Protein AF-0000000068875812 (afdb_homodimer)

Organism: Cordyceps militaris (strain CM01) (NCBI:txid983644)

Secondary structure (DSSP, 8-state):
--------HHHHHHSPEEPPPEE-TTSSEEEEEEEEEETTTEEEEEEEEEETTTTEEEEEE--TTEEEEEEPTTSS-EEEEEE-TTS-EEEEEEGGGSS-EEEEEEESS--EEEEEEE-TTS-EEEEEEEEE-TTS-B--TTTT---SEEEEE-SSSS------EETTEE--SSEEEEEEEEEEE-TTS-EE--S--EES---TTEE-STTSSS-SSS-GGGGEEEETTEEEEEEEESS---GGGTT-EEEEEEE-S-TTS--SSPPEEPB--TT--EEEEEEEE-TTSSEEEEEEEETTT-TT-EEEEEEETTT-B-EEHHHHHHSS---TT---EEEEEE-SSSSEEEEEEEETTEEEEEEEETTT-SS-EEEE-SSEEEEEEEEETTEEEEEEEEEE-SS-S-EEEEEETTTTEEEEEEEESSTTTGGGT--GGGEEEEEEE-GGG-EEEEEEE--TT--TTS-EEEEE---S-SS----S---STT-HHHHHTTT-EEEEEE-TT-TTS-HHHHHTTTT-TTSHHHHHHHHHHHHHTT-TTEEEEEEEEEEETHHHHHHHHHTTSGGGGGEEEEEEES--S-HHHHHHHSS----SSTTTT-SSTTSSHHHHHTT-TTSHHHHGGGGGPPPEEEEEETT-SSS-HHHHHHHHHHHHHTT--EEEEEETT--SSS-SSHHHHHHHHHHHHHHHHHHHTTSS-TT---S----/--------HHHHHHSPEEPPPEE-TTSSEEEEEEEEEETTTEEEEEEEEEETTTTEEEEEE--TTEEEEEEPTTSS-EEEEEE-TTS-EEEEEEGGGSS-EEEEEEESS--EEEEEEE-TTS-EEEEEEEEE-TTS-B--TTTT---SEEEEE-SSSTT-----EETTEE--SSEEEEEEEEEEE-TTS-EE--S--EES---TTEE-STTSSS-SSS-GGGGEEEETTEEEEEEEESS---GGGTT-EEEEEEE-S-TTS--SSPPEEPB--TT--EEEEEEEE-TTSSEEEEEEEETTT-TT-EEEEEEETTT-B-EEHHHHHHSS---TT---EEEEEE-SSSSEEEEEEEETTEEEEEEEETTT-SS-EEEE-SSEEEEEEEEETTEEEEEEEEEE-SS-S-EEEEEETTTTEEEEEEEESSTTTGGGT--GGGEEEEEEE-GGG-EEEEEEE--TT--TTS-EEEEE---S-SS----SS--STT-HHHHHTTT-EEEEEE-TT-TTS-HHHHHTTTT-TTSHHHHHHHHHHHHHTT-TTEEEEEEEEEEETHHHHHHHHHTTSGGGGGEEEEEEES--S-HHHHHHHSS----SSTTTT-SSTTSSHHHHHTT-TTSHHHHGGGGGPPPEEEEEETT-SSS-HHHHHHHHHHHHHTT--EEEEEETT--TTS-SSHHHHHHHHHHHHHHHHHHHTTSS-TT---S----

Nearest PDB structures (foldseek):
  7c72-assembly1_A  TM=6.739E-01  e=1.030E-28  Mycobacterium tuberculosis
  7c72-assembly2_B  TM=6.910E-01  e=8.182E-27  Mycobacterium tuberculosis
  5olj-assembly1_A  TM=5.988E-01  e=3.204E-27  Porphyromonas gingivalis
  7y4g-assembly1_A  TM=5.654E-01  e=5.922E-26  Bacteroides thetaiotaomicron
  2z3w-assembly1_A-2  TM=5.856E-01  e=1.941E-24  Porphyromonas gingivalis W83

Solvent-accessible surface area (backbone atoms only — not comparable to full-atom values): 70753 Å² total; per-residue (Å²): 131,80,78,72,40,65,43,38,59,65,53,59,57,39,47,67,46,65,53,60,64,42,54,35,44,77,43,53,37,30,42,32,38,39,38,37,37,43,91,98,74,49,73,47,35,33,38,33,39,29,34,59,89,80,59,52,66,46,78,58,46,65,58,72,50,52,45,65,71,41,69,40,78,84,40,62,28,33,36,32,37,30,57,46,95,70,27,26,24,36,33,34,40,20,56,63,57,43,91,55,69,42,78,42,38,59,43,72,19,53,64,44,54,60,48,74,42,72,42,94,86,70,32,28,41,40,34,31,30,32,32,25,42,96,83,56,40,80,32,33,72,63,66,63,65,66,68,74,56,49,67,24,29,54,52,82,74,92,67,24,47,72,47,51,54,38,44,67,43,63,49,62,81,52,41,39,21,39,32,30,25,46,35,37,72,46,96,83,73,38,74,40,38,71,78,60,69,32,55,56,56,75,54,88,44,47,30,23,44,35,31,81,47,91,42,76,93,47,59,29,55,42,10,34,34,73,39,85,57,25,39,38,32,20,24,30,44,62,73,54,71,39,70,56,45,56,75,28,24,43,45,30,37,26,58,32,90,48,66,85,47,64,56,86,44,69,70,37,74,42,48,59,77,79,89,49,53,25,37,42,43,44,31,41,50,20,82,86,43,54,34,33,36,33,33,40,11,50,44,69,24,40,76,72,54,29,40,54,30,35,22,42,62,89,74,35,54,48,46,57,48,52,48,70,55,48,71,47,70,81,53,62,67,38,45,43,53,76,41,70,43,61,45,66,32,86,53,25,34,37,36,31,26,42,45,78,38,19,26,27,33,25,40,34,36,66,93,75,41,67,55,68,41,73,31,43,72,69,28,22,54,76,44,72,41,44,28,30,62,76,39,56,57,34,31,34,33,21,24,18,21,63,52,21,75,37,34,35,31,32,28,29,52,86,76,41,33,77,76,43,78,66,46,51,76,26,61,66,5,50,67,38,48,36,46,72,85,24,55,47,76,48,77,48,62,28,46,95,67,37,81,31,47,26,41,36,31,40,27,68,82,66,52,85,92,44,70,27,39,29,35,44,34,47,46,40,57,62,73,28,56,58,50,35,34,58,48,85,65,85,34,56,54,47,49,5,58,73,55,21,36,31,36,38,44,38,43,55,6,15,53,24,64,12,43,50,46,24,54,57,23,46,62,19,74,61,42,46,31,48,42,20,51,55,38,47,53,59,55,52,72,72,40,78,38,51,36,76,74,24,26,31,40,37,17,36,34,38,12,13,26,50,51,44,50,36,26,53,38,80,71,32,62,52,27,32,20,34,36,39,28,30,26,55,37,42,52,60,60,47,33,37,41,30,61,60,44,43,45,37,33,53,39,49,93,33,60,50,51,54,47,62,43,62,57,45,56,75,55,25,39,59,38,38,79,38,46,59,36,30,50,52,28,34,25,29,42,35,33,32,16,58,38,10,34,68,29,37,44,49,34,46,38,25,50,50,45,49,28,50,60,42,34,13,33,40,28,37,37,36,28,63,85,16,30,76,71,41,70,78,43,65,68,58,37,40,50,49,43,53,50,51,53,50,49,50,49,33,19,60,71,56,76,42,44,69,72,55,42,91,41,82,56,84,127,130,79,79,70,38,66,45,38,58,64,52,59,59,38,48,66,45,66,52,62,62,42,55,35,44,78,43,53,36,29,42,33,39,40,37,38,36,43,90,97,75,52,73,48,35,32,36,34,40,29,33,57,89,80,61,52,67,45,78,59,44,64,57,72,50,50,44,64,70,41,68,40,78,84,39,63,29,32,36,31,38,32,56,47,95,68,27,26,25,36,32,35,41,22,57,64,58,43,92,56,69,41,79,41,36,60,43,71,20,52,64,44,55,61,47,77,44,71,42,94,87,71,34,27,40,40,32,30,30,32,34,25,41,98,84,57,39,80,31,32,70,65,65,59,69,66,70,73,56,48,62,21,13,63,45,91,61,93,56,20,46,72,48,53,54,39,45,68,43,64,50,63,87,51,39,38,21,38,33,31,25,46,35,37,71,44,96,83,73,38,75,39,38,70,78,61,70,32,54,56,55,77,54,90,45,48,31,22,44,36,29,81,48,92,42,76,94,48,57,30,54,42,10,34,31,74,40,87,56,24,41,37,33,21,24,31,43,64,71,56,67,39,70,55,44,56,76,27,23,42,46,31,37,27,58,32,91,48,67,86,47,65,55,86,45,68,70,37,74,42,47,59,77,79,90,49,55,24,36,42,43,45,32,40,51,21,83,85,43,54,33,33,36,32,32,39,9,48,44,70,23,40,76,72,54,31,39,52,30,35,22,41,62,89,74,34,54,48,45,56,49,54,47,71,55,49,71,52,68,78,54,62,68,40,48,43,54,77,41,70,44,62,45,66,33,84,53,25,34,37,35,33,27,41,46,78,37,20,27,27,33,27,39,33,37,67,93,75,41,67,55,68,41,73,30,42,72,69,30,23,53,76,43,72,42,44,28,30,61,76,39,58,57,34,30,35,34,20,27,19,21,63,52,22,73,36,32,36,31,34,28,30,53,87,77,40,32,76,78,43,77,64,45,51,76,25,62,67,4,49,68,38,48,36,49,72,83,25,54,48,75,49,76,48,62,30,45,94,66,37,80,31,47,26,42,35,31,40,26,68,82,65,55,85,90,42,69,26,39,30,35,44,35,48,46,43,57,62,73,28,56,60,50,35,35,58,50,85,64,85,34,58,54,46,49,4,56,75,56,21,36,30,36,37,44,37,43,55,6,15,54,23,63,11,44,50,44,25,54,58,24,47,64,19,73,61,41,47,32,47,43,21,51,55,38,46,53,59,56,52,72,72,40,79,37,51,36,75,75,24,26,31,40,38,17,37,34,38,12,13,25,49,50,43,51,35,27,53,38,78,69,30,61,52,25,32,20,33,37,39,28,29,24,54,36,41,52,60,61,47,33,36,41,29,60,61,44,44,45,38,33,53,39,49,91,32,58,52,49,56,47,64,44,62,57,47,56,75,53,26,38,60,39,38,79,37,46,60,36,30,49,53,28,35,25,28,42,33,32,32,16,58,39,10,36,68,29,37,41,49,34,45,39,25,50,49,45,51,28,50,61,41,36,14,26,39,29,39,37,37,28,65,86,16,31,77,71,42,69,76,43,65,69,57,36,40,50,48,44,53,51,50,52,49,49,51,49,32,18,61,71,57,76,43,42,68,72,52,42,92,42,85,55,85,128

pLDDT: mean 89.67, std 13.04, range [23.44, 98.75]

InterPro domains:
  IPR001375 Peptidase S9, prolyl oligopeptidase, catalytic domain [PF00326] (489-701)
  IPR029058 Alpha/Beta hydrolase fold [G3DSA:3.40.50.1820] (435-704)
  IPR029058 Alpha/Beta hydrolase fold [SSF53474] (441-699)

Sequence (1430 aa):
MVVHHRLTAESLIETPKRSPVVPNYNGEYGLYTVSTHRIGCGTTKEVRVMHFEDNQSVQLTDDANVHDARWIPHTNDVVYLKSTENGRTEVFFARSFGKDHFKIAEFDAALSSLKLKALADGTVVFMVAGLSDHHGLLYNEKADQKPDSVFLKHARSEFVVDRTLQWNELYREQRYSLWYNVLRHTSSRRWELPEILHNLVSENTIEAPYGMYMSGPTPAVDNFDLADGGVAFIGRDLARTSPEQSENTYPYFVAIDSYTLPPAQKPQPIAVPPSLQGQASCMRLSPDGTTLGFLFAREGGDVEDRHLYLCPTSTLQSFNFFQLVSRTVPADDYNPPTRFDFAGDAYSCVFMSERCGRVVLSYLKLGEHRSPVTIFERGTAAAYYPLVHGDWSRLLVSSSSFIDCSLWQVVDVDAQRVVRTISSATRDGEKLGLHAEMVSELWFEGSESALMHAFVVRPAAFDVTKTYPWILSPHGGPEAAWTDGWKQQFHAAAWAEQGYVVILPNITGSTGFGTKFRDNVRGSWGGRPVEDLLQLMKHLETVPYLDQDKAVIIGASFGAYMISCLCSHEVVTKFCGAIWHDGIFSLPTWLLQTDQIVHDGSFGASTFPWIQPANLAQFDPARPDRLAQFRHAPPTLVTSGDRDYRSPTTEALAFFKTLRGQGAPAALLTFADEGHWITDREENALRWYRTAFAWAKSCVEGRIRRGDVDYSISEMVVHHRLTAESLIETPKRSPVVPNYNGEYGLYTVSTHRIGCGTTKEVRVMHFEDNQSVQLTDDANVHDARWIPHTNDVVYLKSTENGRTEVFFARSFGKDHFKIAEFDAALSSLKLKALADGTVVFMVAGLSDHHGLLYNEKADQKPDSVFLKHARSEFVVDRTLQWNELYREQRYSLWYNVLRHTSSRRWELPEILHNLVSENTIEAPYGMYMSGPTPAVDNFDLADGGVAFIGRDLARTSPEQSENTYPYFVAIDSYTLPPAQKPQPIAVPPSLQGQASCMRLSPDGTTLGFLFAREGGDVEDRHLYLCPTSTLQSFNFFQLVSRTVPADDYNPPTRFDFAGDAYSCVFMSERCGRVVLSYLKLGEHRSPVTIFERGTAAAYYPLVHGDWSRLLVSSSSFIDCSLWQVVDVDAQRVVRTISSATRDGEKLGLHAEMVSELWFEGSESALMHAFVVRPAAFDVTKTYPWILSPHGGPEAAWTDGWKQQFHAAAWAEQGYVVILPNITGSTGFGTKFRDNVRGSWGGRPVEDLLQLMKHLETVPYLDQDKAVIIGASFGAYMISCLCSHEVVTKFCGAIWHDGIFSLPTWLLQTDQIVHDGSFGASTFPWIQPANLAQFDPARPDRLAQFRHAPPTLVTSGDRDYRSPTTEALAFFKTLRGQGAPAALLTFADEGHWITDREENALRWYRTAFAWAKSCVEGRIRRGDVDYSISE

Foldseek 3Di:
DLPQAADALQCLLQQKFKDDWDAAQAQQKTWIKIWGADPPPGIWIFIWMAGLVVRDIDTLDGDPQKDDWDDAHPALKIKIWGADPQAKIWIWIDHNSDNDIDTFEIAQHHWALWDWDADPVGKIKTKIKAWADLQRDGDRPSNVPDDPDQFADPDDPPHRQPQADDFQGTDDPTAMFMWIAIWDADPVRDTHDDHDIATAANDPQWHDAPAPDVDDLDHRNQQKDDDNFWIKGKTFGNVDDDLQLRRFIFIWIFTAPHRHDHGPDHTDTQDDPPVFSWHKTGWAAWHNRQKIKIWIDGAFACNQPIFIWMDGPVPSHIDTPLCVQQVDDFDQQDWHFSYKYAQLGPFKMWTWTAAQQETWIWIDGGPPDSDTHTLGTPFYWDDKDASHNSHNQKIFTWHFFLQFATWTFITGRVVSDTDGTSDTSCVCNSVNLAHPVQKDKDWDQFPPRDIWIKIKGAASPDDLPAAFFAEEEEEADLEEARHRHDDLFPRQHNLNSLTYIYIGIQFQLYGNRGDNSNCVLALPLLHRRLRRVVRVLVVVVPRVNYDQQQYEYEYAASRLLSLLSCLLPPCQLSHLEYERALYAQFQQVLCVQASNFHSNRNQHRGSHCVPPVCSRVVRHSNPPSNLLSNLSHHEYEQEYECSGRNRHCVRSVVNQVSCVLSQHHYHYYYHDPDTRRQPPGSVSSSVVSVVVSVRSVCSSVVVHGRPPGPDDRDD/DLPQAADALQCLLQQKFKDDWDAAQALQKTWIKIWGADPPPGIWIFIWMAGLVVRDIDTLDGDPQKDDWDDAHPALKIKIWGADPQAKIWIWIDHNSDNDIDTFEIAQHHWALWDWDADPVGKIKTKIKAWADLQRDGDRPSNVPDDPDDQAQPDPDDRHNNQADDFQDTDDPTAMFMWIAIWDADPVRDTHDDHDIATAANDPQWHDAPAPDVDDLDHRNQQKDDDNFWIKGKTFGNPDRDLQLRQFIFIWIFTAPHRHDHGPDHTDTQDDPPVFSWHKTGWAAWHNRQKIKIWIDGAFAANQPIFIWMDGPVPSHIDTPLCVQQVDPFDQQDWHFSYKYAQLGPFKMWTWTAAQQETWIWIDGGPPDSDTHTLGTPFYWDDWDASHNSHNQKIFTWHFFLQFATWTFITGRVVSGTDDTSDTSCVCNSVNLAHPVQKDKDWDQFPPRDIWIKIKGAASPDDLPAAFFAEEEEEADLEEARHRHADLFPRQHNLNSLTYIYIGIQFQLYGNRGDNSNCVLALPLLHRRLRRVVRVLVVVVVRVNYDQQQYEYEYAASRLLSLLSCLLPPCQLSHLEYERALYAQFQQVLCVQASNFHSNRNQHRGSHCVPPVCSRVVRHSNPPSNLLSNLSHHEYEQEYECSGRNRHCVRSVVNQVSCVLSQHHYHYYYHDPDTRRQPPGSVSSSVVSVVVSVRSVCSSVVVHGRPPGPDDRDD

Radius of gyration: 34.95 Å; Cα contacts (8 Å, |Δi|>4): 3805; chains: 2; bounding box: 77×103×87 Å

Structure (mmCIF, N/CA/C/O backbone):
data_AF-0000000068875812-model_v1
#
loop_
_entity.id
_entity.type
_entity.pdbx_description
1 polymer 'Dipeptidyl-peptidase V'
#
loop_
_atom_site.group_PDB
_atom_site.id
_atom_site.type_symbol
_atom_site.label_atom_id
_atom_site.label_alt_id
_atom_site.label_comp_id
_atom_site.label_asym_id
_atom_site.label_entity_id
_atom_site.label_seq_id
_atom_site.pdbx_PDB_ins_code
_atom_site.Cartn_x
_atom_site.Cartn_y
_atom_site.Cartn_z
_atom_site.occupancy
_atom_site.B_iso_or_equiv
_atom_site.auth_seq_id
_atom_site.auth_comp_id
_atom_site.auth_asym_id
_atom_site.auth_atom_id
_atom_site.pdbx_PDB_model_num
ATOM 1 N N . MET A 1 1 ? -36.125 -36 1.532 1 23.44 1 MET A N 1
ATOM 2 C CA . MET A 1 1 ? -36.125 -34.688 0.869 1 23.44 1 MET A CA 1
ATOM 3 C C . MET A 1 1 ? -34.719 -34.125 0.825 1 23.44 1 MET A C 1
ATOM 5 O O . MET A 1 1 ? -34.125 -33.844 1.869 1 23.44 1 MET A O 1
ATOM 9 N N . VAL A 1 2 ? -33.906 -34.562 -0.076 1 32.59 2 VAL A N 1
ATOM 10 C CA . VAL A 1 2 ? -32.5 -34.219 -0.216 1 32.59 2 VAL A CA 1
ATOM 11 C C . VAL A 1 2 ? -32.375 -32.688 -0.307 1 32.59 2 VAL A C 1
ATOM 13 O O . VAL A 1 2 ? -32.906 -32.062 -1.221 1 32.59 2 VAL A O 1
ATOM 16 N N . VAL A 1 3 ? -32.312 -31.953 0.635 1 39.88 3 VAL A N 1
ATOM 17 C CA . VAL A 1 3 ? -32.156 -30.5 0.712 1 39.88 3 VAL A CA 1
ATOM 18 C C . VAL A 1 3 ? -31.141 -30.047 -0.334 1 39.88 3 VAL A C 1
ATOM 20 O O . VAL A 1 3 ? -29.969 -30.422 -0.28 1 39.88 3 VAL A O 1
ATOM 23 N N . HIS A 1 4 ? -31.594 -30 -1.594 1 45.47 4 HIS A N 1
ATOM 24 C CA . HIS A 1 4 ? -30.797 -29.531 -2.729 1 45.47 4 HIS A CA 1
ATOM 25 C C . HIS A 1 4 ? -30.078 -28.234 -2.406 1 45.47 4 HIS A C 1
ATOM 27 O O . HIS A 1 4 ? -30.719 -27.188 -2.223 1 45.47 4 HIS A O 1
ATOM 33 N N . HIS A 1 5 ? -28.844 -28.312 -1.856 1 71.31 5 HIS A N 1
ATOM 34 C CA . HIS A 1 5 ? -28.047 -27.156 -1.443 1 71.31 5 HIS A CA 1
ATOM 35 C C . HIS A 1 5 ? -27.453 -26.438 -2.648 1 71.31 5 HIS A C 1
ATOM 37 O O . HIS A 1 5 ? -26.859 -27.078 -3.525 1 71.31 5 HIS A O 1
ATOM 43 N N . ARG A 1 6 ? -28.062 -25.375 -3.113 1 84.44 6 ARG A N 1
ATOM 44 C CA . ARG A 1 6 ? -27.594 -24.453 -4.148 1 84.44 6 ARG A CA 1
ATOM 45 C C . ARG A 1 6 ? -26.25 -23.859 -3.773 1 84.44 6 ARG A C 1
ATOM 47 O O . ARG A 1 6 ? -25.953 -23.656 -2.594 1 84.44 6 ARG A O 1
ATOM 54 N N . LEU A 1 7 ? -25.438 -23.812 -4.918 1 92.44 7 LEU A N 1
ATOM 55 C CA . LEU A 1 7 ? -24.141 -23.172 -4.691 1 92.44 7 LEU A CA 1
ATOM 56 C C . LEU A 1 7 ? -24.297 -21.688 -4.422 1 92.44 7 LEU A C 1
ATOM 58 O O . LEU A 1 7 ? -24.781 -20.938 -5.281 1 92.44 7 LEU A O 1
ATOM 62 N N . THR A 1 8 ? -24.078 -21.297 -3.236 1 93.94 8 THR A N 1
ATOM 63 C CA . THR A 1 8 ? -24.094 -19.922 -2.791 1 93.94 8 THR A CA 1
ATOM 64 C C . THR A 1 8 ? -22.672 -19.438 -2.471 1 93.94 8 THR A C 1
ATOM 66 O O . THR A 1 8 ? -21.719 -20.203 -2.572 1 93.94 8 THR A O 1
ATOM 69 N N . ALA A 1 9 ? -22.562 -18.125 -2.199 1 94.38 9 ALA A N 1
ATOM 70 C CA . ALA A 1 9 ? -21.266 -17.625 -1.739 1 94.38 9 ALA A CA 1
ATOM 71 C C . ALA A 1 9 ? -20.797 -18.391 -0.501 1 94.38 9 ALA A C 1
ATOM 73 O O . ALA A 1 9 ? -19.625 -18.734 -0.392 1 94.38 9 ALA A O 1
ATOM 74 N N . GLU A 1 10 ? -21.703 -18.656 0.404 1 94.44 10 GLU A N 1
ATOM 75 C CA . GLU A 1 10 ? -21.375 -19.344 1.66 1 94.44 10 GLU A CA 1
ATOM 76 C C . GLU A 1 10 ? -20.906 -20.766 1.415 1 94.44 10 GLU A C 1
ATOM 78 O O . GLU A 1 10 ? -19.875 -21.188 1.935 1 94.44 10 GLU A O 1
ATOM 83 N N . SER A 1 11 ? -21.719 -21.5 0.597 1 94.44 11 SER A N 1
ATOM 84 C CA . SER A 1 11 ? -21.359 -22.906 0.358 1 94.44 11 SER A CA 1
ATOM 85 C C . SER A 1 11 ? -20.062 -23 -0.451 1 94.44 11 SER A C 1
ATOM 87 O O . SER A 1 11 ? -19.281 -23.938 -0.265 1 94.44 11 SER A O 1
ATOM 89 N N . LEU A 1 12 ? -19.812 -22.078 -1.335 1 95.19 12 LEU A N 1
ATOM 90 C CA . LEU A 1 12 ? -18.562 -22.047 -2.086 1 95.19 12 LEU A CA 1
ATOM 91 C C . LEU A 1 12 ? -17.375 -21.891 -1.147 1 95.19 12 LEU A C 1
ATOM 93 O O . LEU A 1 12 ? -16.391 -22.641 -1.259 1 95.19 12 LEU A O 1
ATOM 97 N N . ILE A 1 13 ? -17.453 -21 -0.18 1 94.44 13 ILE A N 1
ATOM 98 C CA . ILE A 1 13 ? -16.359 -20.688 0.734 1 94.44 13 ILE A CA 1
ATOM 99 C C . ILE A 1 13 ? -16.172 -21.844 1.721 1 94.44 13 ILE A C 1
ATOM 101 O O . ILE A 1 13 ? -15.047 -22.141 2.121 1 94.44 13 ILE A O 1
ATOM 105 N N . GLU A 1 14 ? -17.25 -22.484 2.033 1 94.81 14 GLU A N 1
ATOM 106 C CA . GLU A 1 14 ? -17.203 -23.531 3.053 1 94.81 14 GLU A CA 1
ATOM 107 C C . GLU A 1 14 ? -16.859 -24.891 2.441 1 94.81 14 GLU A C 1
ATOM 109 O O . GLU A 1 14 ? -16.562 -25.844 3.162 1 94.81 14 GLU A O 1
ATOM 114 N N . THR A 1 15 ? -16.875 -25 1.11 1 94.19 15 THR A N 1
ATOM 115 C CA . THR A 1 15 ? -16.5 -26.25 0.47 1 94.19 15 THR A CA 1
ATOM 116 C C . THR A 1 15 ? -15.055 -26.625 0.819 1 94.19 15 THR A C 1
ATOM 118 O O . THR A 1 15 ? -14.133 -25.828 0.599 1 94.19 15 THR A O 1
ATOM 121 N N . PRO A 1 16 ? -14.844 -27.812 1.355 1 95.62 16 PRO A N 1
ATOM 122 C CA . PRO A 1 16 ? -13.477 -28.219 1.71 1 95.62 16 PRO A CA 1
ATOM 123 C C . PRO A 1 16 ? -12.539 -28.234 0.507 1 95.62 16 PRO A C 1
ATOM 125 O O . PRO A 1 16 ? -12.914 -28.703 -0.568 1 95.62 16 PRO A O 1
ATOM 128 N N . LYS A 1 17 ? -11.406 -27.703 0.702 1 94.94 17 LYS A N 1
ATOM 129 C CA . LYS A 1 17 ? -10.383 -27.688 -0.337 1 94.94 17 LYS A CA 1
ATOM 130 C C . LYS A 1 17 ? -9.367 -28.797 -0.129 1 94.94 17 LYS A C 1
ATOM 132 O O . LYS A 1 17 ? -8.648 -28.812 0.875 1 94.94 17 LYS A O 1
ATOM 137 N N . ARG A 1 18 ? -9.266 -29.672 -1.131 1 97.06 18 ARG A N 1
ATOM 138 C CA . ARG A 1 18 ? -8.352 -30.812 -1.063 1 97.06 18 ARG A CA 1
ATOM 139 C C . ARG A 1 18 ? -7.121 -30.578 -1.938 1 97.06 18 ARG A C 1
ATOM 141 O O . ARG A 1 18 ? -7.23 -30.031 -3.035 1 97.06 18 ARG A O 1
ATOM 148 N N . SER A 1 19 ? -6.008 -30.953 -1.387 1 96.81 19 SER A N 1
ATOM 149 C CA . SER A 1 19 ? -4.832 -31.016 -2.246 1 96.81 19 SER A CA 1
ATOM 150 C C . SER A 1 19 ? -4.898 -32.219 -3.197 1 96.81 19 SER A C 1
ATOM 152 O O . SER A 1 19 ? -5.742 -33.094 -3.035 1 96.81 19 SER A O 1
ATOM 154 N N . PRO A 1 20 ? -4.059 -32.219 -4.262 1 97.25 20 PRO A N 1
ATOM 155 C CA . PRO A 1 20 ? -3.902 -33.469 -4.992 1 97.25 20 PRO A CA 1
ATOM 156 C C . PRO A 1 20 ? -3.518 -34.625 -4.082 1 97.25 20 PRO A C 1
ATOM 158 O O . PRO A 1 20 ? -2.889 -34.438 -3.041 1 97.25 20 PRO A O 1
ATOM 161 N N . VAL A 1 21 ? -3.947 -35.812 -4.465 1 98.38 21 VAL A N 1
ATOM 162 C CA . VAL A 1 21 ? -3.676 -37 -3.672 1 98.38 21 VAL A CA 1
ATOM 163 C C . VAL A 1 21 ? -2.418 -37.688 -4.191 1 98.38 21 VAL A C 1
ATOM 165 O O . VAL A 1 21 ? -2.213 -37.781 -5.402 1 98.38 21 VAL A O 1
ATOM 168 N N . VAL A 1 22 ? -1.566 -38.094 -3.303 1 98.31 22 VAL A N 1
ATOM 169 C CA . VAL A 1 22 ? -0.322 -38.781 -3.646 1 98.31 22 VAL A CA 1
ATOM 170 C C . VAL A 1 22 ? -0.385 -40.25 -3.191 1 98.31 22 VAL A C 1
ATOM 172 O O . VAL A 1 22 ? -0.52 -40.5 -1.998 1 98.31 22 VAL A O 1
ATOM 175 N N . PRO A 1 23 ? -0.244 -41.156 -4.102 1 98.44 23 PRO A N 1
ATOM 176 C CA . PRO A 1 23 ? -0.31 -42.562 -3.709 1 98.44 23 PRO A CA 1
ATOM 177 C C . PRO A 1 23 ? 0.952 -43.031 -2.992 1 98.44 23 PRO A C 1
ATOM 179 O O . PRO A 1 23 ? 2.035 -42.469 -3.217 1 98.44 23 PRO A O 1
ATOM 182 N N . ASN A 1 24 ? 0.746 -44.062 -2.094 1 97.62 24 ASN A N 1
ATOM 183 C CA . ASN A 1 24 ? 1.908 -44.75 -1.527 1 97.62 24 ASN A CA 1
ATOM 184 C C . ASN A 1 24 ? 2.557 -45.688 -2.537 1 97.62 24 ASN A C 1
ATOM 186 O O . ASN A 1 24 ? 2.145 -45.719 -3.697 1 97.62 24 ASN A O 1
ATOM 190 N N . TYR A 1 25 ? 3.59 -46.406 -2.145 1 96.88 25 TYR A N 1
ATOM 191 C CA . TYR A 1 25 ? 4.477 -47.125 -3.057 1 96.88 25 TYR A CA 1
ATOM 192 C C . TYR A 1 25 ? 3.729 -48.25 -3.781 1 96.88 25 TYR A C 1
ATOM 194 O O . TYR A 1 25 ? 4.078 -48.594 -4.91 1 96.88 25 TYR A O 1
ATOM 202 N N . ASN A 1 26 ? 2.643 -48.781 -3.162 1 97.25 26 ASN A N 1
ATOM 203 C CA . ASN A 1 26 ? 1.967 -49.906 -3.775 1 97.25 26 ASN A CA 1
ATOM 204 C C . ASN A 1 26 ? 0.561 -49.562 -4.242 1 97.25 26 ASN A C 1
ATOM 206 O O . ASN A 1 26 ? -0.216 -50.406 -4.633 1 97.25 26 ASN A O 1
ATOM 210 N N . GLY A 1 27 ? 0.132 -48.312 -4.086 1 97.38 27 GLY A N 1
ATOM 211 C CA . GLY A 1 27 ? -1.105 -47.812 -4.668 1 97.38 27 GLY A CA 1
ATOM 212 C C . GLY A 1 27 ? -2.324 -48.094 -3.812 1 97.38 27 GLY A C 1
ATOM 213 O O . GLY A 1 27 ? -3.457 -48.031 -4.297 1 97.38 27 GLY A O 1
ATOM 214 N N . GLU A 1 28 ? -2.158 -48.344 -2.578 1 97.5 28 GLU A N 1
ATOM 215 C CA . GLU A 1 28 ? -3.27 -48.719 -1.7 1 97.5 28 GLU A CA 1
ATOM 216 C C . GLU A 1 28 ? -3.826 -47.5 -0.986 1 97.5 28 GLU A C 1
ATOM 218 O O . GLU A 1 28 ? -5.02 -47.438 -0.677 1 97.5 28 GLU A O 1
ATOM 223 N N . TYR A 1 29 ? -2.934 -46.625 -0.68 1 97.62 29 TYR A N 1
ATOM 224 C CA . TYR A 1 29 ? -3.316 -45.469 0.123 1 97.62 29 TYR A CA 1
ATOM 225 C C . TYR A 1 29 ? -2.965 -44.156 -0.589 1 97.62 29 TYR A C 1
ATOM 227 O O . TYR A 1 29 ? -2.094 -44.156 -1.462 1 97.62 29 TYR A O 1
ATOM 235 N N . GLY A 1 30 ? -3.73 -43.094 -0.255 1 98.19 30 GLY A N 1
ATOM 236 C CA . GLY A 1 30 ? -3.465 -41.781 -0.764 1 98.19 30 GLY A CA 1
ATOM 237 C C . GLY A 1 30 ? -3.27 -40.75 0.333 1 98.19 30 GLY A C 1
ATOM 238 O O . GLY A 1 30 ? -4.039 -40.688 1.295 1 98.19 30 GLY A O 1
ATOM 239 N N . LEU A 1 31 ? -2.191 -40 0.292 1 98.12 31 LEU A N 1
ATOM 240 C CA . LEU A 1 31 ? -1.875 -38.906 1.206 1 98.12 31 LEU A CA 1
ATOM 241 C C . LEU A 1 31 ? -2.338 -37.562 0.637 1 98.12 31 LEU A C 1
ATOM 243 O O . LEU A 1 31 ? -2.072 -37.25 -0.527 1 98.12 31 LEU A O 1
ATOM 247 N N . TYR A 1 32 ? -3.107 -36.75 1.379 1 97.81 32 TYR A N 1
ATOM 248 C CA . TYR A 1 32 ? -3.592 -35.438 0.922 1 97.81 32 TYR A CA 1
ATOM 249 C C . TYR A 1 32 ? -3.889 -34.531 2.102 1 97.81 32 TYR A C 1
ATOM 251 O O . TYR A 1 32 ? -3.834 -34.969 3.258 1 97.81 32 TYR A O 1
ATOM 259 N N . THR A 1 33 ? -4.039 -33.281 1.841 1 97.25 33 THR A N 1
ATOM 260 C CA . THR A 1 33 ? -4.457 -32.281 2.838 1 97.25 33 THR A CA 1
ATOM 261 C C . THR A 1 33 ? -5.867 -31.781 2.543 1 97.25 33 THR A C 1
ATOM 263 O O . THR A 1 33 ? -6.324 -31.844 1.4 1 97.25 33 THR A O 1
ATOM 266 N N . VAL A 1 34 ? -6.562 -31.359 3.547 1 96.81 34 VAL A N 1
ATOM 267 C CA . VAL A 1 34 ? -7.891 -30.781 3.416 1 96.81 34 VAL A CA 1
ATOM 268 C C . VAL A 1 34 ? -7.977 -29.5 4.266 1 96.81 34 VAL A C 1
ATOM 270 O O . VAL A 1 34 ? -7.566 -29.5 5.43 1 96.81 34 VAL A O 1
ATOM 273 N N . SER A 1 35 ? -8.367 -28.422 3.686 1 95.81 35 SER A N 1
ATOM 274 C CA . SER A 1 35 ? -8.648 -27.156 4.363 1 95.81 35 SER A CA 1
ATOM 275 C C . SER A 1 35 ? -10.148 -26.875 4.387 1 95.81 35 SER A C 1
ATOM 277 O O . SER A 1 35 ? -10.797 -26.844 3.336 1 95.81 35 SER A O 1
ATOM 279 N N . THR A 1 36 ? -10.727 -26.672 5.566 1 95.75 36 THR A N 1
ATOM 280 C CA . THR A 1 36 ? -12.156 -26.422 5.723 1 95.75 36 THR A CA 1
ATOM 281 C C . THR A 1 36 ? -12.406 -25.141 6.492 1 95.75 36 THR A C 1
ATOM 283 O O . THR A 1 36 ? -11.93 -24.969 7.621 1 95.75 36 THR A O 1
ATOM 286 N N . HIS A 1 37 ? -13.062 -24.234 5.84 1 95.44 37 HIS A N 1
ATOM 287 C CA . HIS A 1 37 ? -13.445 -22.984 6.484 1 95.44 37 HIS A CA 1
ATOM 288 C C . HIS A 1 37 ? -14.891 -23.031 6.977 1 95.44 37 HIS A C 1
ATOM 290 O O . HIS A 1 37 ? -15.773 -23.516 6.266 1 95.44 37 HIS A O 1
ATOM 296 N N . ARG A 1 38 ? -15.156 -22.656 8.203 1 93.19 38 ARG A N 1
ATOM 297 C CA . ARG A 1 38 ? -16.484 -22.422 8.766 1 93.19 38 ARG A CA 1
ATOM 298 C C . ARG A 1 38 ? -16.703 -20.953 9.062 1 93.19 38 ARG A C 1
ATOM 300 O O . ARG A 1 38 ? -15.961 -20.359 9.859 1 93.19 38 ARG A O 1
ATOM 307 N N . ILE A 1 39 ? -17.594 -20.375 8.391 1 93.38 39 ILE A N 1
ATOM 308 C CA . ILE A 1 39 ? -17.875 -18.953 8.5 1 93.38 39 ILE A CA 1
ATOM 309 C C . ILE A 1 39 ? -18.047 -18.578 9.969 1 93.38 39 ILE A C 1
ATOM 311 O O . ILE A 1 39 ? -18.797 -19.219 10.703 1 93.38 39 ILE A O 1
ATOM 315 N N . GLY A 1 40 ? -17.359 -17.578 10.445 1 88.44 40 GLY A N 1
ATOM 316 C CA . GLY A 1 40 ? -17.422 -17.078 11.812 1 88.44 40 GLY A CA 1
ATOM 317 C C . GLY A 1 40 ? -16.547 -17.859 12.766 1 88.44 40 GLY A C 1
ATOM 318 O O . GLY A 1 40 ? -16.281 -17.406 13.891 1 88.44 40 GLY A O 1
ATOM 319 N N . CYS A 1 41 ? -16 -19.094 12.359 1 90.56 41 CYS A N 1
ATOM 320 C CA . CYS A 1 41 ? -15.25 -19.953 13.273 1 90.56 41 CYS A CA 1
ATOM 321 C C . CYS A 1 41 ? -13.797 -20.062 12.852 1 90.56 41 CYS A C 1
ATOM 323 O O . CYS A 1 41 ? -12.945 -20.484 13.633 1 90.56 41 CYS A O 1
ATOM 325 N N . GLY A 1 42 ? -13.555 -19.781 11.641 1 91.06 42 GLY A N 1
ATOM 326 C CA . GLY A 1 42 ? -12.18 -19.859 11.172 1 91.06 42 GLY A CA 1
ATOM 327 C C . GLY A 1 42 ? -11.93 -21.047 10.273 1 91.06 42 GLY A C 1
ATOM 328 O O . GLY A 1 42 ? -12.867 -21.719 9.828 1 91.06 42 GLY A O 1
ATOM 329 N N . THR A 1 43 ? -10.625 -21.312 9.836 1 93.31 43 THR A N 1
ATOM 330 C CA . THR A 1 43 ? -10.219 -22.344 8.898 1 93.31 43 THR A CA 1
ATOM 331 C C . THR A 1 43 ? -9.398 -23.422 9.609 1 93.31 43 THR A C 1
ATOM 333 O O . THR A 1 43 ? -8.516 -23.109 10.406 1 93.31 43 THR A O 1
ATOM 336 N N . THR A 1 44 ? -9.758 -24.656 9.375 1 94.81 44 THR A N 1
ATOM 337 C CA . THR A 1 44 ? -8.977 -25.781 9.875 1 94.81 44 THR A CA 1
ATOM 338 C C . THR A 1 44 ? -8.25 -26.484 8.727 1 94.81 44 THR A C 1
ATOM 340 O O . THR A 1 44 ? -8.773 -26.562 7.613 1 94.81 44 THR A O 1
ATOM 343 N N . LYS A 1 45 ? -7.086 -26.984 8.938 1 95.69 45 LYS A N 1
ATOM 344 C CA . LYS A 1 45 ? -6.281 -27.734 7.98 1 95.69 45 LYS A CA 1
ATOM 345 C C . LYS A 1 45 ? -5.879 -29.094 8.547 1 95.69 45 LYS A C 1
ATOM 347 O O . LYS A 1 45 ? -5.516 -29.203 9.719 1 95.69 45 LYS A O 1
ATOM 352 N N . GLU A 1 46 ? -6.027 -30.109 7.734 1 96.5 46 GLU A N 1
ATOM 353 C CA . GLU A 1 46 ? -5.684 -31.469 8.133 1 96.5 46 GLU A CA 1
ATOM 354 C C . GLU A 1 46 ? -4.828 -32.156 7.07 1 96.5 46 GLU A C 1
ATOM 356 O O . GLU A 1 46 ? -4.98 -31.891 5.879 1 96.5 46 GLU A O 1
ATOM 361 N N . VAL A 1 47 ? -3.953 -33 7.559 1 97.38 47 VAL A N 1
ATOM 362 C CA . VAL A 1 47 ? -3.322 -34 6.711 1 97.38 47 VAL A CA 1
ATOM 363 C C . VAL A 1 47 ? -4.043 -35.344 6.879 1 97.38 47 VAL A C 1
ATOM 365 O O . VAL A 1 47 ? -4.293 -35.781 8 1 97.38 47 VAL A O 1
ATOM 368 N N . ARG A 1 48 ? -4.375 -35.969 5.746 1 97.31 48 ARG A N 1
ATOM 369 C CA . ARG A 1 48 ? -5.176 -37.188 5.809 1 97.31 48 ARG A CA 1
ATOM 370 C C . ARG A 1 48 ? -4.59 -38.281 4.91 1 97.31 48 ARG A C 1
ATOM 372 O O . ARG A 1 48 ? -3.818 -37.969 3.996 1 97.31 48 ARG A O 1
ATOM 379 N N . VAL A 1 49 ? -4.941 -39.531 5.211 1 97.5 49 VAL A N 1
ATOM 380 C CA . VAL A 1 49 ? -4.621 -40.688 4.398 1 97.5 49 VAL A CA 1
ATOM 381 C C . VAL A 1 49 ? -5.898 -41.469 4.066 1 97.5 49 VAL A C 1
ATOM 383 O O . VAL A 1 49 ? -6.668 -41.812 4.961 1 97.5 49 VAL A O 1
ATOM 386 N N . MET A 1 50 ? -6.086 -41.688 2.826 1 97.31 50 MET A N 1
ATOM 387 C CA . MET A 1 50 ? -7.273 -42.406 2.381 1 97.31 50 MET A CA 1
ATOM 388 C C . MET A 1 50 ? -6.906 -43.781 1.848 1 97.31 50 MET A C 1
ATOM 390 O O . MET A 1 50 ? -5.918 -43.938 1.128 1 97.31 50 MET A O 1
ATOM 394 N N . HIS A 1 51 ? -7.684 -44.812 2.236 1 97.25 51 HIS A N 1
ATOM 395 C CA . HIS A 1 51 ? -7.602 -46.125 1.621 1 97.25 51 HIS A CA 1
ATOM 396 C C . HIS A 1 51 ? -8.414 -46.188 0.332 1 97.25 51 HIS A C 1
ATOM 398 O O . HIS A 1 51 ? -9.633 -45.969 0.35 1 97.25 51 HIS A O 1
ATOM 404 N N . PHE A 1 52 ? -7.805 -46.531 -0.802 1 97.31 52 PHE A N 1
ATOM 405 C CA . PHE A 1 52 ? -8.43 -46.375 -2.109 1 97.31 52 PHE A CA 1
ATOM 406 C C . PHE A 1 52 ? -9.516 -47.406 -2.318 1 97.31 52 PHE A C 1
ATOM 408 O O . PHE A 1 52 ? -10.461 -47.188 -3.082 1 97.31 52 PHE A O 1
ATOM 415 N N . GLU A 1 53 ? -9.406 -48.5 -1.648 1 95.31 53 GLU A N 1
ATOM 416 C CA . GLU A 1 53 ? -10.344 -49.594 -1.879 1 95.31 53 GLU A CA 1
ATOM 417 C C . GLU A 1 53 ? -11.727 -49.281 -1.32 1 95.31 53 GLU A C 1
ATOM 419 O O . GLU A 1 53 ? -12.742 -49.562 -1.948 1 95.31 53 GLU A O 1
ATOM 424 N N . ASP A 1 54 ? -11.805 -48.656 -0.162 1 94.31 54 ASP A N 1
ATOM 425 C CA . ASP A 1 54 ? -13.102 -48.438 0.464 1 94.31 54 ASP A CA 1
ATOM 426 C C . ASP A 1 54 ? -13.312 -46.938 0.741 1 94.31 54 ASP A C 1
ATOM 428 O O . ASP A 1 54 ? -14.312 -46.562 1.343 1 94.31 54 ASP A O 1
ATOM 432 N N . ASN A 1 55 ? -12.359 -46.125 0.404 1 92.62 55 ASN A N 1
ATOM 433 C CA . ASN A 1 55 ? -12.414 -44.688 0.509 1 92.62 55 ASN A CA 1
ATOM 434 C C . ASN A 1 55 ? -12.469 -44.219 1.965 1 92.62 55 ASN A C 1
ATOM 436 O O . ASN A 1 55 ? -12.961 -43.125 2.262 1 92.62 55 ASN A O 1
ATOM 440 N N . GLN A 1 56 ? -12.016 -45.094 2.857 1 94.19 56 GLN A N 1
ATOM 441 C CA . GLN A 1 56 ? -11.914 -44.656 4.25 1 94.19 56 GLN A CA 1
ATOM 442 C C . GLN A 1 56 ? -10.688 -43.781 4.469 1 94.19 56 GLN A C 1
ATOM 444 O O . GLN A 1 56 ? -9.594 -44.094 4.004 1 94.19 56 GLN A O 1
ATOM 449 N N . SER A 1 57 ? -10.906 -42.625 5.043 1 94.25 57 SER A N 1
ATOM 450 C CA . SER A 1 57 ? -9.859 -41.656 5.262 1 94.25 57 SER A CA 1
ATOM 451 C C . SER A 1 57 ? -9.586 -41.469 6.75 1 94.25 57 SER A C 1
ATOM 453 O O . SER A 1 57 ? -10.508 -41.438 7.562 1 94.25 57 SER A O 1
ATOM 455 N N . VAL A 1 58 ? -8.352 -41.406 7.145 1 94.38 58 VAL A N 1
ATOM 456 C CA . VAL A 1 58 ? -7.949 -41.156 8.531 1 94.38 58 VAL A CA 1
ATOM 457 C C . VAL A 1 58 ? -7.16 -39.875 8.633 1 94.38 58 VAL A C 1
ATOM 459 O O . VAL A 1 58 ? -6.406 -39.531 7.723 1 94.38 58 VAL A O 1
ATOM 462 N N . GLN A 1 59 ? -7.359 -39.156 9.734 1 94.94 59 GLN A N 1
ATOM 463 C CA . GLN A 1 59 ? -6.637 -37.906 10.008 1 94.94 59 GLN A CA 1
ATOM 464 C C . GLN A 1 59 ? -5.254 -38.219 10.586 1 94.94 59 GLN A C 1
ATOM 466 O O . GLN A 1 59 ? -5.129 -38.906 11.602 1 94.94 59 GLN A O 1
ATOM 471 N N . LEU A 1 60 ? -4.293 -37.75 9.93 1 95.38 60 LEU A N 1
ATOM 472 C CA . LEU A 1 60 ? -2.934 -37.875 10.438 1 95.38 60 LEU A CA 1
ATOM 473 C C . LEU A 1 60 ? -2.627 -36.781 11.445 1 95.38 60 LEU A C 1
ATOM 475 O O . LEU A 1 60 ? -2.074 -37.031 12.516 1 95.38 60 LEU A O 1
ATOM 479 N N . THR A 1 61 ? -2.904 -35.562 11.141 1 94.56 61 THR A N 1
ATOM 480 C CA . THR A 1 61 ? -2.74 -34.406 12.031 1 94.56 61 THR A CA 1
ATOM 481 C C . THR A 1 61 ? -3.674 -33.281 11.625 1 94.56 61 THR A C 1
ATOM 483 O O . THR A 1 61 ? -4.145 -33.219 10.484 1 94.56 61 THR A O 1
ATOM 486 N N . ASP A 1 62 ? -4.039 -32.406 12.602 1 93.81 62 ASP A N 1
ATOM 487 C CA . ASP A 1 62 ? -4.852 -31.203 12.359 1 93.81 62 ASP A CA 1
ATOM 488 C C . ASP A 1 62 ? -4.109 -29.938 12.789 1 93.81 62 ASP A C 1
ATOM 490 O O . ASP A 1 62 ? -4.734 -28.906 13.047 1 93.81 62 ASP A O 1
ATOM 494 N N . ASP A 1 63 ? -2.811 -30.094 12.914 1 93.5 63 ASP A N 1
ATOM 495 C CA . ASP A 1 63 ? -1.983 -28.922 13.227 1 93.5 63 ASP A CA 1
ATOM 496 C C . ASP A 1 63 ? -1.804 -28.031 12 1 93.5 63 ASP A C 1
ATOM 498 O O . ASP A 1 63 ? -1.227 -28.453 10.992 1 93.5 63 ASP A O 1
ATOM 502 N N . ALA A 1 64 ? -2.23 -26.781 12.102 1 92 64 ALA A N 1
ATOM 503 C CA . ALA A 1 64 ? -2.238 -25.844 10.977 1 92 64 ALA A CA 1
ATOM 504 C C . ALA A 1 64 ? -0.816 -25.469 10.57 1 92 64 ALA A C 1
ATOM 506 O O . ALA A 1 64 ? -0.597 -24.953 9.469 1 92 64 ALA A O 1
ATOM 507 N N . ASN A 1 65 ? 0.158 -25.703 11.398 1 95.38 65 ASN A N 1
ATOM 508 C CA . ASN A 1 65 ? 1.545 -25.359 11.109 1 95.38 65 ASN A CA 1
ATOM 509 C C . ASN A 1 65 ? 2.264 -26.453 10.352 1 95.38 65 ASN A C 1
ATOM 511 O O . ASN A 1 65 ? 3.42 -26.297 9.953 1 95.38 65 ASN A O 1
ATOM 515 N N . VAL A 1 66 ? 1.559 -27.547 10.125 1 97.06 66 VAL A N 1
ATOM 516 C CA . VAL A 1 66 ? 2.145 -28.688 9.414 1 97.06 66 VAL A CA 1
ATOM 517 C C . VAL A 1 66 ? 2.051 -28.453 7.91 1 97.06 66 VAL A C 1
ATOM 519 O O . VAL A 1 66 ? 1.033 -27.969 7.41 1 97.06 66 VAL A O 1
ATOM 522 N N . HIS A 1 67 ? 3.16 -28.797 7.273 1 96.56 67 HIS A N 1
ATOM 523 C CA . HIS A 1 67 ? 3.205 -28.719 5.82 1 96.56 67 HIS A CA 1
ATOM 524 C C . HIS A 1 67 ? 4.215 -29.703 5.242 1 96.56 67 HIS A C 1
ATOM 526 O O . HIS A 1 67 ? 4.922 -30.391 5.988 1 96.56 67 HIS A O 1
ATOM 532 N N . ASP A 1 68 ? 4.238 -29.938 3.934 1 97.56 68 ASP A N 1
ATOM 533 C CA . ASP A 1 68 ? 5.176 -30.766 3.178 1 97.56 68 ASP A CA 1
ATOM 534 C C . ASP A 1 68 ? 5.141 -32.219 3.654 1 97.56 68 ASP A C 1
ATOM 536 O O . ASP A 1 68 ? 6.188 -32.844 3.852 1 97.56 68 ASP A O 1
ATOM 540 N N . ALA A 1 69 ? 4.016 -32.75 3.9 1 97.69 69 ALA A N 1
ATOM 541 C CA . ALA A 1 69 ? 3.898 -34.156 4.238 1 97.69 69 ALA A CA 1
ATOM 542 C C . ALA A 1 69 ? 4.195 -35.062 3.027 1 97.69 69 ALA A C 1
ATOM 544 O O . ALA A 1 69 ? 3.664 -34.812 1.939 1 97.69 69 ALA A O 1
ATOM 545 N N . ARG A 1 70 ? 5.051 -36.094 3.232 1 97.62 70 ARG A N 1
ATOM 546 C CA . ARG A 1 70 ? 5.469 -37 2.156 1 97.62 70 ARG A CA 1
ATOM 547 C C . ARG A 1 70 ? 5.559 -38.438 2.646 1 97.62 70 ARG A C 1
ATOM 549 O O . ARG A 1 70 ? 5.93 -38.688 3.797 1 97.62 70 ARG A O 1
ATOM 556 N N . TRP A 1 71 ? 5.25 -39.375 1.714 1 97.5 71 TRP A N 1
ATOM 557 C CA . TRP A 1 71 ? 5.578 -40.75 1.974 1 97.5 71 TRP A CA 1
ATOM 558 C C . TRP A 1 71 ? 7.09 -40.969 2.014 1 97.5 71 TRP A C 1
ATOM 560 O O . TRP A 1 71 ? 7.812 -40.5 1.134 1 97.5 71 TRP A O 1
ATOM 570 N N . ILE A 1 72 ? 7.539 -41.656 3.055 1 96.94 72 ILE A N 1
ATOM 571 C CA . ILE A 1 72 ? 8.914 -42.125 2.953 1 96.94 72 ILE A CA 1
ATOM 572 C C . ILE A 1 72 ? 8.984 -43.25 1.904 1 96.94 72 ILE A C 1
ATOM 574 O O . ILE A 1 72 ? 8.227 -44.219 1.967 1 96.94 72 ILE A O 1
ATOM 578 N N . PRO A 1 73 ? 9.867 -43.094 0.936 1 96.06 73 PRO A N 1
ATOM 579 C CA . PRO A 1 73 ? 9.875 -44.031 -0.208 1 96.06 73 PRO A CA 1
ATOM 580 C C . PRO A 1 73 ? 9.859 -45.5 0.213 1 96.06 73 PRO A C 1
ATOM 582 O O . PRO A 1 73 ? 10.586 -45.875 1.136 1 96.06 73 PRO A O 1
ATOM 585 N N . HIS A 1 74 ? 8.953 -46.281 -0.427 1 94.38 74 HIS A N 1
ATOM 586 C CA . HIS A 1 74 ? 8.836 -47.75 -0.323 1 94.38 74 HIS A CA 1
ATOM 587 C C . HIS A 1 74 ? 8.281 -48.156 1.036 1 94.38 74 HIS A C 1
ATOM 589 O O . HIS A 1 74 ? 8.445 -49.281 1.457 1 94.38 74 HIS A O 1
ATOM 595 N N . THR A 1 75 ? 7.707 -47.188 1.74 1 93.88 75 THR A N 1
ATOM 596 C CA . THR A 1 75 ? 7.074 -47.5 3.021 1 93.88 75 THR A CA 1
ATOM 597 C C . THR A 1 75 ? 5.703 -46.844 3.107 1 93.88 75 THR A C 1
ATOM 599 O O . THR A 1 75 ? 5.289 -46.125 2.189 1 93.88 75 THR A O 1
ATOM 602 N N . ASN A 1 76 ? 5.035 -47.094 4.207 1 94.44 76 ASN A N 1
ATOM 603 C CA . ASN A 1 76 ? 3.791 -46.406 4.535 1 94.44 76 ASN A CA 1
ATOM 604 C C . ASN A 1 76 ? 4 -45.375 5.637 1 94.44 76 ASN A C 1
ATOM 606 O O . ASN A 1 76 ? 3.045 -44.938 6.289 1 94.44 76 ASN A O 1
ATOM 610 N N . ASP A 1 77 ? 5.324 -45.094 5.883 1 94.81 77 ASP A N 1
ATOM 611 C CA . ASP A 1 77 ? 5.652 -44.031 6.832 1 94.81 77 ASP A CA 1
ATOM 612 C C . ASP A 1 77 ? 5.531 -42.656 6.18 1 94.81 77 ASP A C 1
ATOM 614 O O . ASP A 1 77 ? 5.73 -42.531 4.973 1 94.81 77 ASP A O 1
ATOM 618 N N . VAL A 1 78 ? 5.16 -41.688 7.016 1 97.12 78 VAL A N 1
ATOM 619 C CA . VAL A 1 78 ? 5.016 -40.312 6.523 1 97.12 78 VAL A CA 1
ATOM 620 C C . VAL A 1 78 ? 5.957 -39.375 7.289 1 97.12 78 VAL A C 1
ATOM 622 O O . VAL A 1 78 ? 6.074 -39.469 8.516 1 97.12 78 VAL A O 1
ATOM 625 N N . VAL A 1 79 ? 6.707 -38.594 6.633 1 97.69 79 VAL A N 1
ATOM 626 C CA . VAL A 1 79 ? 7.484 -37.5 7.223 1 97.69 79 VAL A CA 1
ATOM 627 C C . VAL A 1 79 ? 6.832 -36.156 6.902 1 97.69 79 VAL A C 1
ATOM 629 O O . VAL A 1 79 ? 6.258 -36 5.824 1 97.69 79 VAL A O 1
ATOM 632 N N . TYR A 1 80 ? 6.82 -35.219 7.852 1 97.94 80 TYR A N 1
ATOM 633 C CA . TYR A 1 80 ? 6.266 -33.906 7.59 1 97.94 80 TYR A CA 1
ATOM 634 C C . TYR A 1 80 ? 7.023 -32.812 8.359 1 97.94 80 TYR A C 1
ATOM 636 O O . TYR A 1 80 ? 7.762 -33.125 9.297 1 97.94 80 TYR A O 1
ATOM 644 N N . LEU A 1 81 ? 6.926 -31.641 7.887 1 98.56 81 LEU A N 1
ATOM 645 C CA . LEU A 1 81 ? 7.52 -30.453 8.508 1 98.56 81 LEU A CA 1
ATOM 646 C C . LEU A 1 81 ? 6.48 -29.688 9.32 1 98.56 81 LEU A C 1
ATOM 648 O O . LEU A 1 81 ? 5.301 -29.672 8.969 1 98.56 81 LEU A O 1
ATOM 652 N N . LYS A 1 82 ? 6.895 -29.078 10.383 1 98.19 82 LYS A N 1
ATOM 653 C CA . LYS A 1 82 ? 6.055 -28.219 11.211 1 98.19 82 LYS A CA 1
ATOM 654 C C . LYS A 1 82 ? 6.754 -26.891 11.516 1 98.19 82 LYS A C 1
ATOM 656 O O . LYS A 1 82 ? 7.828 -26.875 12.117 1 98.19 82 LYS A O 1
ATOM 661 N N . SER A 1 83 ? 6.141 -25.797 11.094 1 97.56 83 SER A N 1
ATOM 662 C CA . SER A 1 83 ? 6.691 -24.484 11.383 1 97.56 83 SER A CA 1
ATOM 663 C C . SER A 1 83 ? 6.395 -24.062 12.812 1 97.56 83 SER A C 1
ATOM 665 O O . SER A 1 83 ? 5.312 -24.328 13.336 1 97.56 83 SER A O 1
ATOM 667 N N . THR A 1 84 ? 7.324 -23.297 13.375 1 96 84 THR A N 1
ATOM 668 C CA . THR A 1 84 ? 7.125 -22.766 14.719 1 96 84 THR A CA 1
ATOM 669 C C . THR A 1 84 ? 7.016 -21.234 14.695 1 96 84 THR A C 1
ATOM 671 O O . THR A 1 84 ? 7.336 -20.609 13.688 1 96 84 THR A O 1
ATOM 674 N N . GLU A 1 85 ? 6.555 -20.672 15.758 1 90.75 85 GLU A N 1
ATOM 675 C CA . GLU A 1 85 ? 6.316 -19.234 15.859 1 90.75 85 GLU A CA 1
ATOM 676 C C . GLU A 1 85 ? 7.625 -18.453 15.773 1 90.75 85 GLU A C 1
ATOM 678 O O . GLU A 1 85 ? 7.641 -17.312 15.312 1 90.75 85 GLU A O 1
ATOM 683 N N . ASN A 1 86 ? 8.688 -19.047 16.156 1 91.94 86 ASN A N 1
ATOM 684 C CA . ASN A 1 86 ? 9.969 -18.359 16.188 1 91.94 86 ASN A CA 1
ATOM 685 C C . ASN A 1 86 ? 10.734 -18.531 14.867 1 91.94 86 ASN A C 1
ATOM 687 O O . ASN A 1 86 ? 11.906 -18.188 14.781 1 91.94 86 ASN A O 1
ATOM 691 N N . GLY A 1 87 ? 10.117 -19.156 13.875 1 94.44 87 GLY A N 1
ATOM 692 C CA . GLY A 1 87 ? 10.711 -19.25 12.555 1 94.44 87 GLY A CA 1
ATOM 693 C C . GLY A 1 87 ? 11.523 -20.516 12.352 1 94.44 87 GLY A C 1
ATOM 694 O O . GLY A 1 87 ? 12.25 -20.656 11.367 1 94.44 87 GLY A O 1
ATOM 695 N N . ARG A 1 88 ? 11.406 -21.422 13.258 1 96.81 88 ARG A N 1
ATOM 696 C CA . ARG A 1 88 ? 12.102 -22.703 13.156 1 96.81 88 ARG A CA 1
ATOM 697 C C . ARG A 1 88 ? 11.219 -23.75 12.461 1 96.81 88 ARG A C 1
ATOM 699 O O . ARG A 1 88 ? 10.039 -23.5 12.219 1 96.81 88 ARG A O 1
ATOM 706 N N . THR A 1 89 ? 11.836 -24.844 12.086 1 98.44 89 THR A N 1
ATOM 707 C CA . THR A 1 89 ? 11.117 -25.953 11.492 1 98.44 89 THR A CA 1
ATOM 708 C C . THR A 1 89 ? 11.414 -27.25 12.242 1 98.44 89 THR A C 1
ATOM 710 O O . THR A 1 89 ? 12.578 -27.625 12.406 1 98.44 89 THR A O 1
ATOM 713 N N . GLU A 1 90 ? 10.375 -27.875 12.688 1 98.44 90 GLU A N 1
ATOM 714 C CA . GLU A 1 90 ? 10.477 -29.203 13.266 1 98.44 90 GLU A CA 1
ATOM 715 C C . GLU A 1 90 ? 10.141 -30.281 12.234 1 98.44 90 GLU A C 1
ATOM 717 O O . GLU A 1 90 ? 9.273 -30.078 11.383 1 98.44 90 GLU A O 1
ATOM 722 N N . VAL A 1 91 ? 10.852 -31.422 12.289 1 98.5 91 VAL A N 1
ATOM 723 C CA . VAL A 1 91 ? 10.602 -32.562 11.398 1 98.5 91 VAL A CA 1
ATOM 724 C C . VAL A 1 91 ? 10.039 -33.719 12.195 1 98.5 91 VAL A C 1
ATOM 726 O O . VAL A 1 91 ? 10.617 -34.125 13.203 1 98.5 91 VAL A O 1
ATOM 729 N N . PHE A 1 92 ? 8.953 -34.25 11.727 1 97.44 92 PHE A N 1
ATOM 730 C CA . PHE A 1 92 ? 8.305 -35.375 12.391 1 97.44 92 PHE A CA 1
ATOM 731 C C . PHE A 1 92 ? 8.211 -36.594 11.445 1 97.44 92 PHE A C 1
ATOM 733 O O . PHE A 1 92 ? 8.18 -36.406 10.227 1 97.44 92 PHE A O 1
ATOM 740 N N . PHE A 1 93 ? 8.211 -37.781 11.984 1 94.44 93 PHE A N 1
ATOM 741 C CA . PHE A 1 93 ? 7.867 -39 11.266 1 94.44 93 PHE A CA 1
ATOM 742 C C . PHE A 1 93 ? 6.746 -39.75 11.969 1 94.44 93 PHE A C 1
ATOM 744 O O . PHE A 1 93 ? 6.707 -39.781 13.203 1 94.44 93 PHE A O 1
ATOM 751 N N . ALA A 1 94 ? 5.73 -40.094 11.164 1 94.31 94 ALA A N 1
ATOM 752 C CA . ALA A 1 94 ? 4.637 -40.969 11.625 1 94.31 94 ALA A CA 1
ATOM 753 C C . ALA A 1 94 ? 4.75 -42.375 11.039 1 94.31 94 ALA A C 1
ATOM 755 O O . ALA A 1 94 ? 4.805 -42.531 9.82 1 94.31 94 ALA A O 1
ATOM 756 N N . ARG A 1 95 ? 4.691 -43.344 11.945 1 91.06 95 ARG A N 1
ATOM 757 C CA . ARG A 1 95 ? 4.797 -44.719 11.516 1 91.06 95 ARG A CA 1
ATOM 758 C C . ARG A 1 95 ? 3.465 -45.219 10.977 1 91.06 95 ARG A C 1
ATOM 760 O O . ARG A 1 95 ? 2.457 -45.219 11.688 1 91.06 95 ARG A O 1
ATOM 767 N N . SER A 1 96 ? 3.455 -45.75 9.797 1 85.94 96 SER A N 1
ATOM 768 C CA . SER A 1 96 ? 2.297 -46.281 9.102 1 85.94 96 SER A CA 1
ATOM 769 C C . SER A 1 96 ? 1.087 -45.375 9.227 1 85.94 96 SER A C 1
ATOM 771 O O . SER A 1 96 ? -0.039 -45.844 9.406 1 85.94 96 SER A O 1
ATOM 773 N N . PHE A 1 97 ? 1.346 -44.094 9.266 1 76.56 97 PHE A N 1
ATOM 774 C CA . PHE A 1 97 ? 0.374 -43.031 9.375 1 76.56 97 PHE A CA 1
ATOM 775 C C . PHE A 1 97 ? -0.56 -43.25 10.562 1 76.56 97 PHE A C 1
ATOM 777 O O . PHE A 1 97 ? -1.756 -42.969 10.477 1 76.56 97 PHE A O 1
ATOM 784 N N . GLY A 1 98 ? -0.003 -43.875 11.562 1 78.38 98 GLY A N 1
ATOM 785 C CA . GLY A 1 98 ? -0.738 -44.125 12.797 1 78.38 98 GLY A CA 1
ATOM 786 C C . GLY A 1 98 ? -0.708 -42.938 13.75 1 78.38 98 GLY A C 1
ATOM 787 O O . GLY A 1 98 ? -0.521 -41.781 13.328 1 78.38 98 GLY A O 1
ATOM 788 N N . LYS A 1 99 ? -1.047 -43.219 15 1 81.12 99 LYS A N 1
ATOM 789 C CA . LYS A 1 99 ? -1.195 -42.156 16.016 1 81.12 99 LYS A CA 1
ATOM 790 C C . LYS A 1 99 ? 0.156 -41.781 16.625 1 81.12 99 LYS A C 1
ATOM 792 O O . LYS A 1 99 ? 0.29 -40.75 17.25 1 81.12 99 LYS A O 1
ATOM 797 N N . ASP A 1 100 ? 1.198 -42.531 16.297 1 85.12 100 ASP A N 1
ATOM 798 C CA . ASP A 1 100 ? 2.508 -42.25 16.875 1 85.12 100 ASP A CA 1
ATOM 799 C C . ASP A 1 100 ? 3.318 -41.312 15.977 1 85.12 100 ASP A C 1
ATOM 801 O O . ASP A 1 100 ? 3.703 -41.688 14.867 1 85.12 100 ASP A O 1
ATOM 805 N N . HIS A 1 101 ? 3.533 -40.125 16.422 1 93.5 101 HIS A N 1
ATOM 806 C CA . HIS A 1 101 ? 4.348 -39.125 15.734 1 93.5 101 HIS A CA 1
ATOM 807 C C . HIS A 1 101 ? 5.621 -38.844 16.516 1 93.5 101 HIS A C 1
ATOM 809 O O . HIS A 1 101 ? 5.582 -38.625 17.734 1 93.5 101 HIS A O 1
ATOM 815 N N . PHE A 1 102 ? 6.777 -38.844 15.93 1 94.25 102 PHE A N 1
ATOM 816 C CA . PHE A 1 102 ? 8.07 -38.625 16.578 1 94.25 102 PHE A CA 1
ATOM 817 C C . PHE A 1 102 ? 8.789 -37.438 15.961 1 94.25 102 PHE A C 1
ATOM 819 O O . PHE A 1 102 ? 8.984 -37.375 14.742 1 94.25 102 PHE A O 1
ATOM 826 N N . LYS A 1 103 ? 9.148 -36.5 16.812 1 96.25 103 LYS A N 1
ATOM 827 C CA . LYS A 1 103 ? 10.047 -35.438 16.344 1 96.25 103 LYS A CA 1
ATOM 828 C C . LYS A 1 103 ? 11.453 -35.969 16.125 1 96.25 103 LYS A C 1
ATOM 830 O O . LYS A 1 103 ? 12.07 -36.531 17.031 1 96.25 103 LYS A O 1
ATOM 835 N N . ILE A 1 104 ? 11.961 -35.781 14.984 1 96.88 104 ILE A N 1
ATOM 836 C CA . ILE A 1 104 ? 13.234 -36.438 14.688 1 96.88 104 ILE A CA 1
ATOM 837 C C . ILE A 1 104 ? 14.312 -35.406 14.43 1 96.88 104 ILE A C 1
ATOM 839 O O . ILE A 1 104 ? 15.5 -35.719 14.398 1 96.88 104 ILE A O 1
ATOM 843 N N . ALA A 1 105 ? 13.938 -34.188 14.234 1 97.81 105 ALA A N 1
ATOM 844 C CA . ALA A 1 105 ? 14.914 -33.125 14.047 1 97.81 105 ALA A CA 1
ATOM 845 C C . ALA A 1 105 ? 14.258 -31.75 14.211 1 97.81 105 ALA A C 1
ATOM 847 O O . ALA A 1 105 ? 13.031 -31.625 14.188 1 97.81 105 ALA A O 1
ATOM 848 N N . GLU A 1 106 ? 15.055 -30.766 14.391 1 97.94 106 GLU A N 1
ATOM 849 C CA . GLU A 1 106 ? 14.648 -29.375 14.43 1 97.94 106 GLU A CA 1
ATOM 850 C C . GLU A 1 106 ? 15.727 -28.469 13.852 1 97.94 106 GLU A C 1
ATOM 852 O O . GLU A 1 106 ? 16.922 -28.656 14.117 1 97.94 106 GLU A O 1
ATOM 857 N N . PHE A 1 107 ? 15.352 -27.531 13.07 1 98.25 107 PHE A N 1
ATOM 858 C CA . PHE A 1 107 ? 16.297 -26.641 12.422 1 98.25 107 PHE A CA 1
ATOM 859 C C . PHE A 1 107 ? 15.938 -25.188 12.68 1 98.25 107 PHE A C 1
ATOM 861 O O . PHE A 1 107 ? 14.758 -24.828 12.695 1 98.25 107 PHE A O 1
ATOM 868 N N . ASP A 1 108 ? 16.906 -24.328 12.766 1 96.56 108 ASP A N 1
ATOM 869 C CA . ASP A 1 108 ? 16.719 -22.906 13.062 1 96.56 108 ASP A CA 1
ATOM 870 C C . ASP A 1 108 ? 16.547 -22.094 11.781 1 96.56 108 ASP A C 1
ATOM 872 O O . ASP A 1 108 ? 17.266 -21.141 11.539 1 96.56 108 ASP A O 1
ATOM 876 N N . ALA A 1 109 ? 15.609 -22.422 11.062 1 97.25 109 ALA A N 1
ATOM 877 C CA . ALA A 1 109 ? 15.227 -21.734 9.836 1 97.25 109 ALA A CA 1
ATOM 878 C C . ALA A 1 109 ? 13.875 -22.234 9.328 1 97.25 109 ALA A C 1
ATOM 880 O O . ALA A 1 109 ? 13.461 -23.344 9.648 1 97.25 109 ALA A O 1
ATOM 881 N N . ALA A 1 110 ? 13.195 -21.406 8.641 1 96.81 110 ALA A N 1
ATOM 882 C CA . ALA A 1 110 ? 11.992 -21.844 7.93 1 96.81 110 ALA A CA 1
ATOM 883 C C . ALA A 1 110 ? 12.344 -22.688 6.711 1 96.81 110 ALA A C 1
ATOM 885 O O . ALA A 1 110 ? 13.047 -22.219 5.809 1 96.81 110 ALA A O 1
ATOM 886 N N . LEU A 1 111 ? 11.906 -23.922 6.699 1 98.25 111 LEU A N 1
ATOM 887 C CA . LEU A 1 111 ? 12.203 -24.844 5.621 1 98.25 111 LEU A CA 1
ATOM 888 C C . LEU A 1 111 ? 10.914 -25.297 4.922 1 98.25 111 LEU A C 1
ATOM 890 O O . LEU A 1 111 ? 9.867 -25.391 5.555 1 98.25 111 LEU A O 1
ATOM 894 N N . SER A 1 112 ? 11.023 -25.516 3.584 1 97.25 112 SER A N 1
ATOM 895 C CA . SER A 1 112 ? 9.891 -26 2.807 1 97.25 112 SER A CA 1
ATOM 896 C C . SER A 1 112 ? 10.352 -26.734 1.547 1 97.25 112 SER A C 1
ATOM 898 O O . SER A 1 112 ? 11.547 -26.984 1.373 1 97.25 112 SER A O 1
ATOM 900 N N . SER A 1 113 ? 9.359 -27.188 0.759 1 97.56 113 SER A N 1
ATOM 901 C CA . SER A 1 113 ? 9.617 -27.844 -0.515 1 97.56 113 SER A CA 1
ATOM 902 C C . SER A 1 113 ? 10.391 -29.141 -0.315 1 97.56 113 SER A C 1
ATOM 904 O O . SER A 1 113 ? 11.414 -29.375 -0.959 1 97.56 113 SER A O 1
ATOM 906 N N . LEU A 1 114 ? 9.898 -29.938 0.554 1 98.56 114 LEU A N 1
ATOM 907 C CA . LEU A 1 114 ? 10.539 -31.203 0.908 1 98.56 114 LEU A CA 1
ATOM 908 C C . LEU A 1 114 ? 10.461 -32.188 -0.248 1 98.56 114 LEU A C 1
ATOM 910 O O . LEU A 1 114 ? 9.391 -32.406 -0.831 1 98.56 114 LEU A O 1
ATOM 914 N N . LYS A 1 115 ? 11.57 -32.75 -0.599 1 98.12 115 LYS A N 1
ATOM 915 C CA . LYS A 1 115 ? 11.672 -33.875 -1.537 1 98.12 115 LYS A CA 1
ATOM 916 C C . LYS A 1 115 ? 12.5 -35.031 -0.953 1 98.12 115 LYS A C 1
ATOM 918 O O . LYS A 1 115 ? 13.523 -34.781 -0.312 1 98.12 115 LYS A O 1
ATOM 923 N N . LEU A 1 116 ? 12.078 -36.281 -1.196 1 98.19 116 LEU A N 1
ATOM 924 C CA . LEU A 1 116 ? 12.75 -37.469 -0.702 1 98.19 116 LEU A CA 1
ATOM 925 C C . LEU A 1 116 ? 13.156 -38.375 -1.855 1 98.19 116 LEU A C 1
ATOM 927 O O . LEU A 1 116 ? 12.492 -38.438 -2.891 1 98.19 116 LEU A O 1
ATOM 931 N N . LYS A 1 117 ? 14.258 -39.125 -1.608 1 97.25 117 LYS A N 1
ATOM 932 C CA . LYS A 1 117 ? 14.711 -40.125 -2.568 1 97.25 117 LYS A CA 1
ATOM 933 C C . LYS A 1 117 ? 15.391 -41.281 -1.863 1 97.25 117 LYS A C 1
ATOM 935 O O . LYS A 1 117 ? 16.312 -41.094 -1.074 1 97.25 117 LYS A O 1
ATOM 940 N N . ALA A 1 118 ? 14.93 -42.438 -2.176 1 96.5 118 ALA A N 1
ATOM 941 C CA . ALA A 1 118 ? 15.578 -43.625 -1.637 1 96.5 118 ALA A CA 1
ATOM 942 C C . ALA A 1 118 ? 16.922 -43.875 -2.328 1 96.5 118 ALA A C 1
ATOM 944 O O . ALA A 1 118 ? 17.031 -43.75 -3.549 1 96.5 118 ALA A O 1
ATOM 945 N N . LEU A 1 119 ? 17.859 -44.25 -1.528 1 95.38 119 LEU A N 1
ATOM 946 C CA . LEU A 1 119 ? 19.172 -44.625 -2.049 1 95.38 119 LEU A CA 1
ATOM 947 C C . LEU A 1 119 ? 19.375 -46.125 -1.968 1 95.38 119 LEU A C 1
ATOM 949 O O . LEU A 1 119 ? 18.656 -46.812 -1.235 1 95.38 119 LEU A O 1
ATOM 953 N N . ALA A 1 120 ? 20.391 -46.562 -2.66 1 90.75 120 ALA A N 1
ATOM 954 C CA . ALA A 1 120 ? 20.656 -48 -2.738 1 90.75 120 ALA A CA 1
ATOM 955 C C . ALA A 1 120 ? 21.109 -48.531 -1.389 1 90.75 120 ALA A C 1
ATOM 957 O O . ALA A 1 120 ? 20.906 -49.719 -1.095 1 90.75 120 ALA A O 1
ATOM 958 N N . ASP A 1 121 ? 21.641 -47.75 -0.523 1 91.44 121 ASP A N 1
ATOM 959 C CA . ASP A 1 121 ? 22.188 -48.219 0.75 1 91.44 121 ASP A CA 1
ATOM 960 C C . ASP A 1 121 ? 21.094 -48.25 1.824 1 91.44 121 ASP A C 1
ATOM 962 O O . ASP A 1 121 ? 21.391 -48.5 2.994 1 91.44 121 ASP A O 1
ATOM 966 N N . GLY A 1 122 ? 19.922 -47.906 1.421 1 90.75 122 GLY A N 1
ATOM 967 C CA . GLY A 1 122 ? 18.812 -48 2.355 1 90.75 122 GLY A CA 1
ATOM 968 C C . GLY A 1 122 ? 18.469 -46.688 3.027 1 90.75 122 GLY A C 1
ATOM 969 O O . GLY A 1 122 ? 17.438 -46.594 3.705 1 90.75 122 GLY A O 1
ATOM 970 N N . THR A 1 123 ? 19.297 -45.75 2.82 1 95.38 123 THR A N 1
ATOM 971 C CA . THR A 1 123 ? 18.984 -44.438 3.355 1 95.38 123 THR A CA 1
ATOM 972 C C . THR A 1 123 ? 18.094 -43.656 2.393 1 95.38 123 THR A C 1
ATOM 974 O O . THR A 1 123 ? 17.844 -44.094 1.276 1 95.38 123 THR A O 1
ATOM 977 N N . VAL A 1 124 ? 17.531 -42.531 2.918 1 97.75 124 VAL A N 1
ATOM 978 C CA . VAL A 1 124 ? 16.641 -41.719 2.121 1 97.75 124 VAL A CA 1
ATOM 979 C C . VAL A 1 124 ? 17.125 -40.25 2.15 1 97.75 124 VAL A C 1
ATOM 981 O O . VAL A 1 124 ? 17.25 -39.656 3.221 1 97.75 124 VAL A O 1
ATOM 984 N N . VAL A 1 125 ? 17.406 -39.75 1.002 1 98.44 125 VAL A N 1
ATOM 985 C CA . VAL A 1 125 ? 17.812 -38.344 0.932 1 98.44 125 VAL A CA 1
ATOM 986 C C . VAL A 1 125 ? 16.656 -37.438 1.407 1 98.44 125 VAL A C 1
ATOM 988 O O . VAL A 1 125 ? 15.508 -37.656 1.019 1 98.44 125 VAL A O 1
ATOM 991 N N . PHE A 1 126 ? 16.938 -36.562 2.312 1 98.62 126 PHE A N 1
ATOM 992 C CA . PHE A 1 126 ? 16.078 -35.5 2.773 1 98.62 126 PHE A CA 1
ATOM 993 C C . PHE A 1 126 ? 16.562 -34.156 2.232 1 98.62 126 PHE A C 1
ATOM 995 O O . PHE A 1 126 ? 17.625 -33.656 2.611 1 98.62 126 PHE A O 1
ATOM 1002 N N . MET A 1 127 ? 15.797 -33.562 1.312 1 98.69 127 MET A N 1
ATOM 1003 C CA . MET A 1 127 ? 16.203 -32.25 0.763 1 98.69 127 MET A CA 1
ATOM 1004 C C . MET A 1 127 ? 15.094 -31.234 0.909 1 98.69 127 MET A C 1
ATOM 1006 O O . MET A 1 127 ? 13.922 -31.531 0.66 1 98.69 127 MET A O 1
ATOM 1010 N N . VAL A 1 128 ? 15.438 -30 1.339 1 98.62 128 VAL A N 1
ATOM 1011 C CA . VAL A 1 128 ? 14.5 -28.906 1.565 1 98.62 128 VAL A CA 1
ATOM 1012 C C . VAL A 1 128 ? 15.094 -27.594 1.054 1 98.62 128 VAL A C 1
ATOM 1014 O O . VAL A 1 128 ? 16.281 -27.531 0.745 1 98.62 128 VAL A O 1
ATOM 1017 N N . ALA A 1 129 ? 14.281 -26.594 0.901 1 98.25 129 ALA A N 1
ATOM 1018 C CA . ALA A 1 129 ? 14.703 -25.234 0.581 1 98.25 129 ALA A CA 1
ATOM 1019 C C . ALA A 1 129 ? 14.664 -24.344 1.815 1 98.25 129 ALA A C 1
ATOM 1021 O O . ALA A 1 129 ? 13.742 -24.438 2.627 1 98.25 129 ALA A O 1
ATOM 1022 N N . GLY A 1 130 ? 15.648 -23.531 2.027 1 97.62 130 GLY A N 1
ATOM 1023 C CA . GLY A 1 130 ? 15.75 -22.562 3.107 1 97.62 130 GLY A CA 1
ATOM 1024 C C . GLY A 1 130 ? 16.688 -21.406 2.789 1 97.62 130 GLY A C 1
ATOM 1025 O O . GLY A 1 130 ? 17.469 -21.484 1.847 1 97.62 130 GLY A O 1
ATOM 1026 N N . LEU A 1 131 ? 16.594 -20.375 3.551 1 95.44 131 LEU A N 1
ATOM 1027 C CA . LEU A 1 131 ? 17.406 -19.188 3.32 1 95.44 131 LEU A CA 1
ATOM 1028 C C . LEU A 1 131 ? 18.844 -19.406 3.799 1 95.44 131 LEU A C 1
ATOM 1030 O O . LEU A 1 131 ? 19.062 -20.047 4.824 1 95.44 131 LEU A O 1
ATOM 1034 N N . SER A 1 132 ? 19.734 -18.844 3.047 1 95.12 132 SER A N 1
ATOM 1035 C CA . SER A 1 132 ? 21.156 -18.875 3.379 1 95.12 132 SER A CA 1
ATOM 1036 C C . SER A 1 132 ? 21.672 -17.469 3.688 1 95.12 132 SER A C 1
ATOM 1038 O O . SER A 1 132 ? 21.375 -16.516 2.965 1 95.12 132 SER A O 1
ATOM 1040 N N . ASP A 1 133 ? 22.406 -17.406 4.734 1 89 133 ASP A N 1
ATOM 1041 C CA . ASP A 1 133 ? 23.031 -16.125 5.004 1 89 133 ASP A CA 1
ATOM 1042 C C . ASP A 1 133 ? 24.297 -15.93 4.152 1 89 133 ASP A C 1
ATOM 1044 O O . ASP A 1 133 ? 24.562 -16.734 3.26 1 89 133 ASP A O 1
ATOM 1048 N N . HIS A 1 134 ? 25.094 -14.898 4.363 1 84.69 134 HIS A N 1
ATOM 1049 C CA . HIS A 1 134 ? 26.234 -14.547 3.533 1 84.69 134 HIS A CA 1
ATOM 1050 C C . HIS A 1 134 ? 27.391 -15.523 3.742 1 84.69 134 HIS A C 1
ATOM 1052 O O . HIS A 1 134 ? 28.312 -15.578 2.928 1 84.69 134 HIS A O 1
ATOM 1058 N N . HIS A 1 135 ? 27.312 -16.328 4.773 1 88.56 135 HIS A N 1
ATOM 1059 C CA . HIS A 1 135 ? 28.359 -17.312 5.051 1 88.56 135 HIS A CA 1
ATOM 1060 C C . HIS A 1 135 ? 27.953 -18.703 4.57 1 88.56 135 HIS A C 1
ATOM 1062 O O . HIS A 1 135 ? 28.672 -19.672 4.781 1 88.56 135 HIS A O 1
ATOM 1068 N N . GLY A 1 136 ? 26.797 -18.781 3.977 1 91.12 136 GLY A N 1
ATOM 1069 C CA . GLY A 1 136 ? 26.344 -20.062 3.455 1 91.12 136 GLY A CA 1
ATOM 1070 C C . GLY A 1 136 ? 25.672 -20.922 4.504 1 91.12 136 GLY A C 1
ATOM 1071 O O . GLY A 1 136 ? 25.516 -22.125 4.309 1 91.12 136 GLY A O 1
ATOM 1072 N N . LEU A 1 137 ? 25.328 -20.281 5.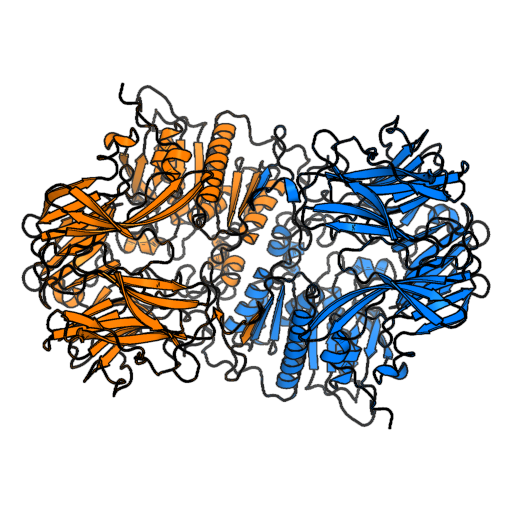602 1 93.62 137 LEU A N 1
ATOM 1073 C CA . LEU A 1 137 ? 24.672 -21.016 6.672 1 93.62 137 LEU A CA 1
ATOM 1074 C C . LEU A 1 137 ? 23.172 -20.75 6.656 1 93.62 137 LEU A C 1
ATOM 1076 O O . LEU A 1 137 ? 22.719 -19.75 6.105 1 93.62 137 LEU A O 1
ATOM 1080 N N . LEU A 1 138 ? 22.484 -21.766 7.25 1 95.25 138 LEU A N 1
ATOM 1081 C CA . LEU A 1 138 ? 21.047 -21.641 7.355 1 95.25 138 LEU A CA 1
ATOM 1082 C C . LEU A 1 138 ? 20.672 -20.344 8.086 1 95.25 138 LEU A C 1
ATOM 1084 O O . LEU A 1 138 ? 21.297 -20 9.094 1 95.25 138 LEU A O 1
ATOM 1088 N N . TYR A 1 139 ? 19.625 -19.656 7.566 1 94.44 139 TYR A N 1
ATOM 1089 C CA . TYR A 1 139 ? 19.266 -18.344 8.07 1 94.44 139 TYR A CA 1
ATOM 1090 C C . TYR A 1 139 ? 17.812 -18.312 8.523 1 94.44 139 TYR A C 1
ATOM 1092 O O . TYR A 1 139 ? 16.922 -18.703 7.773 1 94.44 139 TYR A O 1
ATOM 1100 N N . ASN A 1 140 ? 17.547 -17.875 9.758 1 95.06 140 ASN A N 1
ATOM 1101 C CA . ASN A 1 140 ? 16.219 -17.656 10.312 1 95.06 140 ASN A CA 1
ATOM 1102 C C . ASN A 1 140 ? 15.82 -16.188 10.258 1 95.06 140 ASN A C 1
ATOM 1104 O O . ASN A 1 140 ? 16.188 -15.406 11.141 1 95.06 140 ASN A O 1
ATOM 1108 N N . GLU A 1 141 ? 15.039 -15.852 9.328 1 87.62 141 GLU A N 1
ATOM 1109 C CA . GLU A 1 141 ? 14.656 -14.461 9.094 1 87.62 141 GLU A CA 1
ATOM 1110 C C . GLU A 1 141 ? 13.859 -13.898 10.273 1 87.62 141 GLU A C 1
ATOM 1112 O O . GLU A 1 141 ? 14 -12.727 10.617 1 87.62 141 GLU A O 1
ATOM 1117 N N . LYS A 1 142 ? 12.992 -14.656 10.906 1 85.06 142 LYS A N 1
ATOM 1118 C CA . LYS A 1 142 ? 12.148 -14.203 12 1 85.06 142 LYS A CA 1
ATOM 1119 C C . LYS A 1 142 ? 12.977 -13.875 13.242 1 85.06 142 LYS A C 1
ATOM 1121 O O . LYS A 1 142 ? 12.648 -12.938 13.984 1 85.06 142 LYS A O 1
ATOM 1126 N N . ALA A 1 143 ? 13.938 -14.586 13.406 1 82.06 143 ALA A N 1
ATOM 1127 C CA . ALA A 1 143 ? 14.781 -14.383 14.578 1 82.06 143 ALA A CA 1
ATOM 1128 C C . ALA A 1 143 ? 15.617 -13.109 14.438 1 82.06 143 ALA A C 1
ATOM 1130 O O . ALA A 1 143 ? 15.938 -12.461 15.43 1 82.06 143 ALA A O 1
ATOM 1131 N N . ASP A 1 144 ? 16.031 -12.688 13.289 1 74.69 144 ASP A N 1
ATOM 1132 C CA . ASP A 1 144 ? 16.891 -11.523 13.039 1 74.69 144 ASP A CA 1
ATOM 1133 C C . ASP A 1 144 ? 16.078 -10.234 13.094 1 74.69 144 ASP A C 1
ATOM 1135 O O . ASP A 1 144 ? 16.641 -9.148 13.234 1 74.69 144 ASP A O 1
ATOM 1139 N N . GLN A 1 145 ? 14.969 -10.117 13.664 1 60.97 145 GLN A N 1
ATOM 1140 C CA . GLN A 1 145 ? 14.094 -8.969 13.875 1 60.97 145 GLN A CA 1
ATOM 1141 C C . GLN A 1 145 ? 14.5 -7.797 12.984 1 60.97 145 GLN A C 1
ATOM 1143 O O . GLN A 1 145 ? 14.875 -6.734 13.484 1 60.97 145 GLN A O 1
ATOM 1148 N N . LYS A 1 146 ? 14.562 -7.82 11.797 1 59 146 LYS A N 1
ATOM 1149 C CA . LYS A 1 146 ? 14.914 -6.695 10.938 1 59 146 LYS A CA 1
ATOM 1150 C C . LYS A 1 146 ? 13.82 -5.637 10.938 1 59 146 LYS A C 1
ATOM 1152 O O . LYS A 1 146 ? 12.641 -5.953 11.102 1 59 146 LYS A O 1
ATOM 1157 N N . PRO A 1 147 ? 14.367 -4.488 10.883 1 54.38 147 PRO A N 1
ATOM 1158 C CA . PRO A 1 147 ? 13.375 -3.414 10.805 1 54.38 147 PRO A CA 1
ATOM 1159 C C . PRO A 1 147 ? 12.484 -3.512 9.57 1 54.38 147 PRO A C 1
ATOM 1161 O O . PRO A 1 147 ? 12.875 -4.113 8.57 1 54.38 147 PRO A O 1
ATOM 1164 N N . ASP A 1 148 ? 11.273 -3.119 9.656 1 49 148 ASP A N 1
ATOM 1165 C CA . ASP A 1 148 ? 10.25 -3.139 8.625 1 49 148 ASP A CA 1
ATOM 1166 C C . ASP A 1 148 ? 10.602 -2.189 7.48 1 49 148 ASP A C 1
ATOM 1168 O O . ASP A 1 148 ? 9.734 -1.82 6.684 1 49 148 ASP A O 1
ATOM 1172 N N . SER A 1 149 ? 11.945 -1.771 7.438 1 39.25 149 SER A N 1
ATOM 1173 C CA . SER A 1 149 ? 12.352 -0.948 6.301 1 39.25 149 SER A CA 1
ATOM 1174 C C . SER A 1 149 ? 13.055 -1.783 5.234 1 39.25 149 SER A C 1
ATOM 1176 O O . SER A 1 149 ? 13.688 -2.793 5.547 1 39.25 149 SER A O 1
ATOM 1178 N N . VAL A 1 150 ? 12.617 -1.413 3.895 1 41.44 150 VAL A N 1
ATOM 1179 C CA . VAL A 1 150 ? 13.234 -2.086 2.756 1 41.44 150 VAL A CA 1
ATOM 1180 C C . VAL A 1 150 ? 14.25 -1.158 2.098 1 41.44 150 VAL A C 1
ATOM 1182 O O . VAL A 1 150 ? 13.961 0.01 1.834 1 41.44 150 VAL A O 1
ATOM 1185 N N . PHE A 1 151 ? 15.562 -1.431 2.229 1 37.69 151 PHE A N 1
ATOM 1186 C CA . PHE A 1 151 ? 16.625 -0.685 1.55 1 37.69 151 PHE A CA 1
ATOM 1187 C C . PHE A 1 151 ? 17.141 -1.459 0.345 1 37.69 151 PHE A C 1
ATOM 1189 O O . PHE A 1 151 ? 17.547 -2.613 0.473 1 37.69 151 PHE A O 1
ATOM 1196 N N . LEU A 1 152 ? 16.844 -0.931 -1.002 1 42.5 152 LEU A N 1
ATOM 1197 C CA . LEU A 1 152 ? 17.312 -1.517 -2.25 1 42.5 152 LEU A CA 1
ATOM 1198 C C . LEU A 1 152 ? 18.453 -0.686 -2.844 1 42.5 152 LEU A C 1
ATOM 1200 O O . LEU A 1 152 ? 18.375 0.544 -2.875 1 42.5 152 LEU A O 1
ATOM 1204 N N . LYS A 1 153 ? 19.859 -1.158 -2.953 1 41.81 153 LYS A N 1
ATOM 1205 C CA . LYS A 1 153 ? 20.953 -0.386 -3.539 1 41.81 153 LYS A CA 1
ATOM 1206 C C . LYS A 1 153 ? 21.453 -1.034 -4.824 1 41.81 153 LYS A C 1
ATOM 1208 O O . LYS A 1 153 ? 21.578 -2.258 -4.898 1 41.81 153 LYS A O 1
ATOM 1213 N N . HIS A 1 154 ? 21.609 -0.455 -6.16 1 39.78 154 HIS A N 1
ATOM 1214 C CA . HIS A 1 154 ? 22.25 -0.99 -7.352 1 39.78 154 HIS A CA 1
ATOM 1215 C C . HIS A 1 154 ? 23.688 -0.494 -7.469 1 39.78 154 HIS A C 1
ATOM 1217 O O . HIS A 1 154 ? 23.969 0.464 -8.195 1 39.78 154 HIS A O 1
ATOM 1223 N N . ALA A 1 155 ? 24.656 -0.151 -6.539 1 37.16 155 ALA A N 1
ATOM 1224 C CA . ALA A 1 155 ? 26.016 0.127 -6.988 1 37.16 155 ALA A CA 1
ATOM 1225 C C . ALA A 1 155 ? 26.906 -1.104 -6.84 1 37.16 155 ALA A C 1
ATOM 1227 O O . ALA A 1 155 ? 26.562 -2.031 -6.098 1 37.16 155 ALA A O 1
ATOM 1228 N N . ARG A 1 156 ? 28.125 -1.275 -7.48 1 38.25 156 ARG A N 1
ATOM 1229 C CA . ARG A 1 156 ? 29.094 -2.361 -7.477 1 38.25 156 ARG A CA 1
ATOM 1230 C C . ARG A 1 156 ? 29.266 -2.949 -6.078 1 38.25 156 ARG A C 1
ATOM 1232 O O . ARG A 1 156 ? 29.422 -4.164 -5.922 1 38.25 156 ARG A O 1
ATOM 1239 N N . SER A 1 157 ? 29.906 -2.273 -5.086 1 34.19 157 SER A N 1
ATOM 1240 C CA . SER A 1 157 ? 30.422 -2.842 -3.844 1 34.19 157 SER A CA 1
ATOM 1241 C C . SER A 1 157 ? 29.297 -3.25 -2.912 1 34.19 157 SER A C 1
ATOM 1243 O O . SER A 1 157 ? 29.25 -4.387 -2.434 1 34.19 157 SER A O 1
ATOM 1245 N N . GLU A 1 158 ? 29.141 -2.551 -1.705 1 33.66 158 GLU A N 1
ATOM 1246 C CA . GLU A 1 158 ? 28.234 -3.01 -0.654 1 33.66 158 GLU A CA 1
ATOM 1247 C C . GLU A 1 158 ? 26.781 -3.002 -1.13 1 33.66 158 GLU A C 1
ATOM 1249 O O . GLU A 1 158 ? 26.219 -1.94 -1.385 1 33.66 158 GLU A O 1
ATOM 1254 N N . PHE A 1 159 ? 26.484 -4.172 -1.729 1 31.7 159 PHE A N 1
ATOM 1255 C CA . PHE A 1 159 ? 25.422 -4.652 -2.621 1 31.7 159 PHE A CA 1
ATOM 1256 C C . PHE A 1 159 ? 24.062 -4.504 -1.975 1 31.7 159 PHE A C 1
ATOM 1258 O O . PHE A 1 159 ? 23.891 -4.809 -0.791 1 31.7 159 PHE A O 1
ATOM 1265 N N . VAL A 1 160 ? 23.203 -3.689 -2.447 1 40.25 160 VAL A N 1
ATOM 1266 C CA . VAL A 1 160 ? 21.781 -3.4 -2.371 1 40.25 160 VAL A CA 1
ATOM 1267 C C . VAL A 1 160 ? 20.984 -4.555 -2.979 1 40.25 160 VAL A C 1
ATOM 1269 O O . VAL A 1 160 ? 21.234 -4.953 -4.117 1 40.25 160 VAL A O 1
ATOM 1272 N N . VAL A 1 161 ? 20.578 -5.461 -2.307 1 40 161 VAL A N 1
ATOM 1273 C CA . VAL A 1 161 ? 19.719 -6.504 -2.844 1 40 161 VAL A CA 1
ATOM 1274 C C . VAL A 1 161 ? 18.438 -5.883 -3.396 1 40 161 VAL A C 1
ATOM 1276 O O . VAL A 1 161 ? 17.797 -5.074 -2.725 1 40 161 VAL A O 1
ATOM 1279 N N . ASP A 1 162 ? 18.297 -5.781 -4.781 1 46.03 162 ASP A N 1
ATOM 1280 C CA . ASP A 1 162 ? 17.094 -5.461 -5.562 1 46.03 162 ASP A CA 1
ATOM 1281 C C . ASP A 1 162 ? 15.875 -6.195 -5.02 1 46.03 162 ASP A C 1
ATOM 1283 O O . ASP A 1 162 ? 15.68 -7.379 -5.297 1 46.03 162 ASP A O 1
ATOM 1287 N N . ARG A 1 163 ? 15.445 -5.727 -3.896 1 51.97 163 ARG A N 1
ATOM 1288 C CA . ARG A 1 163 ? 14.195 -6.344 -3.477 1 51.97 163 ARG A CA 1
ATOM 1289 C C . ARG A 1 163 ? 13.039 -5.902 -4.371 1 51.97 163 ARG A C 1
ATOM 1291 O O . ARG A 1 163 ? 12.383 -4.895 -4.098 1 51.97 163 ARG A O 1
ATOM 1298 N N . THR A 1 164 ? 13.102 -6.387 -5.645 1 59.62 164 THR A N 1
ATOM 1299 C CA . THR A 1 164 ? 11.984 -6.148 -6.551 1 59.62 164 THR A CA 1
ATOM 1300 C C . THR A 1 164 ? 10.711 -6.805 -6.023 1 59.62 164 THR A C 1
ATOM 1302 O O . THR A 1 164 ? 10.773 -7.809 -5.312 1 59.62 164 THR A O 1
ATOM 1305 N N . LEU A 1 165 ? 9.68 -6.031 -6.105 1 67.38 165 LEU A N 1
ATOM 1306 C CA . LEU A 1 165 ? 8.344 -6.508 -5.766 1 67.38 165 LEU A CA 1
ATOM 1307 C C . LEU A 1 165 ? 7.93 -7.652 -6.684 1 67.38 165 LEU A C 1
ATOM 1309 O O . LEU A 1 165 ? 8.227 -7.637 -7.879 1 67.38 165 LEU A O 1
ATOM 1313 N N . GLN A 1 166 ? 7.531 -8.703 -6.066 1 69.88 166 GLN A N 1
ATOM 1314 C CA . GLN A 1 166 ? 6.93 -9.797 -6.824 1 69.88 166 GLN A CA 1
ATOM 1315 C C . GLN A 1 166 ? 5.539 -10.133 -6.293 1 69.88 166 GLN A C 1
ATOM 1317 O O . GLN A 1 166 ? 5.406 -10.68 -5.199 1 69.88 166 GLN A O 1
ATOM 1322 N N . TRP A 1 167 ? 4.547 -9.812 -7.168 1 78.19 167 TRP A N 1
ATOM 1323 C CA . TRP A 1 167 ? 3.146 -10.047 -6.824 1 78.19 167 TRP A CA 1
ATOM 1324 C C . TRP A 1 167 ? 2.814 -9.453 -5.457 1 78.19 167 TRP A C 1
ATOM 1326 O O . TRP A 1 167 ? 2.592 -8.25 -5.34 1 78.19 167 TRP A O 1
ATOM 1336 N N . ASN A 1 168 ? 2.943 -10.156 -4.375 1 76.38 168 ASN A N 1
ATOM 1337 C CA . ASN A 1 168 ? 2.592 -9.602 -3.076 1 76.38 168 ASN A CA 1
ATOM 1338 C C . ASN A 1 168 ? 3.742 -9.727 -2.082 1 76.38 168 ASN A C 1
ATOM 1340 O O . ASN A 1 168 ? 3.537 -9.617 -0.872 1 76.38 168 ASN A O 1
ATOM 1344 N N . GLU A 1 169 ? 4.934 -10 -2.688 1 78 169 GLU A N 1
ATOM 1345 C CA . GLU A 1 169 ? 6.066 -10.164 -1.787 1 78 169 GLU A CA 1
ATOM 1346 C C . GLU A 1 169 ? 7.293 -9.414 -2.301 1 78 169 GLU A C 1
ATOM 1348 O O . GLU A 1 169 ? 7.34 -9.016 -3.465 1 78 169 GLU A O 1
ATOM 1353 N N . LEU A 1 170 ? 8.234 -9.25 -1.408 1 73.94 170 LEU A N 1
ATOM 1354 C CA . LEU A 1 170 ? 9.523 -8.648 -1.726 1 73.94 170 LEU A CA 1
ATOM 1355 C C . LEU A 1 170 ? 10.625 -9.695 -1.729 1 73.94 170 LEU A C 1
ATOM 1357 O O . LEU A 1 170 ? 10.633 -10.602 -0.885 1 73.94 170 LEU A O 1
ATOM 1361 N N . TYR A 1 171 ? 11.523 -9.594 -2.67 1 78.25 171 TYR A N 1
ATOM 1362 C CA . TYR A 1 171 ? 12.688 -10.461 -2.615 1 78.25 171 TYR A CA 1
ATOM 1363 C C . TYR A 1 171 ? 13.492 -10.219 -1.34 1 78.25 171 TYR A C 1
ATOM 1365 O O . TYR A 1 171 ? 13.656 -9.078 -0.913 1 78.25 171 TYR A O 1
ATOM 1373 N N . ARG A 1 172 ? 13.938 -11.281 -0.759 1 78.5 172 ARG A N 1
ATOM 1374 C CA . ARG A 1 172 ? 14.719 -11.227 0.474 1 78.5 172 ARG A CA 1
ATOM 1375 C C . ARG A 1 172 ? 16.172 -10.898 0.185 1 78.5 172 ARG A C 1
ATOM 1377 O O . ARG A 1 172 ? 16.672 -11.141 -0.919 1 78.5 172 ARG A O 1
ATOM 1384 N N . GLU A 1 173 ? 16.797 -10.281 1.164 1 77.81 173 GLU A N 1
ATOM 1385 C CA . GLU A 1 173 ? 18.234 -10.047 1.08 1 77.81 173 GLU A CA 1
ATOM 1386 C C . GLU A 1 173 ? 19 -11.367 1.034 1 77.81 173 GLU A C 1
ATOM 1388 O O . GLU A 1 173 ? 19.969 -11.5 0.278 1 77.81 173 GLU A O 1
ATOM 1393 N N . GLN A 1 174 ? 18.5 -12.281 1.866 1 86.5 174 GLN A N 1
ATOM 1394 C CA . GLN A 1 174 ? 19.094 -13.617 1.856 1 86.5 174 GLN A CA 1
ATOM 1395 C C . GLN A 1 174 ? 18.531 -14.453 0.711 1 86.5 174 GLN A C 1
ATOM 1397 O O . GLN A 1 174 ? 17.359 -14.297 0.336 1 86.5 174 GLN A O 1
ATOM 1402 N N . ARG A 1 175 ? 19.344 -15.281 0.214 1 90.69 175 ARG A N 1
ATOM 1403 C CA . ARG A 1 175 ? 18.906 -16.078 -0.926 1 90.69 175 ARG A CA 1
ATOM 1404 C C . ARG A 1 175 ? 18.469 -17.484 -0.482 1 90.69 175 ARG A C 1
ATOM 1406 O O . ARG A 1 175 ? 19.047 -18.047 0.444 1 90.69 175 ARG A O 1
ATOM 1413 N N . TYR A 1 176 ? 17.562 -18.016 -1.146 1 94.5 176 TYR A N 1
ATOM 1414 C CA . TYR A 1 176 ? 17.188 -19.406 -0.931 1 94.5 176 TYR A CA 1
ATOM 1415 C C . TYR A 1 176 ? 18.25 -20.344 -1.482 1 94.5 176 TYR A C 1
ATOM 1417 O O . TYR A 1 176 ? 18.906 -20.031 -2.471 1 94.5 176 TYR A O 1
ATOM 1425 N N . SER A 1 177 ? 18.375 -21.406 -0.807 1 97.56 177 SER A N 1
ATOM 1426 C CA . SER A 1 177 ? 19.234 -22.5 -1.24 1 97.56 177 SER A CA 1
ATOM 1427 C C . SER A 1 177 ? 18.594 -23.859 -0.948 1 97.56 177 SER A C 1
ATOM 1429 O O . SER A 1 177 ? 17.516 -23.922 -0.346 1 97.56 177 SER A O 1
ATOM 1431 N N . LEU A 1 178 ? 19.234 -24.859 -1.481 1 98.38 178 LEU A N 1
ATOM 1432 C CA . LEU A 1 178 ? 18.812 -26.234 -1.214 1 98.38 178 LEU A CA 1
ATOM 1433 C C . LEU A 1 178 ? 19.688 -26.875 -0.143 1 98.38 178 LEU A C 1
ATOM 1435 O O . LEU A 1 178 ? 20.922 -26.734 -0.173 1 98.38 178 LEU A O 1
ATOM 1439 N N . TRP A 1 179 ? 19.031 -27.531 0.789 1 98.5 179 TRP A N 1
ATOM 1440 C CA . TRP A 1 179 ? 19.688 -28.141 1.943 1 98.5 179 TRP A CA 1
ATOM 1441 C C . TRP A 1 179 ? 19.359 -29.625 2.037 1 98.5 179 TRP A C 1
ATOM 1443 O O . TRP A 1 179 ? 18.219 -30.031 1.789 1 98.5 179 TRP A O 1
ATOM 1453 N N . TYR A 1 180 ? 20.391 -30.438 2.408 1 98.44 180 TYR A N 1
ATOM 1454 C CA . TYR A 1 180 ? 20.078 -31.875 2.375 1 98.44 180 TYR A CA 1
ATOM 1455 C C . TYR A 1 180 ? 20.859 -32.625 3.447 1 98.44 180 TYR A C 1
ATOM 1457 O O . TYR A 1 180 ? 21.828 -32.094 3.99 1 98.44 180 TYR A O 1
ATOM 1465 N N . ASN A 1 181 ? 20.359 -33.688 3.779 1 98.5 181 ASN A N 1
ATOM 1466 C CA . ASN A 1 181 ? 20.953 -34.812 4.496 1 98.5 181 ASN A CA 1
ATOM 1467 C C . ASN A 1 181 ? 20.188 -36.094 4.234 1 98.5 181 ASN A C 1
ATOM 1469 O O . ASN A 1 181 ? 19.453 -36.219 3.246 1 98.5 181 ASN A O 1
ATOM 1473 N N . VAL A 1 182 ? 20.375 -37.125 5.129 1 97.75 182 VAL A N 1
ATOM 1474 C CA . VAL A 1 182 ? 19.688 -38.375 4.859 1 97.75 182 VAL A CA 1
ATOM 1475 C C . VAL A 1 182 ? 18.906 -38.812 6.098 1 97.75 182 VAL A C 1
ATOM 1477 O O . VAL A 1 182 ? 19.328 -38.562 7.227 1 97.75 182 VAL A O 1
ATOM 1480 N N . LEU A 1 183 ? 17.797 -39.406 5.848 1 97.25 183 LEU A N 1
ATOM 1481 C CA . LEU A 1 183 ? 17.094 -40.219 6.84 1 97.25 183 LEU A CA 1
ATOM 1482 C C . LEU A 1 183 ? 17.719 -41.594 6.938 1 97.25 183 LEU A C 1
ATOM 1484 O O . LEU A 1 183 ? 18 -42.219 5.914 1 97.25 183 LEU A O 1
ATOM 1488 N N . ARG A 1 184 ? 17.922 -42.031 8.133 1 95.19 184 ARG A N 1
ATOM 1489 C CA . ARG A 1 184 ? 18.453 -43.375 8.352 1 95.19 184 ARG A CA 1
ATOM 1490 C C . ARG A 1 184 ? 17.734 -44.062 9.508 1 95.19 184 ARG A C 1
ATOM 1492 O O . ARG A 1 184 ? 17.094 -43.406 10.328 1 95.19 184 ARG A O 1
ATOM 1499 N N . HIS A 1 185 ? 17.75 -45.312 9.484 1 89.81 185 HIS A N 1
ATOM 1500 C CA . HIS A 1 185 ? 17.109 -46.094 10.547 1 89.81 185 HIS A CA 1
ATOM 1501 C C . HIS A 1 185 ? 18.016 -46.188 11.773 1 89.81 185 HIS A C 1
ATOM 1503 O O . HIS A 1 185 ? 19.234 -46.344 11.648 1 89.81 185 HIS A O 1
ATOM 1509 N N . THR A 1 186 ? 17.297 -46.031 12.812 1 80.38 186 THR A N 1
ATOM 1510 C CA . THR A 1 186 ? 17.969 -46.344 14.078 1 80.38 186 THR A CA 1
ATOM 1511 C C . THR A 1 186 ? 17.953 -47.844 14.344 1 80.38 186 THR A C 1
ATOM 1513 O O . THR A 1 186 ? 17.406 -48.594 13.555 1 80.38 186 THR A O 1
ATOM 1516 N N . SER A 1 187 ? 18.531 -48.125 15.516 1 76.56 187 SER A N 1
ATOM 1517 C CA . SER A 1 187 ? 18.531 -49.531 15.977 1 76.56 187 SER A CA 1
ATOM 1518 C C . SER A 1 187 ? 17.109 -50 16.266 1 76.56 187 SER A C 1
ATOM 1520 O O . SER A 1 187 ? 16.812 -51.188 16.125 1 76.56 187 SER A O 1
ATOM 1522 N N . SER A 1 188 ? 16.219 -49.188 16.672 1 72.06 188 SER A N 1
ATOM 1523 C CA . SER A 1 188 ? 14.844 -49.531 16.984 1 72.06 188 SER A CA 1
ATOM 1524 C C . SER A 1 188 ? 13.945 -49.375 15.758 1 72.06 188 SER A C 1
ATOM 1526 O O . SER A 1 188 ? 12.727 -49.219 15.891 1 72.06 188 SER A O 1
ATOM 1528 N N . ARG A 1 189 ? 14.414 -49.219 14.695 1 76.94 189 ARG A N 1
ATOM 1529 C CA . ARG A 1 189 ? 13.75 -49.188 13.398 1 76.94 189 ARG A CA 1
ATOM 1530 C C . ARG A 1 189 ? 12.922 -47.938 13.234 1 76.94 189 ARG A C 1
ATOM 1532 O O . ARG A 1 189 ? 11.82 -47.969 12.68 1 76.94 189 ARG A O 1
ATOM 1539 N N . ARG A 1 190 ? 13.461 -46.906 13.938 1 88.94 190 ARG A N 1
ATOM 1540 C CA . ARG A 1 190 ? 12.875 -45.594 13.75 1 88.94 190 ARG A CA 1
ATOM 1541 C C . ARG A 1 190 ? 13.742 -44.719 12.836 1 88.94 190 ARG A C 1
ATOM 1543 O O . ARG A 1 190 ? 14.953 -44.938 12.758 1 88.94 190 ARG A O 1
ATOM 1550 N N . TRP A 1 191 ? 13.062 -43.906 12.086 1 94.06 191 TRP A N 1
ATOM 1551 C CA . TRP A 1 191 ? 13.82 -43 11.25 1 94.06 191 TRP A CA 1
ATOM 1552 C C . TRP A 1 191 ? 14.469 -41.906 12.094 1 94.06 191 TRP A C 1
ATOM 1554 O O . TRP A 1 191 ? 13.883 -41.438 13.078 1 94.06 191 TRP A O 1
ATOM 1564 N N . GLU A 1 192 ? 15.648 -41.469 11.734 1 95.12 192 GLU A N 1
ATOM 1565 C CA . GLU A 1 192 ? 16.359 -40.344 12.336 1 95.12 192 GLU A CA 1
ATOM 1566 C C . GLU A 1 192 ? 16.922 -39.438 11.266 1 95.12 192 GLU A C 1
ATOM 1568 O O . GLU A 1 192 ? 17.203 -39.844 10.148 1 95.12 192 GLU A O 1
ATOM 1573 N N . LEU A 1 193 ? 17.031 -38.219 11.539 1 97.44 193 LEU A N 1
ATOM 1574 C CA . LEU A 1 193 ? 17.594 -37.156 10.68 1 97.44 193 LEU A CA 1
ATOM 1575 C C . LEU A 1 193 ? 18.625 -36.344 11.43 1 97.44 193 LEU A C 1
ATOM 1577 O O . LEU A 1 193 ? 18.312 -35.75 12.461 1 97.44 193 LEU A O 1
ATOM 1581 N N . PRO A 1 194 ? 19.859 -36.281 11 1 95.5 194 PRO A N 1
ATOM 1582 C CA . PRO A 1 194 ? 20.859 -35.438 11.641 1 95.5 194 PRO A CA 1
ATOM 1583 C C . PRO A 1 194 ? 20.438 -33.969 11.672 1 95.5 194 PRO A C 1
ATOM 1585 O O . PRO A 1 194 ? 19.859 -33.469 10.711 1 95.5 194 PRO A O 1
ATOM 1588 N N . GLU A 1 195 ? 20.719 -33.344 12.766 1 93.94 195 GLU A N 1
ATOM 1589 C CA . GLU A 1 195 ? 20.344 -31.938 12.922 1 93.94 195 GLU A CA 1
ATOM 1590 C C . GLU A 1 195 ? 21.391 -31.016 12.312 1 93.94 195 GLU A C 1
ATOM 1592 O O . GLU A 1 195 ? 21.766 -30 12.922 1 93.94 195 GLU A O 1
ATOM 1597 N N . ILE A 1 196 ? 21.938 -31.422 11.227 1 95.25 196 ILE A N 1
ATOM 1598 C CA . ILE A 1 196 ? 22.828 -30.641 10.367 1 95.25 196 ILE A CA 1
ATOM 1599 C C . ILE A 1 196 ? 22.438 -30.859 8.906 1 95.25 196 ILE A C 1
ATOM 1601 O O . ILE A 1 196 ? 22.312 -32 8.453 1 95.25 196 ILE A O 1
ATOM 1605 N N . LEU A 1 197 ? 22.234 -29.797 8.258 1 97.81 197 LEU A N 1
ATOM 1606 C CA . LEU A 1 197 ? 21.969 -29.859 6.82 1 97.81 197 LEU A CA 1
ATOM 1607 C C . LEU A 1 197 ? 23.109 -29.219 6.035 1 97.81 197 LEU A C 1
ATOM 1609 O O . LEU A 1 197 ? 23.703 -28.234 6.477 1 97.81 197 LEU A O 1
ATOM 1613 N N . HIS A 1 198 ? 23.391 -29.781 4.914 1 97.31 198 HIS A N 1
ATOM 1614 C CA . HIS A 1 198 ? 24.438 -29.266 4.027 1 97.31 198 HIS A CA 1
ATOM 1615 C C . HIS A 1 198 ? 23.844 -28.391 2.932 1 97.31 198 HIS A C 1
ATOM 1617 O O . HIS A 1 198 ? 22.797 -28.719 2.375 1 97.31 198 HIS A O 1
ATOM 1623 N N . ASN A 1 199 ? 24.531 -27.297 2.656 1 97.25 199 ASN A N 1
ATOM 1624 C CA . ASN A 1 199 ? 24.125 -26.359 1.62 1 97.25 199 ASN A CA 1
ATOM 1625 C C . ASN A 1 199 ? 24.562 -26.828 0.234 1 97.25 199 ASN A C 1
ATOM 1627 O O . ASN A 1 199 ? 25.766 -26.969 -0.025 1 97.25 199 ASN A O 1
ATOM 1631 N N . LEU A 1 200 ? 23.672 -27.031 -0.635 1 97.56 200 LEU A N 1
ATOM 1632 C CA . LEU A 1 200 ? 24 -27.516 -1.974 1 97.56 200 LEU A CA 1
ATOM 1633 C C . LEU A 1 200 ? 24.578 -26.391 -2.832 1 97.56 200 LEU A C 1
ATOM 1635 O O . LEU A 1 200 ? 25.422 -26.641 -3.689 1 97.56 200 LEU A O 1
ATOM 1639 N N . VAL A 1 201 ? 24.031 -25.203 -2.711 1 95.5 201 VAL A N 1
ATOM 1640 C CA . VAL A 1 201 ? 24.375 -24.078 -3.57 1 95.5 201 VAL A CA 1
ATOM 1641 C C . VAL A 1 201 ? 25.203 -23.062 -2.781 1 95.5 201 VAL A C 1
ATOM 1643 O O . VAL A 1 201 ? 24.641 -22.109 -2.221 1 95.5 201 VAL A O 1
ATOM 1646 N N . SER A 1 202 ? 26.438 -23.109 -2.891 1 84.62 202 SER A N 1
ATOM 1647 C CA . SER A 1 202 ? 27.297 -22.219 -2.109 1 84.62 202 SER A CA 1
ATOM 1648 C C . SER A 1 202 ? 27.578 -20.922 -2.854 1 84.62 202 SER A C 1
ATOM 1650 O O . SER A 1 202 ? 28.031 -19.953 -2.254 1 84.62 202 SER 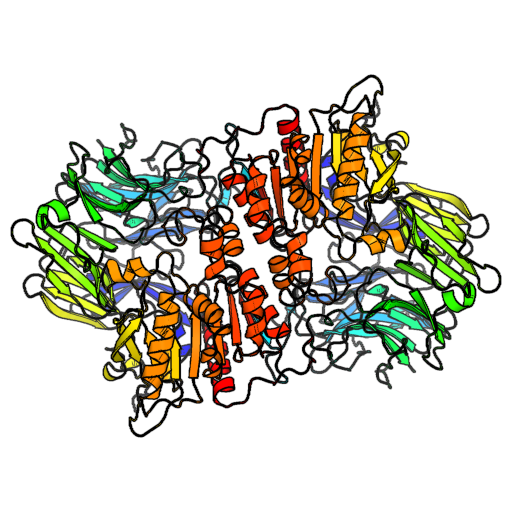A O 1
ATOM 1652 N N . GLU A 1 203 ? 27.219 -20.891 -4.109 1 85.75 203 GLU A N 1
ATOM 1653 C CA . GLU A 1 203 ? 27.438 -19.688 -4.898 1 85.75 203 GLU A CA 1
ATOM 1654 C C . GLU A 1 203 ? 26.438 -18.594 -4.516 1 85.75 203 GLU A C 1
ATOM 1656 O O . GLU A 1 203 ? 25.234 -18.859 -4.43 1 85.75 203 GLU A O 1
ATOM 1661 N N . ASN A 1 204 ? 26.891 -17.438 -4.422 1 83.69 204 ASN A N 1
ATOM 1662 C CA . ASN A 1 204 ? 26.031 -16.344 -3.994 1 83.69 204 ASN A CA 1
ATOM 1663 C C . ASN A 1 204 ? 25.312 -15.695 -5.18 1 83.69 204 ASN A C 1
ATOM 1665 O O . ASN A 1 204 ? 24.516 -14.781 -5 1 83.69 204 ASN A O 1
ATOM 1669 N N . THR A 1 205 ? 25.5 -16.188 -6.363 1 86.56 205 THR A N 1
ATOM 1670 C CA . THR A 1 205 ? 24.891 -15.594 -7.547 1 86.56 205 THR A CA 1
ATOM 1671 C C . THR A 1 205 ? 23.719 -16.438 -8.031 1 86.56 205 THR A C 1
ATOM 1673 O O . THR A 1 205 ? 23.141 -16.156 -9.086 1 86.56 205 THR A O 1
ATOM 1676 N N . ILE A 1 206 ? 23.438 -17.484 -7.281 1 91.62 206 ILE A N 1
ATOM 1677 C CA . ILE A 1 206 ? 22.344 -18.375 -7.66 1 91.62 206 ILE A CA 1
ATOM 1678 C C . ILE A 1 206 ? 21.375 -18.516 -6.492 1 91.62 206 ILE A C 1
ATOM 1680 O O . ILE A 1 206 ? 21.766 -18.828 -5.371 1 91.62 206 ILE A O 1
ATOM 1684 N N . GLU A 1 207 ? 20.172 -18.219 -6.754 1 92.94 207 GLU A N 1
ATOM 1685 C CA . GLU A 1 207 ? 19.109 -18.531 -5.812 1 92.94 207 GLU A CA 1
ATOM 1686 C C . GLU A 1 207 ? 18.328 -19.766 -6.25 1 92.94 207 GLU A C 1
ATOM 1688 O O . GLU A 1 207 ? 17.844 -19.828 -7.383 1 92.94 207 GLU A O 1
ATOM 1693 N N . ALA A 1 208 ? 18.188 -20.703 -5.422 1 95.44 208 ALA A N 1
ATOM 1694 C CA . ALA A 1 208 ? 17.547 -21.969 -5.762 1 95.44 208 ALA A CA 1
ATOM 1695 C C . ALA A 1 208 ? 16.703 -22.484 -4.602 1 95.44 208 ALA A C 1
ATOM 1697 O O . ALA A 1 208 ? 17.047 -22.266 -3.434 1 95.44 208 ALA A O 1
ATOM 1698 N N . PRO A 1 209 ? 15.672 -23.25 -4.797 1 96.19 209 PRO A N 1
ATOM 1699 C CA . PRO A 1 209 ? 15.117 -23.484 -6.133 1 96.19 209 PRO A CA 1
ATOM 1700 C C . PRO A 1 209 ? 14.273 -22.312 -6.629 1 96.19 209 PRO A C 1
ATOM 1702 O O . PRO A 1 209 ? 13.859 -21.453 -5.832 1 96.19 209 PRO A O 1
ATOM 1705 N N . TYR A 1 210 ? 14.102 -22.266 -7.922 1 92.69 210 TYR A N 1
ATOM 1706 C CA . TYR A 1 210 ? 13.125 -21.328 -8.461 1 92.69 210 TYR A CA 1
ATOM 1707 C C . TYR A 1 210 ? 11.727 -21.656 -7.957 1 92.69 210 TYR A C 1
ATOM 1709 O O . TYR A 1 210 ? 11.383 -22.812 -7.758 1 92.69 210 TYR A O 1
ATOM 1717 N N . GLY A 1 211 ? 10.938 -20.625 -7.684 1 90.88 211 GLY A N 1
ATOM 1718 C CA . GLY A 1 211 ? 9.555 -20.844 -7.297 1 90.88 211 GLY A CA 1
ATOM 1719 C C . GLY A 1 211 ? 9.312 -20.625 -5.816 1 90.88 211 GLY A C 1
ATOM 1720 O O . GLY A 1 211 ? 8.211 -20.875 -5.32 1 90.88 211 GLY A O 1
ATOM 1721 N N . MET A 1 212 ? 10.297 -20.125 -5.094 1 91.56 212 MET A N 1
ATOM 1722 C CA . MET A 1 212 ? 10.109 -19.859 -3.672 1 91.56 212 MET A CA 1
ATOM 1723 C C . MET A 1 212 ? 9.227 -18.625 -3.459 1 91.56 212 MET A C 1
ATOM 1725 O O . MET A 1 212 ? 8.656 -18.453 -2.383 1 91.56 212 MET A O 1
ATOM 1729 N N . TYR A 1 213 ? 9.156 -17.844 -4.438 1 85.69 213 TYR A N 1
ATOM 1730 C CA . TYR A 1 213 ? 8.25 -16.703 -4.453 1 85.69 213 TYR A CA 1
ATOM 1731 C C . TYR A 1 213 ? 7.066 -16.953 -5.375 1 85.69 213 TYR A C 1
ATOM 1733 O O . TYR A 1 213 ? 7.07 -17.922 -6.145 1 85.69 213 TYR A O 1
ATOM 1741 N N . MET A 1 214 ? 5.965 -16.109 -5.078 1 68.69 214 MET A N 1
ATOM 1742 C CA . MET A 1 214 ? 4.797 -16.281 -5.938 1 68.69 214 MET A CA 1
ATOM 1743 C C . MET A 1 214 ? 5.16 -16.031 -7.398 1 68.69 214 MET A C 1
ATOM 1745 O O . MET A 1 214 ? 4.961 -14.938 -7.918 1 68.69 214 MET A O 1
ATOM 1749 N N . SER A 1 215 ? 6.426 -16.594 -7.598 1 54 215 SER A N 1
ATOM 1750 C CA . SER A 1 215 ? 6.879 -16.391 -8.969 1 54 215 SER A CA 1
ATOM 1751 C C . SER A 1 215 ? 6.914 -17.688 -9.75 1 54 215 SER A C 1
ATOM 1753 O O . SER A 1 215 ? 7.074 -18.766 -9.164 1 54 215 SER A O 1
ATOM 1755 N N . GLY A 1 216 ? 6.16 -17.844 -10.898 1 54.31 216 GLY A N 1
ATOM 1756 C CA . GLY A 1 216 ? 6.391 -18.906 -11.859 1 54.31 216 GLY A CA 1
ATOM 1757 C C . GLY A 1 216 ? 5.227 -19.875 -11.961 1 54.31 216 GLY A C 1
ATOM 1758 O O . GLY A 1 216 ? 4.344 -19.891 -11.102 1 54.31 216 GLY A O 1
ATOM 1759 N N . PRO A 1 217 ? 5.324 -20.578 -12.828 1 58.84 217 PRO A N 1
ATOM 1760 C CA . PRO A 1 217 ? 4.238 -21.5 -13.195 1 58.84 217 PRO A CA 1
ATOM 1761 C C . PRO A 1 217 ? 4.242 -22.781 -12.367 1 58.84 217 PRO A C 1
ATOM 1763 O O . PRO A 1 217 ? 3.27 -23.531 -12.398 1 58.84 217 PRO A O 1
ATOM 1766 N N . THR A 1 218 ? 5.379 -22.953 -11.625 1 73.75 218 THR A N 1
ATOM 1767 C CA . THR A 1 218 ? 5.531 -24.219 -10.914 1 73.75 218 THR A CA 1
ATOM 1768 C C . THR A 1 218 ? 5.926 -23.984 -9.461 1 73.75 218 THR A C 1
ATOM 1770 O O . THR A 1 218 ? 6.656 -23.031 -9.164 1 73.75 218 THR A O 1
ATOM 1773 N N . PRO A 1 219 ? 5.461 -24.906 -8.656 1 88.56 219 PRO A N 1
ATOM 1774 C CA . PRO A 1 219 ? 5.945 -24.828 -7.277 1 88.56 219 PRO A CA 1
ATOM 1775 C C . PRO A 1 219 ? 7.438 -25.125 -7.156 1 88.56 219 PRO A C 1
ATOM 1777 O O . PRO A 1 219 ? 8.016 -25.781 -8.031 1 88.56 219 PRO A O 1
ATOM 1780 N N . ALA A 1 220 ? 8.008 -24.688 -6.16 1 94.25 220 ALA A N 1
ATOM 1781 C CA . ALA A 1 220 ? 9.445 -24.812 -5.945 1 94.25 220 ALA A CA 1
ATOM 1782 C C . ALA A 1 220 ? 9.883 -26.281 -5.984 1 94.25 220 ALA A C 1
ATOM 1784 O O . ALA A 1 220 ? 10.945 -26.594 -6.516 1 94.25 220 ALA A O 1
ATOM 1785 N N . VAL A 1 221 ? 9.117 -27.156 -5.488 1 95.44 221 VAL A N 1
ATOM 1786 C CA . VAL A 1 221 ? 9.469 -28.562 -5.348 1 95.44 221 VAL A CA 1
ATOM 1787 C C . VAL A 1 221 ? 9.602 -29.203 -6.727 1 95.44 221 VAL A C 1
ATOM 1789 O O . VAL A 1 221 ? 10.266 -30.234 -6.875 1 95.44 221 VAL A O 1
ATOM 1792 N N . ASP A 1 222 ? 9.062 -28.578 -7.746 1 95.69 222 ASP A N 1
ATOM 1793 C CA . ASP A 1 222 ? 9.141 -29.109 -9.102 1 95.69 222 ASP A CA 1
ATOM 1794 C C . ASP A 1 222 ? 10.344 -28.547 -9.852 1 95.69 222 ASP A C 1
ATOM 1796 O O . ASP A 1 222 ? 10.57 -28.875 -11.016 1 95.69 222 ASP A O 1
ATOM 1800 N N . ASN A 1 223 ? 11.125 -27.766 -9.188 1 97 223 ASN A N 1
ATOM 1801 C CA . ASN A 1 223 ? 12.242 -27.109 -9.867 1 97 223 ASN A CA 1
ATOM 1802 C C . ASN A 1 223 ? 13.586 -27.672 -9.391 1 97 223 ASN A C 1
ATOM 1804 O O . ASN A 1 223 ? 14.625 -27.016 -9.562 1 97 223 ASN A O 1
ATOM 1808 N N . PHE A 1 224 ? 13.547 -28.812 -8.75 1 98.06 224 PHE A N 1
ATOM 1809 C CA . PHE A 1 224 ? 14.742 -29.625 -8.508 1 98.06 224 PHE A CA 1
ATOM 1810 C C . PHE A 1 224 ? 14.391 -31.094 -8.422 1 98.06 224 PHE A C 1
ATOM 1812 O O . PHE A 1 224 ? 13.227 -31.453 -8.227 1 98.06 224 PHE A O 1
ATOM 1819 N N . ASP A 1 225 ? 15.359 -31.922 -8.648 1 98.19 225 ASP A N 1
ATOM 1820 C CA . ASP A 1 225 ? 15.172 -33.375 -8.586 1 98.19 225 ASP A CA 1
ATOM 1821 C C . ASP A 1 225 ? 16.469 -34.062 -8.164 1 98.19 225 ASP A C 1
ATOM 1823 O O . ASP A 1 225 ? 17.547 -33.469 -8.203 1 98.19 225 ASP A O 1
ATOM 1827 N N . LEU A 1 226 ? 16.281 -35.312 -7.664 1 97.75 226 LEU A N 1
ATOM 1828 C CA . LEU A 1 226 ? 17.375 -36 -6.996 1 97.75 226 LEU A CA 1
ATOM 1829 C C . LEU A 1 226 ? 17.688 -37.312 -7.719 1 97.75 226 LEU A C 1
ATOM 1831 O O . LEU A 1 226 ? 16.781 -38 -8.188 1 97.75 226 LEU A O 1
ATOM 1835 N N . ALA A 1 227 ? 18.906 -37.594 -7.832 1 95.5 227 ALA A N 1
ATOM 1836 C CA . ALA A 1 227 ? 19.438 -38.906 -8.266 1 95.5 227 ALA A CA 1
ATOM 1837 C C . ALA A 1 227 ? 20.516 -39.406 -7.312 1 95.5 227 ALA A C 1
ATOM 1839 O O . ALA A 1 227 ? 20.969 -38.656 -6.43 1 95.5 227 ALA A O 1
ATOM 1840 N N . ASP A 1 228 ? 20.891 -40.656 -7.5 1 94.31 228 ASP A N 1
ATOM 1841 C CA . ASP A 1 228 ? 21.906 -41.25 -6.625 1 94.31 228 ASP A CA 1
ATOM 1842 C C . ASP A 1 228 ? 23.219 -40.469 -6.723 1 94.31 228 ASP A C 1
ATOM 1844 O O . ASP A 1 228 ? 23.906 -40.25 -5.723 1 94.31 228 ASP A O 1
ATOM 1848 N N . GLY A 1 229 ? 23.453 -39.938 -7.902 1 91.69 229 GLY A N 1
ATOM 1849 C CA . GLY A 1 229 ? 24.766 -39.344 -8.133 1 91.69 229 GLY A CA 1
ATOM 1850 C C . GLY A 1 229 ? 24.734 -37.844 -8.164 1 91.69 229 GLY A C 1
ATOM 1851 O O . GLY A 1 229 ? 25.75 -37.188 -8.445 1 91.69 229 GLY A O 1
ATOM 1852 N N . GLY A 1 230 ? 23.594 -37.344 -7.895 1 95.38 230 GLY A N 1
ATOM 1853 C CA . GLY A 1 230 ? 23.609 -35.875 -7.961 1 95.38 230 GLY A CA 1
ATOM 1854 C C . GLY A 1 230 ? 22.234 -35.25 -7.867 1 95.38 230 GLY A C 1
ATOM 1855 O O . GLY A 1 230 ? 21.234 -35.969 -7.695 1 95.38 230 GLY A O 1
ATOM 1856 N N . VAL A 1 231 ? 22.219 -33.906 -7.875 1 97.62 231 VAL A N 1
ATOM 1857 C CA . VAL A 1 231 ? 21.016 -33.094 -7.789 1 97.62 231 VAL A CA 1
ATOM 1858 C C . VAL A 1 231 ? 20.953 -32.125 -8.969 1 97.62 231 VAL A C 1
ATOM 1860 O O . VAL A 1 231 ? 21.938 -31.5 -9.312 1 97.62 231 VAL A O 1
ATOM 1863 N N . ALA A 1 232 ? 19.844 -32.094 -9.68 1 98.06 232 ALA A N 1
ATOM 1864 C CA . ALA A 1 232 ? 19.562 -31.078 -10.695 1 98.06 232 ALA A CA 1
ATOM 1865 C C . ALA A 1 232 ? 18.531 -30.062 -10.195 1 98.06 232 ALA A C 1
ATOM 1867 O O . ALA A 1 232 ? 17.578 -30.438 -9.5 1 98.06 232 ALA A O 1
ATOM 1868 N N . PHE A 1 233 ? 18.75 -28.781 -10.492 1 97.69 233 PHE A N 1
ATOM 1869 C CA . PHE A 1 233 ? 17.812 -27.781 -10.008 1 97.69 233 PHE A CA 1
ATOM 1870 C C . PHE A 1 233 ? 17.75 -26.594 -10.969 1 97.69 233 PHE A C 1
ATOM 1872 O O . PHE A 1 233 ? 18.594 -26.469 -11.859 1 97.69 233 PHE A O 1
ATOM 1879 N N . ILE A 1 234 ? 16.703 -25.844 -10.891 1 96.06 234 ILE A N 1
ATOM 1880 C CA . ILE A 1 234 ? 16.547 -24.562 -11.578 1 96.06 234 ILE A CA 1
ATOM 1881 C C . ILE A 1 234 ? 16.828 -23.422 -10.609 1 96.06 234 ILE A C 1
ATOM 1883 O O . ILE A 1 234 ? 16.266 -23.375 -9.516 1 96.06 234 ILE A O 1
ATOM 1887 N N . GLY A 1 235 ? 17.703 -22.547 -11.008 1 93.75 235 GLY A N 1
ATOM 1888 C CA . GLY A 1 235 ? 18.062 -21.406 -10.172 1 93.75 235 GLY A CA 1
ATOM 1889 C C . GLY A 1 235 ? 17.891 -20.078 -10.891 1 93.75 235 GLY A C 1
ATOM 1890 O O . GLY A 1 235 ? 18.047 -20 -12.109 1 93.75 235 GLY A O 1
ATOM 1891 N N . ARG A 1 236 ? 17.5 -19.094 -10.133 1 89 236 ARG A N 1
ATOM 1892 C CA . ARG A 1 236 ? 17.469 -17.734 -10.641 1 89 236 ARG A CA 1
ATOM 1893 C C . ARG A 1 236 ? 18.875 -17.125 -10.664 1 89 236 ARG A C 1
ATOM 1895 O O . ARG A 1 236 ? 19.641 -17.281 -9.711 1 89 236 ARG A O 1
ATOM 1902 N N . ASP A 1 237 ? 19.172 -16.484 -11.727 1 83.88 237 ASP A N 1
ATOM 1903 C CA . ASP A 1 237 ? 20.469 -15.828 -11.867 1 83.88 237 ASP A CA 1
ATOM 1904 C C . ASP A 1 237 ? 20.469 -14.453 -11.211 1 83.88 237 ASP A C 1
ATOM 1906 O O . ASP A 1 237 ? 19.797 -13.531 -11.672 1 83.88 237 ASP A O 1
ATOM 1910 N N . LEU A 1 238 ? 21.25 -14.25 -10.18 1 79.88 238 LEU A N 1
ATOM 1911 C CA . LEU A 1 238 ? 21.297 -13 -9.43 1 79.88 238 LEU A CA 1
ATOM 1912 C C . LEU A 1 238 ? 22.406 -12.086 -9.953 1 79.88 238 LEU A C 1
ATOM 1914 O O . LEU A 1 238 ? 22.5 -10.93 -9.539 1 79.88 238 LEU A O 1
ATOM 1918 N N . ALA A 1 239 ? 23.203 -12.602 -10.859 1 71.75 239 ALA A N 1
ATOM 1919 C CA . ALA A 1 239 ? 24.328 -11.82 -11.383 1 71.75 239 ALA A CA 1
ATOM 1920 C C . ALA A 1 239 ? 23.844 -10.773 -12.375 1 71.75 239 ALA A C 1
ATOM 1922 O O . ALA A 1 239 ? 24.5 -9.75 -12.578 1 71.75 239 ALA A O 1
ATOM 1923 N N . ARG A 1 240 ? 22.734 -11.023 -13.102 1 62.16 240 ARG A N 1
ATOM 1924 C CA . ARG A 1 240 ? 22.234 -10.102 -14.117 1 62.16 240 ARG A CA 1
ATOM 1925 C C . ARG A 1 240 ? 21.406 -8.992 -13.484 1 62.16 240 ARG A C 1
ATOM 1927 O O . ARG A 1 240 ? 20.547 -9.258 -12.633 1 62.16 240 ARG A O 1
ATOM 1934 N N . THR A 1 241 ? 21.875 -7.738 -13.922 1 63.62 241 THR A N 1
ATOM 1935 C CA . THR A 1 241 ? 21.438 -6.598 -13.125 1 63.62 241 THR A CA 1
ATOM 1936 C C . THR A 1 241 ? 20.375 -5.789 -13.859 1 63.62 241 THR A C 1
ATOM 1938 O O . THR A 1 241 ? 19.812 -4.844 -13.305 1 63.62 241 THR A O 1
ATOM 1941 N N . SER A 1 242 ? 20.047 -6.246 -15.195 1 70.62 242 SER A N 1
ATOM 1942 C CA . SER A 1 242 ? 19 -5.43 -15.797 1 70.62 242 SER A CA 1
ATOM 1943 C C . SER A 1 242 ? 17.625 -5.801 -15.25 1 70.62 242 SER A C 1
ATOM 1945 O O . SER A 1 242 ? 17.344 -6.977 -15.008 1 70.62 242 SER A O 1
ATOM 1947 N N . PRO A 1 243 ? 16.797 -4.801 -15.094 1 73.38 243 PRO A N 1
ATOM 1948 C CA . PRO A 1 243 ? 15.453 -5.09 -14.609 1 73.38 243 PRO A CA 1
ATOM 1949 C C . PRO A 1 243 ? 14.68 -6.035 -15.523 1 73.38 243 PRO A C 1
ATOM 1951 O O . PRO A 1 243 ? 13.883 -6.848 -15.055 1 73.38 243 PRO A O 1
ATOM 1954 N N . GLU A 1 244 ? 14.969 -6.047 -16.781 1 76.5 244 GLU A N 1
ATOM 1955 C CA . GLU A 1 244 ? 14.25 -6.875 -17.75 1 76.5 244 GLU A CA 1
ATOM 1956 C C . GLU A 1 244 ? 14.664 -8.336 -17.641 1 76.5 244 GLU A C 1
ATOM 1958 O O . GLU A 1 244 ? 13.945 -9.234 -18.078 1 76.5 244 GLU A O 1
ATOM 1963 N N . GLN A 1 245 ? 15.82 -8.586 -16.984 1 75.94 245 GLN A N 1
ATOM 1964 C CA . GLN A 1 245 ? 16.359 -9.938 -16.906 1 75.94 245 GLN A CA 1
ATOM 1965 C C . GLN A 1 245 ? 16.312 -10.461 -15.469 1 75.94 245 GLN A C 1
ATOM 1967 O O . GLN A 1 245 ? 16.953 -11.461 -15.148 1 75.94 245 GLN A O 1
ATOM 1972 N N . SER A 1 246 ? 15.562 -9.789 -14.695 1 75 246 SER A N 1
ATOM 1973 C CA . SER A 1 246 ? 15.586 -10.094 -13.266 1 75 246 SER A CA 1
ATOM 1974 C C . SER A 1 246 ? 14.938 -11.445 -12.969 1 75 246 SER A C 1
ATOM 1976 O O . SER A 1 246 ? 15.195 -12.047 -11.93 1 75 246 SER A O 1
ATOM 1978 N N . GLU A 1 247 ? 14.188 -12.078 -13.891 1 77.94 247 GLU A N 1
ATOM 1979 C CA . GLU A 1 247 ? 13.469 -13.32 -13.625 1 77.94 247 GLU A CA 1
ATOM 1980 C C . GLU A 1 247 ? 14.047 -14.484 -14.43 1 77.94 247 GLU A C 1
ATOM 1982 O O . GLU A 1 247 ? 13.438 -15.547 -14.523 1 77.94 247 GLU A O 1
ATOM 1987 N N . ASN A 1 248 ? 15.188 -14.234 -14.953 1 82.38 248 ASN A N 1
ATOM 1988 C CA . ASN A 1 248 ? 15.82 -15.312 -15.703 1 82.38 248 ASN A CA 1
ATOM 1989 C C . ASN A 1 248 ? 16.234 -16.469 -14.789 1 82.38 248 ASN A C 1
ATOM 1991 O O . ASN A 1 248 ? 16.75 -16.234 -13.695 1 82.38 248 ASN A O 1
ATOM 1995 N N . THR A 1 249 ? 15.922 -17.625 -15.25 1 88.75 249 THR A N 1
ATOM 1996 C CA . THR A 1 249 ? 16.281 -18.844 -14.508 1 88.75 249 THR A CA 1
ATOM 1997 C C . THR A 1 249 ? 16.969 -19.844 -15.414 1 88.75 249 THR A C 1
ATOM 1999 O O . THR A 1 249 ? 16.656 -19.938 -16.609 1 88.75 249 THR A O 1
ATOM 2002 N N . TYR A 1 250 ? 17.891 -20.609 -14.828 1 91.31 250 TYR A N 1
ATOM 2003 C CA . TYR A 1 250 ? 18.672 -21.562 -15.594 1 91.31 250 TYR A CA 1
ATOM 2004 C C . TYR A 1 250 ? 18.797 -22.891 -14.844 1 91.31 250 TYR A C 1
ATOM 2006 O O . TYR A 1 250 ? 18.641 -22.938 -13.625 1 91.31 250 TYR A O 1
ATOM 2014 N N . PRO A 1 251 ? 18.969 -23.938 -15.633 1 95.44 251 PRO A N 1
ATOM 2015 C CA . PRO A 1 251 ? 19.156 -25.266 -15.023 1 95.44 251 PRO A CA 1
ATOM 2016 C C . PRO A 1 251 ? 20.609 -25.516 -14.602 1 95.44 251 PRO A C 1
ATOM 2018 O O . PRO A 1 251 ? 21.531 -25.109 -15.305 1 95.44 251 PRO A O 1
ATOM 2021 N N . TYR A 1 252 ? 20.797 -26.203 -13.492 1 96.5 252 TYR A N 1
ATOM 2022 C CA . TYR A 1 252 ? 22.094 -26.547 -12.93 1 96.5 252 TYR A CA 1
ATOM 2023 C C . TYR A 1 252 ? 22.125 -28 -12.469 1 96.5 252 TYR A C 1
ATOM 2025 O O . TYR A 1 252 ? 21.078 -28.594 -12.234 1 96.5 252 TYR A O 1
ATOM 2033 N N . PHE A 1 253 ? 23.328 -28.516 -12.438 1 96.94 253 PHE A N 1
ATOM 2034 C CA . PHE A 1 253 ? 23.547 -29.859 -11.906 1 96.94 253 PHE A CA 1
ATOM 2035 C C . PHE A 1 253 ? 24.719 -29.859 -10.922 1 96.94 253 PHE A C 1
ATOM 2037 O O . PHE A 1 253 ? 25.719 -29.188 -11.148 1 96.94 253 PHE A O 1
ATOM 2044 N N . VAL A 1 254 ? 24.547 -30.516 -9.812 1 96.75 254 VAL A N 1
ATOM 2045 C CA . VAL A 1 254 ? 25.625 -30.734 -8.844 1 96.75 254 VAL A CA 1
ATOM 2046 C C . VAL A 1 254 ? 25.844 -32.219 -8.656 1 96.75 254 VAL A C 1
ATOM 2048 O O . VAL A 1 254 ? 24.938 -32.938 -8.227 1 96.75 254 VAL A O 1
ATOM 2051 N N . ALA A 1 255 ? 27 -32.625 -8.914 1 94.31 255 ALA A N 1
ATOM 2052 C CA . ALA A 1 255 ? 27.344 -34.031 -8.617 1 94.31 255 ALA A CA 1
ATOM 2053 C C . ALA A 1 255 ? 27.578 -34.219 -7.121 1 94.31 255 ALA A C 1
ATOM 2055 O O . ALA A 1 255 ? 28.219 -33.406 -6.469 1 94.31 255 ALA A O 1
ATOM 2056 N N . ILE A 1 256 ? 27.016 -35.281 -6.637 1 94.75 256 ILE A N 1
ATOM 2057 C CA . ILE A 1 256 ? 27.109 -35.594 -5.211 1 94.75 256 ILE A CA 1
ATOM 2058 C C . ILE A 1 256 ? 27.688 -36.969 -5.008 1 94.75 256 ILE A C 1
ATOM 2060 O O . ILE A 1 256 ? 27.141 -37.969 -5.516 1 94.75 256 ILE A O 1
ATOM 2064 N N . ASP A 1 257 ? 28.766 -37.031 -4.219 1 91.56 257 ASP A N 1
ATOM 2065 C CA . ASP A 1 257 ? 29.359 -38.312 -3.873 1 91.56 257 ASP A CA 1
ATOM 2066 C C . ASP A 1 257 ? 28.625 -38.938 -2.693 1 91.56 257 ASP A C 1
ATOM 2068 O O . ASP A 1 257 ? 28.438 -40.156 -2.654 1 91.56 257 ASP A O 1
ATOM 2072 N N . SER A 1 258 ? 28.344 -38.125 -1.767 1 94.75 258 SER A N 1
ATOM 2073 C CA . SER A 1 258 ? 27.594 -38.562 -0.587 1 94.75 258 SER A CA 1
ATOM 2074 C C . SER A 1 258 ? 26.641 -37.469 -0.101 1 94.75 258 SER A C 1
ATOM 2076 O O . SER A 1 258 ? 27.047 -36.312 0.07 1 94.75 258 SER A O 1
ATOM 2078 N N . TYR A 1 259 ? 25.453 -37.938 0.16 1 97.06 259 TYR A N 1
ATOM 2079 C CA . TYR A 1 259 ? 24.453 -36.969 0.629 1 97.06 259 TYR A CA 1
ATOM 2080 C C . TYR A 1 259 ? 24.656 -36.656 2.109 1 97.06 259 TYR A C 1
ATOM 2082 O O . TYR A 1 259 ? 23.891 -35.875 2.689 1 97.06 259 TYR A O 1
ATOM 2090 N N . THR A 1 260 ? 25.641 -37.188 2.736 1 96.19 260 THR A N 1
ATOM 2091 C CA . THR A 1 260 ? 25.922 -36.938 4.145 1 96.19 260 THR A CA 1
ATOM 2092 C C . THR A 1 260 ? 27.047 -35.938 4.305 1 96.19 260 THR A C 1
ATOM 2094 O O . THR A 1 260 ? 27.422 -35.562 5.426 1 96.19 260 THR A O 1
ATOM 2097 N N . LEU A 1 261 ? 27.594 -35.438 3.162 1 95.75 261 LEU A N 1
ATOM 2098 C CA . LEU A 1 261 ? 28.703 -34.5 3.166 1 95.75 261 LEU A CA 1
ATOM 2099 C C . LEU A 1 261 ? 28.375 -33.281 2.322 1 95.75 261 LEU A C 1
ATOM 2101 O O . LEU A 1 261 ? 27.5 -33.312 1.455 1 95.75 261 LEU A O 1
ATOM 2105 N N . PRO A 1 262 ? 29.094 -32.156 2.623 1 94.25 262 PRO A N 1
ATOM 2106 C CA . PRO A 1 262 ? 28.938 -31.016 1.707 1 94.25 262 PRO A CA 1
ATOM 2107 C C . PRO A 1 262 ? 29.328 -31.375 0.27 1 94.25 262 PRO A C 1
ATOM 2109 O O . PRO A 1 262 ? 30.141 -32.25 0.044 1 94.25 262 PRO A O 1
ATOM 2112 N N . PRO A 1 263 ? 28.703 -30.688 -0.593 1 94.25 263 PRO A N 1
ATOM 2113 C CA . PRO A 1 263 ? 29.062 -31 -1.979 1 94.25 263 PRO A CA 1
ATOM 2114 C C . PRO A 1 263 ? 30.531 -30.703 -2.291 1 94.25 263 PRO A C 1
ATOM 2116 O O . PRO A 1 263 ? 31.062 -29.672 -1.854 1 94.25 263 PRO A O 1
ATOM 2119 N N . ALA A 1 264 ? 31.078 -31.594 -3.072 1 90.62 264 ALA A N 1
ATOM 2120 C CA . ALA A 1 264 ? 32.469 -31.438 -3.441 1 90.62 264 ALA A CA 1
ATOM 2121 C C . ALA A 1 264 ? 32.625 -30.484 -4.629 1 90.62 264 ALA A C 1
ATOM 2123 O O . ALA A 1 264 ? 33.719 -29.938 -4.859 1 90.62 264 ALA A O 1
ATOM 2124 N N . GLN A 1 265 ? 31.594 -30.344 -5.309 1 90.56 265 GLN A N 1
ATOM 2125 C CA . GLN A 1 265 ? 31.625 -29.516 -6.508 1 90.56 265 GLN A CA 1
ATOM 2126 C C . GLN A 1 265 ? 30.594 -28.406 -6.438 1 90.56 265 GLN A C 1
ATOM 2128 O O . GLN A 1 265 ? 29.562 -28.547 -5.77 1 90.56 265 GLN A O 1
ATOM 2133 N N . LYS A 1 266 ? 30.906 -27.344 -7.203 1 92.31 266 LYS A N 1
ATOM 2134 C CA . LYS A 1 266 ? 29.953 -26.25 -7.371 1 92.31 266 LYS A CA 1
ATOM 2135 C C . LYS A 1 266 ? 28.891 -26.594 -8.414 1 92.31 266 LYS A C 1
ATOM 2137 O O . LYS A 1 266 ? 29.094 -27.484 -9.242 1 92.31 266 LYS A O 1
ATOM 2142 N N . PRO A 1 267 ? 27.766 -25.906 -8.305 1 95.31 267 PRO A N 1
ATOM 2143 C CA . PRO A 1 267 ? 26.766 -26.125 -9.352 1 95.31 267 PRO A CA 1
ATOM 2144 C C . PRO A 1 267 ? 27.312 -25.875 -10.758 1 95.31 267 PRO A C 1
ATOM 2146 O O . PRO A 1 267 ? 27.969 -24.859 -10.992 1 95.31 267 PRO A O 1
ATOM 2149 N N . GLN A 1 268 ? 27.094 -26.797 -11.617 1 94 268 GLN A N 1
ATOM 2150 C CA . GLN A 1 268 ? 27.469 -26.656 -13.016 1 94 268 GLN A CA 1
ATOM 2151 C C . GLN A 1 268 ? 26.266 -26.266 -13.875 1 94 268 GLN A C 1
ATOM 2153 O O . GLN A 1 268 ? 25.234 -26.922 -13.852 1 94 268 GLN A O 1
ATOM 2158 N N . PRO A 1 269 ? 26.422 -25.234 -14.641 1 92.69 269 PRO A N 1
ATOM 2159 C CA . PRO A 1 269 ? 25.312 -24.859 -15.531 1 92.69 269 PRO A CA 1
ATOM 2160 C C . PRO A 1 269 ? 25.094 -25.875 -16.641 1 92.69 269 PRO A C 1
ATOM 2162 O O . PRO A 1 269 ? 26.047 -26.438 -17.188 1 92.69 269 PRO A O 1
ATOM 2165 N N . ILE A 1 270 ? 23.906 -26.156 -16.891 1 93.25 270 ILE A N 1
ATOM 2166 C CA . ILE A 1 270 ? 23.531 -26.969 -18.047 1 93.25 270 ILE A CA 1
ATOM 2167 C C . ILE A 1 270 ? 23.391 -26.078 -19.281 1 93.25 270 ILE A C 1
ATOM 2169 O O . ILE A 1 270 ? 22.734 -25.031 -19.234 1 93.25 270 ILE A O 1
ATOM 2173 N N . ALA A 1 271 ? 23.938 -26.531 -20.344 1 88.12 271 ALA A N 1
ATOM 2174 C CA . ALA A 1 271 ? 23.969 -25.734 -21.562 1 88.12 271 ALA A CA 1
ATOM 2175 C C . ALA A 1 271 ? 22.562 -25.625 -22.172 1 88.12 271 ALA A C 1
ATOM 2177 O O . ALA A 1 271 ? 21.891 -26.625 -22.359 1 88.12 271 ALA A O 1
ATOM 2178 N N . VAL A 1 272 ? 22.156 -24.453 -22.266 1 82.38 272 VAL A N 1
ATOM 2179 C CA . VAL A 1 272 ? 20.953 -24.156 -23.031 1 82.38 272 VAL A CA 1
ATOM 2180 C C . VAL A 1 272 ? 21.297 -23.359 -24.281 1 82.38 272 VAL A C 1
ATOM 2182 O O . VAL A 1 272 ? 22.375 -22.734 -24.344 1 82.38 272 VAL A O 1
ATOM 2185 N N . PRO A 1 273 ? 20.656 -23.547 -25.391 1 65.25 273 PRO A N 1
ATOM 2186 C CA . PRO A 1 273 ? 21.062 -22.812 -26.578 1 65.25 273 PRO A CA 1
ATOM 2187 C C . PRO A 1 273 ? 21.312 -21.328 -26.312 1 65.25 273 PRO A C 1
ATOM 2189 O O . PRO A 1 273 ? 20.625 -20.719 -25.5 1 65.25 273 PRO A O 1
ATOM 2192 N N . PRO A 1 274 ? 22.719 -20.938 -26.516 1 55.19 274 PRO A N 1
ATOM 2193 C CA . PRO A 1 274 ? 23.438 -19.734 -26.141 1 55.19 274 PRO A CA 1
ATOM 2194 C C . PRO A 1 274 ? 22.547 -18.484 -26.109 1 55.19 274 PRO A C 1
ATOM 2196 O O . PRO A 1 274 ? 22.75 -17.594 -25.281 1 55.19 274 PRO A O 1
ATOM 2199 N N . SER A 1 275 ? 22.062 -18.219 -27.219 1 50.66 275 SER A N 1
ATOM 2200 C CA . SER A 1 275 ? 21.5 -16.875 -27.344 1 50.66 275 SER A CA 1
ATOM 2201 C C . SER A 1 275 ? 20.422 -16.641 -26.297 1 50.66 275 SER A C 1
ATOM 2203 O O . SER A 1 275 ? 19.859 -15.539 -26.219 1 50.66 275 SER A O 1
ATOM 2205 N N . LEU A 1 276 ? 20.281 -17.609 -25.266 1 54.72 276 LEU A N 1
ATOM 2206 C CA . LEU A 1 276 ? 18.906 -17.562 -24.812 1 54.72 276 LEU A CA 1
ATOM 2207 C C . LEU A 1 276 ? 18.828 -17.047 -23.375 1 54.72 276 LEU A C 1
ATOM 2209 O O . LEU A 1 276 ? 19.406 -17.641 -22.469 1 54.72 276 LEU A O 1
ATOM 2213 N N . GLN A 1 277 ? 18.656 -15.766 -23.188 1 70.44 277 GLN A N 1
ATOM 2214 C CA . GLN A 1 277 ? 18.031 -15.188 -22 1 70.44 277 GLN A CA 1
ATOM 2215 C C . GLN A 1 277 ? 16.609 -15.711 -21.828 1 70.44 277 GLN A C 1
ATOM 2217 O O . GLN A 1 277 ? 15.812 -15.695 -22.766 1 70.44 277 GLN A O 1
ATOM 2222 N N . GLY A 1 278 ? 16.484 -16.703 -20.812 1 80.12 278 GLY A N 1
ATOM 2223 C CA . GLY A 1 278 ? 15.141 -17.25 -20.672 1 80.12 278 GLY A CA 1
ATOM 2224 C C . GLY A 1 278 ? 14.844 -17.75 -19.266 1 80.12 278 GLY A C 1
ATOM 2225 O O . GLY A 1 278 ? 15.398 -17.25 -18.297 1 80.12 278 GLY A O 1
ATOM 2226 N N . GLN A 1 279 ? 13.805 -18.578 -19.297 1 85.56 279 GLN A N 1
ATOM 2227 C CA . GLN A 1 279 ? 13.328 -19.109 -18.031 1 85.56 279 GLN A CA 1
ATOM 2228 C C . GLN A 1 279 ? 13.172 -20.625 -18.094 1 85.56 279 GLN A C 1
ATOM 2230 O O . GLN A 1 279 ? 12.453 -21.141 -18.938 1 85.56 279 GLN A O 1
ATOM 2235 N N . ALA A 1 280 ? 13.883 -21.234 -17.219 1 90.75 280 ALA A N 1
ATOM 2236 C CA . ALA A 1 280 ? 13.734 -22.672 -17.031 1 90.75 280 ALA A CA 1
ATOM 2237 C C . ALA A 1 280 ? 12.742 -23 -15.922 1 90.75 280 ALA A C 1
ATOM 2239 O O . ALA A 1 280 ? 12.617 -22.234 -14.953 1 90.75 280 ALA A O 1
ATOM 2240 N N . SER A 1 281 ? 12.047 -24.078 -16.125 1 91.69 281 SER A N 1
ATOM 2241 C CA . SER A 1 281 ? 11.148 -24.578 -15.102 1 91.69 281 SER A CA 1
ATOM 2242 C C . SER A 1 281 ? 11.023 -26.109 -15.18 1 91.69 281 SER A C 1
ATOM 2244 O O . SER A 1 281 ? 11.477 -26.719 -16.141 1 91.69 281 SER A O 1
ATOM 2246 N N . CYS A 1 282 ? 10.5 -26.641 -14.141 1 95 282 CYS A N 1
ATOM 2247 C CA . CYS A 1 282 ? 10.219 -28.078 -14.078 1 95 282 CYS A CA 1
ATOM 2248 C C . CYS A 1 282 ? 11.484 -28.891 -14.32 1 95 282 CYS A C 1
ATOM 2250 O O . CYS A 1 282 ? 11.891 -29.094 -15.469 1 95 282 CYS A O 1
ATOM 2252 N N . MET A 1 283 ? 12.109 -29.422 -13.375 1 97 283 MET A N 1
ATOM 2253 C CA . MET A 1 283 ? 13.328 -30.219 -13.445 1 97 283 MET A CA 1
ATOM 2254 C C . MET A 1 283 ? 13.055 -31.672 -13.062 1 97 283 MET A C 1
ATOM 2256 O O . MET A 1 283 ? 12.438 -31.938 -12.023 1 97 283 MET A O 1
ATOM 2260 N N . ARG A 1 284 ? 13.5 -32.594 -13.961 1 97.69 284 ARG A N 1
ATOM 2261 C CA . ARG A 1 284 ? 13.344 -34 -13.672 1 97.69 284 ARG A CA 1
ATOM 2262 C C . ARG A 1 284 ? 14.609 -34.781 -14.023 1 97.69 284 ARG A C 1
ATOM 2264 O O . ARG A 1 284 ? 15.289 -34.469 -14.992 1 97.69 284 ARG A O 1
ATOM 2271 N N . LEU A 1 285 ? 14.852 -35.781 -13.227 1 97.25 285 LEU A N 1
ATOM 2272 C CA . LEU A 1 285 ? 15.875 -36.781 -13.523 1 97.25 285 LEU A CA 1
ATOM 2273 C C . LEU A 1 285 ? 15.25 -38.125 -13.836 1 97.25 285 LEU A C 1
ATOM 2275 O O . LEU A 1 285 ? 14.273 -38.5 -13.188 1 97.25 285 LEU A O 1
ATOM 2279 N N . SER A 1 286 ? 15.844 -38.75 -14.844 1 96 286 SER A N 1
ATOM 2280 C CA . SER A 1 286 ? 15.344 -40.062 -15.164 1 96 286 SER A CA 1
ATOM 2281 C C . SER A 1 286 ? 15.57 -41.031 -14.008 1 96 286 SER A C 1
ATOM 2283 O O . SER A 1 286 ? 16.422 -40.781 -13.141 1 96 286 SER A O 1
ATOM 2285 N N . PRO A 1 287 ? 14.789 -42.125 -14.023 1 93.44 287 PRO A N 1
ATOM 2286 C CA . PRO A 1 287 ? 14.906 -43.031 -12.898 1 93.44 287 PRO A CA 1
ATOM 2287 C C . PRO A 1 287 ? 16.328 -43.562 -12.711 1 93.44 287 PRO A C 1
ATOM 2289 O O . PRO A 1 287 ? 16.766 -43.781 -11.578 1 93.44 287 PRO A O 1
ATOM 2292 N N . ASP A 1 288 ? 17.094 -43.719 -13.781 1 92.75 288 ASP A N 1
ATOM 2293 C CA . ASP A 1 288 ? 18.453 -44.25 -13.68 1 92.75 288 ASP A CA 1
ATOM 2294 C C . ASP A 1 288 ? 19.453 -43.125 -13.445 1 92.75 288 ASP A C 1
ATOM 2296 O O . ASP A 1 288 ? 20.656 -43.375 -13.312 1 92.75 288 ASP A O 1
ATOM 2300 N N . GLY A 1 289 ? 19 -41.906 -13.453 1 93.25 289 GLY A N 1
ATOM 2301 C CA . GLY A 1 289 ? 19.844 -40.75 -13.133 1 93.25 289 GLY A CA 1
ATOM 2302 C C . GLY A 1 289 ? 20.734 -40.344 -14.281 1 93.25 289 GLY A C 1
ATOM 2303 O O . GLY A 1 289 ? 21.562 -39.438 -14.133 1 93.25 289 GLY A O 1
ATOM 2304 N N . THR A 1 290 ? 20.547 -40.844 -15.453 1 93.94 290 THR A N 1
ATOM 2305 C CA . THR A 1 290 ? 21.484 -40.625 -16.547 1 93.94 290 THR A CA 1
ATOM 2306 C C . THR A 1 290 ? 21.016 -39.469 -17.438 1 93.94 290 THR A C 1
ATOM 2308 O O . THR A 1 290 ? 21.781 -38.938 -18.219 1 93.94 290 THR A O 1
ATOM 2311 N N . THR A 1 291 ? 19.766 -39.188 -17.328 1 95.25 291 THR A N 1
ATOM 2312 C CA . THR A 1 291 ? 19.188 -38.125 -18.172 1 95.25 291 THR A CA 1
ATOM 2313 C C . THR A 1 291 ? 18.438 -37.125 -17.312 1 95.25 291 THR A C 1
ATOM 2315 O O . THR A 1 291 ? 17.734 -37.5 -16.375 1 95.25 291 THR A O 1
ATOM 2318 N N . LEU A 1 292 ? 18.656 -35.906 -17.625 1 96 292 LEU A N 1
ATOM 2319 C CA . LEU A 1 292 ? 17.875 -34.844 -17 1 96 292 LEU A CA 1
ATOM 2320 C C . LEU A 1 292 ? 16.984 -34.156 -18.031 1 96 292 LEU A C 1
ATOM 2322 O O . LEU A 1 292 ? 17.297 -34.156 -19.219 1 96 292 LEU A O 1
ATOM 2326 N N . GLY A 1 293 ? 15.867 -33.656 -17.594 1 95.81 293 GLY A N 1
ATOM 2327 C CA . GLY A 1 293 ? 14.961 -32.875 -18.422 1 95.81 293 GLY A CA 1
ATOM 2328 C C . GLY A 1 293 ? 14.438 -31.625 -17.734 1 95.81 293 GLY A C 1
ATOM 2329 O O . GLY A 1 293 ? 14.305 -31.609 -16.5 1 95.81 293 GLY A O 1
ATOM 2330 N N . PHE A 1 294 ? 14.188 -30.625 -18.5 1 94.56 294 PHE A N 1
ATOM 2331 C CA . PHE A 1 294 ? 13.594 -29.391 -18 1 94.56 294 PHE A CA 1
ATOM 2332 C C . PHE A 1 294 ? 12.828 -28.672 -19.109 1 94.56 294 PHE A C 1
ATOM 2334 O O . PHE A 1 294 ? 13.016 -28.969 -20.281 1 94.56 294 PHE A O 1
ATOM 2341 N N . LEU A 1 295 ? 11.93 -27.812 -18.719 1 91.75 295 LEU A N 1
ATOM 2342 C CA . LEU A 1 295 ? 11.227 -26.938 -19.641 1 91.75 295 LEU A CA 1
ATOM 2343 C C . LEU A 1 295 ? 11.93 -25.578 -19.766 1 91.75 295 LEU A C 1
ATOM 2345 O O . LEU A 1 295 ? 12.406 -25.047 -18.766 1 91.75 295 LEU A O 1
ATOM 2349 N N . PHE A 1 296 ? 12.062 -25.125 -20.984 1 89.19 296 PHE A N 1
ATOM 2350 C CA . PHE A 1 296 ? 12.766 -23.859 -21.172 1 89.19 296 PHE A CA 1
ATOM 2351 C C . PHE A 1 296 ? 12.031 -22.984 -22.188 1 89.19 296 PHE A C 1
ATOM 2353 O O . PHE A 1 296 ? 11.617 -23.469 -23.25 1 89.19 296 PHE A O 1
ATOM 2360 N N . ALA A 1 297 ? 11.781 -21.781 -21.672 1 83.19 297 ALA A N 1
ATOM 2361 C CA . ALA A 1 297 ? 11.203 -20.75 -22.531 1 83.19 297 ALA A CA 1
ATOM 2362 C C . ALA A 1 297 ? 12.242 -19.688 -22.891 1 83.19 297 ALA A C 1
ATOM 2364 O O . ALA A 1 297 ? 12.961 -19.203 -22.016 1 83.19 297 ALA A O 1
ATOM 2365 N N . ARG A 1 298 ? 12.5 -19.438 -24.094 1 71 298 ARG A N 1
ATOM 2366 C CA . ARG A 1 298 ? 13.492 -18.484 -24.547 1 71 298 ARG A CA 1
ATOM 2367 C C . ARG A 1 298 ? 13.047 -17.047 -24.266 1 71 298 ARG A C 1
ATOM 2369 O O . ARG A 1 298 ? 11.852 -16.766 -24.234 1 71 298 ARG A O 1
ATOM 2376 N N . GLU A 1 299 ? 14.18 -16.438 -23.859 1 59.5 299 GLU A N 1
ATOM 2377 C CA . GLU A 1 299 ? 14.047 -15.008 -23.578 1 59.5 299 GLU A CA 1
ATOM 2378 C C . GLU A 1 299 ? 13.539 -14.25 -24.797 1 59.5 299 GLU A C 1
ATOM 2380 O O . GLU A 1 299 ? 13.68 -14.719 -25.922 1 59.5 299 GLU A O 1
ATOM 2385 N N . GLY A 1 300 ? 13.023 -13.344 -24.703 1 48.47 300 GLY A N 1
ATOM 2386 C CA . GLY A 1 300 ? 12.664 -12.391 -25.734 1 48.47 300 GLY A CA 1
ATOM 2387 C C . GLY A 1 300 ? 11.172 -12.359 -26.016 1 48.47 300 GLY A C 1
ATOM 2388 O O . GLY A 1 300 ? 10.75 -12.016 -27.125 1 48.47 300 GLY A O 1
ATOM 2389 N N . GLY A 1 301 ? 10.359 -12.68 -24.969 1 49.34 301 GLY A N 1
ATOM 2390 C CA . GLY A 1 301 ? 8.961 -12.289 -24.859 1 49.34 301 GLY A CA 1
ATOM 2391 C C . GLY A 1 301 ? 8.023 -13.469 -24.703 1 49.34 301 GLY A C 1
ATOM 2392 O O . GLY A 1 301 ? 6.824 -13.297 -24.5 1 49.34 301 GLY A O 1
ATOM 2393 N N . ASP A 1 302 ? 8.586 -14.727 -24.906 1 61.62 302 ASP A N 1
ATOM 2394 C CA . ASP A 1 302 ? 7.473 -15.672 -24.953 1 61.62 302 ASP A CA 1
ATOM 2395 C C . ASP A 1 302 ? 7.586 -16.688 -23.812 1 61.62 302 ASP A C 1
ATOM 2397 O O . ASP A 1 302 ? 7.891 -17.859 -24.047 1 61.62 302 ASP A O 1
ATOM 2401 N N . VAL A 1 303 ? 7.453 -16.266 -22.516 1 63.09 303 VAL A N 1
ATOM 2402 C CA . VAL A 1 303 ? 7.566 -17.125 -21.344 1 63.09 303 VAL A CA 1
ATOM 2403 C C . VAL A 1 303 ? 6.594 -18.297 -21.453 1 63.09 303 VAL A C 1
ATOM 2405 O O . VAL A 1 303 ? 6.758 -19.312 -20.781 1 63.09 303 VAL A O 1
ATOM 2408 N N . GLU A 1 304 ? 5.75 -18.141 -22.344 1 68.88 304 GLU A N 1
ATOM 2409 C CA . GLU A 1 304 ? 4.762 -19.203 -22.5 1 68.88 304 GLU A CA 1
ATOM 2410 C C . GLU A 1 304 ? 5.16 -20.188 -23.594 1 68.88 304 GLU A C 1
ATOM 2412 O O . GLU A 1 304 ? 4.527 -21.219 -23.766 1 68.88 304 GLU A O 1
ATOM 2417 N N . ASP A 1 305 ? 6.285 -19.922 -24.203 1 79.81 305 ASP A N 1
ATOM 2418 C CA . ASP A 1 305 ? 6.762 -20.844 -25.234 1 79.81 305 ASP A CA 1
ATOM 2419 C C . ASP A 1 305 ? 7.785 -21.828 -24.656 1 79.81 305 ASP A C 1
ATOM 2421 O O . ASP A 1 305 ? 8.93 -21.875 -25.125 1 79.81 305 ASP A O 1
ATOM 2425 N N . ARG A 1 306 ? 7.324 -22.672 -23.891 1 85.88 306 ARG A N 1
ATOM 2426 C CA . ARG A 1 306 ? 8.18 -23.656 -23.219 1 85.88 306 ARG A CA 1
ATOM 2427 C C . ARG A 1 306 ? 8.367 -24.906 -24.078 1 85.88 306 ARG A C 1
ATOM 2429 O O . ARG A 1 306 ? 7.418 -25.375 -24.703 1 85.88 306 ARG A O 1
ATOM 2436 N N . HIS A 1 307 ? 9.602 -25.344 -24.031 1 86.56 307 HIS A N 1
ATOM 2437 C CA . HIS A 1 307 ? 9.938 -26.594 -24.688 1 86.56 307 HIS A CA 1
ATOM 2438 C C . HIS A 1 307 ? 10.688 -27.531 -23.719 1 86.56 307 HIS A C 1
ATOM 2440 O O . HIS A 1 307 ? 11.406 -27.062 -22.844 1 86.56 307 HIS A O 1
ATOM 2446 N N . LEU A 1 308 ? 10.445 -28.812 -23.969 1 90.56 308 LEU A N 1
ATOM 2447 C CA . LEU A 1 308 ? 11.188 -29.781 -23.172 1 90.56 308 LEU A CA 1
ATOM 2448 C C . LEU A 1 308 ? 12.602 -29.969 -23.719 1 90.56 308 LEU A C 1
ATOM 2450 O O . LEU A 1 308 ? 12.781 -30.25 -24.906 1 90.56 308 LEU A O 1
ATOM 2454 N N . TYR A 1 309 ? 13.539 -29.766 -22.891 1 91 309 TYR A N 1
ATOM 2455 C CA . TYR A 1 309 ? 14.938 -30.047 -23.172 1 91 309 TYR A CA 1
ATOM 2456 C C . TYR A 1 309 ? 15.422 -31.234 -22.344 1 91 309 TYR A C 1
ATOM 2458 O O . TYR A 1 309 ? 15.086 -31.375 -21.172 1 91 309 TYR A O 1
ATOM 2466 N N . LEU A 1 310 ? 16.141 -32.125 -22.984 1 92.31 310 LEU A N 1
ATOM 2467 C CA . LEU A 1 310 ? 16.781 -33.25 -22.328 1 92.31 310 LEU A CA 1
ATOM 2468 C C . LEU A 1 310 ? 18.297 -33.125 -22.359 1 92.31 310 LEU A C 1
ATOM 2470 O O . LEU A 1 310 ? 18.844 -32.469 -23.25 1 92.31 310 LEU A O 1
ATOM 2474 N N . CYS A 1 311 ? 18.859 -33.75 -21.359 1 92.94 311 CYS A N 1
ATOM 2475 C CA . CYS A 1 311 ? 20.297 -33.625 -21.203 1 92.94 311 CYS A CA 1
ATOM 2476 C C . CYS A 1 311 ? 20.891 -34.844 -20.516 1 92.94 311 CYS A C 1
ATOM 2478 O O . CYS A 1 311 ? 20.469 -35.188 -19.406 1 92.94 311 CYS A O 1
ATOM 2480 N N . PRO A 1 312 ? 21.938 -35.438 -21.188 1 92.88 312 PRO A N 1
ATOM 2481 C CA . PRO A 1 312 ? 22.672 -36.438 -20.391 1 92.88 312 PRO A CA 1
ATOM 2482 C C . PRO A 1 312 ? 23.422 -35.812 -19.203 1 92.88 312 PRO A C 1
ATOM 2484 O O . PRO A 1 312 ? 24.047 -34.781 -19.359 1 92.88 312 PRO A O 1
ATOM 2487 N N . THR A 1 313 ? 23.375 -36.531 -18.094 1 93.12 313 THR A N 1
ATOM 2488 C CA . THR A 1 313 ? 24.016 -35.969 -16.891 1 93.12 313 THR A CA 1
ATOM 2489 C C . THR A 1 313 ? 25.531 -35.969 -17.031 1 93.12 313 THR A C 1
ATOM 2491 O O . THR A 1 313 ? 26.219 -35.219 -16.344 1 93.12 313 THR A O 1
ATOM 2494 N N . SER A 1 314 ? 26.062 -36.719 -17.953 1 91.44 314 SER A N 1
ATOM 2495 C CA . SER A 1 314 ? 27.516 -36.812 -18.125 1 91.44 314 SER A CA 1
ATOM 2496 C C . SER A 1 314 ? 28.062 -35.625 -18.906 1 91.44 314 SER A C 1
ATOM 2498 O O . SER A 1 314 ? 29.188 -35.188 -18.656 1 91.44 314 SER A O 1
ATOM 2500 N N . THR A 1 315 ? 27.281 -35.031 -19.828 1 92 315 THR A N 1
ATOM 2501 C CA . THR A 1 315 ? 27.812 -33.969 -20.688 1 92 315 THR A CA 1
ATOM 2502 C C . THR A 1 315 ? 27.219 -32.625 -20.344 1 92 315 THR A C 1
ATOM 2504 O O . THR A 1 315 ? 27.797 -31.578 -20.641 1 92 315 THR A O 1
ATOM 2507 N N . LEU A 1 316 ? 26.047 -32.656 -19.844 1 93.75 316 LEU A N 1
ATOM 2508 C CA . LEU A 1 316 ? 25.281 -31.469 -19.469 1 93.75 316 LEU A CA 1
ATOM 2509 C C . LEU A 1 316 ? 25.031 -30.594 -20.703 1 93.75 316 LEU A C 1
ATOM 2511 O O . LEU A 1 316 ? 25.016 -29.359 -20.594 1 93.75 316 LEU A O 1
ATOM 2515 N N . GLN A 1 317 ? 24.969 -31.234 -21.875 1 91 317 GLN A N 1
ATOM 2516 C CA . GLN A 1 317 ? 24.562 -30.594 -23.125 1 91 317 GLN A CA 1
ATOM 2517 C C . GLN A 1 317 ? 23.125 -30.938 -23.484 1 91 317 GLN A C 1
ATOM 2519 O O . GLN A 1 317 ? 22.828 -32.094 -23.828 1 91 317 GLN A O 1
ATOM 2524 N N . SER A 1 318 ? 22.312 -29.922 -23.406 1 89.62 318 SER A N 1
ATOM 2525 C CA . SER A 1 318 ? 20.906 -30.188 -23.594 1 89.62 318 SER A CA 1
ATOM 2526 C C . SER A 1 318 ? 20.516 -30.109 -25.062 1 89.62 318 SER A C 1
ATOM 2528 O O . SER A 1 318 ? 21.219 -29.5 -25.859 1 89.62 318 SER A O 1
ATOM 2530 N N . PHE A 1 319 ? 19.469 -30.734 -25.453 1 85.75 319 PHE A N 1
ATOM 2531 C CA . PHE A 1 319 ? 18.859 -30.656 -26.781 1 85.75 319 PHE A CA 1
ATOM 2532 C C . PHE A 1 319 ? 17.344 -30.609 -26.688 1 85.75 319 PHE A C 1
ATOM 2534 O O . PHE A 1 319 ? 16.766 -31.094 -25.719 1 85.75 319 PHE A O 1
ATOM 2541 N N . ASN A 1 320 ? 16.719 -30.031 -27.609 1 84 320 ASN A N 1
ATOM 2542 C CA . ASN A 1 320 ? 15.273 -29.938 -27.672 1 84 320 ASN A CA 1
ATOM 2543 C C . ASN A 1 320 ? 14.633 -31.281 -27.969 1 84 320 ASN A C 1
ATOM 2545 O O . ASN A 1 320 ? 14.852 -31.859 -29.047 1 84 320 ASN A O 1
ATOM 2549 N N . PHE A 1 321 ? 13.906 -31.797 -27.125 1 80.25 321 PHE A N 1
ATOM 2550 C CA . PHE A 1 321 ? 13.297 -33.125 -27.188 1 80.25 321 PHE A CA 1
ATOM 2551 C C . PHE A 1 321 ? 12.391 -33.219 -28.406 1 80.25 321 PHE A C 1
ATOM 2553 O O . PHE A 1 321 ? 12.445 -34.219 -29.125 1 80.25 321 PHE A O 1
ATOM 2560 N N . PHE A 1 322 ? 11.602 -32.219 -28.672 1 73.12 322 PHE A N 1
ATOM 2561 C CA . PHE A 1 322 ? 10.602 -32.281 -29.734 1 73.12 322 PHE A CA 1
ATOM 2562 C C . PHE A 1 322 ? 11.258 -32.188 -31.109 1 73.12 322 PHE A C 1
ATOM 2564 O O . PHE A 1 322 ? 10.719 -32.688 -32.094 1 73.12 322 PHE A O 1
ATOM 2571 N N . GLN A 1 323 ? 12.312 -31.5 -31.156 1 67.19 323 GLN A N 1
ATOM 2572 C CA . GLN A 1 323 ? 13.031 -31.438 -32.438 1 67.19 323 GLN A CA 1
ATOM 2573 C C . GLN A 1 323 ? 13.531 -32.812 -32.844 1 67.19 323 GLN A C 1
ATOM 2575 O O . GLN A 1 323 ? 13.648 -33.094 -34.031 1 67.19 323 GLN A O 1
ATOM 2580 N N . LEU A 1 324 ? 13.797 -33.562 -31.891 1 60.88 324 LEU A N 1
ATOM 2581 C CA . LEU A 1 324 ? 14.273 -34.906 -32.188 1 60.88 324 LEU A CA 1
ATOM 2582 C C . LEU A 1 324 ? 13.117 -35.812 -32.625 1 60.88 324 LEU A C 1
ATOM 2584 O O . LEU A 1 324 ? 13.305 -36.688 -33.469 1 60.88 324 LEU A O 1
ATOM 2588 N N . VAL A 1 325 ? 12.016 -35.531 -32 1 56.53 325 VAL A N 1
ATOM 2589 C CA . VAL A 1 325 ? 10.898 -36.438 -32.25 1 56.53 325 VAL A CA 1
ATOM 2590 C C . VAL A 1 325 ? 10.203 -36.062 -33.531 1 56.53 325 VAL A C 1
ATOM 2592 O O . VAL A 1 325 ? 9.93 -36.906 -34.375 1 56.53 325 VAL A O 1
ATOM 2595 N N . SER A 1 326 ? 9.664 -34.844 -33.562 1 56.59 326 SER A N 1
ATOM 2596 C CA . SER A 1 326 ? 8.812 -34.5 -34.688 1 56.59 326 SER A CA 1
ATOM 2597 C C . SER A 1 326 ? 9.602 -33.75 -35.75 1 56.59 326 SER A C 1
ATOM 2599 O O . SER A 1 326 ? 9.086 -33.5 -36.844 1 56.59 326 SER A O 1
ATOM 2601 N N . ARG A 1 327 ? 11.023 -33.75 -35.875 1 52.91 327 ARG A N 1
ATOM 2602 C CA . ARG A 1 327 ? 11.828 -32.938 -36.781 1 52.91 327 ARG A CA 1
ATOM 2603 C C . ARG A 1 327 ? 11.133 -31.625 -37.094 1 52.91 327 ARG A C 1
ATOM 2605 O O . ARG A 1 327 ? 11.578 -30.875 -37.969 1 52.91 327 ARG A O 1
ATOM 2612 N N . THR A 1 328 ? 9.891 -31.391 -36.812 1 47.53 328 THR A N 1
ATOM 2613 C CA . THR A 1 328 ? 9.164 -30.156 -37.094 1 47.53 328 THR A CA 1
ATOM 2614 C C . THR A 1 328 ? 9.078 -29.266 -35.875 1 47.53 328 THR A C 1
ATOM 2616 O O . THR A 1 328 ? 8.875 -29.75 -34.75 1 47.53 328 THR A O 1
ATOM 2619 N N . VAL A 1 329 ? 9.812 -28.203 -35.906 1 49.81 329 VAL A N 1
ATOM 2620 C CA . VAL A 1 329 ? 9.648 -27.125 -34.938 1 49.81 329 VAL A CA 1
ATOM 2621 C C . VAL A 1 329 ? 8.172 -26.906 -34.656 1 49.81 329 VAL A C 1
ATOM 2623 O O . VAL A 1 329 ? 7.34 -26.922 -35.562 1 49.81 329 VAL A O 1
ATOM 2626 N N . PRO A 1 330 ? 7.914 -26.844 -33.406 1 54.62 330 PRO A N 1
ATOM 2627 C CA . PRO A 1 330 ? 6.508 -26.797 -32.969 1 54.62 330 PRO A CA 1
ATOM 2628 C C . PRO A 1 330 ? 5.648 -25.938 -33.906 1 54.62 330 PRO A C 1
ATOM 2630 O O . PRO A 1 330 ? 6.062 -24.844 -34.281 1 54.62 330 PRO A O 1
ATOM 2633 N N . ALA A 1 331 ? 4.566 -26.531 -34.5 1 59.56 331 ALA A N 1
ATOM 2634 C CA . ALA A 1 331 ? 3.49 -26.094 -35.375 1 59.56 331 ALA A CA 1
ATOM 2635 C C . ALA A 1 331 ? 2.629 -25.031 -34.688 1 59.56 331 ALA A C 1
ATOM 2637 O O . ALA A 1 331 ? 2.674 -24.875 -33.469 1 59.56 331 ALA A O 1
ATOM 2638 N N . ASP A 1 332 ? 2.076 -24.172 -35.438 1 67.25 332 ASP A N 1
ATOM 2639 C CA . ASP A 1 332 ? 1.093 -23.156 -35.062 1 67.25 332 ASP A CA 1
ATOM 2640 C C . ASP A 1 332 ? 0.094 -23.719 -34.031 1 67.25 332 ASP A C 1
ATOM 2642 O O . ASP A 1 332 ? -0.481 -22.969 -33.25 1 67.25 332 ASP A O 1
ATOM 2646 N N . ASP A 1 333 ? 0.149 -25.047 -33.875 1 76.94 333 ASP A N 1
ATOM 2647 C CA . ASP A 1 333 ? -0.865 -25.672 -33.031 1 76.94 333 ASP A CA 1
ATOM 2648 C C . ASP A 1 333 ? -0.239 -26.281 -31.766 1 76.94 333 ASP A C 1
ATOM 2650 O O . ASP A 1 333 ? -0.896 -27.016 -31.031 1 76.94 333 ASP A O 1
ATOM 2654 N N . TYR A 1 334 ? 0.916 -25.891 -31.484 1 83.31 334 TYR A N 1
ATOM 2655 C CA . TYR A 1 334 ? 1.646 -26.406 -30.344 1 83.31 334 TYR A CA 1
ATOM 2656 C C . TYR A 1 334 ? 1.141 -25.781 -29.047 1 83.31 334 TYR A C 1
ATOM 2658 O O . TYR A 1 334 ? 0.992 -24.562 -28.953 1 83.31 334 TYR A O 1
ATOM 2666 N N . ASN A 1 335 ? 0.757 -26.641 -28.078 1 90.38 335 ASN A N 1
ATOM 2667 C CA . ASN A 1 335 ? 0.439 -26.219 -26.719 1 90.38 335 ASN A CA 1
ATOM 2668 C C . ASN A 1 335 ? 1.546 -26.609 -25.734 1 90.38 335 ASN A C 1
ATOM 2670 O O . ASN A 1 335 ? 1.691 -27.781 -25.391 1 90.38 335 ASN A O 1
ATOM 2674 N N . PRO A 1 336 ? 2.33 -25.625 -25.328 1 89.06 336 PRO A N 1
ATOM 2675 C CA . PRO A 1 336 ? 3.49 -25.922 -24.484 1 89.06 336 PRO A CA 1
ATOM 2676 C C . PRO A 1 336 ? 3.113 -26.625 -23.188 1 89.06 336 PRO A C 1
ATOM 2678 O O . PRO A 1 336 ? 2.096 -26.297 -22.578 1 89.06 336 PRO A O 1
ATOM 2681 N N . PRO A 1 337 ? 3.963 -27.625 -22.766 1 91.38 337 PRO A N 1
ATOM 2682 C CA . PRO A 1 337 ? 3.707 -28.281 -21.469 1 91.38 337 PRO A CA 1
ATOM 2683 C C . PRO A 1 337 ? 3.975 -27.359 -20.281 1 91.38 337 PRO A C 1
ATOM 2685 O O . PRO A 1 337 ? 4.863 -26.5 -20.359 1 91.38 337 PRO A O 1
ATOM 2688 N N . THR A 1 338 ? 3.215 -27.578 -19.281 1 90.88 338 THR A N 1
ATOM 2689 C CA . THR A 1 338 ? 3.461 -26.891 -18.016 1 90.88 338 THR A CA 1
ATOM 2690 C C . THR A 1 338 ? 4.191 -27.797 -17.031 1 90.88 338 THR A C 1
ATOM 2692 O O . THR A 1 338 ? 4.785 -27.328 -16.062 1 90.88 338 THR A O 1
ATOM 2695 N N . ARG A 1 339 ? 4.121 -29.047 -17.234 1 94.12 339 ARG A N 1
ATOM 2696 C CA . ARG A 1 339 ? 4.789 -30.078 -16.453 1 94.12 339 ARG A CA 1
ATOM 2697 C C . ARG A 1 339 ? 5.133 -31.297 -17.297 1 94.12 339 ARG A C 1
ATOM 2699 O O . ARG A 1 339 ? 4.422 -31.594 -18.266 1 94.12 339 ARG A O 1
ATOM 2706 N N . PHE A 1 340 ? 6.199 -31.953 -16.953 1 94.94 340 PHE A N 1
ATOM 2707 C CA . PHE A 1 340 ? 6.516 -33.25 -17.562 1 94.94 340 PHE A CA 1
ATOM 2708 C C . PHE A 1 340 ? 7.184 -34.156 -16.547 1 94.94 340 PHE A C 1
ATOM 2710 O O . PHE A 1 340 ? 7.746 -33.688 -15.547 1 94.94 340 PHE A O 1
ATOM 2717 N N . ASP A 1 341 ? 7.066 -35.375 -16.766 1 96.94 341 ASP A N 1
ATOM 2718 C CA . ASP A 1 341 ? 7.77 -36.406 -15.992 1 96.94 341 ASP A CA 1
ATOM 2719 C C . ASP A 1 341 ? 8.258 -37.531 -16.906 1 96.94 341 ASP A C 1
ATOM 2721 O O . ASP A 1 341 ? 7.613 -37.875 -17.906 1 96.94 341 ASP A O 1
ATOM 2725 N N . PHE A 1 342 ? 9.422 -38.094 -16.516 1 96.62 342 PHE A N 1
ATOM 2726 C CA . PHE A 1 342 ? 9.812 -39.375 -17.125 1 96.62 342 PHE A CA 1
ATOM 2727 C C . PHE A 1 342 ? 8.883 -40.5 -16.703 1 96.62 342 PHE A C 1
ATOM 2729 O O . PHE A 1 342 ? 8.555 -40.625 -15.516 1 96.62 342 PHE A O 1
ATOM 2736 N N . ALA A 1 343 ? 8.469 -41.25 -17.641 1 96.31 343 ALA A N 1
ATOM 2737 C CA . ALA A 1 343 ? 7.504 -42.312 -17.344 1 96.31 343 ALA A CA 1
ATOM 2738 C C . ALA A 1 343 ? 8.188 -43.656 -17.266 1 96.31 343 ALA A C 1
ATOM 2740 O O . ALA A 1 343 ? 8.008 -44.5 -18.141 1 96.31 343 ALA A O 1
ATOM 2741 N N . GLY A 1 344 ? 8.938 -43.875 -16.297 1 93.38 344 GLY A N 1
ATOM 2742 C CA . GLY A 1 344 ? 9.508 -45.188 -16 1 93.38 344 GLY A CA 1
ATOM 2743 C C . GLY A 1 344 ? 10.875 -45.406 -16.625 1 93.38 344 GLY A C 1
ATOM 2744 O O . GLY A 1 344 ? 11.633 -46.281 -16.203 1 93.38 344 GLY A O 1
ATOM 2745 N N . ASP A 1 345 ? 11.156 -44.688 -17.594 1 92.88 345 ASP A N 1
ATOM 2746 C CA . ASP A 1 345 ? 12.469 -44.719 -18.234 1 92.88 345 ASP A CA 1
ATOM 2747 C C . ASP A 1 345 ? 12.859 -43.375 -18.797 1 92.88 345 ASP A C 1
ATOM 2749 O O . ASP A 1 345 ? 12.195 -42.375 -18.547 1 92.88 345 ASP A O 1
ATOM 2753 N N . ALA A 1 346 ? 14.008 -43.312 -19.516 1 90.62 346 ALA A N 1
ATOM 2754 C CA . ALA A 1 346 ? 14.531 -42.062 -20.031 1 90.62 346 ALA A CA 1
ATOM 2755 C C . ALA A 1 346 ? 13.945 -41.719 -21.391 1 90.62 346 ALA A C 1
ATOM 2757 O O . ALA A 1 346 ? 14.227 -40.656 -21.953 1 90.62 346 ALA A O 1
ATOM 2758 N N . TYR A 1 347 ? 13.023 -42.562 -21.875 1 88.12 347 TYR A N 1
ATOM 2759 C CA . TYR A 1 347 ? 12.57 -42.406 -23.25 1 88.12 347 TYR A CA 1
ATOM 2760 C C . TYR A 1 347 ? 11.07 -42.156 -23.297 1 88.12 347 TYR A C 1
ATOM 2762 O O . TYR A 1 347 ? 10.516 -41.875 -24.359 1 88.12 347 TYR A O 1
ATOM 2770 N N . SER A 1 348 ? 10.43 -42.375 -22.25 1 92.56 348 SER A N 1
ATOM 2771 C CA . SER A 1 348 ? 8.992 -42.156 -22.141 1 92.56 348 SER A CA 1
ATOM 2772 C C . SER A 1 348 ? 8.68 -41 -21.203 1 92.56 348 SER A C 1
ATOM 2774 O O . SER A 1 348 ? 9.328 -40.812 -20.172 1 92.56 348 SER A O 1
ATOM 2776 N N . CYS A 1 349 ? 7.664 -40.188 -21.703 1 94.75 349 CYS A N 1
ATOM 2777 C CA . CYS A 1 349 ? 7.324 -39 -20.906 1 94.75 349 CYS A CA 1
ATOM 2778 C C . CYS A 1 349 ? 5.816 -38.812 -20.828 1 94.75 349 CYS A C 1
ATOM 2780 O O . CYS A 1 349 ? 5.086 -39.188 -21.734 1 94.75 349 CYS A O 1
ATOM 2782 N N . VAL A 1 350 ? 5.348 -38.312 -19.719 1 96.56 350 VAL A N 1
ATOM 2783 C CA . VAL A 1 350 ? 4.004 -37.781 -19.547 1 96.56 350 VAL A CA 1
ATOM 2784 C C . VAL A 1 350 ? 4.062 -36.25 -19.453 1 96.56 350 VAL A C 1
ATOM 2786 O O . VAL A 1 350 ? 4.957 -35.719 -18.812 1 96.56 350 VAL A O 1
ATOM 2789 N N . PHE A 1 351 ? 3.119 -35.594 -20.188 1 94.44 351 PHE A N 1
ATOM 2790 C CA . PHE A 1 351 ? 3.045 -34.156 -20.25 1 94.44 351 PHE A CA 1
ATOM 2791 C C . PHE A 1 351 ? 1.693 -33.656 -19.734 1 94.44 351 PHE A C 1
ATOM 2793 O O . PHE A 1 351 ? 0.674 -34.344 -19.938 1 94.44 351 PHE A O 1
ATOM 2800 N N . MET A 1 352 ? 1.717 -32.562 -19.078 1 95.56 352 MET A N 1
ATOM 2801 C CA . MET A 1 352 ? 0.516 -31.797 -18.781 1 95.56 352 MET A CA 1
ATOM 2802 C C . MET A 1 352 ? 0.487 -30.5 -19.578 1 95.56 352 MET A C 1
ATOM 2804 O O . MET A 1 352 ? 1.479 -29.766 -19.625 1 95.56 352 MET A O 1
ATOM 2808 N N . SER A 1 353 ? -0.562 -30.172 -20.25 1 94.62 353 SER A N 1
ATOM 2809 C CA . SER A 1 353 ? -0.706 -28.969 -21.062 1 94.62 353 SER A CA 1
ATOM 2810 C C . SER A 1 353 ? -2.166 -28.547 -21.172 1 94.62 353 SER A C 1
ATOM 2812 O O . SER A 1 353 ? -3.068 -29.312 -20.812 1 94.62 353 SER A O 1
ATOM 2814 N N . GLU A 1 354 ? -2.338 -27.328 -21.578 1 95.44 354 GLU A N 1
ATOM 2815 C CA . GLU A 1 354 ? -3.689 -26.844 -21.844 1 95.44 354 GLU A CA 1
ATOM 2816 C C . GLU A 1 354 ? -4.117 -27.125 -23.281 1 95.44 354 GLU A C 1
ATOM 2818 O O . GLU A 1 354 ? -3.299 -27.047 -24.203 1 95.44 354 GLU A O 1
ATOM 2823 N N . ARG A 1 355 ? -5.391 -27.484 -23.406 1 95.62 355 ARG A N 1
ATOM 2824 C CA . ARG A 1 355 ? -5.961 -27.719 -24.719 1 95.62 355 ARG A CA 1
ATOM 2825 C C . ARG A 1 355 ? -7.457 -27.438 -24.734 1 95.62 355 ARG A C 1
ATOM 2827 O O . ARG A 1 355 ? -8.227 -28.109 -24.031 1 95.62 355 ARG A O 1
ATOM 2834 N N . CYS A 1 356 ? -7.871 -26.453 -25.5 1 95.44 356 CYS A N 1
ATOM 2835 C CA . CYS A 1 356 ? -9.266 -26.109 -25.766 1 95.44 356 CYS A CA 1
ATOM 2836 C C . CYS A 1 356 ? -10.062 -26.016 -24.469 1 95.44 356 CYS A C 1
ATOM 2838 O O . CYS A 1 356 ? -11.102 -26.656 -24.328 1 95.44 356 CYS A O 1
ATOM 2840 N N . GLY A 1 357 ? -9.516 -25.312 -23.562 1 96.88 357 GLY A N 1
ATOM 2841 C CA . GLY A 1 357 ? -10.219 -25.016 -22.328 1 96.88 357 GLY A CA 1
ATOM 2842 C C . GLY A 1 357 ? -10.102 -26.125 -21.297 1 96.88 357 GLY A C 1
ATOM 2843 O O . GLY A 1 357 ? -10.859 -26.156 -20.328 1 96.88 357 GLY A O 1
ATOM 2844 N N . ARG A 1 358 ? -9.195 -27.094 -21.562 1 97.75 358 ARG A N 1
ATOM 2845 C CA . ARG A 1 358 ? -8.906 -28.172 -20.609 1 97.75 358 ARG A CA 1
ATOM 2846 C C . ARG A 1 358 ? -7.418 -28.219 -20.281 1 97.75 358 ARG A C 1
ATOM 2848 O O . ARG A 1 358 ? -6.602 -27.625 -20.984 1 97.75 358 ARG A O 1
ATOM 2855 N N . VAL A 1 359 ? -7.117 -28.812 -19.125 1 97.5 359 VAL A N 1
ATOM 2856 C CA . VAL A 1 359 ? -5.75 -29.234 -18.859 1 97.5 359 VAL A CA 1
ATOM 2857 C C . VAL A 1 359 ? -5.637 -30.75 -19.031 1 97.5 359 VAL A C 1
ATOM 2859 O O . VAL A 1 359 ? -6.207 -31.516 -18.25 1 97.5 359 VAL A O 1
ATOM 2862 N N . VAL A 1 360 ? -4.82 -31.141 -19.953 1 97.56 360 VAL A N 1
ATOM 2863 C CA . VAL A 1 360 ? -4.82 -32.531 -20.406 1 97.56 360 VAL A CA 1
ATOM 2864 C C . VAL A 1 360 ? -3.488 -33.188 -20.047 1 97.56 360 VAL A C 1
ATOM 2866 O O . VAL A 1 360 ? -2.516 -32.5 -19.719 1 97.56 360 VAL A O 1
ATOM 2869 N N . LEU A 1 361 ? -3.539 -34.5 -20.016 1 98.06 361 LEU A N 1
ATOM 2870 C CA . LEU A 1 361 ? -2.328 -35.312 -19.906 1 98.06 361 LEU A CA 1
ATOM 2871 C C . LEU A 1 361 ? -2.07 -36.094 -21.203 1 98.06 361 LEU A C 1
ATOM 2873 O O . LEU A 1 361 ? -3.006 -36.594 -21.828 1 98.06 361 LEU A O 1
ATOM 2877 N N . SER A 1 362 ? -0.835 -36.062 -21.625 1 96.06 362 SER A N 1
ATOM 2878 C CA . SER A 1 362 ? -0.425 -36.781 -22.828 1 96.06 362 SER A CA 1
ATOM 2879 C C . SER A 1 362 ? 0.798 -37.656 -22.547 1 96.06 362 SER A C 1
ATOM 2881 O O . SER A 1 362 ? 1.533 -37.406 -21.594 1 96.06 362 SER A O 1
ATOM 2883 N N . TYR A 1 363 ? 0.909 -38.656 -23.312 1 95.38 363 TYR A N 1
ATOM 2884 C CA . TYR A 1 363 ? 1.995 -39.625 -23.203 1 95.38 363 TYR A CA 1
ATOM 2885 C C . TYR A 1 363 ? 2.762 -39.719 -24.516 1 95.38 363 TYR A C 1
ATOM 2887 O O . TYR A 1 363 ? 2.168 -39.656 -25.594 1 95.38 363 TYR A O 1
ATOM 2895 N N . LEU A 1 364 ? 4.078 -39.75 -24.391 1 92.38 364 LEU A N 1
ATOM 2896 C CA . LEU A 1 364 ? 4.934 -39.906 -25.562 1 92.38 364 LEU A CA 1
ATOM 2897 C C . LEU A 1 364 ? 6.082 -40.844 -25.266 1 92.38 364 LEU A C 1
ATOM 2899 O O . LEU A 1 364 ? 6.828 -40.656 -24.297 1 92.38 364 LEU A O 1
ATOM 2903 N N . LYS A 1 365 ? 6.211 -41.812 -25.984 1 88.56 365 LYS A N 1
ATOM 2904 C CA . LYS A 1 365 ? 7.359 -42.719 -25.969 1 88.56 365 LYS A CA 1
ATOM 2905 C C . LYS A 1 365 ? 8.211 -42.531 -27.234 1 88.56 365 LYS A C 1
ATOM 2907 O O . LYS A 1 365 ? 7.727 -42.719 -28.344 1 88.56 365 LYS A O 1
ATOM 2912 N N . LEU A 1 366 ? 9.422 -42.219 -26.938 1 83 366 LEU A N 1
ATOM 2913 C CA . LEU A 1 366 ? 10.336 -42.031 -28.062 1 83 366 LEU A CA 1
ATOM 2914 C C . LEU A 1 366 ? 10.461 -43.312 -28.875 1 83 366 LEU A C 1
ATOM 2916 O O . LEU A 1 366 ? 10.57 -44.406 -28.328 1 83 366 LEU A O 1
ATOM 2920 N N . GLY A 1 367 ? 10.531 -43.125 -30.188 1 80 367 GLY A N 1
ATOM 2921 C CA . GLY A 1 367 ? 10.656 -44.25 -31.094 1 80 367 GLY A CA 1
ATOM 2922 C C . GLY A 1 367 ? 9.328 -44.875 -31.453 1 80 367 GLY A C 1
ATOM 2923 O O . GLY A 1 367 ? 9.203 -45.531 -32.5 1 80 367 GLY A O 1
ATOM 2924 N N . GLU A 1 368 ? 8.414 -44.656 -30.609 1 81.62 368 GLU A N 1
ATOM 2925 C CA . GLU A 1 368 ? 7.109 -45.25 -30.875 1 81.62 368 GLU A CA 1
ATOM 2926 C C . GLU A 1 368 ? 6.105 -44.188 -31.312 1 81.62 368 GLU A C 1
ATOM 2928 O O . GLU A 1 368 ? 5.293 -44.438 -32.219 1 81.62 368 GLU A O 1
ATOM 2933 N N . HIS A 1 369 ? 6.125 -43.125 -30.688 1 81.06 369 HIS A N 1
ATOM 2934 C CA . HIS A 1 369 ? 5.172 -42.062 -30.969 1 81.06 369 HIS A CA 1
ATOM 2935 C C . HIS A 1 369 ? 5.844 -40.875 -31.703 1 81.06 369 HIS A C 1
ATOM 2937 O O . HIS A 1 369 ? 6.977 -40.531 -31.375 1 81.06 369 HIS A O 1
ATOM 2943 N N . ARG A 1 370 ? 5.141 -40.344 -32.656 1 77.94 370 ARG A N 1
ATOM 2944 C CA . ARG A 1 370 ? 5.629 -39.156 -33.375 1 77.94 370 ARG A CA 1
ATOM 2945 C C . ARG A 1 370 ? 5.195 -37.875 -32.688 1 77.94 370 ARG A C 1
ATOM 2947 O O . ARG A 1 370 ? 5.801 -36.812 -32.875 1 77.94 370 ARG A O 1
ATOM 2954 N N . SER A 1 371 ? 4.09 -38.094 -31.938 1 83.56 371 SER A N 1
ATOM 2955 C CA . SER A 1 371 ? 3.561 -36.969 -31.156 1 83.56 371 SER A CA 1
ATOM 2956 C C . SER A 1 371 ? 2.895 -37.469 -29.875 1 83.56 371 SER A C 1
ATOM 2958 O O . SER A 1 371 ? 2.502 -38.625 -29.797 1 83.56 371 SER A O 1
ATOM 2960 N N . PRO A 1 372 ? 2.859 -36.594 -28.953 1 88.5 372 PRO A N 1
ATOM 2961 C CA . PRO A 1 372 ? 2.205 -37.031 -27.719 1 88.5 372 PRO A CA 1
ATOM 2962 C C . PRO A 1 372 ? 0.766 -37.469 -27.938 1 88.5 372 PRO A C 1
ATOM 2964 O O . PRO A 1 372 ? 0.04 -36.875 -28.734 1 88.5 372 PRO A O 1
ATOM 2967 N N . VAL A 1 373 ? 0.39 -38.469 -27.266 1 92.38 373 VAL A N 1
ATOM 2968 C CA . VAL A 1 373 ? -0.968 -39 -27.297 1 92.38 373 VAL A CA 1
ATOM 2969 C C . VAL A 1 373 ? -1.718 -38.625 -26.031 1 92.38 373 VAL A C 1
ATOM 2971 O O . VAL A 1 373 ? -1.256 -38.875 -24.922 1 92.38 373 VAL A O 1
ATOM 2974 N N . THR A 1 374 ? -2.916 -38 -26.25 1 95.25 374 THR A N 1
ATOM 2975 C CA . THR A 1 374 ? -3.695 -37.562 -25.094 1 95.25 374 THR A CA 1
ATOM 2976 C C . THR A 1 374 ? -4.254 -38.75 -24.328 1 95.25 374 THR A C 1
ATOM 2978 O O . THR A 1 374 ? -4.863 -39.656 -24.922 1 95.25 374 THR A O 1
ATOM 2981 N N . ILE A 1 375 ? -4.074 -38.812 -23.031 1 97.62 375 ILE A N 1
ATOM 2982 C CA . ILE A 1 375 ? -4.52 -39.969 -22.234 1 97.62 375 ILE A CA 1
ATOM 2983 C C . ILE A 1 375 ? -5.574 -39.5 -21.234 1 97.62 375 ILE A C 1
ATOM 2985 O O . ILE A 1 375 ? -6.27 -40.344 -20.641 1 97.62 375 ILE A O 1
ATOM 2989 N N . PHE A 1 376 ? -5.699 -38.281 -20.969 1 97.69 376 PHE A N 1
ATOM 2990 C CA . PHE A 1 376 ? -6.68 -37.688 -20.062 1 97.69 376 PHE A CA 1
ATOM 2991 C C . PHE A 1 376 ? -7.105 -36.312 -20.562 1 97.69 376 PHE A C 1
ATOM 2993 O O . PHE A 1 376 ? -6.262 -35.438 -20.812 1 97.69 376 PHE A O 1
ATOM 3000 N N . GLU A 1 377 ? -8.344 -35.969 -20.719 1 95.38 377 GLU A N 1
ATOM 3001 C CA . GLU A 1 377 ? -8.797 -34.688 -21.297 1 95.38 377 GLU A CA 1
ATOM 3002 C C . GLU A 1 377 ? -10.094 -34.219 -20.625 1 95.38 377 GLU A C 1
ATOM 3004 O O . GLU A 1 377 ? -10.875 -33.5 -21.234 1 95.38 377 GLU A O 1
ATOM 3009 N N . ARG A 1 378 ? -10.32 -34.594 -19.438 1 90.94 378 ARG A N 1
ATOM 3010 C CA . ARG A 1 378 ? -11.523 -34.219 -18.719 1 90.94 378 ARG A CA 1
ATOM 3011 C C . ARG A 1 378 ? -11.211 -33.125 -17.672 1 90.94 378 ARG A C 1
ATOM 3013 O O . ARG A 1 378 ? -10.453 -33.375 -16.734 1 90.94 378 ARG A O 1
ATOM 3020 N N . GLY A 1 379 ? -11.844 -31.984 -17.875 1 96.25 379 GLY A N 1
ATOM 3021 C CA . GLY A 1 379 ? -11.672 -30.922 -16.875 1 96.25 379 GLY A CA 1
ATOM 3022 C C . GLY A 1 379 ? -10.258 -30.375 -16.844 1 96.25 379 GLY A C 1
ATOM 3023 O O . GLY A 1 379 ? -9.664 -30.109 -17.891 1 96.25 379 GLY A O 1
ATOM 3024 N N . THR A 1 380 ? -9.805 -30.031 -15.656 1 97.56 380 THR A N 1
ATOM 3025 C CA . THR A 1 380 ? -8.484 -29.438 -15.445 1 97.56 380 THR A CA 1
ATOM 3026 C C . THR A 1 380 ? -7.648 -30.312 -14.516 1 97.56 380 THR A C 1
ATOM 3028 O O . THR A 1 380 ? -7.93 -30.406 -13.32 1 97.56 380 THR A O 1
ATOM 3031 N N . ALA A 1 381 ? -6.664 -31 -15.102 1 98.06 381 ALA A N 1
ATOM 3032 C CA . ALA A 1 381 ? -5.738 -31.781 -14.289 1 98.06 381 ALA A CA 1
ATOM 3033 C C . ALA A 1 381 ? -4.852 -30.891 -13.438 1 98.06 381 ALA A C 1
ATOM 3035 O O . ALA A 1 381 ? -4.305 -29.891 -13.922 1 98.06 381 ALA A O 1
ATOM 3036 N N . ALA A 1 382 ? -4.785 -31.219 -12.172 1 96.06 382 ALA A N 1
ATOM 3037 C CA . ALA A 1 382 ? -3.939 -30.469 -11.242 1 96.06 382 ALA A CA 1
ATOM 3038 C C . ALA A 1 382 ? -2.629 -31.203 -10.984 1 96.06 382 ALA A C 1
ATOM 3040 O O . ALA A 1 382 ? -1.591 -30.578 -10.766 1 96.06 382 ALA A O 1
ATOM 3041 N N . ALA A 1 383 ? -2.705 -32.5 -10.906 1 96.94 383 ALA A N 1
ATOM 3042 C CA . ALA A 1 383 ? -1.537 -33.344 -10.633 1 96.94 383 ALA A CA 1
ATOM 3043 C C . ALA A 1 383 ? -1.764 -34.781 -11.102 1 96.94 383 ALA A C 1
ATOM 3045 O O . ALA A 1 383 ? -2.904 -35.188 -11.312 1 96.94 383 ALA A O 1
ATOM 3046 N N . TYR A 1 384 ? -0.698 -35.469 -11.312 1 98.12 384 TYR A N 1
ATOM 3047 C CA . TYR A 1 384 ? -0.732 -36.906 -11.625 1 98.12 384 TYR A CA 1
ATOM 3048 C C . TYR A 1 384 ? 0.473 -37.625 -11.023 1 98.12 384 TYR A C 1
ATOM 3050 O O . TYR A 1 384 ? 1.551 -37.031 -10.898 1 98.12 384 TYR A O 1
ATOM 3058 N N . TYR A 1 385 ? 0.243 -38.875 -10.664 1 97.94 385 TYR A N 1
ATOM 3059 C CA . TYR A 1 385 ? 1.271 -39.781 -10.133 1 97.94 385 TYR A CA 1
ATOM 3060 C C . TYR A 1 385 ? 1.061 -41.188 -10.617 1 97.94 385 TYR A C 1
ATOM 3062 O O . TYR A 1 385 ? -0.074 -41.625 -10.852 1 97.94 385 TYR A O 1
ATOM 3070 N N . PRO A 1 386 ? 2.221 -41.938 -10.812 1 97.94 386 PRO A N 1
ATOM 3071 C CA . PRO A 1 386 ? 1.973 -43.375 -10.984 1 97.94 386 PRO A CA 1
ATOM 3072 C C . PRO A 1 386 ? 1.246 -44 -9.797 1 97.94 386 PRO A C 1
ATOM 3074 O O . PRO A 1 386 ? 1.608 -43.719 -8.648 1 97.94 386 PRO A O 1
ATOM 3077 N N . LEU A 1 387 ? 0.219 -44.75 -10.102 1 98.12 387 LEU A N 1
ATOM 3078 C CA . LEU A 1 387 ? -0.537 -45.375 -9.016 1 98.12 387 LEU A CA 1
ATOM 3079 C C . LEU A 1 387 ? 0.366 -46.25 -8.148 1 98.12 387 LEU A C 1
ATOM 3081 O O . LEU A 1 387 ? 0.287 -46.188 -6.922 1 98.12 387 LEU A O 1
ATOM 3085 N N . VAL A 1 388 ? 1.139 -47.094 -8.812 1 97.5 388 VAL A N 1
ATOM 3086 C CA . VAL A 1 388 ? 2.17 -47.906 -8.164 1 97.5 388 VAL A CA 1
ATOM 3087 C C . VAL A 1 388 ? 3.551 -47.344 -8.508 1 97.5 388 VAL A C 1
ATOM 3089 O O . VAL A 1 388 ? 3.848 -47.094 -9.68 1 97.5 388 VAL A O 1
ATOM 3092 N N . HIS A 1 389 ? 4.332 -47.219 -7.453 1 94.81 389 HIS A N 1
ATOM 3093 C CA . HIS A 1 389 ? 5.652 -46.625 -7.637 1 94.81 389 HIS A CA 1
ATOM 3094 C C . HIS A 1 389 ? 6.41 -47.312 -8.766 1 94.81 389 HIS A C 1
ATOM 3096 O O . HIS A 1 389 ? 6.543 -48.531 -8.781 1 94.81 389 HIS A O 1
ATOM 3102 N N . GLY A 1 390 ? 6.836 -46.5 -9.734 1 92.94 390 GLY A N 1
ATOM 3103 C CA . GLY A 1 390 ? 7.668 -46.969 -10.82 1 92.94 390 GLY A CA 1
ATOM 3104 C C . GLY A 1 390 ? 6.867 -47.5 -11.992 1 92.94 390 GLY A C 1
ATOM 3105 O O . GLY A 1 390 ? 7.41 -47.719 -13.078 1 92.94 390 GLY A O 1
ATOM 3106 N N . ASP A 1 391 ? 5.617 -47.75 -11.836 1 96.69 391 ASP A N 1
ATOM 3107 C CA . ASP A 1 391 ? 4.754 -48.281 -12.891 1 96.69 391 ASP A CA 1
ATOM 3108 C C . ASP A 1 391 ? 3.871 -47.188 -13.469 1 96.69 391 ASP A C 1
ATOM 3110 O O . ASP A 1 391 ? 2.861 -46.812 -12.875 1 96.69 391 ASP A O 1
ATOM 3114 N N . TRP A 1 392 ? 4.172 -46.812 -14.656 1 97.06 392 TRP A N 1
ATOM 3115 C CA . TRP A 1 392 ? 3.512 -45.656 -15.266 1 97.06 392 TRP A CA 1
ATOM 3116 C C . TRP A 1 392 ? 2.387 -46.094 -16.188 1 97.06 392 TRP A C 1
ATOM 3118 O O . TRP A 1 392 ? 1.887 -45.281 -17 1 97.06 392 TRP A O 1
ATOM 3128 N N . SER A 1 393 ? 1.991 -47.375 -16.062 1 96.94 393 SER A N 1
ATOM 3129 C CA . SER A 1 393 ? 0.889 -47.875 -16.891 1 96.94 393 SER A CA 1
ATOM 3130 C C . SER A 1 393 ? -0.453 -47.344 -16.375 1 96.94 393 SER A C 1
ATOM 3132 O O . SER A 1 393 ? -1.428 -47.281 -17.125 1 96.94 393 SER A O 1
ATOM 3134 N N . ARG A 1 394 ? -0.493 -47.062 -15.125 1 98.12 394 ARG A N 1
ATOM 3135 C CA . ARG A 1 394 ? -1.67 -46.469 -14.508 1 98.12 394 ARG A CA 1
ATOM 3136 C C . ARG A 1 394 ? -1.296 -45.219 -13.711 1 98.12 394 ARG A C 1
ATOM 3138 O O . ARG A 1 394 ? -0.373 -45.25 -12.891 1 98.12 394 ARG A O 1
ATOM 3145 N N . LEU A 1 395 ? -2.012 -44.188 -14 1 98.62 395 LEU A N 1
ATOM 3146 C CA . LEU A 1 395 ? -1.757 -42.906 -13.328 1 98.62 395 LEU A CA 1
ATOM 3147 C C . LEU A 1 395 ? -2.934 -42.531 -12.445 1 98.62 395 LEU A C 1
ATOM 3149 O O . LEU A 1 395 ? -4.09 -42.719 -12.82 1 98.62 395 LEU A O 1
ATOM 3153 N N . LEU A 1 396 ? -2.684 -42.125 -11.203 1 98.69 396 LEU A N 1
ATOM 3154 C CA . LEU A 1 396 ? -3.66 -41.438 -10.367 1 98.69 396 LEU A CA 1
ATOM 3155 C C . LEU A 1 396 ? -3.688 -39.938 -10.688 1 98.69 396 LEU A C 1
ATOM 3157 O O . LEU A 1 396 ? -2.686 -39.25 -10.516 1 98.69 396 LEU A O 1
ATOM 3161 N N . VAL A 1 397 ? -4.824 -39.438 -11.172 1 98.62 397 VAL A N 1
ATOM 3162 C CA . VAL A 1 397 ? -4.969 -38.062 -11.625 1 98.62 397 VAL A CA 1
ATOM 3163 C C . VAL A 1 397 ? -5.902 -37.312 -10.68 1 98.62 397 VAL A C 1
ATOM 3165 O O . VAL A 1 397 ? -7 -37.781 -10.375 1 98.62 397 VAL A O 1
ATOM 3168 N N . SER A 1 398 ? -5.445 -36.219 -10.133 1 98.31 398 SER A N 1
ATOM 3169 C CA . SER A 1 398 ? -6.293 -35.25 -9.43 1 98.31 398 SER A CA 1
ATOM 3170 C C . SER A 1 398 ? -6.727 -34.125 -10.359 1 98.31 398 SER A C 1
ATOM 3172 O O . SER A 1 398 ? -5.891 -33.5 -11.008 1 98.31 398 SER A O 1
ATOM 3174 N N . SER A 1 399 ? -7.965 -33.875 -10.469 1 98.25 399 SER A N 1
ATOM 3175 C CA . SER A 1 399 ? -8.508 -32.875 -11.367 1 98.25 399 SER A CA 1
ATOM 3176 C C . SER A 1 399 ? -9.758 -32.219 -10.781 1 98.25 399 SER A C 1
ATOM 3178 O O . SER A 1 399 ? -10.188 -32.562 -9.68 1 98.25 399 SER A O 1
ATOM 3180 N N . SER A 1 400 ? -10.242 -31.203 -11.438 1 97.94 400 SER A N 1
ATOM 3181 C CA . SER A 1 400 ? -11.484 -30.516 -11.102 1 97.94 400 SER A CA 1
ATOM 3182 C C . SER A 1 400 ? -12.242 -30.078 -12.352 1 97.94 400 SER A C 1
ATOM 3184 O O . SER A 1 400 ? -11.742 -30.234 -13.469 1 97.94 400 SER A O 1
ATOM 3186 N N . SER A 1 401 ? -13.438 -29.656 -12.203 1 97.5 401 SER A N 1
ATOM 3187 C CA . SER A 1 401 ? -14.281 -29.047 -13.227 1 97.5 401 SER A CA 1
ATOM 3188 C C . SER A 1 401 ? -15.062 -27.859 -12.672 1 97.5 401 SER A C 1
ATOM 3190 O O . SER A 1 401 ? -14.93 -27.516 -11.492 1 97.5 401 SER A O 1
ATOM 3192 N N . PHE A 1 402 ? -15.852 -27.219 -13.508 1 97.19 402 PHE A N 1
ATOM 3193 C CA . PHE A 1 402 ? -16.688 -26.109 -13.047 1 97.19 402 PHE A CA 1
ATOM 3194 C C . PHE A 1 402 ? -17.641 -26.578 -11.961 1 97.19 402 PHE A C 1
ATOM 3196 O O . PHE A 1 402 ? -18.094 -25.766 -11.133 1 97.19 402 PHE A O 1
ATOM 3203 N N . ILE A 1 403 ? -17.906 -27.922 -11.922 1 96.38 403 ILE A N 1
ATOM 3204 C CA . ILE A 1 403 ? -19.016 -28.344 -11.07 1 96.38 403 ILE A CA 1
ATOM 3205 C C . ILE A 1 403 ? -18.484 -29.25 -9.961 1 96.38 403 ILE A C 1
ATOM 3207 O O . ILE A 1 403 ? -19.203 -29.609 -9.031 1 96.38 403 ILE A O 1
ATOM 3211 N N . ASP A 1 404 ? -17.188 -29.656 -10.062 1 96.69 404 ASP A N 1
ATOM 3212 C CA . ASP A 1 404 ? -16.594 -30.516 -9.039 1 96.69 404 ASP A CA 1
ATOM 3213 C C . ASP A 1 404 ? -15.203 -30.016 -8.648 1 96.69 404 ASP A C 1
ATOM 3215 O O . ASP A 1 404 ? -14.312 -29.906 -9.5 1 96.69 404 ASP A O 1
ATOM 3219 N N . CYS A 1 405 ? -14.969 -29.844 -7.371 1 96.31 405 CYS A N 1
ATOM 3220 C CA . CYS A 1 405 ? -13.766 -29.172 -6.902 1 96.31 405 CYS A CA 1
ATOM 3221 C C . CYS A 1 405 ? -12.609 -30.156 -6.77 1 96.31 405 CYS A C 1
ATOM 3223 O O . CYS A 1 405 ? -11.453 -29.75 -6.664 1 96.31 405 CYS A O 1
ATOM 3225 N N . SER A 1 406 ? -12.898 -31.469 -6.77 1 97.62 406 SER A N 1
ATOM 3226 C CA . SER A 1 406 ? -11.82 -32.438 -6.582 1 97.62 406 SER A CA 1
ATOM 3227 C C . SER A 1 406 ? -12.234 -33.812 -7.062 1 97.62 406 SER A C 1
ATOM 3229 O O . SER A 1 406 ? -13.148 -34.438 -6.508 1 97.62 406 SER A O 1
ATOM 3231 N N . LEU A 1 407 ? -11.586 -34.25 -8.07 1 97.5 407 LEU A N 1
ATOM 3232 C CA . LEU A 1 407 ? -11.766 -35.594 -8.625 1 97.5 407 LEU A CA 1
ATOM 3233 C C . LEU A 1 407 ? -10.453 -36.375 -8.609 1 97.5 407 LEU A C 1
ATOM 3235 O O . LEU A 1 407 ? -9.414 -35.844 -9.031 1 97.5 407 LEU A O 1
ATOM 3239 N N . TRP A 1 408 ? -10.477 -37.594 -8.031 1 98.31 408 TRP A N 1
ATOM 3240 C CA . TRP A 1 408 ? -9.352 -38.531 -8.078 1 98.31 408 TRP A CA 1
ATOM 3241 C C . TRP A 1 408 ? -9.68 -39.75 -8.906 1 98.31 408 TRP A C 1
ATOM 3243 O O . TRP A 1 408 ? -10.539 -40.562 -8.523 1 98.31 408 TRP A O 1
ATOM 3253 N N . GLN A 1 409 ? -8.938 -39.906 -10.039 1 98.19 409 GLN A N 1
ATOM 3254 C CA . GLN A 1 409 ? -9.258 -40.969 -10.977 1 98.19 409 GLN A CA 1
ATOM 3255 C C . GLN A 1 409 ? -7.996 -41.719 -11.43 1 98.19 409 GLN A C 1
ATOM 3257 O O . GLN A 1 409 ? -6.914 -41.125 -11.484 1 98.19 409 GLN A O 1
ATOM 3262 N N . VAL A 1 410 ? -8.133 -42.938 -11.719 1 98.44 410 VAL A N 1
ATOM 3263 C CA . VAL A 1 410 ? -7.047 -43.75 -12.273 1 98.44 410 VAL A CA 1
ATOM 3264 C C . VAL A 1 410 ? -7.172 -43.812 -13.797 1 98.44 410 VAL A C 1
ATOM 3266 O O . VAL A 1 410 ? -8.219 -44.188 -14.328 1 98.44 410 VAL A O 1
ATOM 3269 N N . VAL A 1 411 ? -6.152 -43.438 -14.453 1 98.62 411 VAL A N 1
ATOM 3270 C CA . VAL A 1 411 ? -6.09 -43.438 -15.914 1 98.62 411 VAL A CA 1
ATOM 3271 C C . VAL A 1 411 ? -5.172 -44.562 -16.391 1 98.62 411 VAL A C 1
ATOM 3273 O O . VAL A 1 411 ? -4.055 -44.719 -15.898 1 98.62 411 VAL A O 1
ATOM 3276 N N . ASP A 1 412 ? -5.672 -45.344 -17.281 1 98.31 412 ASP A N 1
ATOM 3277 C CA . ASP A 1 412 ? -4.84 -46.312 -17.969 1 98.31 412 ASP A CA 1
ATOM 3278 C C . ASP A 1 412 ? -4.156 -45.719 -19.188 1 98.31 412 ASP A C 1
ATOM 3280 O O . ASP A 1 412 ? -4.824 -45.281 -20.125 1 98.31 412 ASP A O 1
ATOM 3284 N N . VAL A 1 413 ? -2.861 -45.75 -19.203 1 97.12 413 VAL A N 1
ATOM 3285 C CA . VAL A 1 413 ? -2.088 -45.062 -20.219 1 97.12 413 VAL A CA 1
ATOM 3286 C C . VAL A 1 413 ? -2.271 -45.75 -21.578 1 97.12 413 VAL A C 1
ATOM 3288 O O . VAL A 1 413 ? -2.469 -45.094 -22.594 1 97.12 413 VAL A O 1
ATOM 3291 N N . ASP A 1 414 ? -2.273 -47 -21.609 1 94.31 414 ASP A N 1
ATOM 3292 C CA . ASP A 1 414 ? -2.42 -47.75 -22.844 1 94.31 414 ASP A CA 1
ATOM 3293 C C . ASP A 1 414 ? -3.844 -47.656 -23.391 1 94.31 414 ASP A C 1
ATOM 3295 O O . ASP A 1 414 ? -4.043 -47.438 -24.594 1 94.31 414 ASP A O 1
ATOM 3299 N N . ALA A 1 415 ? -4.805 -47.75 -22.5 1 96.38 415 ALA A N 1
ATOM 3300 C CA . ALA A 1 415 ? -6.207 -47.656 -22.906 1 96.38 415 ALA A CA 1
ATOM 3301 C C . ALA A 1 415 ? -6.629 -46.219 -23.172 1 96.38 415 ALA A C 1
ATOM 3303 O O . ALA A 1 415 ? -7.664 -45.969 -23.781 1 96.38 415 ALA A O 1
ATOM 3304 N N . GLN A 1 416 ? -5.898 -45.375 -22.688 1 95.69 416 GLN A N 1
ATOM 3305 C CA . GLN A 1 416 ? -6.133 -43.938 -22.875 1 95.69 416 GLN A CA 1
ATOM 3306 C C . GLN A 1 416 ? -7.508 -43.531 -22.359 1 95.69 416 GLN A C 1
ATOM 3308 O O . GLN A 1 416 ? -8.273 -42.875 -23.062 1 95.69 416 GLN A O 1
ATOM 3313 N N . ARG A 1 417 ? -7.816 -43.969 -21.172 1 96 417 ARG A N 1
ATOM 3314 C CA . ARG A 1 417 ? -9.109 -43.656 -20.578 1 96 417 ARG A CA 1
ATOM 3315 C C . ARG A 1 417 ? -9.078 -43.812 -19.062 1 96 417 ARG A C 1
ATOM 3317 O O . ARG A 1 417 ? -8.195 -44.469 -18.516 1 96 417 ARG A O 1
ATOM 3324 N N . VAL A 1 418 ? -10.008 -43.156 -18.438 1 97.25 418 VAL A N 1
ATOM 3325 C CA . VAL A 1 418 ? -10.227 -43.375 -17.016 1 97.25 418 VAL A CA 1
ATOM 3326 C C . VAL A 1 418 ? -10.797 -44.75 -16.766 1 97.25 418 VAL A C 1
ATOM 3328 O O . VAL A 1 418 ? -11.789 -45.156 -17.391 1 97.25 418 VAL A O 1
ATOM 3331 N N . VAL A 1 419 ? -10.25 -45.5 -15.828 1 97.44 419 VAL A N 1
ATOM 3332 C CA . VAL A 1 419 ? -10.695 -46.875 -15.609 1 97.44 419 VAL A CA 1
ATOM 3333 C C . VAL A 1 419 ? -11.312 -47 -14.211 1 97.44 419 VAL A C 1
ATOM 3335 O O . VAL A 1 419 ? -12 -47.969 -13.922 1 97.44 419 VAL A O 1
ATOM 3338 N N . ARG A 1 420 ? -11.07 -46.031 -13.398 1 96.94 420 ARG A N 1
ATOM 3339 C CA . ARG A 1 420 ? -11.602 -46.062 -12.039 1 96.94 420 ARG A CA 1
ATOM 3340 C C . ARG A 1 420 ? -11.688 -44.656 -11.461 1 96.94 420 ARG A C 1
ATOM 3342 O O . ARG A 1 420 ? -10.766 -43.844 -11.625 1 96.94 420 ARG A O 1
ATOM 3349 N N . THR A 1 421 ? -12.82 -44.344 -10.898 1 96.69 421 THR A N 1
ATOM 3350 C CA . THR A 1 421 ? -12.945 -43.125 -10.094 1 96.69 421 THR A CA 1
ATOM 3351 C C . THR A 1 421 ? -12.859 -43.469 -8.602 1 96.69 421 THR A C 1
ATOM 3353 O O . THR A 1 421 ? -13.711 -44.188 -8.07 1 96.69 421 THR A O 1
ATOM 3356 N N . ILE A 1 422 ? -11.852 -42.938 -7.953 1 97.06 422 ILE A N 1
ATOM 3357 C CA . ILE A 1 422 ? -11.633 -43.219 -6.539 1 97.06 422 ILE A CA 1
ATOM 3358 C C . ILE A 1 422 ? -12.523 -42.281 -5.691 1 97.06 422 ILE A C 1
ATOM 3360 O O . ILE A 1 422 ? -13.172 -42.75 -4.75 1 97.06 422 ILE A O 1
ATOM 3364 N N . SER A 1 423 ? -12.539 -41.062 -6.051 1 96.94 423 SER A N 1
ATOM 3365 C CA . SER A 1 423 ? -13.266 -40.125 -5.199 1 96.94 423 SER A CA 1
ATOM 3366 C C . SER A 1 423 ? -13.688 -38.875 -5.98 1 96.94 423 SER A C 1
ATOM 3368 O O . SER A 1 423 ? -12.93 -38.375 -6.812 1 96.94 423 SER A O 1
ATOM 3370 N N . SER A 1 424 ? -14.852 -38.438 -5.777 1 96.12 424 SER A N 1
ATOM 3371 C CA . SER A 1 424 ? -15.391 -37.125 -6.16 1 96.12 424 SER A CA 1
ATOM 3372 C C . SER A 1 424 ? -15.867 -36.344 -4.938 1 96.12 424 SER A C 1
ATOM 3374 O O . SER A 1 424 ? -16.688 -36.844 -4.16 1 96.12 424 SER A O 1
ATOM 3376 N N . ALA A 1 425 ? -15.32 -35.125 -4.777 1 94.88 425 ALA A N 1
ATOM 3377 C CA . ALA A 1 425 ? -15.656 -34.375 -3.578 1 94.88 425 ALA A CA 1
ATOM 3378 C C . ALA A 1 425 ? -17.125 -33.969 -3.578 1 94.88 425 ALA A C 1
ATOM 3380 O O . ALA A 1 425 ? -17.734 -33.844 -2.518 1 94.88 425 ALA A O 1
ATOM 3381 N N . THR A 1 426 ? -17.703 -33.75 -4.77 1 94.06 426 THR A N 1
ATOM 3382 C CA . THR A 1 426 ? -19.078 -33.219 -4.82 1 94.06 426 THR A CA 1
ATOM 3383 C C . THR A 1 426 ? -19.984 -34.188 -5.594 1 94.06 426 THR A C 1
ATOM 3385 O O . THR A 1 426 ? -21.094 -33.812 -5.973 1 94.06 426 THR A O 1
ATOM 3388 N N . ARG A 1 427 ? -19.594 -35.344 -5.898 1 93.75 427 ARG A N 1
ATOM 3389 C CA . ARG A 1 427 ? -20.344 -36.312 -6.695 1 93.75 427 ARG A CA 1
ATOM 3390 C C . ARG A 1 427 ? -20.766 -35.719 -8.031 1 93.75 427 ARG A C 1
ATOM 3392 O O . ARG A 1 427 ? -21.953 -35.688 -8.359 1 93.75 427 ARG A O 1
ATOM 3399 N N . ASP A 1 428 ? -19.781 -35.219 -8.727 1 93.19 428 ASP A N 1
ATOM 3400 C CA . ASP A 1 428 ? -19.969 -34.594 -10.031 1 93.19 428 ASP A CA 1
ATOM 3401 C C . ASP A 1 428 ? -20.969 -33.438 -9.953 1 93.19 428 ASP A C 1
ATOM 3403 O O . ASP A 1 428 ? -21.859 -33.344 -10.797 1 93.19 428 ASP A O 1
ATOM 3407 N N . GLY A 1 429 ? -20.938 -32.75 -8.914 1 94.12 429 GLY A N 1
ATOM 3408 C CA . GLY A 1 429 ? -21.703 -31.516 -8.758 1 94.12 429 GLY A CA 1
ATOM 3409 C C . GLY A 1 429 ? -22.984 -31.703 -7.977 1 94.12 429 GLY A C 1
ATOM 3410 O O . GLY A 1 429 ? -23.531 -30.75 -7.434 1 94.12 429 GLY A O 1
ATOM 3411 N N . GLU A 1 430 ? -23.453 -32.844 -7.727 1 94.38 430 GLU A N 1
ATOM 3412 C CA . GLU A 1 430 ? -24.766 -33.156 -7.164 1 94.38 430 GLU A CA 1
ATOM 3413 C C . GLU A 1 430 ? -24.891 -32.594 -5.742 1 94.38 430 GLU A C 1
ATOM 3415 O O . GLU A 1 430 ? -25.953 -32.125 -5.352 1 94.38 430 GLU A O 1
ATOM 3420 N N . LYS A 1 431 ? -23.828 -32.75 -5.004 1 93.56 431 LYS A N 1
ATOM 3421 C CA . LYS A 1 431 ? -23.859 -32.281 -3.611 1 93.56 431 LYS A CA 1
ATOM 3422 C C . LYS A 1 431 ? -24.125 -30.797 -3.52 1 93.56 431 LYS A C 1
ATOM 3424 O O . LYS A 1 431 ? -24.547 -30.297 -2.473 1 93.56 431 LYS A O 1
ATOM 3429 N N . LEU A 1 432 ? -23.906 -30.078 -4.574 1 94.44 432 LEU A N 1
ATOM 3430 C CA . LEU A 1 432 ? -24.062 -28.625 -4.578 1 94.44 432 LEU A CA 1
ATOM 3431 C C . LEU A 1 432 ? -25.188 -28.219 -5.52 1 94.44 432 LEU A C 1
ATOM 3433 O O . LEU A 1 432 ? -25.297 -27.047 -5.891 1 94.44 432 LEU A O 1
ATOM 3437 N N . GLY A 1 433 ? -25.938 -29.203 -5.996 1 94.56 433 GLY A N 1
ATOM 3438 C CA . GLY A 1 433 ? -27.047 -28.922 -6.895 1 94.56 433 GLY A CA 1
ATOM 3439 C C . GLY A 1 433 ? -26.609 -28.594 -8.305 1 94.56 433 GLY A C 1
ATOM 3440 O O . GLY A 1 433 ? -27.344 -27.938 -9.055 1 94.56 433 GLY A O 1
ATOM 3441 N N . LEU A 1 434 ? -25.422 -28.953 -8.664 1 97.06 434 LEU A N 1
ATOM 3442 C CA . LEU A 1 434 ? -24.875 -28.672 -9.992 1 97.06 434 LEU A CA 1
ATOM 3443 C C . LEU A 1 434 ? -24.906 -29.922 -10.859 1 97.06 434 LEU A C 1
ATOM 3445 O O . LEU A 1 434 ? -25.125 -31.031 -10.359 1 97.06 434 LEU A O 1
ATOM 3449 N N . HIS A 1 435 ? -24.75 -29.734 -12.188 1 95.94 435 HIS A N 1
ATOM 3450 C CA . HIS A 1 435 ? -24.641 -30.875 -13.094 1 95.94 435 HIS A CA 1
ATOM 3451 C C . HIS A 1 435 ? -23.953 -30.484 -14.398 1 95.94 435 HIS A C 1
ATOM 3453 O O . HIS A 1 435 ? -23.875 -29.297 -14.727 1 95.94 435 HIS A O 1
ATOM 3459 N N . ALA A 1 436 ? -23.484 -31.438 -15.125 1 95 436 ALA A N 1
ATOM 3460 C CA . ALA A 1 436 ? -22.625 -31.25 -16.297 1 95 436 ALA A CA 1
ATOM 3461 C C . ALA A 1 436 ? -23.344 -30.516 -17.406 1 95 436 ALA A C 1
ATOM 3463 O O . ALA A 1 436 ? -22.719 -29.797 -18.188 1 95 436 ALA A O 1
ATOM 3464 N N . GLU A 1 437 ? -24.656 -30.578 -17.469 1 96.19 437 GLU A N 1
ATOM 3465 C CA . GLU A 1 437 ? -25.438 -29.969 -18.531 1 96.19 437 GLU A CA 1
ATOM 3466 C C . GLU A 1 437 ? -25.406 -28.438 -18.422 1 96.19 437 GLU A C 1
ATOM 3468 O O . GLU A 1 437 ? -25.797 -27.734 -19.359 1 96.19 437 GLU A O 1
ATOM 3473 N N . MET A 1 438 ? -24.953 -27.953 -17.25 1 97.25 438 MET A N 1
ATOM 3474 C CA . MET A 1 438 ? -24.844 -26.516 -17.062 1 97.25 438 MET A CA 1
ATOM 3475 C C . MET A 1 438 ? -23.797 -25.922 -18 1 97.25 438 MET A C 1
ATOM 3477 O O . MET A 1 438 ? -23.828 -24.719 -18.281 1 97.25 438 MET A O 1
ATOM 3481 N N . VAL A 1 439 ? -22.844 -26.766 -18.406 1 97.88 439 VAL A N 1
ATOM 3482 C CA . VAL A 1 439 ? -21.672 -26.266 -19.125 1 97.88 439 VAL A CA 1
ATOM 3483 C C . VAL A 1 439 ? -21.781 -26.625 -20.609 1 97.88 439 VAL A C 1
ATOM 3485 O O . VAL A 1 439 ? -22 -27.781 -20.953 1 97.88 439 VAL A O 1
ATOM 3488 N N . SER A 1 440 ? -21.734 -25.672 -21.406 1 97.25 440 SER A N 1
ATOM 3489 C CA . SER A 1 440 ? -21.656 -25.859 -22.844 1 97.25 440 SER A CA 1
ATOM 3490 C C . SER A 1 440 ? -20.562 -25 -23.469 1 97.25 440 SER A C 1
ATOM 3492 O O . SER A 1 440 ? -19.875 -24.25 -22.766 1 97.25 440 SER A O 1
ATOM 3494 N N . GLU A 1 441 ? -20.266 -25.219 -24.719 1 96.81 441 GLU A N 1
ATOM 3495 C CA . GLU A 1 441 ? -19.203 -24.5 -25.453 1 96.81 441 GLU A CA 1
ATOM 3496 C C . GLU A 1 441 ? -19.75 -23.906 -26.75 1 96.81 441 GLU A C 1
ATOM 3498 O O . GLU A 1 441 ? -20.656 -24.453 -27.359 1 96.81 441 GLU A O 1
ATOM 3503 N N . LEU A 1 442 ? -19.25 -22.766 -27.031 1 94.88 442 LEU A N 1
ATOM 3504 C CA . LEU A 1 442 ? -19.578 -22.109 -28.297 1 94.88 442 LEU A CA 1
ATOM 3505 C C . LEU A 1 442 ? -18.312 -21.703 -29.047 1 94.88 442 LEU A C 1
ATOM 3507 O O . LEU A 1 442 ? -17.297 -21.375 -28.438 1 94.88 442 LEU A O 1
ATOM 3511 N N . TRP A 1 443 ? -18.328 -21.828 -30.359 1 94.75 443 TRP A N 1
ATOM 3512 C CA . TRP A 1 443 ? -17.266 -21.375 -31.25 1 94.75 443 TRP A CA 1
ATOM 3513 C C . TRP A 1 443 ? -17.781 -20.297 -32.188 1 94.75 443 TRP A C 1
ATOM 3515 O O . TRP A 1 443 ? -18.891 -20.391 -32.719 1 94.75 443 TRP A O 1
ATOM 3525 N N . PHE A 1 444 ? -17.094 -19.219 -32.344 1 90.88 444 PHE A N 1
ATOM 3526 C CA . PHE A 1 444 ? -17.469 -18.062 -33.156 1 90.88 444 PHE A CA 1
ATOM 3527 C C . PHE A 1 444 ? -16.266 -17.453 -33.844 1 90.88 444 PHE A C 1
ATOM 3529 O O . PHE A 1 444 ? -15.125 -17.781 -33.5 1 90.88 444 PHE A O 1
ATOM 3536 N N . GLU A 1 445 ? -16.516 -16.594 -34.844 1 91.19 445 GLU A N 1
ATOM 3537 C CA . GLU A 1 445 ? -15.422 -15.906 -35.531 1 91.19 445 GLU A CA 1
ATOM 3538 C C . GLU A 1 445 ? -15.031 -14.625 -34.781 1 91.19 445 GLU A C 1
ATOM 3540 O O . GLU A 1 445 ? -15.883 -13.773 -34.5 1 91.19 445 GLU A O 1
ATOM 3545 N N . GLY A 1 446 ? -13.789 -14.602 -34.406 1 91.81 446 GLY A N 1
ATOM 3546 C CA . GLY A 1 446 ? -13.258 -13.43 -33.75 1 91.81 446 GLY A CA 1
ATOM 3547 C C . GLY A 1 446 ? -12.477 -12.508 -34.656 1 91.81 446 GLY A C 1
ATOM 3548 O O . GLY A 1 446 ? -12.844 -12.344 -35.844 1 91.81 446 GLY A O 1
ATOM 3549 N N . SER A 1 447 ? -11.5 -11.797 -34.125 1 88.44 447 SER A N 1
ATOM 3550 C CA . SER A 1 447 ? -10.641 -10.891 -34.875 1 88.44 447 SER A CA 1
ATOM 3551 C C . SER A 1 447 ? -9.922 -11.617 -36 1 88.44 447 SER A C 1
ATOM 3553 O O . SER A 1 447 ? -9.422 -12.727 -35.812 1 88.44 447 SER A O 1
ATOM 3555 N N . GLU A 1 448 ? -9.906 -10.969 -37.125 1 90.06 448 GLU A N 1
ATOM 3556 C CA . GLU A 1 448 ? -9.219 -11.484 -38.281 1 90.06 448 GLU A CA 1
ATOM 3557 C C . GLU A 1 448 ? -9.68 -12.891 -38.656 1 90.06 448 GLU A C 1
ATOM 3559 O O . GLU A 1 448 ? -8.875 -13.742 -39.031 1 90.06 448 GLU A O 1
ATOM 3564 N N . SER A 1 449 ? -10.836 -13.266 -38.25 1 86.31 449 SER A N 1
ATOM 3565 C CA . SER A 1 449 ? -11.539 -14.492 -38.625 1 86.31 449 SER A CA 1
ATOM 3566 C C . SER A 1 449 ? -10.984 -15.695 -37.875 1 86.31 449 SER A C 1
ATOM 3568 O O . SER A 1 449 ? -11.133 -16.828 -38.312 1 86.31 449 SER A O 1
ATOM 3570 N N . ALA A 1 450 ? -10.383 -15.391 -36.812 1 90.31 450 ALA A N 1
ATOM 3571 C CA . ALA A 1 450 ? -9.922 -16.484 -35.969 1 90.31 450 ALA A CA 1
ATOM 3572 C C . ALA A 1 450 ? -11.094 -17.188 -35.281 1 90.31 450 ALA A C 1
ATOM 3574 O O . ALA A 1 450 ? -12.039 -16.531 -34.844 1 90.31 450 ALA A O 1
ATOM 3575 N N . LEU A 1 451 ? -11.055 -18.5 -35.25 1 91.19 451 LEU A N 1
ATOM 3576 C CA . LEU A 1 451 ? -12.062 -19.266 -34.531 1 91.19 451 LEU A CA 1
ATOM 3577 C C . LEU A 1 451 ? -11.844 -19.172 -33.031 1 91.19 451 LEU A C 1
ATOM 3579 O O . LEU A 1 451 ? -10.773 -19.531 -32.531 1 91.19 451 LEU A O 1
ATOM 3583 N N . MET A 1 452 ? -12.828 -18.688 -32.375 1 94.12 452 MET A N 1
ATOM 3584 C CA . MET A 1 452 ? -12.695 -18.422 -30.938 1 94.12 452 MET A CA 1
ATOM 3585 C C . MET A 1 452 ? -13.617 -19.344 -30.141 1 94.12 452 MET A C 1
ATOM 3587 O O . MET A 1 452 ? -14.695 -19.703 -30.594 1 94.12 452 MET A O 1
ATOM 3591 N N . HIS A 1 453 ? -13.109 -19.688 -28.984 1 97.19 453 HIS A N 1
ATOM 3592 C CA . HIS A 1 453 ? -13.789 -20.594 -28.062 1 97.19 453 HIS A CA 1
ATOM 3593 C C . HIS A 1 453 ? -14.375 -19.828 -26.875 1 97.19 453 HIS A C 1
ATOM 3595 O O . HIS A 1 453 ? -13.766 -18.875 -26.391 1 97.19 453 HIS A O 1
ATOM 3601 N N . ALA A 1 454 ? -15.586 -20.188 -26.406 1 98.19 454 ALA A N 1
ATOM 3602 C CA . ALA A 1 454 ? -16.125 -19.688 -25.141 1 98.19 454 ALA A CA 1
ATOM 3603 C C . ALA A 1 454 ? -16.891 -20.781 -24.406 1 98.19 454 ALA A C 1
ATOM 3605 O O . ALA A 1 454 ? -17.578 -21.594 -25.031 1 98.19 454 ALA A O 1
ATOM 3606 N N . PHE A 1 455 ? -16.719 -20.797 -23.125 1 98.38 455 PHE A N 1
ATOM 3607 C CA . PHE A 1 455 ? -17.625 -21.578 -22.297 1 98.38 455 PHE A CA 1
ATOM 3608 C C . PHE A 1 455 ? -18.922 -20.812 -22.047 1 98.38 455 PHE A C 1
ATOM 3610 O O . PHE A 1 455 ? -18.906 -19.578 -21.953 1 98.38 455 PHE A O 1
ATOM 3617 N N . VAL A 1 456 ? -19.984 -21.5 -21.984 1 98.5 456 VAL A N 1
ATOM 3618 C CA . VAL A 1 456 ? -21.266 -20.984 -21.516 1 98.5 456 VAL A CA 1
ATOM 3619 C C . VAL A 1 456 ? -21.75 -21.797 -20.328 1 98.5 456 VAL A C 1
ATOM 3621 O O . VAL A 1 456 ? -21.984 -23.016 -20.453 1 98.5 456 VAL A O 1
ATOM 3624 N N . VAL A 1 457 ? -21.844 -21.203 -19.188 1 98.56 457 VAL A N 1
ATOM 3625 C CA . VAL A 1 457 ? -22.312 -21.859 -17.969 1 98.56 457 VAL A CA 1
ATOM 3626 C C . VAL A 1 457 ? -23.703 -21.312 -17.594 1 98.56 457 VAL A C 1
ATOM 3628 O O . VAL A 1 457 ? -23.844 -20.125 -17.328 1 98.56 457 VAL A O 1
ATOM 3631 N N . ARG A 1 458 ? -24.719 -22.172 -17.625 1 98.25 458 ARG A N 1
ATOM 3632 C CA . ARG A 1 458 ? -26.094 -21.781 -17.359 1 98.25 458 ARG A CA 1
ATOM 3633 C C . ARG A 1 458 ? -26.547 -22.234 -15.977 1 98.25 458 ARG A C 1
ATOM 3635 O O . ARG A 1 458 ? -25.906 -23.094 -15.359 1 98.25 458 ARG A O 1
ATOM 3642 N N . PRO A 1 459 ? -27.609 -21.625 -15.484 1 97.31 459 PRO A N 1
ATOM 3643 C CA . PRO A 1 459 ? -28.125 -22.094 -14.203 1 97.31 459 PRO A CA 1
ATOM 3644 C C . PRO A 1 459 ? -28.516 -23.578 -14.227 1 97.31 459 PRO A C 1
ATOM 3646 O O . PRO A 1 459 ? -28.906 -24.094 -15.273 1 97.31 459 PRO A O 1
ATOM 3649 N N . ALA A 1 460 ? -28.406 -24.188 -13.07 1 96.31 460 ALA A N 1
ATOM 3650 C CA . ALA A 1 460 ? -28.75 -25.594 -12.977 1 96.31 460 ALA A CA 1
ATOM 3651 C C . ALA A 1 460 ? -30.203 -25.844 -13.391 1 96.31 460 ALA A C 1
ATOM 3653 O O . ALA A 1 460 ? -30.516 -26.875 -13.969 1 96.31 460 ALA A O 1
ATOM 3654 N N . ALA A 1 461 ? -31.031 -24.891 -13.148 1 95.56 461 ALA A N 1
ATOM 3655 C CA . ALA A 1 461 ? -32.469 -25.016 -13.477 1 95.56 461 ALA A CA 1
ATOM 3656 C C . ALA A 1 461 ? -32.781 -24.281 -14.773 1 95.56 461 ALA A C 1
ATOM 3658 O O . ALA A 1 461 ? -33.906 -23.812 -14.961 1 95.56 461 ALA A O 1
ATOM 3659 N N . PHE A 1 462 ? -31.891 -24.156 -15.664 1 97 462 PHE A N 1
ATOM 3660 C CA . PHE A 1 462 ? -32.031 -23.406 -16.906 1 97 462 PHE A CA 1
ATOM 3661 C C . PHE A 1 462 ? -33.219 -23.891 -17.719 1 97 462 PHE A C 1
ATOM 3663 O O . PHE A 1 462 ? -33.438 -25.109 -17.828 1 97 462 PHE A O 1
ATOM 3670 N N . ASP A 1 463 ? -33.969 -22.953 -18.203 1 97.12 463 ASP A N 1
ATOM 3671 C CA . ASP A 1 463 ? -35.094 -23.141 -19.109 1 97.12 463 ASP A CA 1
ATOM 3672 C C . ASP A 1 463 ? -34.938 -22.328 -20.375 1 97.12 463 ASP A C 1
ATOM 3674 O O . ASP A 1 463 ? -35 -21.094 -20.344 1 97.12 463 ASP A O 1
ATOM 3678 N N . VAL A 1 464 ? -34.781 -23 -21.5 1 95.19 464 VAL A N 1
ATOM 3679 C CA . VAL A 1 464 ? -34.438 -22.375 -22.781 1 95.19 464 VAL A CA 1
ATOM 3680 C C . VAL A 1 464 ? -35.562 -21.438 -23.203 1 95.19 464 VAL A C 1
ATOM 3682 O O . VAL A 1 464 ? -35.375 -20.531 -24.016 1 95.19 464 VAL A O 1
ATOM 3685 N N . THR A 1 465 ? -36.781 -21.547 -22.625 1 96.44 465 THR A N 1
ATOM 3686 C CA . THR A 1 465 ? -37.938 -20.734 -23 1 96.44 465 THR A CA 1
ATOM 3687 C C . THR A 1 465 ? -37.969 -19.406 -22.234 1 96.44 465 THR A C 1
ATOM 3689 O O . THR A 1 465 ? -38.75 -18.531 -22.547 1 96.44 465 THR A O 1
ATOM 3692 N N . LYS A 1 466 ? -37.031 -19.297 -21.344 1 97.31 466 LYS A N 1
ATOM 3693 C CA . LYS A 1 466 ? -36.969 -18.078 -20.547 1 97.31 466 LYS A CA 1
ATOM 3694 C C . LYS A 1 466 ? -35.781 -17.203 -21 1 97.31 466 LYS A C 1
ATOM 3696 O O . LYS A 1 466 ? -34.969 -17.625 -21.812 1 97.31 466 LYS A O 1
ATOM 3701 N N . THR A 1 467 ? -35.844 -15.992 -20.547 1 97.62 467 THR A N 1
ATOM 3702 C CA . THR A 1 467 ? -34.75 -15.078 -20.75 1 97.62 467 THR A CA 1
ATOM 3703 C C . THR A 1 467 ? -33.969 -14.852 -19.453 1 97.62 467 THR A C 1
ATOM 3705 O O . THR A 1 467 ? -34.562 -14.828 -18.375 1 97.62 467 THR A O 1
ATOM 3708 N N . TYR A 1 468 ? -32.719 -14.688 -19.594 1 98.56 468 TYR A N 1
ATOM 3709 C CA . TYR A 1 468 ? -31.844 -14.594 -18.422 1 98.56 468 TYR A CA 1
ATOM 3710 C C . TYR A 1 468 ? -30.906 -13.391 -18.516 1 98.56 468 TYR A C 1
ATOM 3712 O O . TYR A 1 468 ? -30.422 -13.07 -19.594 1 98.56 468 TYR A O 1
ATOM 3720 N N . PRO A 1 469 ? -30.734 -12.648 -17.359 1 98.62 469 PRO A N 1
ATOM 3721 C CA . PRO A 1 469 ? -29.531 -11.812 -17.328 1 98.62 469 PRO A CA 1
ATOM 3722 C C . PRO A 1 469 ? -28.25 -12.609 -17.516 1 98.62 469 PRO A C 1
ATOM 3724 O O . PRO A 1 469 ? -28.234 -13.828 -17.312 1 98.62 469 PRO A O 1
ATOM 3727 N N . TRP A 1 470 ? -27.234 -11.938 -17.953 1 98.69 470 TRP A N 1
ATOM 3728 C CA . TRP A 1 470 ? -26.031 -12.711 -18.281 1 98.69 470 TRP A CA 1
ATOM 3729 C C . TRP A 1 470 ? -24.766 -11.914 -18 1 98.69 470 TRP A C 1
ATOM 3731 O O . TRP A 1 470 ? -24.828 -10.695 -17.812 1 98.69 470 TRP A O 1
ATOM 3741 N N . ILE A 1 471 ? -23.656 -12.656 -17.797 1 98.69 471 ILE A N 1
ATOM 3742 C CA . ILE A 1 471 ? -22.359 -12.117 -17.438 1 98.69 471 ILE A CA 1
ATOM 3743 C C . ILE A 1 471 ? -21.344 -12.43 -18.531 1 98.69 471 ILE A C 1
ATOM 3745 O O . ILE A 1 471 ? -21.25 -13.57 -19 1 98.69 471 ILE A O 1
ATOM 3749 N N . LEU A 1 472 ? -20.672 -11.438 -19.016 1 98.75 472 LEU A N 1
ATOM 3750 C CA . LEU A 1 472 ? -19.469 -11.617 -19.812 1 98.75 472 LEU A CA 1
ATOM 3751 C C . LEU A 1 472 ? -18.219 -11.508 -18.938 1 98.75 472 LEU A C 1
ATOM 3753 O O . LEU A 1 472 ? -18.016 -10.5 -18.25 1 98.75 472 LEU A O 1
ATOM 3757 N N . SER A 1 473 ? -17.359 -12.547 -18.969 1 98.5 473 SER A N 1
ATOM 3758 C CA . SER A 1 473 ? -16.203 -12.555 -18.078 1 98.5 473 SER A CA 1
ATOM 3759 C C . SER A 1 473 ? -14.906 -12.805 -18.859 1 98.5 473 SER A C 1
ATOM 3761 O O . SER A 1 473 ? -14.422 -13.938 -18.906 1 98.5 473 SER A O 1
ATOM 3763 N N . PRO A 1 474 ? -14.289 -11.75 -19.438 1 98.25 474 PRO A N 1
ATOM 3764 C CA . PRO A 1 474 ? -12.938 -11.953 -19.984 1 98.25 474 PRO A CA 1
ATOM 3765 C C . PRO A 1 474 ? -11.938 -12.391 -18.922 1 98.25 474 PRO A C 1
ATOM 3767 O O . PRO A 1 474 ? -11.992 -11.93 -17.781 1 98.25 474 PRO A O 1
ATOM 3770 N N . HIS A 1 475 ? -11.078 -13.289 -19.266 1 97.31 475 HIS A N 1
ATOM 3771 C CA . HIS A 1 475 ? -10.133 -13.844 -18.312 1 97.31 475 HIS A CA 1
ATOM 3772 C C . HIS A 1 475 ? -8.945 -12.906 -18.094 1 97.31 475 HIS A C 1
ATOM 3774 O O . HIS A 1 475 ? -8.766 -11.953 -18.859 1 97.31 475 HIS A O 1
ATOM 3780 N N . GLY A 1 476 ? -8.133 -13.195 -17.031 1 95.31 476 GLY A N 1
ATOM 3781 C CA . GLY A 1 476 ? -6.859 -12.523 -16.844 1 95.31 476 GLY A CA 1
ATOM 3782 C C . GLY A 1 476 ? -5.797 -12.961 -17.828 1 95.31 476 GLY A C 1
ATOM 3783 O O . GLY A 1 476 ? -6.039 -13.836 -18.672 1 95.31 476 GLY A O 1
ATOM 3784 N N . GLY A 1 477 ? -4.559 -12.32 -17.703 1 90.25 477 GLY A N 1
ATOM 3785 C CA . GLY A 1 477 ? -3.514 -12.688 -18.641 1 90.25 477 GLY A CA 1
ATOM 3786 C C . GLY A 1 477 ? -2.564 -11.547 -18.953 1 90.25 477 GLY A C 1
ATOM 3787 O O . GLY A 1 477 ? -2.053 -10.891 -18.047 1 90.25 477 GLY A O 1
ATOM 3788 N N . PRO A 1 478 ? -2.273 -11.438 -20.188 1 91.44 478 PRO A N 1
ATOM 3789 C CA . PRO A 1 478 ? -3.039 -11.758 -21.391 1 91.44 478 PRO A CA 1
ATOM 3790 C C . PRO A 1 478 ? -2.906 -13.219 -21.812 1 91.44 478 PRO A C 1
ATOM 3792 O O . PRO A 1 478 ? -3.781 -13.758 -22.5 1 91.44 478 PRO A O 1
ATOM 3795 N N . GLU A 1 479 ? -1.777 -13.773 -21.562 1 91.44 479 GLU A N 1
ATOM 3796 C CA . GLU A 1 479 ? -1.609 -15.18 -21.906 1 91.44 479 GLU A CA 1
ATOM 3797 C C . GLU A 1 479 ? -2.121 -16.094 -20.797 1 91.44 479 GLU A C 1
ATOM 3799 O O . GLU A 1 479 ? -1.378 -16.438 -19.875 1 91.44 479 GLU A O 1
ATOM 3804 N N . ALA A 1 480 ? -3.283 -16.453 -20.875 1 93.44 480 ALA A N 1
ATOM 3805 C CA . ALA A 1 480 ? -4.039 -17.312 -19.969 1 93.44 480 ALA A CA 1
ATOM 3806 C C . ALA A 1 480 ? -5.34 -17.781 -20.609 1 93.44 480 ALA A C 1
ATOM 3808 O O . ALA A 1 480 ? -5.629 -17.438 -21.75 1 93.44 480 ALA A O 1
ATOM 3809 N N . ALA A 1 481 ? -6.098 -18.625 -19.875 1 96.44 481 ALA A N 1
ATOM 3810 C CA . ALA A 1 481 ? -7.344 -19.125 -20.469 1 96.44 481 ALA A CA 1
ATOM 3811 C C . ALA A 1 481 ? -8.328 -19.531 -19.375 1 96.44 481 ALA A C 1
ATOM 3813 O O . ALA A 1 481 ? -7.934 -19.812 -18.234 1 96.44 481 ALA A O 1
ATOM 3814 N N . TRP A 1 482 ? -9.562 -19.422 -19.734 1 97.62 482 TRP A N 1
ATOM 3815 C CA . TRP A 1 482 ? -10.555 -20.172 -18.984 1 97.62 482 TRP A CA 1
ATOM 3816 C C . TRP A 1 482 ? -10.43 -21.672 -19.25 1 97.62 482 TRP A C 1
ATOM 3818 O O . TRP A 1 482 ? -10.383 -22.094 -20.422 1 97.62 482 TRP A O 1
ATOM 3828 N N . THR A 1 483 ? -10.281 -22.391 -18.234 1 97.44 483 THR A N 1
ATOM 3829 C CA . THR A 1 483 ? -10.336 -23.844 -18.328 1 97.44 483 THR A CA 1
ATOM 3830 C C . THR A 1 483 ? -11.477 -24.391 -17.469 1 97.44 483 THR A C 1
ATOM 3832 O O . THR A 1 483 ? -11.922 -23.734 -16.531 1 97.44 483 THR A O 1
ATOM 3835 N N . ASP A 1 484 ? -11.977 -25.531 -17.875 1 97.88 484 ASP A N 1
ATOM 3836 C CA . ASP A 1 484 ? -12.992 -26.203 -17.078 1 97.88 484 ASP A CA 1
ATOM 3837 C C . ASP A 1 484 ? -12.406 -26.688 -15.75 1 97.88 484 ASP A C 1
ATOM 3839 O O . ASP A 1 484 ? -12.117 -27.875 -15.594 1 97.88 484 ASP A O 1
ATOM 3843 N N . GLY A 1 485 ? -12.281 -25.812 -14.852 1 96.88 485 GLY A N 1
ATOM 3844 C CA . GLY A 1 485 ? -11.711 -26.078 -13.539 1 96.88 485 GLY A CA 1
ATOM 3845 C C . GLY A 1 485 ? -12.414 -25.328 -12.422 1 96.88 485 GLY A C 1
ATOM 3846 O O . GLY A 1 485 ? -13.188 -24.406 -12.68 1 96.88 485 GLY A O 1
ATOM 3847 N N . TRP A 1 486 ? -12.172 -25.797 -11.242 1 95.88 486 TRP A N 1
ATOM 3848 C CA . TRP A 1 486 ? -12.75 -25.172 -10.062 1 95.88 486 TRP A CA 1
ATOM 3849 C C . TRP A 1 486 ? -11.812 -24.125 -9.484 1 95.88 486 TRP A C 1
ATOM 3851 O O . TRP A 1 486 ? -10.711 -24.438 -9.031 1 95.88 486 TRP A O 1
ATOM 3861 N N . LYS A 1 487 ? -12.148 -22.922 -9.602 1 90.44 487 LYS A N 1
ATOM 3862 C CA . LYS A 1 487 ? -11.422 -21.797 -8.992 1 90.44 487 LYS A CA 1
ATOM 3863 C C . LYS A 1 487 ? -12.328 -20.984 -8.086 1 90.44 487 LYS A C 1
ATOM 3865 O O . LYS A 1 487 ? -13.492 -20.75 -8.406 1 90.44 487 LYS A O 1
ATOM 3870 N N . GLN A 1 488 ? -11.82 -20.641 -6.988 1 89.5 488 GLN A N 1
ATOM 3871 C CA . GLN A 1 488 ? -12.641 -19.875 -6.055 1 89.5 488 GLN A CA 1
ATOM 3872 C C . GLN A 1 488 ? -12.938 -18.484 -6.59 1 89.5 488 GLN A C 1
ATOM 3874 O O . GLN A 1 488 ? -14.031 -17.953 -6.387 1 89.5 488 GLN A O 1
ATOM 3879 N N . GLN A 1 489 ? -11.977 -17.969 -7.27 1 89.5 489 GLN A N 1
ATOM 3880 C CA . GLN A 1 489 ? -12.164 -16.625 -7.785 1 89.5 489 GLN A CA 1
ATOM 3881 C C . GLN A 1 489 ? -13.047 -16.625 -9.031 1 89.5 489 GLN A C 1
ATOM 3883 O O . GLN A 1 489 ? -12.883 -17.469 -9.914 1 89.5 489 GLN A O 1
ATOM 3888 N N . PHE A 1 490 ? -13.938 -15.781 -9.094 1 91.19 490 PHE A N 1
ATOM 3889 C CA . PHE A 1 490 ? -14.805 -15.609 -10.258 1 91.19 490 PHE A CA 1
ATOM 3890 C C . PHE A 1 490 ? -15.391 -16.938 -10.695 1 91.19 490 PHE A C 1
ATOM 3892 O O . PHE A 1 490 ? -15.305 -17.312 -11.867 1 91.19 490 PHE A O 1
ATOM 3899 N N . HIS A 1 491 ? -15.93 -17.594 -9.75 1 95.5 491 HIS A N 1
ATOM 3900 C CA . HIS A 1 491 ? -16.438 -18.938 -9.977 1 95.5 491 HIS A CA 1
ATOM 3901 C C . HIS A 1 491 ? -17.672 -18.938 -10.867 1 95.5 491 HIS A C 1
ATOM 3903 O O . HIS A 1 491 ? -18.734 -18.438 -10.461 1 95.5 491 HIS A O 1
ATOM 3909 N N . ALA A 1 492 ? -17.594 -19.547 -12.008 1 96.94 492 ALA A N 1
ATOM 3910 C CA . ALA A 1 492 ? -18.625 -19.469 -13.031 1 96.94 492 ALA A CA 1
ATOM 3911 C C . ALA A 1 492 ? -19.938 -20.078 -12.531 1 96.94 492 ALA A C 1
ATOM 3913 O O . ALA A 1 492 ? -21.016 -19.484 -12.727 1 96.94 492 ALA A O 1
ATOM 3914 N N . ALA A 1 493 ? -19.922 -21.203 -11.883 1 97.12 493 ALA A N 1
ATOM 3915 C CA . ALA A 1 493 ? -21.141 -21.859 -11.43 1 97.12 493 ALA A CA 1
ATOM 3916 C C . ALA A 1 493 ? -21.797 -21.062 -10.305 1 97.12 493 ALA A C 1
ATOM 3918 O O . ALA A 1 493 ? -23.031 -21.062 -10.195 1 97.12 493 ALA A O 1
ATOM 3919 N N . ALA A 1 494 ? -21 -20.438 -9.5 1 96.62 494 ALA A N 1
ATOM 3920 C CA . ALA A 1 494 ? -21.578 -19.609 -8.438 1 96.62 494 ALA A CA 1
ATOM 3921 C C . ALA A 1 494 ? -22.375 -18.453 -9.023 1 96.62 494 ALA A C 1
ATOM 3923 O O . ALA A 1 494 ? -23.453 -18.125 -8.531 1 96.62 494 ALA A O 1
ATOM 3924 N N . TRP A 1 495 ? -21.859 -17.844 -10.031 1 97.44 495 TRP A N 1
ATOM 3925 C CA . TRP A 1 495 ? -22.578 -16.781 -10.719 1 97.44 495 TRP A CA 1
ATOM 3926 C C . TRP A 1 495 ? -23.828 -17.328 -11.398 1 97.44 495 TRP A C 1
ATOM 3928 O O . TRP A 1 495 ? -24.891 -16.703 -11.352 1 97.44 495 TRP A O 1
ATOM 3938 N N . ALA A 1 496 ? -23.672 -18.469 -12.039 1 98.06 496 ALA A N 1
ATOM 3939 C CA . ALA A 1 496 ? -24.828 -19.078 -12.711 1 98.06 496 ALA A CA 1
ATOM 3940 C C . ALA A 1 496 ? -25.953 -19.359 -11.727 1 98.06 496 ALA A C 1
ATOM 3942 O O . ALA A 1 496 ? -27.125 -19.125 -12.039 1 98.06 496 ALA A O 1
ATOM 3943 N N . GLU A 1 497 ? -25.609 -19.797 -10.578 1 96.75 497 GLU A N 1
ATOM 3944 C CA . GLU A 1 497 ? -26.594 -20.172 -9.57 1 96.75 497 GLU A CA 1
ATOM 3945 C C . GLU A 1 497 ? -27.25 -18.922 -8.961 1 96.75 497 GLU A C 1
ATOM 3947 O O . GLU A 1 497 ? -28.234 -19.031 -8.234 1 96.75 497 GLU A O 1
ATOM 3952 N N . GLN A 1 498 ? -26.719 -17.719 -9.266 1 96.5 498 GLN A N 1
ATOM 3953 C CA . GLN A 1 498 ? -27.406 -16.484 -8.93 1 96.5 498 GLN A CA 1
ATOM 3954 C C . GLN A 1 498 ? -28.453 -16.141 -9.977 1 96.5 498 GLN A C 1
ATOM 3956 O O . GLN A 1 498 ? -29.172 -15.141 -9.844 1 96.5 498 GLN A O 1
ATOM 3961 N N . GLY A 1 499 ? -28.516 -16.875 -11.07 1 97.06 499 GLY A N 1
ATOM 3962 C CA . GLY A 1 499 ? -29.516 -16.656 -12.094 1 97.06 499 GLY A CA 1
ATOM 3963 C C . GLY A 1 499 ? -28.953 -16.094 -13.383 1 97.06 499 GLY A C 1
ATOM 3964 O O . GLY A 1 499 ? -29.703 -15.695 -14.273 1 97.06 499 GLY A O 1
ATOM 3965 N N . TYR A 1 500 ? -27.672 -16.094 -13.547 1 98.5 500 TYR A N 1
ATOM 3966 C CA . TYR A 1 500 ? -27.047 -15.531 -14.734 1 98.5 500 TYR A CA 1
ATOM 3967 C C . TYR A 1 500 ? -26.578 -16.625 -15.68 1 98.5 500 TYR A C 1
ATOM 3969 O O . TYR A 1 500 ? -26.125 -17.688 -15.234 1 98.5 500 TYR A O 1
ATOM 3977 N N . VAL A 1 501 ? -26.672 -16.391 -16.953 1 98.69 501 VAL A N 1
ATOM 3978 C CA . VAL A 1 501 ? -25.859 -17.141 -17.906 1 98.69 501 VAL A CA 1
ATOM 3979 C C . VAL A 1 501 ? -24.469 -16.531 -17.984 1 98.69 501 VAL A C 1
ATOM 3981 O O . VAL A 1 501 ? -24.312 -15.328 -18.219 1 98.69 501 VAL A O 1
ATOM 3984 N N . VAL A 1 502 ? -23.453 -17.344 -17.812 1 98.69 502 VAL A N 1
ATOM 3985 C CA . VAL A 1 502 ? -22.094 -16.844 -17.75 1 98.69 502 VAL A CA 1
ATOM 3986 C C . VAL A 1 502 ? -21.344 -17.219 -19.031 1 98.69 502 VAL A C 1
ATOM 3988 O O . VAL A 1 502 ? -21.25 -18.406 -19.375 1 98.69 502 VAL A O 1
ATOM 3991 N N . ILE A 1 503 ? -20.859 -16.25 -19.703 1 98.75 503 ILE A N 1
ATOM 3992 C CA . ILE A 1 503 ? -20.062 -16.438 -20.906 1 98.75 503 ILE A CA 1
ATOM 3993 C C . ILE A 1 503 ? -18.578 -16.203 -20.594 1 98.75 503 ILE A C 1
ATOM 3995 O O . ILE A 1 503 ? -18.203 -15.133 -20.141 1 98.75 503 ILE A O 1
ATOM 3999 N N . LEU A 1 504 ? -17.719 -17.234 -20.828 1 98.62 504 LEU A N 1
ATOM 4000 C CA . LEU A 1 504 ? -16.297 -17.219 -20.547 1 98.62 504 LEU A CA 1
ATOM 4001 C C . LEU A 1 504 ? -15.484 -17.375 -21.828 1 98.62 504 LEU A C 1
ATOM 4003 O O . LEU A 1 504 ? -15.078 -18.484 -22.188 1 98.62 504 LEU A O 1
ATOM 4007 N N . PRO A 1 505 ? -15.133 -16.266 -22.484 1 98.44 505 PRO A N 1
ATOM 4008 C CA . PRO A 1 505 ? -14.445 -16.344 -23.766 1 98.44 505 PRO A CA 1
ATOM 4009 C C . PRO A 1 505 ? -12.938 -16.547 -23.625 1 98.44 505 PRO A C 1
ATOM 4011 O O . PRO A 1 505 ? -12.312 -15.961 -22.734 1 98.44 505 PRO A O 1
ATOM 4014 N N . ASN A 1 506 ? -12.367 -17.391 -24.406 1 98.19 506 ASN A N 1
ATOM 4015 C CA . ASN A 1 506 ? -10.93 -17.484 -24.625 1 98.19 506 ASN A CA 1
ATOM 4016 C C . ASN A 1 506 ? -10.492 -16.688 -25.844 1 98.19 506 ASN A C 1
ATOM 4018 O O . ASN A 1 506 ? -10.438 -17.234 -26.953 1 98.19 506 ASN A O 1
ATOM 4022 N N . ILE A 1 507 ? -10.164 -15.445 -25.578 1 97.69 507 ILE A N 1
ATOM 4023 C CA . ILE A 1 507 ? -9.883 -14.461 -26.609 1 97.69 507 ILE A CA 1
ATOM 4024 C C . ILE A 1 507 ? -8.438 -14.609 -27.078 1 97.69 507 ILE A C 1
ATOM 4026 O O . ILE A 1 507 ? -7.68 -15.422 -26.547 1 97.69 507 ILE A O 1
ATOM 4030 N N . THR A 1 508 ? -8.086 -13.867 -28.141 1 96.31 508 THR A N 1
ATOM 4031 C CA . THR A 1 508 ? -6.707 -13.883 -28.609 1 96.31 508 THR A CA 1
ATOM 4032 C C . THR A 1 508 ? -5.734 -13.672 -27.453 1 96.31 508 THR A C 1
ATOM 4034 O O . THR A 1 508 ? -5.91 -12.758 -26.641 1 96.31 508 THR A O 1
ATOM 4037 N N . GLY A 1 509 ? -4.684 -14.5 -27.422 1 94.19 509 GLY A N 1
ATOM 4038 C CA . GLY A 1 509 ? -3.77 -14.508 -26.297 1 94.19 509 GLY A CA 1
ATOM 4039 C C . GLY A 1 509 ? -3.977 -15.688 -25.359 1 94.19 509 GLY A C 1
ATOM 4040 O O . GLY A 1 509 ? -3.096 -16.016 -24.562 1 94.19 509 GLY A O 1
ATOM 4041 N N . SER A 1 510 ? -5.109 -16.391 -25.516 1 96.31 510 SER A N 1
ATOM 4042 C CA . SER A 1 510 ? -5.426 -17.5 -24.625 1 96.31 510 SER A CA 1
ATOM 4043 C C . SER A 1 510 ? -4.512 -18.703 -24.875 1 96.31 510 SER A C 1
ATOM 4045 O O . SER A 1 510 ? -4.168 -18.984 -26.016 1 96.31 510 SER A O 1
ATOM 4047 N N . THR A 1 511 ? -4.16 -19.344 -23.891 1 94.12 511 THR A N 1
ATOM 4048 C CA . THR A 1 511 ? -3.379 -20.578 -23.969 1 94.12 511 THR A CA 1
ATOM 4049 C C . THR A 1 511 ? -4.277 -21.766 -24.266 1 94.12 511 THR A C 1
ATOM 4051 O O . THR A 1 511 ? -5.48 -21.734 -24.016 1 94.12 511 THR A O 1
ATOM 4054 N N . GLY A 1 512 ? -3.701 -22.797 -24.891 1 94.56 512 GLY A N 1
ATOM 4055 C CA . GLY A 1 512 ? -4.434 -24.016 -25.172 1 94.56 512 GLY A CA 1
ATOM 4056 C C . GLY A 1 512 ? -5.078 -24.016 -26.547 1 94.56 512 GLY A C 1
ATOM 4057 O O . GLY A 1 512 ? -5.805 -24.953 -26.891 1 94.56 512 GLY A O 1
ATOM 4058 N N . PHE A 1 513 ? -4.816 -23.016 -27.344 1 94.25 513 PHE A N 1
ATOM 4059 C CA . PHE A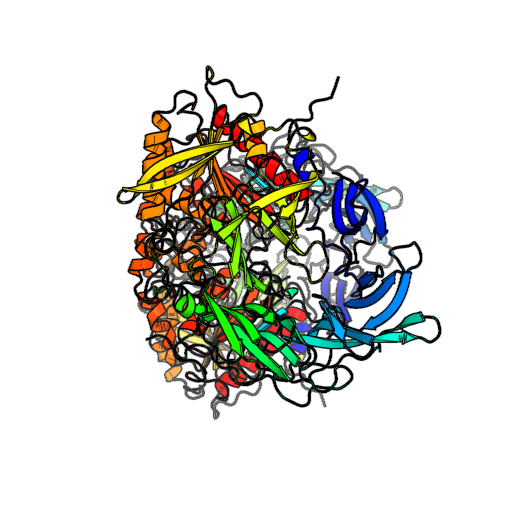 1 513 ? -5.418 -22.906 -28.672 1 94.25 513 PHE A CA 1
ATOM 4060 C C . PHE A 1 513 ? -4.348 -22.703 -29.734 1 94.25 513 PHE A C 1
ATOM 4062 O O . PHE A 1 513 ? -4.609 -22.109 -30.781 1 94.25 513 PHE A O 1
ATOM 4069 N N . GLY A 1 514 ? -3.146 -23.125 -29.391 1 90.12 514 GLY A N 1
ATOM 4070 C CA . GLY A 1 514 ? -2.025 -23.031 -30.312 1 90.12 514 GLY A CA 1
ATOM 4071 C C . GLY A 1 514 ? -1.15 -21.812 -30.062 1 90.12 514 GLY A C 1
ATOM 4072 O O . GLY A 1 514 ? -1.608 -20.812 -29.516 1 90.12 514 GLY A O 1
ATOM 4073 N N . THR A 1 515 ? 0.094 -21.938 -30.578 1 87.44 515 THR A N 1
ATOM 4074 C CA . THR A 1 515 ? 1.094 -20.891 -30.344 1 87.44 515 THR A CA 1
ATOM 4075 C C . THR A 1 515 ? 0.737 -19.625 -31.094 1 87.44 515 THR A C 1
ATOM 4077 O O . THR A 1 515 ? 0.933 -18.516 -30.578 1 87.44 515 THR A O 1
ATOM 4080 N N . LYS A 1 516 ? 0.26 -19.75 -32.25 1 88.62 516 LYS A N 1
ATOM 4081 C CA . LYS A 1 516 ? -0.071 -18.578 -33.031 1 88.62 516 LYS A CA 1
ATOM 4082 C C . LYS A 1 516 ? -1.18 -17.75 -32.375 1 88.62 516 LYS A C 1
ATOM 4084 O O . LYS A 1 516 ? -1.083 -16.531 -32.281 1 88.62 516 LYS A O 1
ATOM 4089 N N . PHE A 1 517 ? -2.258 -18.438 -32 1 92.5 517 PHE A N 1
ATOM 4090 C CA . PHE A 1 517 ? -3.375 -17.766 -31.359 1 92.5 517 PHE A CA 1
ATOM 4091 C C . PHE A 1 517 ? -2.914 -17.047 -30.094 1 92.5 517 PHE A C 1
ATOM 4093 O O . PHE A 1 517 ? -3.289 -15.898 -29.859 1 92.5 517 PHE A O 1
ATOM 4100 N N . ARG A 1 518 ? -2.121 -17.688 -29.312 1 91.88 518 ARG A N 1
ATOM 4101 C CA . ARG A 1 518 ? -1.581 -17.109 -28.078 1 91.88 518 ARG A CA 1
ATOM 4102 C C . ARG A 1 518 ? -0.684 -15.922 -28.391 1 91.88 518 ARG A C 1
ATOM 4104 O O . ARG A 1 518 ? -0.868 -14.844 -27.828 1 91.88 518 ARG A O 1
ATOM 4111 N N . ASP A 1 519 ? 0.219 -16.016 -29.375 1 89.81 519 ASP A N 1
ATOM 4112 C CA . ASP A 1 519 ? 1.243 -15.008 -29.672 1 89.81 519 ASP A CA 1
ATOM 4113 C C . ASP A 1 519 ? 0.638 -13.781 -30.344 1 89.81 519 ASP A C 1
ATOM 4115 O O . ASP A 1 519 ? 1.229 -12.703 -30.328 1 89.81 519 ASP A O 1
ATOM 4119 N N . ASN A 1 520 ? -0.498 -13.938 -30.875 1 92.31 520 ASN A N 1
ATOM 4120 C CA . ASN A 1 520 ? -1.128 -12.844 -31.609 1 92.31 520 ASN A CA 1
ATOM 4121 C C . ASN A 1 520 ? -1.56 -11.711 -30.672 1 92.31 520 ASN A C 1
ATOM 4123 O O . ASN A 1 520 ? -1.9 -10.617 -31.125 1 92.31 520 ASN A O 1
ATOM 4127 N N . VAL A 1 521 ? -1.502 -11.938 -29.422 1 93.56 521 VAL A N 1
ATOM 4128 C CA . VAL A 1 521 ? -1.828 -10.875 -28.469 1 93.56 521 VAL A CA 1
ATOM 4129 C C . VAL A 1 521 ? -0.658 -9.898 -28.375 1 93.56 521 VAL A C 1
ATOM 4131 O O . VAL A 1 521 ? -0.838 -8.742 -27.984 1 93.56 521 VAL A O 1
ATOM 4134 N N . ARG A 1 522 ? 0.57 -10.352 -28.703 1 89.94 522 ARG A N 1
ATOM 4135 C CA . ARG A 1 522 ? 1.752 -9.5 -28.641 1 89.94 522 ARG A CA 1
ATOM 4136 C C . ARG A 1 522 ? 1.611 -8.305 -29.578 1 89.94 522 ARG A C 1
ATOM 4138 O O . ARG A 1 522 ? 1.218 -8.461 -30.734 1 89.94 522 ARG A O 1
ATOM 4145 N N . GLY A 1 523 ? 1.882 -7.16 -28.984 1 89.5 523 GLY A N 1
ATOM 4146 C CA . GLY A 1 523 ? 1.727 -5.926 -29.734 1 89.5 523 GLY A CA 1
ATOM 4147 C C . GLY A 1 523 ? 0.276 -5.543 -29.969 1 89.5 523 GLY A C 1
ATOM 4148 O O . GLY A 1 523 ? -0.017 -4.625 -30.734 1 89.5 523 GLY A O 1
ATOM 4149 N N . SER A 1 524 ? -0.615 -6.262 -29.25 1 94.06 524 SER A N 1
ATOM 4150 C CA . SER A 1 524 ? -2.023 -6.039 -29.547 1 94.06 524 SER A CA 1
ATOM 4151 C C . SER A 1 524 ? -2.895 -6.215 -28.312 1 94.06 524 SER A C 1
ATOM 4153 O O . SER A 1 524 ? -4.043 -6.648 -28.406 1 94.06 524 SER A O 1
ATOM 4155 N N . TRP A 1 525 ? -2.381 -5.906 -27.156 1 94.19 525 TRP A N 1
ATOM 4156 C CA . TRP A 1 525 ? -3.107 -6.141 -25.906 1 94.19 525 TRP A CA 1
ATOM 4157 C C . TRP A 1 525 ? -4.527 -5.586 -26 1 94.19 525 TRP A C 1
ATOM 4159 O O . TRP A 1 525 ? -5.492 -6.277 -25.656 1 94.19 525 TRP A O 1
ATOM 4169 N N . GLY A 1 526 ? -4.703 -4.32 -26.531 1 95.06 526 GLY A N 1
ATOM 4170 C CA . GLY A 1 526 ? -6 -3.666 -26.625 1 95.06 526 GLY A CA 1
ATOM 4171 C C . GLY A 1 526 ? -6.598 -3.713 -28.016 1 95.06 526 GLY A C 1
ATOM 4172 O O . GLY A 1 526 ? -7.551 -2.994 -28.312 1 95.06 526 GLY A O 1
ATOM 4173 N N . GLY A 1 527 ? -6.012 -4.516 -28.891 1 95.69 527 GLY A N 1
ATOM 4174 C CA . GLY A 1 527 ? -6.457 -4.621 -30.266 1 95.69 527 GLY A CA 1
ATOM 4175 C C . GLY A 1 527 ? -7.277 -5.867 -30.531 1 95.69 527 GLY A C 1
ATOM 4176 O O . GLY A 1 527 ? -8.477 -5.895 -30.266 1 95.69 527 GLY A O 1
ATOM 4177 N N . ARG A 1 528 ? -6.598 -6.895 -30.812 1 96.75 528 ARG A N 1
ATOM 4178 C CA . ARG A 1 528 ? -7.258 -8.125 -31.234 1 96.75 528 ARG A CA 1
ATOM 4179 C C . ARG A 1 528 ? -8.164 -8.672 -30.141 1 96.75 528 ARG A C 1
ATOM 4181 O O . ARG A 1 528 ? -9.305 -9.062 -30.391 1 96.75 528 ARG A O 1
ATOM 4188 N N . PRO A 1 529 ? -7.688 -8.703 -28.875 1 97.25 529 PRO A N 1
ATOM 4189 C CA . PRO A 1 529 ? -8.594 -9.188 -27.828 1 97.25 529 PRO A CA 1
ATOM 4190 C C . PRO A 1 529 ? -9.867 -8.352 -27.719 1 97.25 529 PRO A C 1
ATOM 4192 O O . PRO A 1 529 ? -10.961 -8.906 -27.531 1 97.25 529 PRO A O 1
ATOM 4195 N N . VAL A 1 530 ? -9.773 -7.02 -27.828 1 97.69 530 VAL A N 1
ATOM 4196 C CA . VAL A 1 530 ? -10.945 -6.148 -27.781 1 97.69 530 VAL A CA 1
ATOM 4197 C C . VAL A 1 530 ? -11.852 -6.445 -28.984 1 97.69 530 VAL A C 1
ATOM 4199 O O . VAL A 1 530 ? -13.07 -6.555 -28.828 1 97.69 530 VAL A O 1
ATOM 4202 N N . GLU A 1 531 ? -11.258 -6.609 -30.125 1 97.19 531 GLU A N 1
ATOM 4203 C CA . GLU A 1 531 ? -12.031 -6.941 -31.328 1 97.19 531 GLU A CA 1
ATOM 4204 C C . GLU A 1 531 ? -12.742 -8.281 -31.172 1 97.19 531 GLU A C 1
ATOM 4206 O O . GLU A 1 531 ? -13.867 -8.453 -31.641 1 97.19 531 GLU A O 1
ATOM 4211 N N . ASP A 1 532 ? -12.055 -9.227 -30.531 1 97.94 532 ASP A N 1
ATOM 4212 C CA . ASP A 1 532 ? -12.688 -10.508 -30.25 1 97.94 532 ASP A CA 1
ATOM 4213 C C . ASP A 1 532 ? -13.945 -10.328 -29.406 1 97.94 532 ASP A C 1
ATOM 4215 O O . ASP A 1 532 ? -14.977 -10.938 -29.688 1 97.94 532 ASP A O 1
ATOM 4219 N N . LEU A 1 533 ? -13.875 -9.523 -28.391 1 98.06 533 LEU A N 1
ATOM 4220 C CA . LEU A 1 533 ? -15.016 -9.273 -27.516 1 98.06 533 LEU A CA 1
ATOM 4221 C C . LEU A 1 533 ? -16.141 -8.578 -28.266 1 98.06 533 LEU A C 1
ATOM 4223 O O . LEU A 1 533 ? -17.312 -8.867 -28.047 1 98.06 533 LEU A O 1
ATOM 4227 N N . LEU A 1 534 ? -15.812 -7.621 -29.172 1 97.12 534 LEU A N 1
ATOM 4228 C CA . LEU A 1 534 ? -16.812 -6.93 -29.969 1 97.12 534 LEU A CA 1
ATOM 4229 C C . LEU A 1 534 ? -17.562 -7.906 -30.875 1 97.12 534 LEU A C 1
ATOM 4231 O O . LEU A 1 534 ? -18.781 -7.848 -30.984 1 97.12 534 LEU A O 1
ATOM 4235 N N . GLN A 1 535 ? -16.812 -8.789 -31.438 1 96.75 535 GLN A N 1
ATOM 4236 C CA . GLN A 1 535 ? -17.422 -9.789 -32.312 1 96.75 535 GLN A CA 1
ATOM 4237 C C . GLN A 1 535 ? -18.297 -10.75 -31.5 1 96.75 535 GLN A C 1
ATOM 4239 O O . GLN A 1 535 ? -19.375 -11.148 -31.953 1 96.75 535 GLN A O 1
ATOM 4244 N N . LEU A 1 536 ? -17.812 -11.148 -30.359 1 97.56 536 LEU A N 1
ATOM 4245 C CA . LEU A 1 536 ? -18.609 -12.016 -29.484 1 97.56 536 LEU A CA 1
ATOM 4246 C C . LEU A 1 536 ? -19.922 -11.344 -29.109 1 97.56 536 LEU A C 1
ATOM 4248 O O . LEU A 1 536 ? -20.969 -11.984 -29.125 1 97.56 536 LEU A O 1
ATOM 4252 N N . MET A 1 537 ? -19.875 -10.086 -28.781 1 97.31 537 MET A N 1
ATOM 4253 C CA . MET A 1 537 ? -21.062 -9.336 -28.406 1 97.31 537 MET A CA 1
ATOM 4254 C C . MET A 1 537 ? -22.078 -9.328 -29.531 1 97.31 537 MET A C 1
ATOM 4256 O O . MET A 1 537 ? -23.281 -9.469 -29.297 1 97.31 537 MET A O 1
ATOM 4260 N N . LYS A 1 538 ? -21.594 -9.188 -30.734 1 95.5 538 LYS A N 1
ATOM 4261 C CA . LYS A 1 538 ? -22.469 -9.25 -31.906 1 95.5 538 LYS A CA 1
ATOM 4262 C C . LYS A 1 538 ? -23.141 -10.617 -32 1 95.5 538 LYS A C 1
ATOM 4264 O O . LYS A 1 538 ? -24.344 -10.711 -32.281 1 95.5 538 LYS A O 1
ATOM 4269 N N . HIS A 1 539 ? -22.375 -11.625 -31.797 1 95.75 539 HIS A N 1
ATOM 4270 C CA . HIS A 1 539 ? -22.922 -12.977 -31.859 1 95.75 539 HIS A CA 1
ATOM 4271 C C . HIS A 1 539 ? -23.969 -13.195 -30.766 1 95.75 539 HIS A C 1
ATOM 4273 O O . HIS A 1 539 ? -25 -13.82 -31.016 1 95.75 539 HIS A O 1
ATOM 4279 N N . LEU A 1 540 ? -23.719 -12.75 -29.594 1 97.31 540 LEU A N 1
ATOM 4280 C CA . LEU A 1 540 ? -24.578 -12.992 -28.438 1 97.31 540 LEU A CA 1
ATOM 4281 C C . LEU A 1 540 ? -25.922 -12.289 -28.594 1 97.31 540 LEU A C 1
ATOM 4283 O O . LEU A 1 540 ? -26.906 -12.648 -27.938 1 97.31 540 LEU A O 1
ATOM 4287 N N . GLU A 1 541 ? -26 -11.289 -29.438 1 96 541 GLU A N 1
ATOM 4288 C CA . GLU A 1 541 ? -27.266 -10.625 -29.719 1 96 541 GLU A CA 1
ATOM 4289 C C . GLU A 1 541 ? -28.25 -11.586 -30.391 1 96 541 GLU A C 1
ATOM 4291 O O . GLU A 1 541 ? -29.469 -11.367 -30.344 1 96 541 GLU A O 1
ATOM 4296 N N . THR A 1 542 ? -27.719 -12.625 -30.969 1 95.19 542 THR A N 1
ATOM 4297 C CA . THR A 1 542 ? -28.578 -13.562 -31.688 1 95.19 542 THR A CA 1
ATOM 4298 C C . THR A 1 542 ? -29.062 -14.672 -30.766 1 95.19 542 THR A C 1
ATOM 4300 O O . THR A 1 542 ? -29.891 -15.5 -31.172 1 95.19 542 THR A O 1
ATOM 4303 N N . VAL A 1 543 ? -28.594 -14.742 -29.547 1 96.5 543 VAL A N 1
ATOM 4304 C CA . VAL A 1 543 ? -28.984 -15.789 -28.609 1 96.5 543 VAL A CA 1
ATOM 4305 C C . VAL A 1 543 ? -30.266 -15.398 -27.875 1 96.5 543 VAL A C 1
ATOM 4307 O O . VAL A 1 543 ? -30.25 -14.492 -27.047 1 96.5 543 VAL A O 1
ATOM 4310 N N . PRO A 1 544 ? -31.328 -16.078 -28.047 1 96.06 544 PRO A N 1
ATOM 4311 C CA . PRO A 1 544 ? -32.656 -15.586 -27.625 1 96.06 544 PRO A CA 1
ATOM 4312 C C . PRO A 1 544 ? -32.812 -15.57 -26.109 1 96.06 544 PRO A C 1
ATOM 4314 O O . PRO A 1 544 ? -33.562 -14.742 -25.578 1 96.06 544 PRO A O 1
ATOM 4317 N N . TYR A 1 545 ? -32.188 -16.469 -25.422 1 97.5 545 TYR A N 1
ATOM 4318 C CA . TYR A 1 545 ? -32.438 -16.562 -23.984 1 97.5 545 TYR A CA 1
ATOM 4319 C C . TYR A 1 545 ? -31.578 -15.555 -23.219 1 97.5 545 TYR A C 1
ATOM 4321 O O . TYR A 1 545 ? -31.656 -15.469 -21.984 1 97.5 545 TYR A O 1
ATOM 4329 N N . LEU A 1 546 ? -30.781 -14.781 -23.906 1 98.38 546 LEU A N 1
ATOM 4330 C CA . LEU A 1 546 ? -30.031 -13.719 -23.25 1 98.38 546 LEU A CA 1
ATOM 4331 C C . LEU A 1 546 ? -30.797 -12.406 -23.281 1 98.38 546 LEU A C 1
ATOM 4333 O O . LEU A 1 546 ? -31.156 -11.922 -24.359 1 98.38 546 LEU A O 1
ATOM 4337 N N . ASP A 1 547 ? -31.078 -11.859 -22.125 1 98.12 547 ASP A N 1
ATOM 4338 C CA . ASP A 1 547 ? -31.688 -10.539 -22.047 1 98.12 547 ASP A CA 1
ATOM 4339 C C . ASP A 1 547 ? -30.688 -9.438 -22.406 1 98.12 547 ASP A C 1
ATOM 4341 O O . ASP A 1 547 ? -29.781 -9.141 -21.625 1 98.12 547 ASP A O 1
ATOM 4345 N N . GLN A 1 548 ? -30.891 -8.781 -23.438 1 96.81 548 GLN A N 1
ATOM 4346 C CA . GLN A 1 548 ? -29.906 -7.867 -24.016 1 96.81 548 GLN A CA 1
ATOM 4347 C C . GLN A 1 548 ? -29.797 -6.582 -23.188 1 96.81 548 GLN A C 1
ATOM 4349 O O . GLN A 1 548 ? -28.859 -5.809 -23.359 1 96.81 548 GLN A O 1
ATOM 4354 N N . ASP A 1 549 ? -30.688 -6.344 -22.234 1 96.38 549 ASP A N 1
ATOM 4355 C CA . ASP A 1 549 ? -30.656 -5.152 -21.391 1 96.38 549 ASP A CA 1
ATOM 4356 C C . ASP A 1 549 ? -30.078 -5.469 -20.016 1 96.38 549 ASP A C 1
ATOM 4358 O O . ASP A 1 549 ? -29.938 -4.574 -19.172 1 96.38 549 ASP A O 1
ATOM 4362 N N . LYS A 1 550 ? -29.766 -6.723 -19.797 1 98.19 550 LYS A N 1
ATOM 4363 C CA . LYS A 1 550 ? -29.328 -7.156 -18.469 1 98.19 550 LYS A CA 1
ATOM 4364 C C . LYS A 1 550 ? -27.984 -7.895 -18.547 1 98.19 550 LYS A C 1
ATOM 4366 O O . LYS A 1 550 ? -27.844 -9 -18.031 1 98.19 550 LYS A O 1
ATOM 4371 N N . ALA A 1 551 ? -27.031 -7.238 -19.141 1 98.56 551 ALA A N 1
ATOM 4372 C CA . ALA A 1 551 ? -25.672 -7.77 -19.234 1 98.56 551 ALA A CA 1
ATOM 4373 C C . ALA A 1 551 ? -24.734 -7.094 -18.234 1 98.56 551 ALA A C 1
ATOM 4375 O O . ALA A 1 551 ? -24.781 -5.871 -18.078 1 98.56 551 ALA A O 1
ATOM 4376 N N . VAL A 1 552 ? -23.984 -7.855 -17.531 1 98.56 552 VAL A N 1
ATOM 4377 C CA . VAL A 1 552 ? -22.938 -7.371 -16.625 1 98.56 552 VAL A CA 1
ATOM 4378 C C . VAL A 1 552 ? -21.578 -7.891 -17.094 1 98.56 552 VAL A C 1
ATOM 4380 O O . VAL A 1 552 ? -21.453 -9.047 -17.5 1 98.56 552 VAL A O 1
ATOM 4383 N N . ILE A 1 553 ? -20.562 -7.082 -17.141 1 98.75 553 ILE A N 1
ATOM 4384 C CA . ILE A 1 553 ? -19.219 -7.527 -17.484 1 98.75 553 ILE A CA 1
ATOM 4385 C C . ILE A 1 553 ? -18.344 -7.559 -16.234 1 98.75 553 ILE A C 1
ATOM 4387 O O . ILE A 1 553 ? -18.391 -6.637 -15.414 1 98.75 553 ILE A O 1
ATOM 4391 N N . ILE A 1 554 ? -17.656 -8.672 -16 1 98.56 554 ILE A N 1
ATOM 4392 C CA . ILE A 1 554 ? -16.766 -8.836 -14.859 1 98.56 554 ILE A CA 1
ATOM 4393 C C . ILE A 1 554 ? -15.383 -9.25 -15.344 1 98.56 554 ILE A C 1
ATOM 4395 O O . ILE A 1 554 ? -15.258 -10.094 -16.234 1 98.56 554 ILE A O 1
ATOM 4399 N N . GLY A 1 555 ? -14.359 -8.641 -14.867 1 98 555 GLY A N 1
ATOM 4400 C CA . GLY A 1 555 ? -13.008 -8.984 -15.266 1 98 555 GLY A CA 1
ATOM 4401 C C . GLY A 1 555 ? -11.977 -8.68 -14.188 1 98 555 GLY A C 1
ATOM 4402 O O . GLY A 1 555 ? -12.094 -7.68 -13.477 1 98 555 GLY A O 1
ATOM 4403 N N . ALA A 1 556 ? -10.953 -9.539 -14.109 1 97.12 556 ALA A N 1
ATOM 4404 C CA . ALA A 1 556 ? -9.836 -9.344 -13.188 1 97.12 556 ALA A CA 1
ATOM 4405 C C . ALA A 1 556 ? -8.516 -9.234 -13.945 1 97.12 556 ALA A C 1
ATOM 4407 O O . ALA A 1 556 ? -8.336 -9.875 -14.984 1 97.12 556 ALA A O 1
ATOM 4408 N N . SER A 1 557 ? -7.57 -8.438 -13.375 1 96.81 557 SER A N 1
ATOM 4409 C CA . SER A 1 557 ? -6.246 -8.312 -13.969 1 96.81 557 SER A CA 1
ATOM 4410 C C . SER A 1 557 ? -6.34 -7.891 -15.438 1 96.81 557 SER A C 1
ATOM 4412 O O . SER A 1 557 ? -6.945 -6.867 -15.758 1 96.81 557 SER A O 1
ATOM 4414 N N . PHE A 1 558 ? -5.926 -8.711 -16.422 1 96.94 558 PHE A N 1
ATOM 4415 C CA . PHE A 1 558 ? -6.047 -8.422 -17.844 1 96.94 558 PHE A CA 1
ATOM 4416 C C . PHE A 1 558 ? -7.512 -8.312 -18.25 1 96.94 558 PHE A C 1
ATOM 4418 O O . PHE A 1 558 ? -7.863 -7.512 -19.109 1 96.94 558 PHE A O 1
ATOM 4425 N N . GLY A 1 559 ? -8.414 -9.086 -17.656 1 98.31 559 GLY A N 1
ATOM 4426 C CA . GLY A 1 559 ? -9.844 -8.945 -17.891 1 98.31 559 GLY A CA 1
ATOM 4427 C C . GLY A 1 559 ? -10.375 -7.578 -17.5 1 98.31 559 GLY A C 1
ATOM 4428 O O . GLY A 1 559 ? -11.25 -7.031 -18.172 1 98.31 559 GLY A O 1
ATOM 4429 N N . ALA A 1 560 ? -9.875 -7.113 -16.359 1 98.38 560 ALA A N 1
ATOM 4430 C CA . ALA A 1 560 ? -10.242 -5.758 -15.961 1 98.38 560 ALA A CA 1
ATOM 4431 C C . ALA A 1 560 ? -9.664 -4.727 -16.922 1 98.38 560 ALA A C 1
ATOM 4433 O O . ALA A 1 560 ? -10.289 -3.695 -17.188 1 98.38 560 ALA A O 1
ATOM 4434 N N . TYR A 1 561 ? -8.469 -5.004 -17.438 1 98.12 561 TYR A N 1
ATOM 4435 C CA . TYR A 1 561 ? -7.902 -4.164 -18.484 1 98.12 561 TYR A CA 1
ATOM 4436 C C . TYR A 1 561 ? -8.805 -4.141 -19.719 1 98.12 561 TYR A C 1
ATOM 4438 O O . TYR A 1 561 ? -8.977 -3.094 -20.344 1 98.12 561 TYR A O 1
ATOM 4446 N N . MET A 1 562 ? -9.375 -5.219 -20.062 1 98.56 562 MET A N 1
ATOM 4447 C CA . MET A 1 562 ? -10.336 -5.254 -21.172 1 98.56 562 MET A CA 1
ATOM 4448 C C . MET A 1 562 ? -11.508 -4.32 -20.891 1 98.56 562 MET A C 1
ATOM 4450 O O . MET A 1 562 ? -11.961 -3.607 -21.797 1 98.56 562 MET A O 1
ATOM 4454 N N . ILE A 1 563 ? -12.008 -4.34 -19.688 1 98.5 563 ILE A N 1
ATOM 4455 C CA . ILE A 1 563 ? -13.102 -3.441 -19.312 1 98.5 563 ILE A CA 1
ATOM 4456 C C . ILE A 1 563 ? -12.648 -1.99 -19.453 1 98.5 563 ILE A C 1
ATOM 4458 O O . ILE A 1 563 ? -13.375 -1.159 -20.016 1 98.5 563 ILE A O 1
ATOM 4462 N N . SER A 1 564 ? -11.398 -1.726 -18.984 1 98.19 564 SER A N 1
ATOM 4463 C CA . SER A 1 564 ? -10.844 -0.385 -19.156 1 98.19 564 SER A CA 1
ATOM 4464 C C . SER A 1 564 ? -10.828 0.034 -20.625 1 98.19 564 SER A C 1
ATOM 4466 O O . SER A 1 564 ? -11.172 1.172 -20.953 1 98.19 564 SER A O 1
ATOM 4468 N N . CYS A 1 565 ? -10.422 -0.87 -21.453 1 97.88 565 CYS A N 1
ATOM 4469 C CA . CYS A 1 565 ? -10.375 -0.589 -22.891 1 97.88 565 CYS A CA 1
ATOM 4470 C C . CYS A 1 565 ? -11.773 -0.375 -23.453 1 97.88 565 CYS A C 1
ATOM 4472 O O . CYS A 1 565 ? -12.008 0.563 -24.219 1 97.88 565 CYS A O 1
ATOM 4474 N N . LEU A 1 566 ? -12.703 -1.158 -23.031 1 97.94 566 LEU A N 1
ATOM 4475 C CA . LEU A 1 566 ? -14.055 -1.132 -23.594 1 97.94 566 LEU A CA 1
ATOM 4476 C C . LEU A 1 566 ? -14.781 0.144 -23.188 1 97.94 566 LEU A C 1
ATOM 4478 O O . LEU A 1 566 ? -15.727 0.571 -23.859 1 97.94 566 LEU A O 1
ATOM 4482 N N . CYS A 1 567 ? -14.367 0.763 -22.094 1 96.69 567 CYS A N 1
ATOM 4483 C CA . CYS A 1 567 ? -15.008 1.979 -21.609 1 96.69 567 CYS A CA 1
ATOM 4484 C C . CYS A 1 567 ? -14.906 3.1 -22.625 1 96.69 567 CYS A C 1
ATOM 4486 O O . CYS A 1 567 ? -15.656 4.074 -22.562 1 96.69 567 CYS A O 1
ATOM 4488 N N . SER A 1 568 ? -14.008 2.984 -23.578 1 94.81 568 SER A N 1
ATOM 4489 C CA . SER A 1 568 ? -13.891 4.004 -24.625 1 94.81 568 SER A CA 1
ATOM 4490 C C . SER A 1 568 ? -14.562 3.557 -25.922 1 94.81 568 SER A C 1
ATOM 4492 O O . SER A 1 568 ? -14.391 4.188 -26.953 1 94.81 568 SER A O 1
ATOM 4494 N N . HIS A 1 569 ? -15.227 2.469 -25.859 1 94.44 569 HIS A N 1
ATOM 4495 C CA . HIS A 1 569 ? -15.969 1.946 -27 1 94.44 569 HIS A CA 1
ATOM 4496 C C . HIS A 1 569 ? -17.469 2.041 -26.766 1 94.44 569 HIS A C 1
ATOM 4498 O O . HIS A 1 569 ? -17.953 1.865 -25.641 1 94.44 569 HIS A O 1
ATOM 4504 N N . GLU A 1 570 ? -18.219 2.154 -27.844 1 94.62 570 GLU A N 1
ATOM 4505 C CA . GLU A 1 570 ? -19.672 2.289 -27.766 1 94.62 570 GLU A CA 1
ATOM 4506 C C . GLU A 1 570 ? -20.312 1.034 -27.172 1 94.62 570 GLU A C 1
ATOM 4508 O O . GLU A 1 570 ? -21.359 1.11 -26.531 1 94.62 570 GLU A O 1
ATOM 4513 N N . VAL A 1 571 ? -19.688 -0.048 -27.297 1 96.19 571 VAL A N 1
ATOM 4514 C CA . VAL A 1 571 ? -20.234 -1.335 -26.891 1 96.19 571 VAL A CA 1
ATOM 4515 C C . VAL A 1 571 ? -20.453 -1.354 -25.391 1 96.19 571 VAL A C 1
ATOM 4517 O O . VAL A 1 571 ? -21.281 -2.113 -24.875 1 96.19 571 VAL A O 1
ATOM 4520 N N . VAL A 1 572 ? -19.766 -0.517 -24.703 1 96.25 572 VAL A N 1
ATOM 4521 C CA . VAL A 1 572 ? -19.797 -0.534 -23.234 1 96.25 572 VAL A CA 1
ATOM 4522 C C . VAL A 1 572 ? -21.203 -0.173 -22.766 1 96.25 572 VAL A C 1
ATOM 4524 O O . VAL A 1 572 ? -21.609 -0.559 -21.656 1 96.25 572 VAL A O 1
ATOM 4527 N N . THR A 1 573 ? -21.984 0.503 -23.578 1 95.94 573 THR A N 1
ATOM 4528 C CA . THR A 1 573 ? -23.328 0.943 -23.219 1 95.94 573 THR A CA 1
ATOM 4529 C C . THR A 1 573 ? -24.281 -0.242 -23.172 1 95.94 573 THR A C 1
ATOM 4531 O O . THR A 1 573 ? -25.391 -0.127 -22.641 1 95.94 573 THR A O 1
ATOM 4534 N N . LYS A 1 574 ? -23.891 -1.359 -23.703 1 97 574 LYS A N 1
ATOM 4535 C CA . LYS A 1 574 ? -24.719 -2.557 -23.688 1 97 574 LYS A CA 1
ATOM 4536 C C . LYS A 1 574 ? -24.734 -3.203 -22.312 1 97 574 LYS A C 1
ATOM 4538 O O . LYS A 1 574 ? -25.594 -4.039 -22.016 1 97 574 LYS A O 1
ATOM 4543 N N . PHE A 1 575 ? -23.844 -2.807 -21.469 1 98.38 575 PHE A N 1
ATOM 4544 C CA . PHE A 1 575 ? -23.781 -3.383 -20.125 1 98.38 575 PHE A CA 1
ATOM 4545 C C . PHE A 1 575 ? -24.5 -2.496 -19.125 1 98.38 575 PHE A C 1
ATOM 4547 O O . PHE A 1 575 ? -24.328 -1.275 -19.125 1 98.38 575 PHE A O 1
ATOM 4554 N N . CYS A 1 576 ? -25.312 -3.078 -18.266 1 97.62 576 CYS A N 1
ATOM 4555 C CA . CYS A 1 576 ? -26.016 -2.322 -17.234 1 97.62 576 CYS A CA 1
ATOM 4556 C C . CYS A 1 576 ? -25.188 -2.264 -15.945 1 97.62 576 CYS A C 1
ATOM 4558 O O . CYS A 1 576 ? -25.516 -1.512 -15.023 1 97.62 576 CYS A O 1
ATOM 4560 N N . GLY A 1 577 ? -24.078 -3.047 -15.883 1 97.62 577 GLY A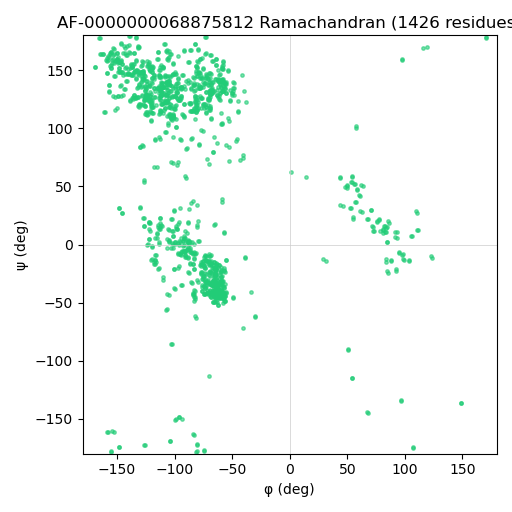 N 1
ATOM 4561 C CA . GLY A 1 577 ? -23.156 -3.047 -14.75 1 97.62 577 GLY A CA 1
ATOM 4562 C C . GLY A 1 577 ? -21.812 -3.656 -15.078 1 97.62 577 GLY A C 1
ATOM 4563 O O . GLY A 1 577 ? -21.656 -4.332 -16.094 1 97.62 577 GLY A O 1
ATOM 4564 N N . ALA A 1 578 ? -20.859 -3.391 -14.211 1 98.38 578 ALA A N 1
ATOM 4565 C CA . ALA A 1 578 ? -19.516 -3.955 -14.367 1 98.38 578 ALA A CA 1
ATOM 4566 C C . ALA A 1 578 ? -18.859 -4.199 -13.016 1 98.38 578 ALA A C 1
ATOM 4568 O O . ALA A 1 578 ? -19.219 -3.557 -12.023 1 98.38 578 ALA A O 1
ATOM 4569 N N . ILE A 1 579 ? -17.984 -5.148 -12.969 1 97.81 579 ILE A N 1
ATOM 4570 C CA . ILE A 1 579 ? -17.094 -5.391 -11.844 1 97.81 579 ILE A CA 1
ATOM 4571 C C . ILE A 1 579 ? -15.648 -5.422 -12.336 1 97.81 579 ILE A C 1
ATOM 4573 O O . ILE A 1 579 ? -15.273 -6.281 -13.141 1 97.81 579 ILE A O 1
ATOM 4577 N N . TRP A 1 580 ? -14.898 -4.457 -11.938 1 98.06 580 TRP A N 1
ATOM 4578 C CA . TRP A 1 580 ? -13.492 -4.246 -12.266 1 98.06 580 TRP A CA 1
ATOM 4579 C C . TRP A 1 580 ? -12.594 -4.629 -11.094 1 98.06 580 TRP A C 1
ATOM 4581 O O . TRP A 1 580 ? -12.617 -3.975 -10.047 1 98.06 580 TRP A O 1
ATOM 4591 N N . HIS A 1 581 ? -11.75 -5.766 -11.234 1 97.38 581 HIS A N 1
ATOM 4592 C CA . HIS A 1 581 ? -10.984 -6.281 -10.109 1 97.38 581 HIS A CA 1
ATOM 4593 C C . HIS A 1 581 ? -9.484 -6.262 -10.414 1 97.38 581 HIS A C 1
ATOM 4595 O O . HIS A 1 581 ? -9.023 -6.934 -11.336 1 97.38 581 HIS A O 1
ATOM 4601 N N . ASP A 1 582 ? -8.664 -5.535 -9.609 1 96.12 582 ASP A N 1
ATOM 4602 C CA . ASP A 1 582 ? -7.211 -5.531 -9.68 1 96.12 582 ASP A CA 1
ATOM 4603 C C . ASP A 1 582 ? -6.734 -5.449 -11.133 1 96.12 582 ASP A C 1
ATOM 4605 O O . ASP A 1 582 ? -5.945 -6.285 -11.578 1 96.12 582 ASP A O 1
ATOM 4609 N N . GLY A 1 583 ? -7.145 -4.418 -11.836 1 97.25 583 GLY A N 1
ATOM 4610 C CA . GLY A 1 583 ? -6.887 -4.289 -13.258 1 97.25 583 GLY A CA 1
ATOM 4611 C C . GLY A 1 583 ? -5.785 -3.295 -13.578 1 97.25 583 GLY A C 1
ATOM 4612 O O . GLY A 1 583 ? -4.957 -2.98 -12.719 1 97.25 583 GLY A O 1
ATOM 4613 N N . ILE A 1 584 ? -5.684 -2.971 -14.891 1 96.88 584 ILE A N 1
ATOM 4614 C CA . ILE A 1 584 ? -4.723 -2.014 -15.43 1 96.88 584 ILE A CA 1
ATOM 4615 C C . ILE A 1 584 ? -5.457 -0.78 -15.953 1 96.88 584 ILE A C 1
ATOM 4617 O O . ILE A 1 584 ? -6.426 -0.899 -16.703 1 96.88 584 ILE A O 1
ATOM 4621 N N . PHE A 1 585 ? -5.023 0.392 -15.477 1 95.44 585 PHE A N 1
ATOM 4622 C CA . PHE A 1 585 ? -5.605 1.664 -15.891 1 95.44 585 PHE A CA 1
ATOM 4623 C C . PHE A 1 585 ? -4.66 2.414 -16.812 1 95.44 585 PHE A C 1
ATOM 4625 O O . PHE A 1 585 ? -5.02 2.723 -17.953 1 95.44 585 PHE A O 1
ATOM 4632 N N . SER A 1 586 ? -3.449 2.682 -16.422 1 95.88 586 SER A N 1
ATOM 4633 C CA . SER A 1 586 ? -2.438 3.354 -17.234 1 95.88 586 SER A CA 1
ATOM 4634 C C . SER A 1 586 ? -1.286 2.414 -17.578 1 95.88 586 SER A C 1
ATOM 4636 O O . SER A 1 586 ? -0.434 2.135 -16.734 1 95.88 586 SER A O 1
ATOM 4638 N N . LEU A 1 587 ? -1.151 2.074 -18.875 1 93.88 587 LEU A N 1
ATOM 4639 C CA . LEU A 1 587 ? -0.209 1.041 -19.297 1 93.88 587 LEU A CA 1
ATOM 4640 C C . LEU A 1 587 ? 1.229 1.491 -19.062 1 93.88 587 LEU A C 1
ATOM 4642 O O . LEU A 1 587 ? 2.01 0.78 -18.422 1 93.88 587 LEU A O 1
ATOM 4646 N N . PRO A 1 588 ? 1.63 2.713 -19.5 1 92.69 588 PRO A N 1
ATOM 4647 C CA . PRO A 1 588 ? 3.035 3.092 -19.328 1 92.69 588 PRO A CA 1
ATOM 4648 C C . PRO A 1 588 ? 3.441 3.223 -17.859 1 92.69 588 PRO A C 1
ATOM 4650 O O . PRO A 1 588 ? 4.535 2.797 -17.484 1 92.69 588 PRO A O 1
ATOM 4653 N N . THR A 1 589 ? 2.588 3.807 -17.062 1 92.25 589 THR A N 1
ATOM 4654 C CA . THR A 1 589 ? 2.928 4 -15.664 1 92.25 589 THR A CA 1
ATOM 4655 C C . THR A 1 589 ? 2.855 2.68 -14.906 1 92.25 589 THR A C 1
ATOM 4657 O O . THR A 1 589 ? 3.67 2.426 -14.016 1 92.25 589 THR A O 1
ATOM 4660 N N . TRP A 1 590 ? 1.858 1.857 -15.273 1 93.5 590 TRP A N 1
ATOM 4661 C CA . TRP A 1 590 ? 1.701 0.549 -14.648 1 93.5 590 TRP A CA 1
ATOM 4662 C C . TRP A 1 590 ? 2.967 -0.287 -14.812 1 93.5 590 TRP A C 1
ATOM 4664 O O . TRP A 1 590 ? 3.43 -0.912 -13.852 1 93.5 590 TRP A O 1
ATOM 4674 N N . LEU A 1 591 ? 3.561 -0.255 -15.945 1 91.62 591 LEU A N 1
ATOM 4675 C CA . LEU A 1 591 ? 4.762 -1.042 -16.203 1 91.62 591 LEU A CA 1
ATOM 4676 C C . LEU A 1 591 ? 5.898 -0.624 -15.281 1 91.62 591 LEU A C 1
ATOM 4678 O O . LEU A 1 591 ? 6.621 -1.473 -14.75 1 91.62 591 LEU A O 1
ATOM 4682 N N . LEU A 1 592 ? 5.988 0.641 -15.016 1 91.75 592 LEU A N 1
ATOM 4683 C CA . LEU A 1 592 ? 7.094 1.161 -14.219 1 91.75 592 LEU A CA 1
ATOM 4684 C C . LEU A 1 592 ? 6.805 1.028 -12.727 1 91.75 592 LEU A C 1
ATOM 4686 O O . LEU A 1 592 ? 7.715 1.122 -11.906 1 91.75 592 LEU A O 1
ATOM 4690 N N . GLN A 1 593 ? 5.594 0.83 -12.383 1 90.88 593 GLN A N 1
ATOM 4691 C CA . GLN A 1 593 ? 5.203 0.775 -10.977 1 90.88 593 GLN A CA 1
ATOM 4692 C C . GLN A 1 593 ? 5.172 -0.664 -10.469 1 90.88 593 GLN A C 1
ATOM 4694 O O . GLN A 1 593 ? 5.078 -0.901 -9.266 1 90.88 593 GLN A O 1
ATOM 4699 N N . THR A 1 594 ? 5.297 -1.592 -11.344 1 88.25 594 THR A N 1
ATOM 4700 C CA . THR A 1 594 ? 5.035 -2.979 -10.977 1 88.25 594 THR A CA 1
ATOM 4701 C C . THR A 1 594 ? 6.223 -3.867 -11.328 1 88.25 594 THR A C 1
ATOM 4703 O O . THR A 1 594 ? 7.316 -3.369 -11.594 1 88.25 594 THR A O 1
ATOM 4706 N N . ASP A 1 595 ? 6.043 -5.16 -11.188 1 78.56 595 ASP A N 1
ATOM 4707 C CA . ASP A 1 595 ? 7.086 -6.141 -11.477 1 78.56 595 ASP A CA 1
ATOM 4708 C C . ASP A 1 595 ? 7.047 -6.566 -12.938 1 78.56 595 ASP A C 1
ATOM 4710 O O . ASP A 1 595 ? 7.621 -7.594 -13.312 1 78.56 595 ASP A O 1
ATOM 4714 N N . GLN A 1 596 ? 6.434 -5.797 -13.773 1 79.69 596 GLN A N 1
ATOM 4715 C CA . GLN A 1 596 ? 6.145 -6.258 -15.133 1 79.69 596 GLN A CA 1
ATOM 4716 C C . GLN A 1 596 ? 7.121 -5.648 -16.141 1 79.69 596 GLN A C 1
ATOM 4718 O O . GLN A 1 596 ? 6.816 -5.562 -17.328 1 79.69 596 GLN A O 1
ATOM 4723 N N . ILE A 1 597 ? 8.273 -5.219 -15.688 1 78.25 597 ILE A N 1
ATOM 4724 C CA . ILE A 1 597 ? 9.312 -4.828 -16.625 1 78.25 597 ILE A CA 1
ATOM 4725 C C . ILE A 1 597 ? 10.008 -6.074 -17.172 1 78.25 597 ILE A C 1
ATOM 4727 O O . ILE A 1 597 ? 10.969 -6.566 -16.578 1 78.25 597 ILE A O 1
ATOM 4731 N N . VAL A 1 598 ? 9.438 -6.625 -18.203 1 72.62 598 VAL A N 1
ATOM 4732 C CA . VAL A 1 598 ? 9.938 -7.855 -18.812 1 72.62 598 VAL A CA 1
ATOM 4733 C C . VAL A 1 598 ? 10 -7.699 -20.328 1 72.62 598 VAL A C 1
ATOM 4735 O O . VAL A 1 598 ? 9.195 -6.984 -20.922 1 72.62 598 VAL A O 1
ATOM 4738 N N . HIS A 1 599 ? 10.969 -8.234 -20.922 1 73.69 599 HIS A N 1
ATOM 4739 C CA . HIS A 1 599 ? 11.078 -8.234 -22.375 1 73.69 599 HIS A CA 1
ATOM 4740 C C . HIS A 1 599 ? 10.391 -9.461 -22.984 1 73.69 599 HIS A C 1
ATOM 4742 O O . HIS A 1 599 ? 11.055 -10.438 -23.344 1 73.69 599 HIS A O 1
ATOM 4748 N N . ASP A 1 600 ? 9.055 -9.383 -23.172 1 72 600 ASP A N 1
ATOM 4749 C CA . ASP A 1 600 ? 8.336 -10.547 -23.672 1 72 600 ASP A CA 1
ATOM 4750 C C . ASP A 1 600 ? 7.711 -10.258 -25.031 1 72 600 ASP A C 1
ATOM 4752 O O . ASP A 1 600 ? 6.922 -11.055 -25.547 1 72 600 ASP A O 1
ATOM 4756 N N . GLY A 1 601 ? 8.016 -9.086 -25.562 1 77.69 601 GLY A N 1
ATOM 4757 C CA . GLY A 1 601 ? 7.516 -8.734 -26.891 1 77.69 601 GLY A CA 1
ATOM 4758 C C . GLY A 1 601 ? 6.117 -8.148 -26.844 1 77.69 601 GLY A C 1
ATOM 4759 O O . GLY A 1 601 ? 5.555 -7.805 -27.891 1 77.69 601 GLY A O 1
ATOM 4760 N N . SER A 1 602 ? 5.555 -7.984 -25.688 1 82.94 602 SER A N 1
ATOM 4761 C CA . SER A 1 602 ? 4.191 -7.488 -25.562 1 82.94 602 SER A CA 1
ATOM 4762 C C . SER A 1 602 ? 4.039 -6.109 -26.188 1 82.94 602 SER A C 1
ATOM 4764 O O . SER A 1 602 ? 3 -5.797 -26.781 1 82.94 602 SER A O 1
ATOM 4766 N N . PHE A 1 603 ? 5.059 -5.32 -26.094 1 86.69 603 PHE A N 1
ATOM 4767 C CA . PHE A 1 603 ? 4.957 -3.949 -26.578 1 86.69 603 PHE A CA 1
ATOM 4768 C C . PHE A 1 603 ? 6.129 -3.613 -27.484 1 86.69 603 PHE A C 1
ATOM 4770 O O . PHE A 1 603 ? 6.621 -2.482 -27.484 1 86.69 603 PHE A O 1
ATOM 4777 N N . GLY A 1 604 ? 6.57 -4.617 -28.156 1 80.75 604 GLY A N 1
ATOM 4778 C CA . GLY A 1 604 ? 7.668 -4.422 -29.094 1 80.75 604 GLY A CA 1
ATOM 4779 C C . GLY A 1 604 ? 9.023 -4.766 -28.516 1 80.75 604 GLY A C 1
ATOM 4780 O O . GLY A 1 604 ? 9.18 -5.816 -27.875 1 80.75 604 GLY A O 1
ATOM 4781 N N . ALA A 1 605 ? 9.977 -3.885 -28.75 1 73.75 605 ALA A N 1
ATOM 4782 C CA . ALA A 1 605 ? 11.375 -4.18 -28.422 1 73.75 605 ALA A CA 1
ATOM 4783 C C . ALA A 1 605 ? 11.625 -4.031 -26.922 1 73.75 605 ALA A C 1
ATOM 4785 O O . ALA A 1 605 ? 12.578 -4.598 -26.391 1 73.75 605 ALA A O 1
ATOM 4786 N N . SER A 1 606 ? 10.758 -3.219 -26.328 1 76.5 606 SER A N 1
ATOM 4787 C CA . SER A 1 606 ? 10.984 -2.98 -24.906 1 76.5 606 SER A CA 1
ATOM 4788 C C . SER A 1 606 ? 9.688 -2.609 -24.203 1 76.5 606 SER A C 1
ATOM 4790 O O . SER A 1 606 ? 8.734 -2.162 -24.828 1 76.5 606 SER A O 1
ATOM 4792 N N . THR A 1 607 ? 9.781 -2.889 -22.922 1 81.5 607 THR A N 1
ATOM 4793 C CA . THR A 1 607 ? 8.656 -2.486 -22.078 1 81.5 607 THR A CA 1
ATOM 4794 C C . THR A 1 607 ? 8.883 -1.098 -21.5 1 81.5 607 THR A C 1
ATOM 4796 O O . THR A 1 607 ? 7.984 -0.518 -20.891 1 81.5 607 THR A O 1
ATOM 4799 N N . PHE A 1 608 ? 10.07 -0.535 -21.734 1 88.69 608 PHE A N 1
ATOM 4800 C CA . PHE A 1 608 ? 10.305 0.81 -21.219 1 88.69 608 PHE A CA 1
ATOM 4801 C C . PHE A 1 608 ? 9.531 1.842 -22.031 1 88.69 608 PHE A C 1
ATOM 4803 O O . PHE A 1 608 ? 9.602 1.855 -23.25 1 88.69 608 PHE A O 1
ATOM 4810 N N . PRO A 1 609 ? 8.812 2.734 -21.344 1 91.38 609 PRO A N 1
ATOM 4811 C CA . PRO A 1 609 ? 7.895 3.645 -22.016 1 91.38 609 PRO A CA 1
ATOM 4812 C C . PRO A 1 609 ? 8.609 4.637 -22.922 1 91.38 609 PRO A C 1
ATOM 4814 O O . PRO A 1 609 ? 7.973 5.293 -23.766 1 91.38 609 PRO A O 1
ATOM 4817 N N . TRP A 1 610 ? 9.945 4.816 -22.812 1 93 610 TRP A N 1
ATOM 4818 C CA . TRP A 1 610 ? 10.656 5.77 -23.656 1 93 610 TRP A CA 1
ATOM 4819 C C . TRP A 1 610 ? 11.203 5.094 -24.906 1 93 610 TRP A C 1
ATOM 4821 O O . TRP A 1 610 ? 11.695 5.766 -25.828 1 93 610 TRP A O 1
ATOM 4831 N N . ILE A 1 611 ? 11.062 3.785 -24.969 1 91.5 611 ILE A N 1
ATOM 4832 C CA . ILE A 1 611 ? 11.438 3.031 -26.172 1 91.5 611 ILE A CA 1
ATOM 4833 C C . ILE A 1 611 ? 10.188 2.693 -26.969 1 91.5 611 ILE A C 1
ATOM 4835 O O . ILE A 1 611 ? 9.383 1.853 -26.562 1 91.5 611 ILE A O 1
ATOM 4839 N N . GLN A 1 612 ? 9.953 3.281 -28.141 1 89.94 612 GLN A N 1
ATOM 4840 C CA . GLN A 1 612 ? 8.789 3.131 -29 1 89.94 612 GLN A CA 1
ATOM 4841 C C . GLN A 1 612 ? 7.496 3.41 -28.234 1 89.94 612 GLN A C 1
ATOM 4843 O O . GLN A 1 612 ? 6.625 2.543 -28.141 1 89.94 612 GLN A O 1
ATOM 4848 N N . PRO A 1 613 ? 7.406 4.641 -27.688 1 92.69 613 PRO A N 1
ATOM 4849 C CA . PRO A 1 613 ? 6.293 4.996 -26.812 1 92.69 613 PRO A CA 1
ATOM 4850 C C . PRO A 1 613 ? 4.93 4.805 -27.469 1 92.69 613 PRO A C 1
ATOM 4852 O O . PRO A 1 613 ? 3.93 4.586 -26.781 1 92.69 613 PRO A O 1
ATOM 4855 N N . ALA A 1 614 ? 4.867 4.793 -28.781 1 93.38 614 ALA A N 1
ATOM 4856 C CA . ALA A 1 614 ? 3.607 4.656 -29.516 1 93.38 614 ALA A CA 1
ATOM 4857 C C . ALA A 1 614 ? 2.979 3.287 -29.266 1 93.38 614 ALA A C 1
ATOM 4859 O O . ALA A 1 614 ? 1.753 3.152 -29.25 1 93.38 614 ALA A O 1
ATOM 4860 N N . ASN A 1 615 ? 3.809 2.262 -29.062 1 91.88 615 ASN A N 1
ATOM 4861 C CA . ASN A 1 615 ? 3.33 0.902 -28.844 1 91.88 615 ASN A CA 1
ATOM 4862 C C . ASN A 1 615 ? 2.502 0.807 -27.562 1 91.88 615 ASN A C 1
ATOM 4864 O O . ASN A 1 615 ? 1.538 0.043 -27.5 1 91.88 615 ASN A O 1
ATOM 4868 N N . LEU A 1 616 ? 2.889 1.577 -26.594 1 92.12 616 LEU A N 1
ATOM 4869 C CA . LEU A 1 616 ? 2.15 1.594 -25.328 1 92.12 616 LEU A CA 1
ATOM 4870 C C . LEU A 1 616 ? 0.945 2.525 -25.422 1 92.12 616 LEU A C 1
ATOM 4872 O O . LEU A 1 616 ? -0.146 2.182 -24.969 1 92.12 616 LEU A O 1
ATOM 4876 N N . ALA A 1 617 ? 1.119 3.633 -26.078 1 92.94 617 ALA A N 1
ATOM 4877 C CA . ALA A 1 617 ? 0.084 4.66 -26.156 1 92.94 617 ALA A CA 1
ATOM 4878 C C . ALA A 1 617 ? -1.134 4.16 -26.922 1 92.94 617 ALA A C 1
ATOM 4880 O O . ALA A 1 617 ? -2.27 4.527 -26.609 1 92.94 617 ALA A O 1
ATOM 4881 N N . GLN A 1 618 ? -0.906 3.396 -27.859 1 93.31 618 GLN A N 1
ATOM 4882 C CA . GLN A 1 618 ? -1.97 2.953 -28.75 1 93.31 618 GLN A CA 1
ATOM 4883 C C . GLN A 1 618 ? -3.057 2.207 -27.984 1 93.31 618 GLN A C 1
ATOM 4885 O O . GLN A 1 618 ? -4.234 2.27 -28.344 1 93.31 618 GLN A O 1
ATOM 4890 N N . PHE A 1 619 ? -2.74 1.548 -26.953 1 93.19 619 PHE A N 1
ATOM 4891 C CA . PHE A 1 619 ? -3.719 0.727 -26.25 1 93.19 619 PHE A CA 1
ATOM 4892 C C . PHE A 1 619 ? -3.84 1.157 -24.797 1 93.19 619 PHE A C 1
ATOM 4894 O O . PHE A 1 619 ? -4.266 0.374 -23.938 1 93.19 619 PHE A O 1
ATOM 4901 N N . ASP A 1 620 ? -3.404 2.344 -24.516 1 96.19 620 ASP A N 1
ATOM 4902 C CA . ASP A 1 620 ? -3.463 2.875 -23.172 1 96.19 620 ASP A CA 1
ATOM 4903 C C . ASP A 1 620 ? -4.855 3.414 -22.844 1 96.19 620 ASP A C 1
ATOM 4905 O O . ASP A 1 620 ? -5.281 4.422 -23.406 1 96.19 620 ASP A O 1
ATOM 4909 N N . PRO A 1 621 ? -5.57 2.791 -21.844 1 96.75 621 PRO A N 1
ATOM 4910 C CA . PRO A 1 621 ? -6.895 3.299 -21.484 1 96.75 621 PRO A CA 1
ATOM 4911 C C . PRO A 1 621 ? -6.844 4.703 -20.875 1 96.75 621 PRO A C 1
ATOM 4913 O O . PRO A 1 621 ? -7.852 5.414 -20.875 1 96.75 621 PRO A O 1
ATOM 4916 N N . ALA A 1 622 ? -5.707 5.105 -20.375 1 96.31 622 ALA A N 1
ATOM 4917 C CA . ALA A 1 622 ? -5.602 6.348 -19.609 1 96.31 622 ALA A CA 1
ATOM 4918 C C . ALA A 1 622 ? -5.32 7.535 -20.531 1 96.31 622 ALA A C 1
ATOM 4920 O O . ALA A 1 622 ? -5.105 8.656 -20.062 1 96.31 622 ALA A O 1
ATOM 4921 N N . ARG A 1 623 ? -5.293 7.305 -21.828 1 95.75 623 ARG A N 1
ATOM 4922 C CA . ARG A 1 623 ? -5.172 8.438 -22.75 1 95.75 623 ARG A CA 1
ATOM 4923 C C . ARG A 1 623 ? -6.328 9.414 -22.562 1 95.75 623 ARG A C 1
ATOM 4925 O O . ARG A 1 623 ? -7.477 9 -22.391 1 95.75 623 ARG A O 1
ATOM 4932 N N . PRO A 1 624 ? -6.039 10.711 -22.672 1 94.81 624 PRO A N 1
ATOM 4933 C CA . PRO A 1 624 ? -7.078 11.703 -22.375 1 94.81 624 PRO A CA 1
ATOM 4934 C C . PRO A 1 624 ? -8.297 11.555 -23.281 1 94.81 624 PRO A C 1
ATOM 4936 O O . PRO A 1 624 ? -9.43 11.719 -22.828 1 94.81 624 PRO A O 1
ATOM 4939 N N . ASP A 1 625 ? -8.109 11.312 -24.578 1 95.38 625 ASP A N 1
ATOM 4940 C CA . ASP A 1 625 ? -9.227 11.156 -25.5 1 95.38 625 ASP A CA 1
ATOM 4941 C C . ASP A 1 625 ? -10.086 9.953 -25.125 1 95.38 625 ASP A C 1
ATOM 4943 O O . ASP A 1 625 ? -11.312 9.984 -25.281 1 95.38 625 ASP A O 1
ATOM 4947 N N . ARG A 1 626 ? -9.508 8.891 -24.625 1 96.31 626 ARG A N 1
ATOM 4948 C CA . ARG A 1 626 ? -10.242 7.715 -24.188 1 96.31 626 ARG A CA 1
ATOM 4949 C C . ARG A 1 626 ? -10.945 7.977 -22.859 1 96.31 626 ARG A C 1
ATOM 4951 O O . ARG A 1 626 ? -12.102 7.59 -22.672 1 96.31 626 ARG A O 1
ATOM 4958 N N . LEU A 1 627 ? -10.242 8.641 -21.953 1 96 627 LEU A N 1
ATOM 4959 C CA . LEU A 1 627 ? -10.828 8.953 -20.641 1 96 627 LEU A CA 1
ATOM 4960 C C . LEU A 1 627 ? -12.094 9.781 -20.812 1 96 627 LEU A C 1
ATOM 4962 O O . LEU A 1 627 ? -13.039 9.633 -20.031 1 96 627 LEU A O 1
ATOM 4966 N N . ALA A 1 628 ? -12.109 10.641 -21.781 1 94.38 628 ALA A N 1
ATOM 4967 C CA . ALA A 1 628 ? -13.281 11.469 -22.031 1 94.38 628 ALA A CA 1
ATOM 4968 C C . ALA A 1 628 ? -14.508 10.609 -22.328 1 94.38 628 ALA A C 1
ATOM 4970 O O . ALA A 1 628 ? -15.641 11.016 -22.047 1 94.38 628 ALA A O 1
ATOM 4971 N N . GLN A 1 629 ? -14.312 9.398 -22.781 1 95.5 629 GLN A N 1
ATOM 4972 C CA . GLN A 1 629 ? -15.406 8.516 -23.172 1 95.5 629 GLN A CA 1
ATOM 4973 C C . GLN A 1 629 ? -15.906 7.691 -22 1 95.5 629 GLN A C 1
ATOM 4975 O O . GLN A 1 629 ? -16.938 7.023 -22.094 1 95.5 629 GLN A O 1
ATOM 4980 N N . PHE A 1 630 ? -15.273 7.777 -20.828 1 95.19 630 PHE A N 1
ATOM 4981 C CA . PHE A 1 630 ? -15.664 7 -19.656 1 95.19 630 PHE A CA 1
ATOM 4982 C C . PHE A 1 630 ? -17.016 7.465 -19.125 1 95.19 630 PHE A C 1
ATOM 4984 O O . PHE A 1 630 ? -17.625 6.789 -18.297 1 95.19 630 PHE A O 1
ATOM 4991 N N . ARG A 1 631 ? -17.562 8.539 -19.609 1 91.94 631 ARG A N 1
ATOM 4992 C CA . ARG A 1 631 ? -18.875 9.023 -19.219 1 91.94 631 ARG A CA 1
ATOM 4993 C C . ARG A 1 631 ? -19.969 8.023 -19.609 1 91.94 631 ARG A C 1
ATOM 4995 O O . ARG A 1 631 ? -21.062 8.031 -19.047 1 91.94 631 ARG A O 1
ATOM 5002 N N . HIS A 1 632 ? -19.625 7.105 -20.562 1 93.5 632 HIS A N 1
ATOM 5003 C CA . HIS A 1 632 ? -20.578 6.113 -21.031 1 93.5 632 HIS A CA 1
ATOM 5004 C C . HIS A 1 632 ? -20.422 4.797 -20.281 1 93.5 632 HIS A C 1
ATOM 5006 O O . HIS A 1 632 ? -21.172 3.846 -20.516 1 93.5 632 HIS A O 1
ATOM 5012 N N . ALA A 1 633 ? -19.531 4.742 -19.344 1 96 633 ALA A N 1
ATOM 5013 C CA . ALA A 1 633 ? -19.281 3.508 -18.594 1 96 633 ALA A CA 1
ATOM 5014 C C . ALA A 1 633 ? -20.516 3.096 -17.781 1 96 633 ALA A C 1
ATOM 5016 O O . ALA A 1 633 ? -21.266 3.949 -17.312 1 96 633 ALA A O 1
ATOM 5017 N N . PRO A 1 634 ? -20.797 1.818 -17.688 1 96.44 634 PRO A N 1
ATOM 5018 C CA . PRO A 1 634 ? -21.859 1.367 -16.781 1 96.44 634 PRO A CA 1
ATOM 5019 C C . PRO A 1 634 ? -21.484 1.534 -15.312 1 96.44 634 PRO A C 1
ATOM 5021 O O . PRO A 1 634 ? -20.312 1.751 -14.984 1 96.44 634 PRO A O 1
ATOM 5024 N N . PRO A 1 635 ? -22.578 1.469 -14.453 1 94.94 635 PRO A N 1
ATOM 5025 C CA . PRO A 1 635 ? -22.219 1.381 -13.031 1 94.94 635 PRO A CA 1
ATOM 5026 C C . PRO A 1 635 ? -21.188 0.295 -12.75 1 94.94 635 PRO A C 1
ATOM 5028 O O . PRO A 1 635 ? -21.312 -0.831 -13.242 1 94.94 635 PRO A O 1
ATOM 5031 N N . THR A 1 636 ? -20.141 0.684 -12.008 1 96.25 636 THR A N 1
ATOM 5032 C CA . THR A 1 636 ? -19.016 -0.251 -11.891 1 96.25 636 THR A CA 1
ATOM 5033 C C . THR A 1 636 ? -18.594 -0.401 -10.438 1 96.25 636 THR A C 1
ATOM 5035 O O . THR A 1 636 ? -18.375 0.594 -9.742 1 96.25 636 THR A O 1
ATOM 5038 N N . LEU A 1 637 ? -18.516 -1.637 -9.93 1 95.38 637 LEU A N 1
ATOM 5039 C CA . LEU A 1 637 ? -17.844 -1.978 -8.68 1 95.38 637 LEU A CA 1
ATOM 5040 C C . LEU A 1 637 ? -16.344 -2.201 -8.914 1 95.38 637 LEU A C 1
ATOM 5042 O O . LEU A 1 637 ? -15.961 -3.1 -9.664 1 95.38 637 LEU A O 1
ATOM 5046 N N . VAL A 1 638 ? -15.555 -1.358 -8.344 1 95.44 638 VAL A N 1
ATOM 5047 C CA . VAL A 1 638 ? -14.102 -1.481 -8.422 1 95.44 638 VAL A CA 1
ATOM 5048 C C . VAL A 1 638 ? -13.57 -2.162 -7.16 1 95.44 638 VAL A C 1
ATOM 5050 O O . VAL A 1 638 ? -13.875 -1.738 -6.043 1 95.44 638 VAL A O 1
ATOM 5053 N N . THR A 1 639 ? -12.773 -3.268 -7.293 1 94.12 639 THR A N 1
ATOM 5054 C CA . THR A 1 639 ? -12.258 -3.992 -6.137 1 94.12 639 THR A CA 1
ATOM 5055 C C . THR A 1 639 ? -10.75 -4.191 -6.254 1 94.12 639 THR A C 1
ATOM 5057 O O . THR A 1 639 ? -10.211 -4.254 -7.359 1 94.12 639 THR A O 1
ATOM 5060 N N . SER A 1 640 ? -10.031 -4.227 -5.125 1 92.75 640 SER A N 1
ATOM 5061 C CA . SER A 1 640 ? -8.586 -4.387 -5.133 1 92.75 640 SER A CA 1
ATOM 5062 C C . SER A 1 640 ? -8.078 -4.914 -3.797 1 92.75 640 SER A C 1
ATOM 5064 O O . SER A 1 640 ? -8.703 -4.691 -2.758 1 92.75 640 SER A O 1
ATOM 5066 N N . GLY A 1 641 ? -6.988 -5.711 -3.854 1 90.69 641 GLY A N 1
ATOM 5067 C CA . GLY A 1 641 ? -6.184 -6.016 -2.68 1 90.69 641 GLY A CA 1
ATOM 5068 C C . GLY A 1 641 ? -4.992 -5.09 -2.516 1 90.69 641 GLY A C 1
ATOM 5069 O O . GLY A 1 641 ? -4.234 -4.875 -3.461 1 90.69 641 GLY A O 1
ATOM 5070 N N . ASP A 1 642 ? -4.77 -4.598 -1.329 1 87.06 642 ASP A N 1
ATOM 5071 C CA . ASP A 1 642 ? -3.777 -3.553 -1.102 1 87.06 642 ASP A CA 1
ATOM 5072 C C . ASP A 1 642 ? -2.359 -4.117 -1.171 1 87.06 642 ASP A C 1
ATOM 5074 O O . ASP A 1 642 ? -1.396 -3.367 -1.33 1 87.06 642 ASP A O 1
ATOM 5078 N N . ARG A 1 643 ? -2.219 -5.398 -1.066 1 85.12 643 ARG A N 1
ATOM 5079 C CA . ARG A 1 643 ? -0.896 -6.012 -1.106 1 85.12 643 ARG A CA 1
ATOM 5080 C C . ARG A 1 643 ? -0.577 -6.539 -2.502 1 85.12 643 ARG A C 1
ATOM 5082 O O . ARG A 1 643 ? 0.349 -7.332 -2.676 1 85.12 643 ARG A O 1
ATOM 5089 N N . ASP A 1 644 ? -1.36 -6.152 -3.498 1 90.38 644 ASP A N 1
ATOM 5090 C CA . ASP A 1 644 ? -1.126 -6.551 -4.883 1 90.38 644 ASP A CA 1
ATOM 5091 C C . ASP A 1 644 ? -0.057 -5.676 -5.531 1 90.38 644 ASP A C 1
ATOM 5093 O O . ASP A 1 644 ? -0.306 -4.508 -5.844 1 90.38 644 ASP A O 1
ATOM 5097 N N . TYR A 1 645 ? 1.091 -6.246 -5.883 1 86.38 645 TYR A N 1
ATOM 5098 C CA . TYR A 1 645 ? 2.168 -5.484 -6.504 1 86.38 645 TYR A CA 1
ATOM 5099 C C . TYR A 1 645 ? 2.133 -5.629 -8.023 1 86.38 645 TYR A C 1
ATOM 5101 O O . TYR A 1 645 ? 2.811 -4.891 -8.734 1 86.38 645 TYR A O 1
ATOM 5109 N N . ARG A 1 646 ? 1.285 -6.508 -8.516 1 90.62 646 ARG A N 1
ATOM 5110 C CA . ARG A 1 646 ? 1.096 -6.688 -9.953 1 90.62 646 ARG A CA 1
ATOM 5111 C C . ARG A 1 646 ? 0.105 -5.668 -10.508 1 90.62 646 ARG A C 1
ATOM 5113 O O . ARG A 1 646 ? 0.277 -5.172 -11.617 1 90.62 646 ARG A O 1
ATOM 5120 N N . SER A 1 647 ? -0.935 -5.477 -9.789 1 93.81 647 SER A N 1
ATOM 5121 C CA . SER A 1 647 ? -1.935 -4.445 -10.047 1 93.81 647 SER A CA 1
ATOM 5122 C C . SER A 1 647 ? -2.234 -3.639 -8.789 1 93.81 647 SER A C 1
ATOM 5124 O O . SER A 1 647 ? -3.254 -3.859 -8.125 1 93.81 647 SER A O 1
ATOM 5126 N N . PRO A 1 648 ? -1.396 -2.643 -8.555 1 91.5 648 PRO A N 1
ATOM 5127 C CA . PRO A 1 648 ? -1.51 -1.925 -7.281 1 91.5 648 PRO A CA 1
ATOM 5128 C C . PRO A 1 648 ? -2.844 -1.196 -7.133 1 91.5 648 PRO A C 1
ATOM 5130 O O . PRO A 1 648 ? -3.469 -0.836 -8.133 1 91.5 648 PRO A O 1
ATOM 5133 N N . THR A 1 649 ? -3.246 -0.983 -5.863 1 91.5 649 THR A N 1
ATOM 5134 C CA . THR A 1 649 ? -4.512 -0.339 -5.535 1 91.5 649 THR A CA 1
ATOM 5135 C C . THR A 1 649 ? -4.605 1.038 -6.188 1 91.5 649 THR A C 1
ATOM 5137 O O . THR A 1 649 ? -5.699 1.525 -6.469 1 91.5 649 THR A O 1
ATOM 5140 N N . THR A 1 650 ? -3.508 1.647 -6.5 1 92.69 650 THR A N 1
ATOM 5141 C CA . THR A 1 650 ? -3.518 2.961 -7.133 1 92.69 650 THR A CA 1
ATOM 5142 C C . THR A 1 650 ? -4.156 2.891 -8.516 1 92.69 650 THR A C 1
ATOM 5144 O O . THR A 1 650 ? -4.777 3.854 -8.969 1 92.69 650 THR A O 1
ATOM 5147 N N . GLU A 1 651 ? -4.023 1.765 -9.25 1 95.44 651 GLU A N 1
ATOM 5148 C CA . GLU A 1 651 ? -4.734 1.575 -10.508 1 95.44 651 GLU A CA 1
ATOM 5149 C C . GLU A 1 651 ? -6.246 1.586 -10.289 1 95.44 651 GLU A C 1
ATOM 5151 O O . GLU A 1 651 ? -6.984 2.191 -11.07 1 95.44 651 GLU A O 1
ATOM 5156 N N . ALA A 1 652 ? -6.672 0.91 -9.242 1 93.56 652 ALA A N 1
ATOM 5157 C CA . ALA A 1 652 ? -8.094 0.865 -8.898 1 93.56 652 ALA A CA 1
ATOM 5158 C C . ALA A 1 652 ? -8.617 2.254 -8.539 1 93.56 652 ALA A C 1
ATOM 5160 O O . ALA A 1 652 ? -9.703 2.643 -8.977 1 93.56 652 ALA A O 1
ATOM 5161 N N . LEU A 1 653 ? -7.84 3.004 -7.797 1 91.12 653 LEU A N 1
ATOM 5162 C CA . LEU A 1 653 ? -8.234 4.352 -7.402 1 91.12 653 LEU A CA 1
ATOM 5163 C C . LEU A 1 653 ? -8.367 5.258 -8.617 1 91.12 653 LEU A C 1
ATOM 5165 O O . LEU A 1 653 ? -9.32 6.031 -8.727 1 91.12 653 LEU A O 1
ATOM 5169 N N . ALA A 1 654 ? -7.391 5.188 -9.508 1 94.19 654 ALA A N 1
ATOM 5170 C CA . ALA A 1 654 ? -7.434 6.008 -10.711 1 94.19 654 ALA A CA 1
ATOM 5171 C C . ALA A 1 654 ? -8.672 5.695 -11.547 1 94.19 654 ALA A C 1
ATOM 5173 O O . ALA A 1 654 ? -9.359 6.609 -12.016 1 94.19 654 ALA A O 1
ATOM 5174 N N . PHE A 1 655 ? -8.953 4.449 -11.734 1 95.69 655 PHE A N 1
ATOM 5175 C CA . PHE A 1 655 ? -10.141 4.035 -12.477 1 95.69 655 PHE A CA 1
ATOM 5176 C C . PHE A 1 655 ? -11.406 4.523 -11.789 1 95.69 655 PHE A C 1
ATOM 5178 O O . PHE A 1 655 ? -12.281 5.113 -12.438 1 95.69 655 PHE A O 1
ATOM 5185 N N . PHE A 1 656 ? -11.523 4.371 -10.461 1 92.19 656 PHE A N 1
ATOM 5186 C CA . PHE A 1 656 ? -12.672 4.75 -9.648 1 92.19 656 PHE A CA 1
ATOM 5187 C C . PHE A 1 656 ? -12.922 6.254 -9.734 1 92.19 656 PHE A C 1
ATOM 5189 O O . PHE A 1 656 ? -14.047 6.691 -9.977 1 92.19 656 PHE A O 1
ATOM 5196 N N . LYS A 1 657 ? -11.906 6.926 -9.617 1 88.88 657 LYS A N 1
ATOM 5197 C CA . LYS A 1 657 ? -12.039 8.383 -9.602 1 88.88 657 LYS A CA 1
ATOM 5198 C C . LYS A 1 657 ? -12.367 8.914 -10.992 1 88.88 657 LYS A C 1
ATOM 5200 O O . LYS A 1 657 ? -13.07 9.914 -11.133 1 88.88 657 LYS A O 1
ATOM 5205 N N . THR A 1 658 ? -11.805 8.281 -12.023 1 93.06 658 THR A N 1
ATOM 5206 C CA . THR A 1 658 ? -12.188 8.641 -13.383 1 93.06 658 THR A CA 1
ATOM 5207 C C . THR A 1 658 ? -13.688 8.453 -13.586 1 93.06 658 THR A C 1
ATOM 5209 O O . THR A 1 658 ? -14.359 9.328 -14.133 1 93.06 658 THR A O 1
ATOM 5212 N N . LEU A 1 659 ? -14.211 7.301 -13.125 1 92.75 659 LEU A N 1
ATOM 5213 C CA . LEU A 1 659 ? -15.648 7.055 -13.234 1 92.75 659 LEU A CA 1
ATOM 5214 C C . LEU A 1 659 ? -16.438 8.125 -12.492 1 92.75 659 LEU A C 1
ATOM 5216 O O . LEU A 1 659 ? -17.375 8.703 -13.039 1 92.75 659 LEU A O 1
ATOM 5220 N N . ARG A 1 660 ? -16.031 8.453 -11.336 1 86.69 660 ARG A N 1
ATOM 5221 C CA . ARG A 1 660 ? -16.719 9.453 -10.531 1 86.69 660 ARG A CA 1
ATOM 5222 C C . ARG A 1 660 ? -16.641 10.828 -11.188 1 86.69 660 ARG A C 1
ATOM 5224 O O . ARG A 1 660 ? -17.641 11.555 -11.219 1 86.69 660 ARG A O 1
ATOM 5231 N N . GLY A 1 661 ? -15.461 11.117 -11.609 1 86.25 661 GLY A N 1
ATOM 5232 C CA . GLY A 1 661 ? -15.281 12.391 -12.281 1 86.25 661 GLY A CA 1
ATOM 5233 C C . GLY A 1 661 ? -16.141 12.523 -13.531 1 86.25 661 GLY A C 1
ATOM 5234 O O . GLY A 1 661 ? -16.531 13.633 -13.906 1 86.25 661 GLY A O 1
ATOM 5235 N N . GLN A 1 662 ? -16.453 11.391 -14.164 1 89.69 662 GLN A N 1
ATOM 5236 C CA . GLN A 1 662 ? -17.234 11.367 -15.391 1 89.69 662 GLN A CA 1
ATOM 5237 C C . GLN A 1 662 ? -18.734 11.211 -15.094 1 89.69 662 GLN A C 1
ATOM 5239 O O . GLN A 1 662 ? -19.547 11.172 -16.016 1 89.69 662 GLN A O 1
ATOM 5244 N N . GLY A 1 663 ? -19.062 11.117 -13.844 1 86 663 GLY A N 1
ATOM 5245 C CA . GLY A 1 663 ? -20.453 11.016 -13.438 1 86 663 GLY A CA 1
ATOM 5246 C C . GLY A 1 663 ? -21.016 9.609 -13.57 1 86 663 GLY A C 1
ATOM 5247 O O . GLY A 1 663 ? -22.234 9.422 -13.609 1 86 663 GLY A O 1
ATOM 5248 N N . ALA A 1 664 ? -20.203 8.617 -13.766 1 89.94 664 ALA A N 1
ATOM 5249 C CA . ALA A 1 664 ? -20.656 7.223 -13.758 1 89.94 664 ALA A CA 1
ATOM 5250 C C . ALA A 1 664 ? -20.75 6.676 -12.336 1 89.94 664 ALA A C 1
ATOM 5252 O O . ALA A 1 664 ? -19.828 6.852 -11.539 1 89.94 664 ALA A O 1
ATOM 5253 N N . PRO A 1 665 ? -21.875 6.004 -11.977 1 89.06 665 PRO A N 1
ATOM 5254 C CA . PRO A 1 665 ? -21.938 5.402 -10.641 1 89.06 665 PRO A CA 1
ATOM 5255 C C . PRO A 1 665 ? -20.828 4.383 -10.406 1 89.06 665 PRO A C 1
ATOM 5257 O O . PRO A 1 665 ? -20.531 3.566 -11.281 1 89.06 665 PRO A O 1
ATOM 5260 N N . ALA A 1 666 ? -20.219 4.523 -9.32 1 90.44 666 ALA A N 1
ATOM 5261 C CA . ALA A 1 666 ? -19.109 3.621 -9.023 1 90.44 666 ALA A CA 1
ATOM 5262 C C . ALA A 1 666 ? -19.016 3.342 -7.527 1 90.44 666 ALA A C 1
ATOM 5264 O O . ALA A 1 666 ? -19.406 4.176 -6.707 1 90.44 666 ALA A O 1
ATOM 5265 N N . ALA A 1 667 ? -18.578 2.182 -7.164 1 88.38 667 ALA A N 1
ATOM 5266 C CA . ALA A 1 667 ? -18.25 1.772 -5.801 1 88.38 667 ALA A CA 1
ATOM 5267 C C . ALA A 1 667 ? -16.844 1.185 -5.727 1 88.38 667 ALA A C 1
ATOM 5269 O O . ALA A 1 667 ? -16.328 0.682 -6.727 1 88.38 667 ALA A O 1
ATOM 5270 N N . LEU A 1 668 ? -16.203 1.359 -4.559 1 88.94 668 LEU A N 1
ATOM 5271 C CA . LEU A 1 668 ? -14.852 0.858 -4.34 1 88.94 668 LEU A CA 1
ATOM 5272 C C . LEU A 1 668 ? -14.805 -0.091 -3.146 1 88.94 668 LEU A C 1
ATOM 5274 O O . LEU A 1 668 ? -15.289 0.248 -2.062 1 88.94 668 LEU A O 1
ATOM 5278 N N . LEU A 1 669 ? -14.336 -1.319 -3.328 1 88.94 669 LEU A N 1
ATOM 5279 C CA . LEU A 1 669 ? -14.102 -2.312 -2.283 1 88.94 669 LEU A CA 1
ATOM 5280 C C . LEU A 1 669 ? -12.633 -2.715 -2.234 1 88.94 669 LEU A C 1
ATOM 5282 O O . LEU A 1 669 ? -12.109 -3.297 -3.188 1 88.94 669 LEU A O 1
ATOM 5286 N N . THR A 1 670 ? -11.93 -2.385 -1.159 1 87.81 670 THR A N 1
ATOM 5287 C CA . THR A 1 670 ? -10.523 -2.746 -1.028 1 87.81 670 THR A CA 1
ATOM 5288 C C . THR A 1 670 ? -10.297 -3.592 0.221 1 87.81 670 THR A C 1
ATOM 5290 O O . THR A 1 670 ? -11.039 -3.479 1.197 1 87.81 670 THR A O 1
ATOM 5293 N N . PHE A 1 671 ? -9.32 -4.457 0.173 1 87.44 671 PHE A N 1
ATOM 5294 C CA . PHE A 1 671 ? -8.906 -5.305 1.285 1 87.44 671 PHE A CA 1
ATOM 5295 C C . PHE A 1 671 ? -7.453 -5.043 1.652 1 87.44 671 PHE A C 1
ATOM 5297 O O . PHE A 1 671 ? -6.547 -5.324 0.864 1 87.44 671 PHE A O 1
ATOM 5304 N N . ALA A 1 672 ? -7.207 -4.605 2.854 1 81.81 672 ALA A N 1
ATOM 5305 C CA . ALA A 1 672 ? -5.879 -4.164 3.268 1 81.81 672 ALA A CA 1
ATOM 5306 C C . ALA A 1 672 ? -4.918 -5.344 3.371 1 81.81 672 ALA A C 1
ATOM 5308 O O . ALA A 1 672 ? -3.711 -5.188 3.176 1 81.81 672 ALA A O 1
ATOM 5309 N N . ASP A 1 673 ? -5.441 -6.523 3.623 1 84.56 673 ASP A N 1
ATOM 5310 C CA . ASP A 1 673 ? -4.574 -7.66 3.914 1 84.56 673 ASP A CA 1
ATOM 5311 C C . ASP A 1 673 ? -4.645 -8.703 2.801 1 84.56 673 ASP A C 1
ATOM 5313 O O . ASP A 1 673 ? -4.363 -9.883 3.027 1 84.56 673 ASP A O 1
ATOM 5317 N N . GLU A 1 674 ? -5.047 -8.281 1.599 1 89.25 674 GLU A N 1
ATOM 5318 C CA . GLU A 1 674 ? -5.188 -9.227 0.494 1 89.25 674 GLU A CA 1
ATOM 5319 C C . GLU A 1 674 ? -4.281 -8.852 -0.672 1 89.25 674 GLU A C 1
ATOM 5321 O O . GLU A 1 674 ? -3.934 -7.684 -0.844 1 89.25 674 GLU A O 1
ATOM 5326 N N . GLY A 1 675 ? -3.936 -9.906 -1.411 1 89.5 675 GLY A N 1
ATOM 5327 C CA . GLY A 1 675 ? -3.207 -9.727 -2.656 1 89.5 675 GLY A CA 1
ATOM 5328 C C . GLY A 1 675 ? -4.105 -9.711 -3.877 1 89.5 675 GLY A C 1
ATOM 5329 O O . GLY A 1 675 ? -5.246 -9.234 -3.811 1 89.5 675 GLY A O 1
ATOM 5330 N N . HIS A 1 676 ? -3.67 -10.156 -4.992 1 90.12 676 HIS A N 1
ATOM 5331 C CA . HIS A 1 676 ? -4.238 -10.031 -6.332 1 90.12 676 HIS A CA 1
ATOM 5332 C C . HIS A 1 676 ? -5.578 -10.75 -6.43 1 90.12 676 HIS A C 1
ATOM 5334 O O . HIS A 1 676 ? -6.477 -10.305 -7.148 1 90.12 676 HIS A O 1
ATOM 5340 N N . TRP A 1 677 ? -5.824 -11.805 -5.66 1 89.06 677 TRP A N 1
ATOM 5341 C CA . TRP A 1 677 ? -6.973 -12.664 -5.93 1 89.06 677 TRP A CA 1
ATOM 5342 C C . TRP A 1 677 ? -7.93 -12.688 -4.742 1 89.06 677 TRP A C 1
ATOM 5344 O O . TRP A 1 677 ? -8.992 -13.312 -4.801 1 89.06 677 TRP A O 1
ATOM 5354 N N . ILE A 1 678 ? -7.672 -12.055 -3.666 1 89.69 678 ILE A N 1
ATOM 5355 C CA . ILE A 1 678 ? -8.484 -11.984 -2.457 1 89.69 678 ILE A CA 1
ATOM 5356 C C . ILE A 1 678 ? -8.75 -13.398 -1.938 1 89.69 678 ILE A C 1
ATOM 5358 O O . ILE A 1 678 ? -9.898 -13.781 -1.712 1 89.69 678 ILE A O 1
ATOM 5362 N N . THR A 1 679 ? -7.746 -14.188 -1.766 1 87.38 679 THR A N 1
ATOM 5363 C CA . THR A 1 679 ? -7.922 -15.57 -1.357 1 87.38 679 THR A CA 1
ATOM 5364 C C . THR A 1 679 ? -7.168 -15.859 -0.061 1 87.38 679 THR A C 1
ATOM 5366 O O . THR A 1 679 ? -7.129 -17 0.406 1 87.38 679 THR A O 1
ATOM 5369 N N . ASP A 1 680 ? -6.594 -14.828 0.501 1 85.44 680 ASP A N 1
ATOM 5370 C CA . ASP A 1 680 ? -5.785 -15.062 1.693 1 85.44 680 ASP A CA 1
ATOM 5371 C C . ASP A 1 680 ? -6.664 -15.336 2.91 1 85.44 680 ASP A C 1
ATOM 5373 O O . ASP A 1 680 ? -6.32 -16.156 3.76 1 85.44 680 ASP A O 1
ATOM 5377 N N . ARG A 1 681 ? -7.734 -14.727 3.012 1 89.5 681 ARG A N 1
ATOM 5378 C CA . ARG A 1 681 ? -8.711 -14.93 4.078 1 89.5 681 ARG A CA 1
ATOM 5379 C C . ARG A 1 681 ? -10.078 -15.289 3.506 1 89.5 681 ARG A C 1
ATOM 5381 O O . ARG A 1 681 ? -10.664 -14.5 2.758 1 89.5 681 ARG A O 1
ATOM 5388 N N . GLU A 1 682 ? -10.617 -16.328 3.941 1 93 682 GLU A N 1
ATOM 5389 C CA . GLU A 1 682 ? -11.883 -16.828 3.41 1 93 682 GLU A CA 1
ATOM 5390 C C . GLU A 1 682 ? -13.016 -15.836 3.658 1 93 682 GLU A C 1
ATOM 5392 O O . GLU A 1 682 ? -13.922 -15.703 2.832 1 93 682 GLU A O 1
ATOM 5397 N N . GLU A 1 683 ? -12.961 -15.164 4.754 1 91.62 683 GLU A N 1
ATOM 5398 C CA . GLU A 1 683 ? -14 -14.188 5.07 1 91.62 683 GLU A CA 1
ATOM 5399 C C . GLU A 1 683 ? -13.984 -13.023 4.078 1 91.62 683 GLU A C 1
ATOM 5401 O O . GLU A 1 683 ? -15.031 -12.461 3.764 1 91.62 683 GLU A O 1
ATOM 5406 N N . ASN A 1 684 ? -12.812 -12.617 3.662 1 91.38 684 ASN A N 1
ATOM 5407 C CA . ASN A 1 684 ? -12.703 -11.57 2.646 1 91.38 684 ASN A CA 1
ATOM 5408 C C . ASN A 1 684 ? -13.297 -12.023 1.315 1 91.38 684 ASN A C 1
ATOM 5410 O O . ASN A 1 684 ? -13.969 -11.25 0.635 1 91.38 684 ASN A O 1
ATOM 5414 N N . ALA A 1 685 ? -12.992 -13.273 0.965 1 93.56 685 ALA A N 1
ATOM 5415 C CA . ALA A 1 685 ? -13.578 -13.82 -0.259 1 93.56 685 ALA A CA 1
ATOM 5416 C C . ALA A 1 685 ? -15.102 -13.828 -0.181 1 93.56 685 ALA A C 1
ATOM 5418 O O . ALA A 1 685 ? -15.781 -13.516 -1.159 1 93.56 685 ALA A O 1
ATOM 5419 N N . LEU A 1 686 ? -15.625 -14.234 0.959 1 93.38 686 LEU A N 1
ATOM 5420 C CA . LEU A 1 686 ? -17.078 -14.219 1.175 1 93.38 686 LEU A CA 1
ATOM 5421 C C . LEU A 1 686 ? -17.641 -12.82 0.982 1 93.38 686 LEU A C 1
ATOM 5423 O O . LEU A 1 686 ? -18.641 -12.641 0.291 1 93.38 686 LEU A O 1
ATOM 5427 N N . ARG A 1 687 ? -16.969 -11.875 1.576 1 91.06 687 ARG A N 1
ATOM 5428 C CA . ARG A 1 687 ? -17.406 -10.492 1.443 1 91.06 687 ARG A CA 1
ATOM 5429 C C . ARG A 1 687 ? -17.359 -10.039 -0.012 1 91.06 687 ARG A C 1
ATOM 5431 O O . ARG A 1 687 ? -18.25 -9.328 -0.478 1 91.06 687 ARG A O 1
ATOM 5438 N N . TRP A 1 688 ? -16.328 -10.391 -0.649 1 93.12 688 TRP A N 1
ATOM 5439 C CA . TRP A 1 688 ? -16.203 -10.047 -2.061 1 93.12 688 TRP A CA 1
ATOM 5440 C C . TRP A 1 688 ? -17.391 -10.578 -2.855 1 93.12 688 TRP A C 1
ATOM 5442 O O . TRP A 1 688 ? -18.047 -9.82 -3.584 1 93.12 688 TRP A O 1
ATOM 5452 N N . TYR A 1 689 ? -17.766 -11.867 -2.686 1 94.69 689 TYR A N 1
ATOM 5453 C CA . TYR A 1 689 ? -18.859 -12.477 -3.428 1 94.69 689 TYR A CA 1
ATOM 5454 C C . TYR A 1 689 ? -20.188 -11.836 -3.062 1 94.69 689 TYR A C 1
ATOM 5456 O O . TYR A 1 689 ? -21 -11.516 -3.941 1 94.69 689 TYR A O 1
ATOM 5464 N N . ARG A 1 690 ? -20.422 -11.625 -1.801 1 93.25 690 ARG A N 1
ATOM 5465 C CA . ARG A 1 690 ? -21.672 -11.008 -1.372 1 93.25 690 ARG A CA 1
ATOM 5466 C C . ARG A 1 690 ? -21.844 -9.633 -2.004 1 93.25 690 ARG A C 1
ATOM 5468 O O . ARG A 1 690 ? -22.922 -9.312 -2.508 1 93.25 690 ARG A O 1
ATOM 5475 N N . THR A 1 691 ? -20.766 -8.891 -1.981 1 92.12 691 THR A N 1
ATOM 5476 C CA . THR A 1 691 ? -20.812 -7.539 -2.527 1 92.12 691 THR A CA 1
ATOM 5477 C C . THR A 1 691 ? -20.984 -7.574 -4.043 1 92.12 691 THR A C 1
ATOM 5479 O O . THR A 1 691 ? -21.797 -6.828 -4.598 1 92.12 691 THR A O 1
ATOM 5482 N N . ALA A 1 692 ? -20.25 -8.414 -4.699 1 94.62 692 ALA A N 1
ATOM 5483 C CA . ALA A 1 692 ? -20.312 -8.523 -6.152 1 94.62 692 ALA A CA 1
ATOM 5484 C C . ALA A 1 692 ? -21.688 -8.984 -6.609 1 94.62 692 ALA A C 1
ATOM 5486 O O . ALA A 1 692 ? -22.266 -8.414 -7.543 1 94.62 692 ALA A O 1
ATOM 5487 N N . PHE A 1 693 ? -22.281 -10 -5.945 1 96.19 693 PHE A N 1
ATOM 5488 C CA . PHE A 1 693 ? -23.609 -10.492 -6.281 1 96.19 693 PHE A CA 1
ATOM 5489 C C . PHE A 1 693 ? -24.656 -9.398 -6.094 1 96.19 693 PHE A C 1
ATOM 5491 O O . PHE A 1 693 ? -25.516 -9.203 -6.953 1 96.19 693 PHE A O 1
ATOM 5498 N N . ALA A 1 694 ? -24.516 -8.711 -5.012 1 94.38 694 ALA A N 1
ATOM 5499 C CA . ALA A 1 694 ? -25.484 -7.652 -4.719 1 94.38 694 ALA A CA 1
ATOM 5500 C C . ALA A 1 694 ? -25.375 -6.516 -5.734 1 94.38 694 ALA A C 1
ATOM 5502 O O . ALA A 1 694 ? -26.391 -5.957 -6.152 1 94.38 694 ALA A O 1
ATOM 5503 N N . TRP A 1 695 ? -24.188 -6.172 -6.113 1 94.5 695 TRP A N 1
ATOM 5504 C CA . TRP A 1 695 ? -23.969 -5.109 -7.086 1 94.5 695 TRP A CA 1
ATOM 5505 C C . TRP A 1 695 ? -24.594 -5.473 -8.43 1 94.5 695 TRP A C 1
ATOM 5507 O O . TRP A 1 695 ? -25.344 -4.684 -9.016 1 94.5 695 TRP A O 1
ATOM 5517 N N . ALA A 1 696 ? -24.25 -6.648 -8.914 1 96.94 696 ALA A N 1
ATOM 5518 C CA . ALA A 1 696 ? -24.797 -7.098 -10.195 1 96.94 696 ALA A CA 1
ATOM 5519 C C . ALA A 1 696 ? -26.312 -7.121 -10.164 1 96.94 696 ALA A C 1
ATOM 5521 O O . ALA A 1 696 ? -26.969 -6.68 -11.117 1 96.94 696 ALA A O 1
ATOM 5522 N N . LYS A 1 697 ? -26.859 -7.605 -9.102 1 96.5 697 LYS A N 1
ATOM 5523 C CA . LYS A 1 697 ? -28.312 -7.656 -8.953 1 96.5 697 LYS A CA 1
ATOM 5524 C C . LYS A 1 697 ? -28.906 -6.258 -9 1 96.5 697 LYS A C 1
ATOM 5526 O O . LYS A 1 697 ? -29.922 -6.031 -9.664 1 96.5 697 LYS A O 1
ATOM 5531 N N . SER A 1 698 ? -28.281 -5.324 -8.32 1 94.38 698 SER A N 1
ATOM 5532 C CA . SER A 1 698 ? -28.766 -3.949 -8.289 1 94.38 698 SER A CA 1
ATOM 5533 C C . SER A 1 698 ? -28.734 -3.322 -9.68 1 94.38 698 SER A C 1
ATOM 5535 O O . SER A 1 698 ? -29.641 -2.562 -10.039 1 94.38 698 SER A O 1
ATOM 5537 N N . CYS A 1 699 ? -27.734 -3.621 -10.445 1 95.75 699 CYS A N 1
ATOM 5538 C CA . CYS A 1 699 ? -27.625 -3.1 -11.797 1 95.75 699 CYS A CA 1
ATOM 5539 C C . CYS A 1 699 ? -28.672 -3.707 -12.711 1 95.75 699 CYS A C 1
ATOM 5541 O O . CYS A 1 699 ? -29.359 -2.99 -13.445 1 95.75 699 CYS A O 1
ATOM 5543 N N . VAL A 1 700 ? -28.875 -5.016 -12.594 1 97.38 700 VAL A N 1
ATOM 5544 C CA . VAL A 1 700 ? -29.797 -5.746 -13.461 1 97.38 700 VAL A CA 1
ATOM 5545 C C . VAL A 1 700 ? -31.234 -5.348 -13.133 1 97.38 700 VAL A C 1
ATOM 5547 O O . VAL A 1 700 ? -32.094 -5.285 -14.023 1 97.38 700 VAL A O 1
ATOM 5550 N N . GLU A 1 701 ? -31.484 -5.055 -11.906 1 95.88 701 GLU A N 1
ATOM 5551 C CA . GLU A 1 701 ? -32.812 -4.68 -11.477 1 95.88 701 GLU A CA 1
ATOM 5552 C C . GLU A 1 701 ? -33.062 -3.191 -11.695 1 95.88 701 GLU A C 1
ATOM 5554 O O . GLU A 1 701 ? -34.188 -2.709 -11.484 1 95.88 701 GLU A O 1
ATOM 5559 N N . GLY A 1 702 ? -32.062 -2.512 -12.055 1 92.62 702 GLY A N 1
ATOM 5560 C CA . GLY A 1 702 ? -32.219 -1.101 -12.367 1 92.62 702 GLY A CA 1
ATOM 5561 C C . GLY A 1 702 ? -32.219 -0.214 -11.141 1 92.62 702 GLY A C 1
ATOM 5562 O O . GLY A 1 702 ? -32.594 0.957 -11.203 1 92.62 702 GLY A O 1
ATOM 5563 N N . ARG A 1 703 ? -31.781 -0.709 -10.023 1 91.88 703 ARG A N 1
ATOM 5564 C CA . ARG A 1 703 ? -31.656 0.092 -8.805 1 91.88 703 ARG A CA 1
ATOM 5565 C C . ARG A 1 703 ? -30.469 1.041 -8.891 1 91.88 703 ARG A C 1
ATOM 5567 O O . ARG A 1 703 ? -30.469 2.098 -8.258 1 91.88 703 ARG A O 1
ATOM 5574 N N . ILE A 1 704 ? -29.469 0.651 -9.609 1 89.69 704 ILE A N 1
ATOM 5575 C CA . ILE A 1 704 ? -28.328 1.485 -9.953 1 89.69 704 ILE A CA 1
ATOM 5576 C C . ILE A 1 704 ? -28.234 1.644 -11.469 1 89.69 704 ILE A C 1
ATOM 5578 O O . ILE A 1 704 ? -28.219 0.652 -12.203 1 89.69 704 ILE A O 1
ATOM 5582 N N . ARG A 1 705 ? -28.328 2.82 -12.008 1 90.44 705 ARG A N 1
ATOM 5583 C CA . ARG A 1 705 ? -28.297 3.072 -13.445 1 90.44 705 ARG A CA 1
ATOM 5584 C C . ARG A 1 705 ? -27.422 4.277 -13.773 1 90.44 705 ARG A C 1
ATOM 5586 O O . ARG A 1 705 ? -27.156 5.113 -12.906 1 90.44 705 ARG A O 1
ATOM 5593 N N . ARG A 1 706 ? -26.922 4.246 -14.922 1 86.12 706 ARG A N 1
ATOM 5594 C CA . ARG A 1 706 ? -26.266 5.449 -15.414 1 86.12 706 ARG A CA 1
ATOM 5595 C C . ARG A 1 706 ? -27.125 6.684 -15.203 1 86.12 706 ARG A C 1
ATOM 5597 O O . ARG A 1 706 ? -28.344 6.637 -15.406 1 86.12 706 ARG A O 1
ATOM 5604 N N . GLY A 1 707 ? -26.469 7.793 -14.781 1 77.81 707 GLY A N 1
ATOM 5605 C CA . GLY A 1 707 ? -27.219 9.008 -14.523 1 77.81 707 GLY A CA 1
ATOM 5606 C C . GLY A 1 707 ? -27.609 9.18 -13.07 1 77.81 707 GLY A C 1
ATOM 5607 O O . GLY A 1 707 ? -28.109 10.234 -12.672 1 77.81 707 GLY A O 1
ATOM 5608 N N . ASP A 1 708 ? -27.375 8.211 -12.234 1 76.19 708 ASP A N 1
ATOM 5609 C CA . ASP A 1 708 ? -27.766 8.242 -10.828 1 76.19 708 ASP A CA 1
ATOM 5610 C C . ASP A 1 708 ? -26.766 9.062 -10.008 1 76.19 708 ASP A C 1
ATOM 5612 O O . ASP A 1 708 ? -26.875 9.148 -8.781 1 76.19 708 ASP A O 1
ATOM 5616 N N . VAL A 1 709 ? -25.922 9.891 -10.555 1 72.5 709 VAL A N 1
ATOM 5617 C CA . VAL A 1 709 ? -24.969 10.688 -9.781 1 72.5 709 VAL A CA 1
ATOM 5618 C C . VAL A 1 709 ? -25.594 12.047 -9.453 1 72.5 709 VAL A C 1
ATOM 5620 O O . VAL A 1 709 ? -26.281 12.633 -10.273 1 72.5 709 VAL A O 1
ATOM 5623 N N . ASP A 1 710 ? -25.375 12.414 -8.172 1 66.38 710 ASP A N 1
ATOM 5624 C CA . ASP A 1 710 ? -26.094 13.57 -7.629 1 66.38 710 ASP A CA 1
ATOM 5625 C C . ASP A 1 710 ? -25.297 14.852 -7.801 1 66.38 710 ASP A C 1
ATOM 5627 O O . ASP A 1 710 ? -25.594 15.875 -7.18 1 66.38 710 ASP A O 1
ATOM 5631 N N . TYR A 1 711 ? -24.188 14.781 -8.453 1 62.31 711 TYR A N 1
ATOM 5632 C CA . TYR A 1 711 ? -23.438 16.031 -8.617 1 62.31 711 TYR A CA 1
ATOM 5633 C C . TYR A 1 711 ? -23.234 16.344 -10.094 1 62.31 711 TYR A C 1
ATOM 5635 O O . TYR A 1 711 ? -23.422 15.477 -10.953 1 62.31 711 TYR A O 1
ATOM 5643 N N . SER A 1 712 ? -23.094 17.766 -10.367 1 53.16 712 SER A N 1
ATOM 5644 C CA . SER A 1 712 ? -22.875 18.203 -11.742 1 53.16 712 SER A CA 1
ATOM 5645 C C . SER A 1 712 ? -21.5 17.781 -12.25 1 53.16 712 SER A C 1
ATOM 5647 O O . SER A 1 712 ? -20.547 17.75 -11.484 1 53.16 712 SER A O 1
ATOM 5649 N N . ILE A 1 713 ? -21.469 17.156 -13.406 1 55.22 713 ILE A N 1
ATOM 5650 C CA . ILE A 1 713 ? -20.234 16.766 -14.094 1 55.22 713 ILE A CA 1
ATOM 5651 C C . ILE A 1 713 ? -19.609 17.984 -14.766 1 55.22 713 ILE A C 1
ATOM 5653 O O . ILE A 1 713 ? -20.312 18.812 -15.359 1 55.22 713 ILE A O 1
ATOM 5657 N N . SER A 1 714 ? -18.391 18.359 -14.352 1 51.03 714 SER A N 1
ATOM 5658 C CA . SER A 1 714 ? -17.703 19.438 -15.031 1 51.03 714 SER A CA 1
ATOM 5659 C C . SER A 1 714 ? -17.609 19.188 -16.531 1 51.03 714 SER A C 1
ATOM 5661 O O . SER A 1 714 ? -17.266 18.078 -16.953 1 51.03 714 SER A O 1
ATOM 5663 N N . GLU A 1 715 ? -18.438 20.016 -17.406 1 49.94 715 GLU A N 1
ATOM 5664 C CA . GLU A 1 715 ? -18.359 19.922 -18.859 1 49.94 715 GLU A CA 1
ATOM 5665 C C . GLU A 1 715 ? -16.969 20.344 -19.359 1 49.94 715 GLU A C 1
ATOM 5667 O O . GLU A 1 715 ? -16.375 21.266 -18.812 1 49.94 715 GLU A O 1
ATOM 5672 N N . MET B 1 1 ? 35.75 20.828 30.125 1 23.61 1 MET B N 1
ATOM 5673 C CA . MET B 1 1 ? 35.75 20.547 28.688 1 23.61 1 MET B CA 1
ATOM 5674 C C . MET B 1 1 ? 34.344 20.266 28.203 1 23.61 1 MET B C 1
ATOM 5676 O O . MET B 1 1 ? 33.688 19.328 28.656 1 23.61 1 MET B O 1
ATOM 5680 N N . VAL B 1 2 ? 33.562 21.281 27.953 1 32.44 2 VAL B N 1
ATOM 5681 C CA . VAL B 1 2 ? 32.188 21.234 27.531 1 32.44 2 VAL B CA 1
ATOM 5682 C C . VAL B 1 2 ? 32.062 20.344 26.297 1 32.44 2 VAL B C 1
ATOM 5684 O O . VAL B 1 2 ? 32.656 20.625 25.25 1 32.44 2 VAL B O 1
ATOM 5687 N N . VAL B 1 3 ? 31.953 19.141 26.312 1 39.5 3 VAL B N 1
ATOM 5688 C CA . VAL B 1 3 ? 31.797 18.172 25.234 1 39.5 3 VAL B CA 1
ATOM 5689 C C . VAL B 1 3 ? 30.844 18.719 24.172 1 39.5 3 VAL B C 1
ATOM 5691 O O . VAL B 1 3 ? 29.656 18.953 24.453 1 39.5 3 VAL B O 1
ATOM 5694 N N . HIS B 1 4 ? 31.344 19.672 23.375 1 45.81 4 HIS B N 1
ATOM 5695 C CA . HIS B 1 4 ? 30.609 20.25 22.266 1 45.81 4 HIS B CA 1
ATOM 5696 C C . HIS B 1 4 ? 29.922 19.188 21.422 1 45.81 4 HIS B C 1
ATOM 5698 O O . HIS B 1 4 ? 30.594 18.375 20.781 1 45.81 4 HIS B O 1
ATOM 5704 N N . HIS B 1 5 ? 28.641 18.844 21.766 1 71.69 5 HIS B N 1
ATOM 5705 C CA . HIS B 1 5 ? 27.875 17.797 21.094 1 71.69 5 HIS B CA 1
ATOM 5706 C C . HIS B 1 5 ? 27.344 18.266 19.75 1 71.69 5 HIS B C 1
ATOM 5708 O O . HIS B 1 5 ? 26.781 19.375 19.656 1 71.69 5 HIS B O 1
ATOM 5714 N N . ARG B 1 6 ? 28 17.938 18.672 1 84.31 6 ARG B N 1
ATOM 5715 C CA . ARG B 1 6 ? 27.594 18.156 17.281 1 84.31 6 ARG B CA 1
ATOM 5716 C C . ARG B 1 6 ? 26.234 17.516 17 1 84.31 6 ARG B C 1
ATOM 5718 O O . ARG B 1 6 ? 25.906 16.484 17.594 1 84.31 6 ARG B O 1
ATOM 5725 N N . LEU B 1 7 ? 25.484 18.375 16.203 1 92.31 7 LEU B N 1
ATOM 5726 C CA . LEU B 1 7 ? 24.203 17.828 15.805 1 92.31 7 LEU B CA 1
ATOM 5727 C C . LEU B 1 7 ? 24.375 16.672 14.836 1 92.31 7 LEU B C 1
ATOM 5729 O O . LEU B 1 7 ? 24.891 16.844 13.734 1 92.31 7 LEU B O 1
ATOM 5733 N N . THR B 1 8 ? 24.125 15.516 15.281 1 93.88 8 THR B N 1
ATOM 5734 C CA . THR B 1 8 ? 24.141 14.289 14.492 1 93.88 8 THR B CA 1
ATOM 5735 C C . THR B 1 8 ? 22.719 13.766 14.273 1 93.88 8 THR B C 1
ATOM 5737 O O . THR B 1 8 ? 21.75 14.359 14.758 1 93.88 8 THR B O 1
ATOM 5740 N N . ALA B 1 9 ? 22.625 12.727 13.43 1 94.31 9 ALA B N 1
ATOM 5741 C CA . ALA B 1 9 ? 21.328 12.078 13.289 1 94.31 9 ALA B CA 1
ATOM 5742 C C . ALA B 1 9 ? 20.781 11.617 14.641 1 94.31 9 ALA B C 1
ATOM 5744 O O . ALA B 1 9 ? 19.594 11.781 14.93 1 94.31 9 ALA B O 1
ATOM 5745 N N . GLU B 1 10 ? 21.641 11.086 15.461 1 94.44 10 GLU B N 1
ATOM 5746 C CA . GLU B 1 10 ? 21.266 10.555 16.766 1 94.44 10 GLU B CA 1
ATOM 5747 C C . GLU B 1 10 ? 20.781 11.664 17.703 1 94.44 10 GLU B C 1
ATOM 5749 O O . GLU B 1 10 ? 19.719 11.547 18.312 1 94.44 10 GLU B O 1
ATOM 5754 N N . SER B 1 11 ? 21.609 12.742 17.781 1 94.38 11 SER B N 1
ATOM 5755 C CA . SER B 1 11 ? 21.234 13.82 18.688 1 94.38 11 SER B CA 1
ATOM 5756 C C . SER B 1 11 ? 19.969 14.531 18.203 1 94.38 11 SER B C 1
ATOM 5758 O O . SER B 1 11 ? 19.172 15 19.016 1 94.38 11 SER B O 1
ATOM 5760 N N . LEU B 1 12 ? 19.766 14.633 16.922 1 95.19 12 LEU B N 1
ATOM 5761 C CA . LEU B 1 12 ? 18.547 15.219 16.375 1 95.19 12 LEU B CA 1
ATOM 5762 C C . LEU B 1 12 ? 17.312 14.414 16.812 1 95.19 12 LEU B C 1
ATOM 5764 O O . LEU B 1 12 ? 16.328 14.984 17.266 1 95.19 12 LEU B O 1
ATOM 5768 N N . ILE B 1 13 ? 17.391 13.094 16.719 1 94.44 13 ILE B N 1
ATOM 5769 C CA . ILE B 1 13 ? 16.266 12.211 17.016 1 94.44 13 ILE B CA 1
ATOM 5770 C C . ILE B 1 13 ? 16.016 12.188 18.531 1 94.44 13 ILE B C 1
ATOM 5772 O O . ILE B 1 13 ? 14.867 12.094 18.969 1 94.44 13 ILE B O 1
ATOM 5776 N N . GLU B 1 14 ? 17.078 12.344 19.281 1 94.75 14 GLU B N 1
ATOM 5777 C CA . GLU B 1 14 ? 16.969 12.219 20.719 1 94.75 14 GLU B CA 1
ATOM 5778 C C . GLU B 1 14 ? 16.609 13.562 21.359 1 94.75 14 GLU B C 1
ATOM 5780 O O . GLU B 1 14 ? 16.266 13.617 22.547 1 94.75 14 GLU B O 1
ATOM 5785 N N . THR B 1 15 ? 16.672 14.656 20.609 1 94.25 15 THR B N 1
ATOM 5786 C CA . THR B 1 15 ? 16.297 15.953 21.156 1 94.25 15 THR B CA 1
ATOM 5787 C C . THR B 1 15 ? 14.836 15.953 21.594 1 94.25 15 THR B C 1
ATOM 5789 O O . THR B 1 15 ? 13.945 15.633 20.812 1 94.25 15 THR B O 1
ATOM 5792 N N . PRO B 1 16 ? 14.586 16.312 22.859 1 95.56 16 PRO B N 1
ATOM 5793 C CA . PRO B 1 16 ? 13.203 16.328 23.344 1 95.56 16 PRO B CA 1
ATOM 5794 C C . PRO B 1 16 ? 12.312 17.281 22.547 1 95.56 16 PRO B C 1
ATOM 5796 O O . PRO B 1 16 ? 12.727 18.391 22.234 1 95.56 16 PRO B O 1
ATOM 5799 N N . LYS B 1 17 ? 11.172 16.812 22.234 1 95.38 17 LYS B N 1
ATOM 5800 C CA . LYS B 1 17 ? 10.188 17.625 21.516 1 95.38 17 LYS B CA 1
ATOM 5801 C C . LYS B 1 17 ? 9.148 18.188 22.469 1 95.38 17 LYS B C 1
ATOM 5803 O O . LYS B 1 17 ? 8.391 17.438 23.094 1 95.38 17 LYS B O 1
ATOM 5808 N N . ARG B 1 18 ? 9.086 19.516 22.516 1 97.06 18 ARG B N 1
ATOM 5809 C CA . ARG B 1 18 ? 8.156 20.203 23.406 1 97.06 18 ARG B CA 1
ATOM 5810 C C . ARG B 1 18 ? 6.965 20.75 22.625 1 97.06 18 ARG B C 1
ATOM 5812 O O . ARG B 1 18 ? 7.125 21.25 21.5 1 97.06 18 ARG B O 1
ATOM 5819 N N . SER B 1 19 ? 5.824 20.578 23.203 1 96.81 19 SER B N 1
ATOM 5820 C CA . SER B 1 19 ? 4.684 21.312 22.656 1 96.81 19 SER B CA 1
ATOM 5821 C C . SER B 1 19 ? 4.766 22.797 22.984 1 96.81 19 SER B C 1
ATOM 5823 O O . SER B 1 19 ? 5.59 23.219 23.797 1 96.81 19 SER B O 1
ATOM 5825 N N . PRO B 1 20 ? 3.969 23.641 22.281 1 97.31 20 PRO B N 1
ATOM 5826 C CA . PRO B 1 20 ? 3.82 25 22.797 1 97.31 20 PRO B CA 1
ATOM 5827 C C . PRO B 1 20 ? 3.383 25.047 24.25 1 97.31 20 PRO B C 1
ATOM 5829 O O . PRO B 1 20 ? 2.717 24.125 24.734 1 97.31 20 PRO B O 1
ATOM 5832 N N . VAL B 1 21 ? 3.803 26.078 24.922 1 98.38 21 VAL B N 1
ATOM 5833 C CA . VAL B 1 21 ? 3.479 26.234 26.344 1 98.38 21 VAL B CA 1
ATOM 5834 C C . VAL B 1 21 ? 2.23 27.094 26.484 1 98.38 21 VAL B C 1
ATOM 5836 O O . VAL B 1 21 ? 2.074 28.094 25.797 1 98.38 21 VAL B O 1
ATOM 5839 N N . VAL B 1 22 ? 1.34 26.688 27.328 1 98.31 22 VAL B N 1
ATOM 5840 C CA . VAL B 1 22 ? 0.098 27.406 27.594 1 98.31 22 VAL B CA 1
ATOM 5841 C C . VAL B 1 22 ? 0.115 27.984 29 1 98.31 22 VAL B C 1
ATOM 5843 O O . VAL B 1 22 ? 0.192 27.234 29.984 1 98.31 22 VAL B O 1
ATOM 5846 N N . PRO B 1 23 ? -0.003 29.266 29.125 1 98.44 23 PRO B N 1
ATOM 5847 C CA . PRO B 1 23 ? 0.022 29.859 30.469 1 98.44 23 PRO B CA 1
ATOM 5848 C C . PRO B 1 23 ? -1.277 29.641 31.234 1 98.44 23 PRO B C 1
ATOM 5850 O O . PRO B 1 23 ? -2.342 29.484 30.625 1 98.44 23 PRO B O 1
ATOM 5853 N N . ASN B 1 24 ? -1.127 29.594 32.594 1 97.56 24 ASN B N 1
ATOM 5854 C CA . ASN B 1 24 ? -2.324 29.609 33.438 1 97.56 24 ASN B CA 1
ATOM 5855 C C . ASN B 1 24 ? -2.949 31 33.5 1 97.56 24 ASN B C 1
ATOM 5857 O O . ASN B 1 24 ? -2.49 31.922 32.812 1 97.56 24 ASN B O 1
ATOM 5861 N N . TYR B 1 25 ? -4.012 31.188 34.281 1 96.81 25 TYR B N 1
ATOM 5862 C CA . TYR B 1 25 ? -4.871 32.375 34.188 1 96.81 25 TYR B CA 1
ATOM 5863 C C . TYR B 1 25 ? -4.117 33.625 34.625 1 96.81 25 TYR B C 1
ATOM 5865 O O . TYR B 1 25 ? -4.43 34.719 34.188 1 96.81 25 TYR B O 1
ATOM 5873 N N . ASN B 1 26 ? -3.061 33.469 35.469 1 97.19 26 ASN B N 1
ATOM 5874 C CA . ASN B 1 26 ? -2.379 34.656 36 1 97.19 26 ASN B CA 1
ATOM 5875 C C . ASN B 1 26 ? -0.95 34.75 35.469 1 97.19 26 ASN B C 1
ATOM 5877 O O . ASN B 1 26 ? -0.172 35.594 35.906 1 97.19 26 ASN B O 1
ATOM 5881 N N . GLY B 1 27 ? -0.496 33.812 34.625 1 97.38 27 GLY B N 1
ATOM 5882 C CA . GLY B 1 27 ? 0.771 33.938 33.906 1 97.38 27 GLY B CA 1
ATOM 5883 C C . GLY B 1 27 ? 1.95 33.438 34.719 1 97.38 27 GLY B C 1
ATOM 5884 O O . GLY B 1 27 ? 3.102 33.75 34.438 1 97.38 27 GLY B O 1
ATOM 5885 N N . GLU B 1 28 ? 1.73 32.656 35.719 1 97.44 28 GLU B N 1
ATOM 5886 C CA . GLU B 1 28 ? 2.799 32.188 36.594 1 97.44 28 GLU B CA 1
ATOM 5887 C C . GLU B 1 28 ? 3.348 30.828 36.125 1 97.44 28 GLU B C 1
ATOM 5889 O O . GLU B 1 28 ? 4.527 30.531 36.312 1 97.44 28 GLU B O 1
ATOM 5894 N N . TYR B 1 29 ? 2.453 30.062 35.625 1 97.56 29 TYR B N 1
ATOM 5895 C CA . TYR B 1 29 ? 2.822 28.703 35.25 1 97.56 29 TYR B CA 1
ATOM 5896 C C . TYR B 1 29 ? 2.523 28.422 33.781 1 97.56 29 TYR B C 1
ATOM 5898 O O . TYR B 1 29 ? 1.687 29.109 33.188 1 97.56 29 TYR B O 1
ATOM 5906 N N . GLY B 1 30 ? 3.293 27.484 33.219 1 98.12 30 GLY B N 1
ATOM 5907 C CA . GLY B 1 30 ? 3.072 27.031 31.844 1 98.12 30 GLY B CA 1
ATOM 5908 C C . GLY B 1 30 ? 2.85 25.531 31.75 1 98.12 30 GLY B C 1
ATOM 5909 O O . GLY B 1 30 ? 3.58 24.75 32.344 1 98.12 30 GLY B O 1
ATOM 5910 N N . LEU B 1 31 ? 1.784 25.109 31.094 1 98.06 31 LEU B N 1
ATOM 5911 C CA . LEU B 1 31 ? 1.448 23.719 30.812 1 98.06 31 LEU B CA 1
ATOM 5912 C C . LEU B 1 31 ? 1.954 23.297 29.438 1 98.06 31 LEU B C 1
ATOM 5914 O O . LEU B 1 31 ? 1.735 24 28.453 1 98.06 31 LEU B O 1
ATOM 5918 N N . TYR B 1 32 ? 2.707 22.188 29.312 1 97.81 32 TYR B N 1
ATOM 5919 C CA . TYR B 1 32 ? 3.232 21.703 28.047 1 97.81 32 TYR B CA 1
ATOM 5920 C C . TYR B 1 32 ? 3.498 20.203 28.094 1 97.81 32 TYR B C 1
ATOM 5922 O O . TYR B 1 32 ? 3.391 19.578 29.156 1 97.81 32 TYR B O 1
ATOM 5930 N N . THR B 1 33 ? 3.686 19.609 26.969 1 97.31 33 THR B N 1
ATOM 5931 C CA . THR B 1 33 ? 4.082 18.203 26.859 1 97.31 33 THR B CA 1
ATOM 5932 C C . THR B 1 33 ? 5.508 18.094 26.344 1 97.31 33 THR B C 1
ATOM 5934 O O . THR B 1 33 ? 6.008 19 25.672 1 97.31 33 THR B O 1
ATOM 5937 N N . VAL B 1 34 ? 6.172 17.031 26.688 1 96.88 34 VAL B N 1
ATOM 5938 C CA . VAL B 1 34 ? 7.516 16.719 26.203 1 96.88 34 VAL B CA 1
ATOM 5939 C C . VAL B 1 34 ? 7.59 15.266 25.766 1 96.88 34 VAL B C 1
ATOM 5941 O O . VAL B 1 34 ? 7.141 14.367 26.484 1 96.88 34 VAL B O 1
ATOM 5944 N N . SER B 1 35 ? 8.031 15.023 24.547 1 95.88 35 SER B N 1
ATOM 5945 C CA . SER B 1 35 ? 8.312 13.695 24.016 1 95.88 35 SER B CA 1
ATOM 5946 C C . SER B 1 35 ? 9.812 13.461 23.875 1 95.88 35 SER B C 1
ATOM 5948 O O . SER B 1 35 ? 10.5 14.234 23.219 1 95.88 35 SER B O 1
ATOM 5950 N N . THR B 1 36 ? 10.32 12.398 24.5 1 95.81 36 THR B N 1
ATOM 5951 C CA . THR B 1 36 ? 11.75 12.102 24.469 1 95.81 36 THR B CA 1
ATOM 5952 C C . THR B 1 36 ? 11.992 10.68 23.969 1 95.81 36 THR B C 1
ATOM 5954 O O . THR B 1 36 ? 11.477 9.719 24.531 1 95.81 36 THR B O 1
ATOM 5957 N N . HIS B 1 37 ? 12.703 10.594 22.875 1 95.38 37 HIS B N 1
ATOM 5958 C CA . HIS B 1 37 ? 13.078 9.297 22.344 1 95.38 37 HIS B CA 1
ATOM 5959 C C . HIS B 1 37 ? 14.5 8.914 22.75 1 95.38 37 HIS B C 1
ATOM 5961 O O . HIS B 1 37 ? 15.406 9.75 22.703 1 95.38 37 HIS B O 1
ATOM 5967 N N . ARG B 1 38 ? 14.727 7.73 23.266 1 93.06 38 ARG B N 1
ATOM 5968 C CA . ARG B 1 38 ? 16.031 7.121 23.5 1 93.06 38 ARG B CA 1
ATOM 5969 C C . ARG B 1 38 ? 16.266 5.945 22.547 1 93.06 38 ARG B C 1
ATOM 5971 O O . ARG B 1 38 ? 15.508 4.973 22.562 1 93.06 38 ARG B O 1
ATOM 5978 N N . ILE B 1 39 ? 17.172 6.086 21.703 1 93.38 39 ILE B N 1
ATOM 5979 C CA . ILE B 1 39 ? 17.484 5.086 20.688 1 93.38 39 ILE B CA 1
ATOM 5980 C C . ILE B 1 39 ? 17.594 3.709 21.344 1 93.38 39 ILE B C 1
ATOM 5982 O O . ILE B 1 39 ? 18.312 3.547 22.328 1 93.38 39 ILE B O 1
ATOM 5986 N N . GLY B 1 40 ? 16.922 2.719 20.844 1 88.56 40 GLY B N 1
ATOM 5987 C CA . GLY B 1 40 ? 16.953 1.354 21.344 1 88.56 40 GLY B CA 1
ATOM 5988 C C . GLY B 1 40 ? 16 1.135 22.516 1 88.56 40 GLY B C 1
ATOM 5989 O O . GLY B 1 40 ? 15.703 -0.007 22.875 1 88.56 40 GLY B O 1
ATOM 5990 N N . CYS B 1 41 ? 15.469 2.236 23.188 1 90.56 41 CYS B N 1
ATOM 5991 C CA . CYS B 1 41 ? 14.664 2.09 24.391 1 90.56 41 CYS B CA 1
ATOM 5992 C C . CYS B 1 41 ? 13.227 2.52 24.156 1 90.56 41 CYS B C 1
ATOM 5994 O O . CYS B 1 41 ? 12.336 2.205 24.953 1 90.56 41 CYS B O 1
ATOM 5996 N N . GLY B 1 42 ? 13.039 3.277 23.156 1 91.06 42 GLY B N 1
ATOM 5997 C CA . GLY B 1 42 ? 11.68 3.715 22.859 1 91.06 42 GLY B CA 1
ATOM 5998 C C . GLY B 1 42 ? 11.445 5.176 23.203 1 91.06 42 GLY B C 1
ATOM 5999 O O . GLY B 1 42 ? 12.391 5.918 23.469 1 91.06 42 GLY B O 1
ATOM 6000 N N . THR B 1 43 ? 10.148 5.699 23.078 1 93.38 43 THR B N 1
ATOM 6001 C CA . THR B 1 43 ? 9.766 7.09 23.266 1 93.38 43 THR B CA 1
ATOM 6002 C C . THR B 1 43 ? 8.898 7.246 24.516 1 93.38 43 THR B C 1
ATOM 6004 O O . THR B 1 43 ? 7.984 6.445 24.75 1 93.38 43 THR B O 1
ATOM 6007 N N . THR B 1 44 ? 9.242 8.203 25.328 1 94.81 44 THR B N 1
ATOM 6008 C CA . THR B 1 44 ? 8.422 8.555 26.484 1 94.81 44 THR B CA 1
ATOM 6009 C C . THR B 1 44 ? 7.73 9.898 26.266 1 94.81 44 THR B C 1
ATOM 6011 O O . THR B 1 44 ? 8.289 10.789 25.625 1 94.81 44 THR B O 1
ATOM 6014 N N . LYS B 1 45 ? 6.543 10.07 26.734 1 95.75 45 LYS B N 1
ATOM 6015 C CA . LYS B 1 45 ? 5.766 11.305 26.672 1 95.75 45 LYS B CA 1
ATOM 6016 C C . LYS B 1 45 ? 5.316 11.75 28.062 1 95.75 45 LYS B C 1
ATOM 6018 O O . LYS B 1 45 ? 4.898 10.922 28.875 1 95.75 45 LYS B O 1
ATOM 6023 N N . GLU B 1 46 ? 5.488 13.008 28.344 1 96.44 46 GLU B N 1
ATOM 6024 C CA . GLU B 1 46 ? 5.109 13.578 29.641 1 96.44 46 GLU B CA 1
ATOM 6025 C C . GLU B 1 46 ? 4.285 14.852 29.469 1 96.44 46 GLU B C 1
ATOM 6027 O O . GLU B 1 46 ? 4.484 15.594 28.5 1 96.44 46 GLU B O 1
ATOM 6032 N N . VAL B 1 47 ? 3.381 15.023 30.375 1 97.31 47 VAL B N 1
ATOM 6033 C CA . VAL B 1 47 ? 2.768 16.328 30.594 1 97.31 47 VAL B CA 1
ATOM 6034 C C . VAL B 1 47 ? 3.457 17.031 31.766 1 97.31 47 VAL B C 1
ATOM 6036 O O . VAL B 1 47 ? 3.66 16.438 32.812 1 97.31 47 VAL B O 1
ATOM 6039 N N . ARG B 1 48 ? 3.824 18.297 31.531 1 97.25 48 ARG B N 1
ATOM 6040 C CA . ARG B 1 48 ? 4.598 19.016 32.562 1 97.25 48 ARG B CA 1
ATOM 6041 C C . ARG B 1 48 ? 4.031 20.406 32.781 1 97.25 48 ARG B C 1
ATOM 6043 O O . ARG B 1 48 ? 3.299 20.938 31.953 1 97.25 48 ARG B O 1
ATOM 6050 N N . VAL B 1 49 ? 4.344 20.969 33.969 1 97.44 49 VAL B N 1
ATOM 6051 C CA . VAL B 1 49 ? 4.035 22.344 34.344 1 97.44 49 VAL B CA 1
ATOM 6052 C C . VAL B 1 49 ? 5.312 23.062 34.781 1 97.44 49 VAL B C 1
ATOM 6054 O O . VAL B 1 49 ? 6.043 22.578 35.625 1 97.44 49 VAL B O 1
ATOM 6057 N N . MET B 1 50 ? 5.551 24.156 34.156 1 97.31 50 MET B N 1
ATOM 6058 C CA . MET B 1 50 ? 6.742 24.938 34.469 1 97.31 50 MET B CA 1
ATOM 6059 C C . MET B 1 50 ? 6.371 26.234 35.188 1 97.31 50 MET B C 1
ATOM 6061 O O . MET B 1 50 ? 5.41 26.906 34.812 1 97.31 50 MET B O 1
ATOM 6065 N N . HIS B 1 51 ? 7.105 26.578 36.25 1 97.19 51 HIS B N 1
ATOM 6066 C CA . HIS B 1 51 ? 7.023 27.891 36.875 1 97.19 51 HIS B CA 1
ATOM 6067 C C . HIS B 1 51 ? 7.887 28.906 36.125 1 97.19 51 HIS B C 1
ATOM 6069 O O . HIS B 1 51 ? 9.102 28.734 36.031 1 97.19 51 HIS B O 1
ATOM 6075 N N . PHE B 1 52 ? 7.312 30 35.656 1 97.31 52 PHE B N 1
ATOM 6076 C CA . PHE B 1 52 ? 7.996 30.891 34.719 1 97.31 52 PHE B CA 1
ATOM 6077 C C . PHE B 1 52 ? 9.07 31.703 35.438 1 97.31 52 PHE B C 1
ATOM 6079 O O . PHE B 1 52 ? 10.047 32.125 34.812 1 97.31 52 PHE B O 1
ATOM 6086 N N . GLU B 1 53 ? 8.914 31.875 36.688 1 95.31 53 GLU B N 1
ATOM 6087 C CA . GLU B 1 53 ? 9.836 32.75 37.438 1 95.31 53 GLU B CA 1
ATOM 6088 C C . GLU B 1 53 ? 11.203 32.062 37.594 1 95.31 53 GLU B C 1
ATOM 6090 O O . GLU B 1 53 ? 12.242 32.719 37.469 1 95.31 53 GLU B O 1
ATOM 6095 N N . ASP B 1 54 ? 11.25 30.781 37.875 1 94.25 54 ASP B N 1
ATOM 6096 C CA . ASP B 1 54 ? 12.531 30.125 38.125 1 94.25 54 ASP B CA 1
ATOM 6097 C C . ASP B 1 54 ? 12.75 28.969 37.188 1 94.25 54 ASP B C 1
ATOM 6099 O O . ASP B 1 54 ? 13.734 28.234 37.281 1 94.25 54 ASP B O 1
ATOM 6103 N N . ASN B 1 55 ? 11.82 28.719 36.312 1 92.56 55 ASN B N 1
ATOM 6104 C CA . ASN B 1 55 ? 11.898 27.719 35.25 1 92.56 55 ASN B CA 1
ATOM 6105 C C . ASN B 1 55 ? 11.906 26.297 35.812 1 92.56 55 ASN B C 1
ATOM 6107 O O . ASN B 1 55 ? 12.406 25.375 35.188 1 92.56 55 ASN B O 1
ATOM 6111 N N . GLN B 1 56 ? 11.406 26.172 37.031 1 94.12 56 GLN B N 1
ATOM 6112 C CA . GLN B 1 56 ? 11.258 24.828 37.594 1 94.12 56 GLN B CA 1
ATOM 6113 C C . GLN B 1 56 ? 10.039 24.125 37 1 94.12 56 GLN B C 1
ATOM 6115 O O . GLN B 1 56 ? 8.961 24.703 36.906 1 94.12 56 GLN B O 1
ATOM 6120 N N . SER B 1 57 ? 10.258 22.953 36.469 1 94.19 57 SER B N 1
ATOM 6121 C CA . SER B 1 57 ? 9.227 22.172 35.812 1 94.19 57 SER B CA 1
ATOM 6122 C C . SER B 1 57 ? 8.891 20.906 36.594 1 94.19 57 SER B C 1
ATOM 6124 O O . SER B 1 57 ? 9.781 20.25 37.125 1 94.19 57 SER B O 1
ATOM 6126 N N . VAL B 1 58 ? 7.641 20.594 36.75 1 94.31 58 VAL B N 1
ATOM 6127 C CA . VAL B 1 58 ? 7.191 19.391 37.469 1 94.31 58 VAL B CA 1
ATOM 6128 C C . VAL B 1 58 ? 6.422 18.5 36.5 1 94.31 58 VAL B C 1
ATOM 6130 O O . VAL B 1 58 ? 5.711 18.984 35.594 1 94.31 58 VAL B O 1
ATOM 6133 N N . GLN B 1 59 ? 6.59 17.188 36.625 1 94.94 59 GLN B N 1
ATOM 6134 C CA . GLN B 1 59 ? 5.875 16.188 35.812 1 94.94 59 GLN B CA 1
ATOM 6135 C C . GLN B 1 59 ? 4.465 15.961 36.375 1 94.94 59 GLN B C 1
ATOM 6137 O O . GLN B 1 59 ? 4.285 15.625 37.531 1 94.94 59 GLN B O 1
ATOM 6142 N N . LEU B 1 60 ? 3.545 16.219 35.562 1 95.31 60 LEU B N 1
ATOM 6143 C CA . LEU B 1 60 ? 2.164 15.93 35.938 1 95.31 60 LEU B CA 1
ATOM 6144 C C . LEU B 1 60 ? 1.835 14.461 35.688 1 95.31 60 LEU B C 1
ATOM 6146 O O . LEU B 1 60 ? 1.229 13.812 36.562 1 95.31 60 LEU B O 1
ATOM 6150 N N . THR B 1 61 ? 2.148 13.922 34.594 1 94.44 61 THR B N 1
ATOM 6151 C CA . THR B 1 61 ? 1.969 12.508 34.25 1 94.44 61 THR B CA 1
ATOM 6152 C C . THR B 1 61 ? 2.939 12.078 33.156 1 94.44 61 THR B C 1
ATOM 6154 O O . THR B 1 61 ? 3.453 12.914 32.406 1 94.44 61 THR B O 1
ATOM 6157 N N . ASP B 1 62 ? 3.273 10.75 33.125 1 93.81 62 ASP B N 1
ATOM 6158 C CA . ASP B 1 62 ? 4.113 10.164 32.062 1 93.81 62 ASP B CA 1
ATOM 6159 C C . ASP B 1 62 ? 3.379 9.039 31.344 1 93.81 62 ASP B C 1
ATOM 6161 O O . ASP B 1 62 ? 4.012 8.164 30.75 1 93.81 62 ASP B O 1
ATOM 6165 N N . ASP B 1 63 ? 2.072 9.07 31.5 1 93.56 63 ASP B N 1
ATOM 6166 C CA . ASP B 1 63 ? 1.254 8.109 30.766 1 93.56 63 ASP B CA 1
ATOM 6167 C C . ASP B 1 63 ? 1.137 8.492 29.297 1 93.56 63 ASP B C 1
ATOM 6169 O O . ASP B 1 63 ? 0.587 9.539 28.969 1 93.56 63 ASP B O 1
ATOM 6173 N N . ALA B 1 64 ? 1.591 7.598 28.406 1 92 64 ALA B N 1
ATOM 6174 C CA . ALA B 1 64 ? 1.66 7.875 26.969 1 92 64 ALA B CA 1
ATOM 6175 C C . ALA B 1 64 ? 0.264 7.98 26.359 1 92 64 ALA B C 1
ATOM 6177 O O . ALA B 1 64 ? 0.098 8.508 25.266 1 92 64 ALA B O 1
ATOM 6178 N N . ASN B 1 65 ? -0.754 7.508 27.047 1 95.44 65 ASN B N 1
ATOM 6179 C CA . ASN B 1 65 ? -2.121 7.523 26.531 1 95.44 65 ASN B CA 1
ATOM 6180 C C . ASN B 1 65 ? -2.832 8.828 26.875 1 95.44 65 ASN B C 1
ATOM 6182 O O . ASN B 1 65 ? -3.967 9.055 26.453 1 95.44 65 ASN B O 1
ATOM 6186 N N . VAL B 1 66 ? -2.139 9.695 27.594 1 97.06 66 VAL B N 1
ATOM 6187 C CA . VAL B 1 66 ? -2.719 10.977 28 1 97.06 66 VAL B CA 1
ATOM 6188 C C . VAL B 1 66 ? -2.561 11.992 26.875 1 97.06 66 VAL B C 1
ATOM 6190 O O . VAL B 1 66 ? -1.52 12.039 26.219 1 97.06 66 VAL B O 1
ATOM 6193 N N . HIS B 1 67 ? -3.648 12.711 26.688 1 96.56 67 HIS B N 1
ATOM 6194 C CA . HIS B 1 67 ? -3.633 13.781 25.688 1 96.56 67 HIS B CA 1
ATOM 6195 C C . HIS B 1 67 ? -4.637 14.875 26.047 1 96.56 67 HIS B C 1
ATOM 6197 O O . HIS B 1 67 ? -5.387 14.742 27.016 1 96.56 67 HIS B O 1
ATOM 6203 N N . ASP B 1 68 ? -4.617 16.031 25.406 1 97.62 68 ASP B N 1
ATOM 6204 C CA . ASP B 1 68 ? -5.535 17.156 25.516 1 97.62 68 ASP B CA 1
ATOM 6205 C C . ASP B 1 68 ? -5.543 17.719 26.938 1 97.62 68 ASP B C 1
ATOM 6207 O O . ASP B 1 68 ? -6.609 17.984 27.5 1 97.62 68 ASP B O 1
ATOM 6211 N N . ALA B 1 69 ? -4.441 17.844 27.562 1 97.62 69 ALA B N 1
ATOM 6212 C CA . ALA B 1 69 ? -4.363 18.484 28.859 1 97.62 69 ALA B CA 1
ATOM 6213 C C . ALA B 1 69 ? -4.629 19.984 28.766 1 97.62 69 ALA B C 1
ATOM 6215 O O . ALA B 1 69 ? -4.055 20.656 27.906 1 97.62 69 ALA B O 1
ATOM 6216 N N . ARG B 1 70 ? -5.504 20.5 29.656 1 97.56 70 ARG B N 1
ATOM 6217 C CA . ARG B 1 70 ? -5.898 21.906 29.641 1 97.56 70 ARG B CA 1
ATOM 6218 C C . ARG B 1 70 ? -6.035 22.453 31.062 1 97.56 70 ARG B C 1
ATOM 6220 O O . ARG B 1 70 ? -6.461 21.734 31.969 1 97.56 70 ARG B O 1
ATOM 6227 N N . TRP B 1 71 ? -5.695 23.75 31.203 1 97.44 71 TRP B N 1
ATOM 6228 C CA . TRP B 1 71 ? -6.062 24.453 32.438 1 97.44 71 TRP B CA 1
ATOM 6229 C C . TRP B 1 71 ? -7.578 24.578 32.562 1 97.44 71 TRP B C 1
ATOM 6231 O O . TRP B 1 71 ? -8.25 24.969 31.609 1 97.44 71 TRP B O 1
ATOM 6241 N N . ILE B 1 72 ? -8.07 24.234 33.719 1 96.88 72 ILE B N 1
ATOM 6242 C CA . ILE B 1 72 ? -9.445 24.656 34 1 96.88 72 ILE B CA 1
ATOM 6243 C C . ILE B 1 72 ? -9.492 26.156 34.188 1 96.88 72 ILE B C 1
ATOM 6245 O O . ILE B 1 72 ? -8.758 26.719 35 1 96.88 72 ILE B O 1
ATOM 6249 N N . PRO B 1 73 ? -10.344 26.844 33.438 1 96.06 73 PRO B N 1
ATOM 6250 C CA . PRO B 1 73 ? -10.312 28.297 33.406 1 96.06 73 PRO B CA 1
ATOM 6251 C C . PRO B 1 73 ? -10.344 28.906 34.812 1 96.06 73 PRO B C 1
ATOM 6253 O O . PRO B 1 73 ? -11.109 28.453 35.656 1 96.06 73 PRO B O 1
ATOM 6256 N N . HIS B 1 74 ? -9.422 29.891 35.062 1 94.38 74 HIS B N 1
ATOM 6257 C CA . HIS B 1 74 ? -9.336 30.734 36.25 1 94.38 74 HIS B CA 1
ATOM 6258 C C . HIS B 1 74 ? -8.836 29.938 37.438 1 94.38 74 HIS B C 1
ATOM 6260 O O . HIS B 1 74 ? -9.039 30.344 38.594 1 94.38 74 HIS B O 1
ATOM 6266 N N . THR B 1 75 ? -8.281 28.781 37.188 1 93.81 75 THR B N 1
ATOM 6267 C CA . THR B 1 75 ? -7.703 27.969 38.25 1 93.81 75 THR B CA 1
ATOM 6268 C C . THR B 1 75 ? -6.324 27.453 37.844 1 93.81 75 THR B C 1
ATOM 6270 O O . THR B 1 75 ? -5.855 27.703 36.719 1 93.81 75 THR B O 1
ATOM 6273 N N . ASN B 1 76 ? -5.707 26.75 38.781 1 94.38 76 ASN B N 1
ATOM 6274 C CA . ASN B 1 76 ? -4.469 26.031 38.5 1 94.38 76 ASN B CA 1
ATOM 6275 C C . ASN B 1 76 ? -4.703 24.531 38.375 1 94.38 76 ASN B C 1
ATOM 6277 O O . ASN B 1 76 ? -3.768 23.734 38.5 1 94.38 76 ASN B O 1
ATOM 6281 N N . ASP B 1 77 ? -6.027 24.188 38.281 1 94.62 77 ASP B N 1
ATOM 6282 C CA . ASP B 1 77 ? -6.375 22.797 38.031 1 94.62 77 ASP B CA 1
ATOM 6283 C C . ASP B 1 77 ? -6.211 22.422 36.562 1 94.62 77 ASP B C 1
ATOM 6285 O O . ASP B 1 77 ? -6.363 23.266 35.688 1 94.62 77 ASP B O 1
ATOM 6289 N N . VAL B 1 78 ? -5.863 21.141 36.375 1 97.06 78 VAL B N 1
ATOM 6290 C CA . VAL B 1 78 ? -5.68 20.641 35 1 97.06 78 VAL B CA 1
ATOM 6291 C C . VAL B 1 78 ? -6.633 19.484 34.75 1 97.06 78 VAL B C 1
ATOM 6293 O O . VAL B 1 78 ? -6.801 18.609 35.594 1 97.06 78 VAL B O 1
ATOM 6296 N N . VAL B 1 79 ? -7.34 19.5 33.688 1 97.62 79 VAL B N 1
ATOM 6297 C CA . VAL B 1 79 ? -8.117 18.375 33.188 1 97.62 79 VAL B CA 1
ATOM 6298 C C . VAL B 1 79 ? -7.43 17.75 31.969 1 97.62 79 VAL B C 1
ATOM 6300 O O . VAL B 1 79 ? -6.809 18.469 31.172 1 97.62 79 VAL B O 1
ATOM 6303 N N . TYR B 1 80 ? -7.441 16.422 31.859 1 97.88 80 TYR B N 1
ATOM 6304 C CA . TYR B 1 80 ? -6.852 15.781 30.688 1 97.88 80 TYR B CA 1
ATOM 6305 C C . TYR B 1 80 ? -7.625 14.516 30.328 1 97.88 80 TYR B C 1
ATOM 6307 O O . TYR B 1 80 ? -8.406 14 31.125 1 97.88 80 TYR B O 1
ATOM 6315 N N . LEU B 1 81 ? -7.48 14.117 29.109 1 98.56 81 LEU B N 1
ATOM 6316 C CA . LEU B 1 81 ? -8.078 12.898 28.578 1 98.56 81 LEU B CA 1
ATOM 6317 C C . LEU B 1 81 ? -7.059 11.766 28.531 1 98.56 81 LEU B C 1
ATOM 6319 O O . LEU B 1 81 ? -5.863 12.008 28.344 1 98.56 81 LEU B O 1
ATOM 6323 N N . LYS B 1 82 ? -7.504 10.57 28.734 1 98.19 82 LYS B N 1
ATOM 6324 C CA . LYS B 1 82 ? -6.684 9.367 28.625 1 98.19 82 LYS B CA 1
ATOM 6325 C C . LYS B 1 82 ? -7.371 8.305 27.766 1 98.19 82 LYS B C 1
ATOM 6327 O O . LYS B 1 82 ? -8.477 7.855 28.094 1 98.19 82 LYS B O 1
ATOM 6332 N N . SER B 1 83 ? -6.727 7.918 26.688 1 97.56 83 SER B N 1
ATOM 6333 C CA . SER B 1 83 ? -7.266 6.867 25.828 1 97.56 83 SER B CA 1
ATOM 6334 C C . SER B 1 83 ? -7.02 5.488 26.422 1 97.56 83 SER B C 1
ATOM 6336 O O . SER B 1 83 ? -5.961 5.234 27 1 97.56 83 SER B O 1
ATOM 6338 N N . THR B 1 84 ? -7.957 4.586 26.156 1 96 84 THR B N 1
ATOM 6339 C CA . THR B 1 84 ? -7.797 3.207 26.609 1 96 84 THR B CA 1
ATOM 6340 C C . THR B 1 84 ? -7.652 2.26 25.422 1 96 84 THR B C 1
ATOM 6342 O O . THR B 1 84 ? -7.926 2.643 24.281 1 96 84 THR B O 1
ATOM 6345 N N . GLU B 1 85 ? -7.219 1.072 25.672 1 90.75 85 GLU B N 1
ATOM 6346 C CA . GLU B 1 85 ? -6.961 0.078 24.641 1 90.75 85 GLU B CA 1
ATOM 6347 C C . GLU B 1 85 ? -8.25 -0.33 23.922 1 90.75 85 GLU B C 1
ATOM 6349 O O . GLU B 1 85 ? -8.227 -0.693 22.75 1 90.75 85 GLU B O 1
ATOM 6354 N N . ASN B 1 86 ? -9.336 -0.221 24.594 1 92 86 ASN B N 1
ATOM 6355 C CA . ASN B 1 86 ? -10.602 -0.663 24.031 1 92 86 ASN B CA 1
ATOM 6356 C C . ASN B 1 86 ? -11.32 0.474 23.312 1 92 86 ASN B C 1
ATOM 6358 O O . ASN B 1 86 ? -12.484 0.345 22.938 1 92 86 ASN B O 1
ATOM 6362 N N . GLY B 1 87 ? -10.68 1.62 23.156 1 94.5 87 GLY B N 1
ATOM 6363 C CA . GLY B 1 87 ? -11.234 2.711 22.375 1 94.5 87 GLY B CA 1
ATOM 6364 C C . GLY B 1 87 ? -12.055 3.688 23.188 1 94.5 87 GLY B C 1
ATOM 6365 O O . GLY B 1 87 ? -12.742 4.543 22.641 1 94.5 87 GLY B O 1
ATOM 6366 N N . ARG B 1 88 ? -11.992 3.576 24.469 1 96.75 88 ARG B N 1
ATOM 6367 C CA . ARG B 1 88 ? -12.703 4.484 25.375 1 96.75 88 ARG B CA 1
ATOM 6368 C C . ARG B 1 88 ? -11.82 5.664 25.766 1 96.75 88 ARG B C 1
ATOM 6370 O O . ARG B 1 88 ? -10.625 5.676 25.469 1 96.75 88 ARG B O 1
ATOM 6377 N N . THR B 1 89 ? -12.438 6.652 26.344 1 98.44 89 THR B N 1
ATOM 6378 C CA . THR B 1 89 ? -11.711 7.812 26.859 1 98.44 89 THR B CA 1
ATOM 6379 C C . THR B 1 89 ? -12.062 8.062 28.328 1 98.44 89 THR B C 1
ATOM 6381 O O . THR B 1 89 ? -13.242 8.195 28.672 1 98.44 89 THR B O 1
ATOM 6384 N N . GLU B 1 90 ? -11.062 8.102 29.125 1 98.44 90 GLU B N 1
ATOM 6385 C CA . GLU B 1 90 ? -11.203 8.508 30.516 1 98.44 90 GLU B CA 1
ATOM 6386 C C . GLU B 1 90 ? -10.852 9.984 30.703 1 98.44 90 GLU B C 1
ATOM 6388 O O . GLU B 1 90 ? -9.945 10.492 30.047 1 98.44 90 GLU B O 1
ATOM 6393 N N . VAL B 1 91 ? -11.578 10.68 31.578 1 98.5 91 VAL B N 1
ATOM 6394 C CA . VAL B 1 91 ? -11.312 12.078 31.891 1 98.5 91 VAL B CA 1
ATOM 6395 C C . VAL B 1 91 ? -10.805 12.203 33.344 1 98.5 91 VAL B C 1
ATOM 6397 O O . VAL B 1 91 ? -11.43 11.688 34.25 1 98.5 91 VAL B O 1
ATOM 6400 N N . PHE B 1 92 ? -9.695 12.875 33.5 1 97.38 92 PHE B N 1
ATOM 6401 C CA . PHE B 1 92 ? -9.102 13.07 34.812 1 97.38 92 PHE B CA 1
ATOM 6402 C C . PHE B 1 92 ? -8.992 14.555 35.156 1 97.38 92 PHE B C 1
ATOM 6404 O O . PHE B 1 92 ? -8.906 15.391 34.25 1 97.38 92 PHE B O 1
ATOM 6411 N N . PHE B 1 93 ? -9.031 14.883 36.406 1 94.31 93 PHE B N 1
ATOM 6412 C CA . PHE B 1 93 ? -8.688 16.203 36.906 1 94.31 93 PHE B CA 1
ATOM 6413 C C . PHE B 1 93 ? -7.602 16.125 37.969 1 94.31 93 PHE B C 1
ATOM 6415 O O . PHE B 1 93 ? -7.609 15.203 38.781 1 94.31 93 PHE B O 1
ATOM 6422 N N . ALA B 1 94 ? -6.555 16.953 37.781 1 94.25 94 ALA B N 1
ATOM 6423 C CA . ALA B 1 94 ? -5.496 17.125 38.781 1 94.25 94 ALA B CA 1
ATOM 6424 C C . ALA B 1 94 ? -5.605 18.469 39.469 1 94.25 94 ALA B C 1
ATOM 6426 O O . ALA B 1 94 ? -5.629 19.516 38.812 1 94.25 94 ALA B O 1
ATOM 6427 N N . ARG B 1 95 ? -5.59 18.391 40.781 1 90.94 95 ARG B N 1
ATOM 6428 C CA . ARG B 1 95 ? -5.695 19.609 41.562 1 90.94 95 ARG B CA 1
ATOM 6429 C C . ARG B 1 95 ? -4.344 20.328 41.688 1 90.94 95 ARG B C 1
ATOM 6431 O O . ARG B 1 95 ? -3.371 19.75 42.156 1 90.94 95 ARG B O 1
ATOM 6438 N N . SER B 1 96 ? -4.289 21.562 41.312 1 85.62 96 SER B N 1
ATOM 6439 C CA . SER B 1 96 ? -3.111 22.406 41.344 1 85.62 96 SER B CA 1
ATOM 6440 C C . SER B 1 96 ? -1.89 21.703 40.781 1 85.62 96 SER B C 1
ATOM 6442 O O . SER B 1 96 ? -0.786 21.828 41.312 1 85.62 96 SER B O 1
ATOM 6444 N N . PHE B 1 97 ? -2.127 20.859 39.812 1 75.94 97 PHE B N 1
ATOM 6445 C CA . PHE B 1 97 ? -1.135 20.062 39.094 1 75.94 97 PHE B CA 1
ATOM 6446 C C . PHE B 1 97 ? -0.26 19.281 40.062 1 75.94 97 PHE B C 1
ATOM 6448 O O . PHE B 1 97 ? 0.946 19.141 39.875 1 75.94 97 PHE B O 1
ATOM 6455 N N . GLY B 1 98 ? -0.883 18.922 41.188 1 77.69 98 GLY B N 1
ATOM 6456 C CA . GLY B 1 98 ? -0.215 18.109 42.188 1 77.69 98 GLY B CA 1
ATOM 6457 C C . GLY B 1 98 ? -0.264 16.625 41.875 1 77.69 98 GLY B C 1
ATOM 6458 O O . GLY B 1 98 ? -0.418 16.234 40.719 1 77.69 98 GLY B O 1
ATOM 6459 N N . LYS B 1 99 ? 0.02 15.812 42.875 1 80.88 99 LYS B N 1
ATOM 6460 C CA . LYS B 1 99 ? 0.143 14.367 42.719 1 80.88 99 LYS B CA 1
ATOM 6461 C C . LYS B 1 99 ? -1.226 13.695 42.75 1 80.88 99 LYS B C 1
ATOM 6463 O O . LYS B 1 99 ? -1.368 12.547 42.344 1 80.88 99 LYS B O 1
ATOM 6468 N N . ASP B 1 100 ? -2.264 14.445 43.062 1 84.62 100 ASP B N 1
ATOM 6469 C CA . ASP B 1 100 ? -3.592 13.844 43.188 1 84.62 100 ASP B CA 1
ATOM 6470 C C . ASP B 1 100 ? -4.352 13.961 41.844 1 84.62 100 ASP B C 1
ATOM 6472 O O . ASP B 1 100 ? -4.688 15.062 41.438 1 84.62 100 ASP B O 1
ATOM 6476 N N . HIS B 1 101 ? -4.578 12.859 41.219 1 93.38 101 HIS B N 1
ATOM 6477 C CA . HIS B 1 101 ? -5.352 12.773 39.969 1 93.38 101 HIS B CA 1
ATOM 6478 C C . HIS B 1 101 ? -6.652 12.008 40.188 1 93.38 101 HIS B C 1
ATOM 6480 O O . HIS B 1 101 ? -6.66 10.953 40.812 1 93.38 101 HIS B O 1
ATOM 6486 N N . PHE B 1 102 ? -7.777 12.492 39.781 1 94.19 102 PHE B N 1
ATOM 6487 C CA . PHE B 1 102 ? -9.086 11.883 39.969 1 94.19 102 PHE B CA 1
ATOM 6488 C C . PHE B 1 102 ? -9.766 11.617 38.656 1 94.19 102 PHE B C 1
ATOM 6490 O O . PHE B 1 102 ? -9.906 12.523 37.812 1 94.19 102 PHE B O 1
ATOM 6497 N N . LYS B 1 103 ? -10.156 10.367 38.438 1 96.25 103 LYS B N 1
ATOM 6498 C CA . LYS B 1 103 ? -11.016 10.07 37.281 1 96.25 103 LYS B CA 1
ATOM 6499 C C . LYS B 1 103 ? -12.422 10.617 37.5 1 96.25 103 LYS B C 1
ATOM 6501 O O . LYS B 1 103 ? -13.086 10.273 38.5 1 96.25 103 LYS B O 1
ATOM 6506 N N . ILE B 1 104 ? -12.875 11.391 36.625 1 96.88 104 ILE B N 1
ATOM 6507 C CA . ILE B 1 104 ? -14.141 12.062 36.906 1 96.88 104 ILE B CA 1
ATOM 6508 C C . ILE B 1 104 ? -15.188 11.617 35.875 1 96.88 104 ILE B C 1
ATOM 6510 O O . ILE B 1 104 ? -16.391 11.867 36.062 1 96.88 104 ILE B O 1
ATOM 6514 N N . ALA B 1 105 ? -14.781 11 34.844 1 97.81 105 ALA B N 1
ATOM 6515 C CA . ALA B 1 105 ? -15.727 10.469 33.844 1 97.81 105 ALA B CA 1
ATOM 6516 C C . ALA B 1 105 ? -15.055 9.461 32.938 1 97.81 105 ALA B C 1
ATOM 6518 O O . ALA B 1 105 ? -13.828 9.391 32.875 1 97.81 105 ALA B O 1
ATOM 6519 N N . GLU B 1 106 ? -15.844 8.711 32.25 1 97.94 106 GLU B N 1
ATOM 6520 C CA . GLU B 1 106 ? -15.414 7.781 31.219 1 97.94 106 GLU B CA 1
ATOM 6521 C C . GLU B 1 106 ? -16.453 7.668 30.109 1 97.94 106 GLU B C 1
ATOM 6523 O O . GLU B 1 106 ? -17.656 7.605 30.391 1 97.94 106 GLU B O 1
ATOM 6528 N N . PHE B 1 107 ? -16.031 7.668 28.922 1 98.25 107 PHE B N 1
ATOM 6529 C CA . PHE B 1 107 ? -16.938 7.617 27.781 1 98.25 107 PHE B CA 1
ATOM 6530 C C . PHE B 1 107 ? -16.562 6.484 26.828 1 98.25 107 PHE B C 1
ATOM 6532 O O . PHE B 1 107 ? -15.375 6.219 26.625 1 98.25 107 PHE B O 1
ATOM 6539 N N . ASP B 1 108 ? -17.516 5.898 26.188 1 96.5 108 ASP B N 1
ATOM 6540 C CA . ASP B 1 108 ? -17.328 4.762 25.297 1 96.5 108 ASP B CA 1
ATOM 6541 C C . ASP B 1 108 ? -17.078 5.227 23.859 1 96.5 108 ASP B C 1
ATOM 6543 O O . ASP B 1 108 ? -17.781 4.812 22.938 1 96.5 108 ASP B O 1
ATOM 6547 N N . ALA B 1 109 ? -16.125 5.969 23.703 1 97.25 109 ALA B N 1
ATOM 6548 C CA . ALA B 1 109 ? -15.68 6.469 22.406 1 97.25 109 ALA B CA 1
ATOM 6549 C C . ALA B 1 109 ? -14.32 7.152 22.516 1 97.25 109 ALA B C 1
ATOM 6551 O O . ALA B 1 109 ? -13.93 7.613 23.594 1 97.25 109 ALA B O 1
ATOM 6552 N N . ALA B 1 110 ? -13.594 7.141 21.469 1 96.88 110 ALA B N 1
ATOM 6553 C CA . ALA B 1 110 ? -12.367 7.941 21.391 1 96.88 110 ALA B CA 1
ATOM 6554 C C . ALA B 1 110 ? -12.695 9.422 21.25 1 96.88 110 ALA B C 1
ATOM 6556 O O . ALA B 1 110 ? -13.352 9.836 20.297 1 96.88 110 ALA B O 1
ATOM 6557 N N . LEU B 1 111 ? -12.281 10.219 22.203 1 98.25 111 LEU B N 1
ATOM 6558 C CA . LEU B 1 111 ? -12.547 11.648 22.219 1 98.25 111 LEU B CA 1
ATOM 6559 C C . LEU B 1 111 ? -11.242 12.445 22.172 1 98.25 111 LEU B C 1
ATOM 6561 O O . LEU B 1 111 ? -10.219 12 22.688 1 98.25 111 LEU B O 1
ATOM 6565 N N . SER B 1 112 ? -11.297 13.609 21.5 1 97.31 112 SER B N 1
ATOM 6566 C CA . SER B 1 112 ? -10.141 14.5 21.422 1 97.31 112 SER B CA 1
ATOM 6567 C C . SER B 1 112 ? -10.562 15.938 21.172 1 97.31 112 SER B C 1
ATOM 6569 O O . SER B 1 112 ? -11.758 16.266 21.219 1 97.31 112 SER B O 1
ATOM 6571 N N . SER B 1 113 ? -9.555 16.812 21.047 1 97.56 113 SER B N 1
ATOM 6572 C CA . SER B 1 113 ? -9.773 18.219 20.75 1 97.56 113 SER B CA 1
ATOM 6573 C C . SER B 1 113 ? -10.578 18.906 21.844 1 97.56 113 SER B C 1
ATOM 6575 O O . SER B 1 113 ? -11.578 19.578 21.562 1 97.56 113 SER B O 1
ATOM 6577 N N . LEU B 1 114 ? -10.133 18.734 23.031 1 98.56 114 LEU B N 1
ATOM 6578 C CA . LEU B 1 114 ? -10.812 19.281 24.203 1 98.56 114 LEU B CA 1
ATOM 6579 C C . LEU B 1 114 ? -10.711 20.797 24.234 1 98.56 114 LEU B C 1
ATOM 6581 O O . LEU B 1 114 ? -9.625 21.359 24.062 1 98.56 114 LEU B O 1
ATOM 6585 N N . LYS B 1 115 ? -11.812 21.453 24.406 1 98.12 115 LYS B N 1
ATOM 6586 C CA . LYS B 1 115 ? -11.891 22.891 24.656 1 98.12 115 LYS B CA 1
ATOM 6587 C C . LYS B 1 115 ? -12.766 23.188 25.875 1 98.12 115 LYS B C 1
ATOM 6589 O O . LYS B 1 115 ? -13.812 22.562 26.062 1 98.12 115 LYS B O 1
ATOM 6594 N N . LEU B 1 116 ? -12.352 24.172 26.719 1 98.19 116 LEU B N 1
ATOM 6595 C CA . LEU B 1 116 ? -13.062 24.562 27.938 1 98.19 116 LEU B CA 1
ATOM 6596 C C . LEU B 1 116 ? -13.445 26.047 27.875 1 98.19 116 LEU B C 1
ATOM 6598 O O . LEU B 1 116 ? -12.734 26.844 27.281 1 98.19 116 LEU B O 1
ATOM 6602 N N . LYS B 1 117 ? -14.562 26.344 28.562 1 97.31 117 LYS B N 1
ATOM 6603 C CA . LYS B 1 117 ? -14.992 27.734 28.703 1 97.31 117 LYS B CA 1
ATOM 6604 C C . LYS B 1 117 ? -15.727 27.938 30.031 1 97.31 117 LYS B C 1
ATOM 6606 O O . LYS B 1 117 ? -16.688 27.219 30.344 1 97.31 117 LYS B O 1
ATOM 6611 N N . ALA B 1 118 ? -15.273 28.891 30.719 1 96.5 118 ALA B N 1
ATOM 6612 C CA . ALA B 1 118 ? -15.969 29.25 31.953 1 96.5 118 ALA B CA 1
ATOM 6613 C C . ALA B 1 118 ? -17.281 29.969 31.672 1 96.5 118 ALA B C 1
ATOM 6615 O O . ALA B 1 118 ? -17.344 30.828 30.781 1 96.5 118 ALA B O 1
ATOM 6616 N N . LEU B 1 119 ? -18.266 29.609 32.438 1 95.38 119 LEU B N 1
ATOM 6617 C CA . LEU B 1 119 ? -19.562 30.281 32.344 1 95.38 119 LEU B CA 1
ATOM 6618 C C . LEU B 1 119 ? -19.781 31.188 33.531 1 95.38 119 LEU B C 1
ATOM 6620 O O . LEU B 1 119 ? -19.109 31.047 34.562 1 95.38 119 LEU B O 1
ATOM 6624 N N . ALA B 1 120 ? -20.781 32 33.375 1 90.81 120 ALA B N 1
ATOM 6625 C CA . ALA B 1 120 ? -21.062 33 34.438 1 90.81 120 ALA B CA 1
ATOM 6626 C C . ALA B 1 120 ? -21.578 32.312 35.688 1 90.81 120 ALA B C 1
ATOM 6628 O O . ALA B 1 120 ? -21.391 32.812 36.812 1 90.81 120 ALA B O 1
ATOM 6629 N N . ASP B 1 121 ? -22.125 31.156 35.625 1 91.5 121 ASP B N 1
ATOM 6630 C CA . ASP B 1 121 ? -22.719 30.469 36.781 1 91.5 121 ASP B CA 1
ATOM 6631 C C . ASP B 1 121 ? -21.688 29.656 37.531 1 91.5 121 ASP B C 1
ATOM 6633 O O . ASP B 1 121 ? -22.016 28.922 38.469 1 91.5 121 ASP B O 1
ATOM 6637 N N . GLY B 1 122 ? -20.484 29.719 37.031 1 90.81 122 GLY B N 1
ATOM 6638 C CA . GLY B 1 122 ? -19.406 29.047 37.75 1 90.81 122 GLY B CA 1
ATOM 6639 C C . GLY B 1 122 ? -19.078 27.688 37.188 1 90.81 122 GLY B C 1
ATOM 6640 O O . GLY B 1 122 ? -18.078 27.062 37.594 1 90.81 122 GLY B O 1
ATOM 6641 N N . THR B 1 123 ? -19.891 27.266 36.281 1 95.38 123 THR B N 1
ATOM 6642 C CA . THR B 1 123 ? -19.578 26 35.625 1 95.38 123 THR B CA 1
ATOM 6643 C C . THR B 1 123 ? -18.641 26.219 34.438 1 95.38 123 THR B C 1
ATOM 6645 O O . THR B 1 123 ? -18.344 27.375 34.094 1 95.38 123 THR B O 1
ATOM 6648 N N . VAL B 1 124 ? -18.078 25.109 33.938 1 97.75 124 VAL B N 1
ATOM 6649 C CA . VAL B 1 124 ? -17.141 25.172 32.844 1 97.75 124 VAL B CA 1
ATOM 6650 C C . VAL B 1 124 ? -17.594 24.234 31.719 1 97.75 124 VAL B C 1
ATOM 6652 O O . VAL B 1 124 ? -17.75 23.031 31.922 1 97.75 124 VAL B O 1
ATOM 6655 N N . VAL B 1 125 ? -17.828 24.781 30.578 1 98.38 125 VAL B N 1
ATOM 6656 C CA . VAL B 1 125 ? -18.203 23.953 29.438 1 98.38 125 VAL B CA 1
ATOM 6657 C C . VAL B 1 125 ? -17.062 23 29.094 1 98.38 125 VAL B C 1
ATOM 6659 O O . VAL B 1 125 ? -15.898 23.422 29.047 1 98.38 125 VAL B O 1
ATOM 6662 N N . PHE B 1 126 ? -17.344 21.75 28.984 1 98.62 126 PHE B N 1
ATOM 6663 C CA . PHE B 1 126 ? -16.484 20.688 28.469 1 98.62 126 PHE B CA 1
ATOM 6664 C C . PHE B 1 126 ? -16.922 20.266 27.078 1 98.62 126 PHE B C 1
ATOM 6666 O O . PHE B 1 126 ? -18 19.688 26.906 1 98.62 126 PHE B O 1
ATOM 6673 N N . MET B 1 127 ? -16.125 20.578 26.062 1 98.69 127 MET B N 1
ATOM 6674 C CA . MET B 1 127 ? -16.484 20.188 24.703 1 98.69 127 MET B CA 1
ATOM 6675 C C . MET B 1 127 ? -15.367 19.391 24.047 1 98.69 127 MET B C 1
ATOM 6677 O O . MET B 1 127 ? -14.195 19.75 24.172 1 98.69 127 MET B O 1
ATOM 6681 N N . VAL B 1 128 ? -15.703 18.297 23.359 1 98.62 128 VAL B N 1
ATOM 6682 C CA . VAL B 1 128 ? -14.75 17.406 22.688 1 98.62 128 VAL B CA 1
ATOM 6683 C C . VAL B 1 128 ? -15.305 16.969 21.344 1 98.62 128 VAL B C 1
ATOM 6685 O O . VAL B 1 128 ? -16.484 17.188 21.047 1 98.62 128 VAL B O 1
ATOM 6688 N N . ALA B 1 129 ? -14.477 16.422 20.5 1 98.25 129 ALA B N 1
ATOM 6689 C CA . ALA B 1 129 ? -14.867 15.82 19.234 1 98.25 129 ALA B CA 1
ATOM 6690 C C . ALA B 1 129 ? -14.852 14.297 19.328 1 98.25 129 ALA B C 1
ATOM 6692 O O . ALA B 1 129 ? -13.969 13.711 19.953 1 98.25 129 ALA B O 1
ATOM 6693 N N . GLY B 1 130 ? -15.836 13.633 18.797 1 97.62 130 GLY B N 1
ATOM 6694 C CA . GLY B 1 130 ? -15.961 12.188 18.734 1 97.62 130 GLY B CA 1
ATOM 6695 C C . GLY B 1 130 ? -16.859 11.719 17.609 1 97.62 130 GLY B C 1
ATOM 6696 O O . GLY B 1 130 ? -17.625 12.508 17.031 1 97.62 130 GLY B O 1
ATOM 6697 N N . LEU B 1 131 ? -16.781 10.469 17.281 1 95.5 131 LEU B N 1
ATOM 6698 C CA . LEU B 1 131 ? -17.562 9.906 16.188 1 95.5 131 LEU B CA 1
ATOM 6699 C C . LEU B 1 131 ? -19.016 9.703 16.609 1 95.5 131 LEU B C 1
ATOM 6701 O O . LEU B 1 131 ? -19.297 9.328 17.75 1 95.5 131 LEU B O 1
ATOM 6705 N N . SER B 1 132 ? -19.859 9.945 15.672 1 95.19 132 SER B N 1
ATOM 6706 C CA . SER B 1 132 ? -21.297 9.734 15.852 1 95.19 132 SER B CA 1
ATOM 6707 C C . SER B 1 132 ? -21.812 8.617 14.945 1 95.19 132 SER B C 1
ATOM 6709 O O . SER B 1 132 ? -21.469 8.57 13.766 1 95.19 132 SER B O 1
ATOM 6711 N N . ASP B 1 133 ? -22.578 7.785 15.523 1 89.12 133 ASP B N 1
ATOM 6712 C CA . ASP B 1 133 ? -23.188 6.766 14.68 1 89.12 133 ASP B CA 1
ATOM 6713 C C . ASP B 1 133 ? -24.406 7.328 13.945 1 89.12 133 ASP B C 1
ATOM 6715 O O . ASP B 1 133 ? -24.672 8.531 13.992 1 89.12 133 ASP B O 1
ATOM 6719 N N . HIS B 1 134 ? -25.203 6.527 13.25 1 84.88 134 HIS B N 1
ATOM 6720 C CA . HIS B 1 134 ? -26.297 6.961 12.398 1 84.88 134 HIS B CA 1
ATOM 6721 C C . HIS B 1 134 ? -27.484 7.445 13.234 1 84.88 134 HIS B C 1
ATOM 6723 O O . HIS B 1 134 ? -28.375 8.133 12.727 1 84.88 134 HIS B O 1
ATOM 6729 N N . HIS B 1 135 ? -27.469 7.16 14.531 1 88.62 135 HIS B N 1
ATOM 6730 C CA . HIS B 1 135 ? -28.531 7.594 15.422 1 88.62 135 HIS B CA 1
ATOM 6731 C C . HIS B 1 135 ? -28.141 8.844 16.203 1 88.62 135 HIS B C 1
ATOM 6733 O O . HIS B 1 135 ? -28.891 9.312 17.062 1 88.62 135 HIS B O 1
ATOM 6739 N N . GLY B 1 136 ? -26.969 9.328 15.922 1 91.25 136 GLY B N 1
ATOM 6740 C CA . GLY B 1 136 ? -26.5 10.531 16.594 1 91.25 136 GLY B CA 1
ATOM 6741 C C . GLY B 1 136 ? -25.891 10.266 17.953 1 91.25 136 GLY B C 1
ATOM 6742 O O . GLY B 1 136 ? -25.734 11.188 18.75 1 91.25 136 GLY B O 1
ATOM 6743 N N . LEU B 1 137 ? -25.578 9 18.172 1 93.62 137 LEU B N 1
ATOM 6744 C CA . LEU B 1 137 ? -24.984 8.633 19.438 1 93.62 137 LEU B CA 1
ATOM 6745 C C . LEU B 1 137 ? -23.469 8.453 19.297 1 93.62 137 LEU B C 1
ATOM 6747 O O . LEU B 1 137 ? -22.969 8.219 18.188 1 93.62 137 LEU B O 1
ATOM 6751 N N . LEU B 1 138 ? -22.844 8.633 20.469 1 95.19 138 LEU B N 1
ATOM 6752 C CA . LEU B 1 138 ? -21.406 8.438 20.5 1 95.19 138 LEU B CA 1
ATOM 6753 C C . LEU B 1 138 ? -21.031 7.051 19.984 1 95.19 138 LEU B C 1
ATOM 6755 O O . LEU B 1 138 ? -21.688 6.062 20.344 1 95.19 138 LEU B O 1
ATOM 6759 N N . TYR B 1 139 ? -19.953 6.977 19.172 1 94.44 139 TYR B N 1
ATOM 6760 C CA . TYR B 1 139 ? -19.594 5.738 18.5 1 94.44 139 TYR B CA 1
ATOM 6761 C C . TYR B 1 139 ? -18.156 5.344 18.812 1 94.44 139 TYR B C 1
ATOM 6763 O O . TYR B 1 139 ? -17.234 6.16 18.688 1 94.44 139 TYR B O 1
ATOM 6771 N N . ASN B 1 140 ? -17.922 4.117 19.281 1 95.06 140 ASN B N 1
ATOM 6772 C CA . ASN B 1 140 ? -16.609 3.529 19.516 1 95.06 140 ASN B CA 1
ATOM 6773 C C . ASN B 1 140 ? -16.188 2.631 18.359 1 95.06 140 ASN B C 1
ATOM 6775 O O . ASN B 1 140 ? -16.562 1.459 18.297 1 95.06 140 ASN B O 1
ATOM 6779 N N . GLU B 1 141 ? -15.359 3.111 17.531 1 87.56 141 GLU B N 1
ATOM 6780 C CA . GLU B 1 141 ? -14.945 2.402 16.328 1 87.56 141 GLU B CA 1
ATOM 6781 C C . GLU B 1 141 ? -14.188 1.121 16.688 1 87.56 141 GLU B C 1
ATOM 6783 O O . GLU B 1 141 ? -14.32 0.111 15.984 1 87.56 141 GLU B O 1
ATOM 6788 N N . LYS B 1 142 ? -13.359 1.096 17.719 1 84.94 142 LYS B N 1
ATOM 6789 C CA . LYS B 1 142 ? -12.547 -0.056 18.094 1 84.94 142 LYS B CA 1
ATOM 6790 C C . LYS B 1 142 ? -13.422 -1.205 18.594 1 84.94 142 LYS B C 1
ATOM 6792 O O . LYS B 1 142 ? -13.094 -2.375 18.375 1 84.94 142 LYS B O 1
ATOM 6797 N N . ALA B 1 143 ? -14.406 -0.849 19.188 1 81.88 143 ALA B N 1
ATOM 6798 C CA . ALA B 1 143 ? -15.297 -1.867 19.75 1 81.88 143 ALA B CA 1
ATOM 6799 C C . ALA B 1 143 ? -16.094 -2.551 18.641 1 81.88 143 ALA B C 1
ATOM 6801 O O . ALA B 1 143 ? -16.469 -3.723 18.766 1 81.88 143 ALA B O 1
ATOM 6802 N N . ASP B 1 144 ? -16.453 -1.919 17.562 1 74.5 144 ASP B N 1
ATOM 6803 C CA . ASP B 1 144 ? -17.266 -2.449 16.469 1 74.5 144 ASP B CA 1
ATOM 6804 C C . ASP B 1 144 ? -16.422 -3.309 15.523 1 74.5 144 ASP B C 1
ATOM 6806 O O . ASP B 1 144 ? -16.969 -4.07 14.719 1 74.5 144 ASP B O 1
ATOM 6810 N N . GLN B 1 145 ? -15.469 -4.016 15.891 1 60.78 145 GLN B N 1
ATOM 6811 C CA . GLN B 1 145 ? -14.586 -4.922 15.156 1 60.78 145 GLN B CA 1
ATOM 6812 C C . GLN B 1 145 ? -14.938 -4.953 13.672 1 60.78 145 GLN B C 1
ATOM 6814 O O . GLN B 1 145 ? -15.445 -5.957 13.172 1 60.78 145 GLN B O 1
ATOM 6819 N N . LYS B 1 146 ? -14.883 -4.012 12.938 1 58.28 146 LYS B N 1
ATOM 6820 C CA . LYS B 1 146 ? -15.172 -4.047 11.508 1 58.28 146 LYS B CA 1
ATOM 6821 C C . LYS B 1 146 ? -14.047 -4.73 10.742 1 58.28 146 LYS B C 1
ATOM 6823 O O . LYS B 1 146 ? -12.883 -4.668 11.141 1 58.28 146 LYS B O 1
ATOM 6828 N N . PRO B 1 147 ? -14.562 -5.41 9.797 1 53.47 147 PRO B N 1
ATOM 6829 C CA . PRO B 1 147 ? -13.539 -6.043 8.969 1 53.47 147 PRO B CA 1
ATOM 6830 C C . PRO B 1 147 ? -12.617 -5.027 8.289 1 53.47 147 PRO B C 1
ATOM 6832 O O . PRO B 1 147 ? -13 -3.873 8.094 1 53.47 147 PRO B O 1
ATOM 6835 N N . ASP B 1 148 ? -11.391 -5.32 8.117 1 47.44 148 ASP B N 1
ATOM 6836 C CA . ASP B 1 148 ? -10.328 -4.516 7.523 1 47.44 148 ASP B CA 1
ATOM 6837 C C . ASP B 1 148 ? -10.609 -4.25 6.043 1 47.44 148 ASP B C 1
ATOM 6839 O O . ASP B 1 148 ? -9.688 -3.941 5.281 1 47.44 148 ASP B O 1
ATOM 6843 N N . SER B 1 149 ? -11.945 -4.453 5.633 1 38.81 149 SER B N 1
ATOM 6844 C CA . SER B 1 149 ? -12.273 -4.109 4.254 1 38.81 149 SER B CA 1
ATOM 6845 C C . SER B 1 149 ? -12.945 -2.744 4.168 1 38.81 149 SER B C 1
ATOM 6847 O O . SER B 1 149 ? -13.625 -2.318 5.105 1 38.81 149 SER B O 1
ATOM 6849 N N . VAL B 1 150 ? -12.414 -1.955 3.074 1 42.25 150 VAL B N 1
ATOM 6850 C CA . VAL B 1 150 ? -12.992 -0.638 2.826 1 42.25 150 VAL B CA 1
ATOM 6851 C C . VAL B 1 150 ? -13.977 -0.715 1.658 1 42.25 150 VAL B C 1
ATOM 6853 O O . VAL B 1 150 ? -13.656 -1.282 0.61 1 42.25 150 VAL B O 1
ATOM 6856 N N . PHE B 1 151 ? -15.273 -0.604 1.896 1 37.25 151 PHE B N 1
ATOM 6857 C CA . PHE B 1 151 ? -16.297 -0.533 0.855 1 37.25 151 PHE B CA 1
ATOM 6858 C C . PHE B 1 151 ? -16.766 0.901 0.663 1 37.25 151 PHE B C 1
ATOM 6860 O O . PHE B 1 151 ? -17.203 1.552 1.618 1 37.25 151 PHE B O 1
ATOM 6867 N N . LEU B 1 152 ? -16.344 1.659 -0.569 1 42.44 152 LEU B N 1
ATOM 6868 C CA . LEU B 1 152 ? -16.781 3.012 -0.912 1 42.44 152 LEU B CA 1
ATOM 6869 C C . LEU B 1 152 ? -17.891 2.984 -1.958 1 42.44 152 LEU B C 1
ATOM 6871 O O . LEU B 1 152 ? -17.797 2.236 -2.936 1 42.44 152 LEU B O 1
ATOM 6875 N N . LYS B 1 153 ? -19.25 3.475 -1.709 1 41.88 153 LYS B N 1
ATOM 6876 C CA . LYS B 1 153 ? -20.344 3.479 -2.691 1 41.88 153 LYS B CA 1
ATOM 6877 C C . LYS B 1 153 ? -20.781 4.902 -3.012 1 41.88 153 LYS B C 1
ATOM 6879 O O . LYS B 1 153 ? -20.875 5.746 -2.119 1 41.88 153 LYS B O 1
ATOM 6884 N N . HIS B 1 154 ? -20.828 5.688 -4.188 1 40.81 154 HIS B N 1
ATOM 6885 C CA . HIS B 1 154 ? -21.453 6.973 -4.488 1 40.81 154 HIS B CA 1
ATOM 6886 C C . HIS B 1 154 ? -22.953 6.828 -4.691 1 40.81 154 HIS B C 1
ATOM 6888 O O . HIS B 1 154 ? -23.625 7.781 -5.094 1 40.81 154 HIS B O 1
ATOM 6894 N N . ALA B 1 155 ? -23.594 5.824 -4.883 1 35.62 155 ALA B N 1
ATOM 6895 C CA . ALA B 1 155 ? -24.938 6.121 -5.348 1 35.62 155 ALA B CA 1
ATOM 6896 C C . ALA B 1 155 ? -25.828 6.598 -4.199 1 35.62 155 ALA B C 1
ATOM 6898 O O . ALA B 1 155 ? -25.469 6.453 -3.029 1 35.62 155 ALA B O 1
ATOM 6899 N N . ARG B 1 156 ? -26.906 7.246 -4.367 1 38.66 156 ARG B N 1
ATOM 6900 C CA . ARG B 1 156 ? -27.922 7.727 -3.447 1 38.66 156 ARG B CA 1
ATOM 6901 C C . ARG B 1 156 ? -28.094 6.777 -2.266 1 38.66 156 ARG B C 1
ATOM 6903 O O . ARG B 1 156 ? -28.609 7.168 -1.216 1 38.66 156 ARG B O 1
ATOM 6910 N N . SER B 1 157 ? -28.094 5.461 -2.383 1 33.88 157 SER B N 1
ATOM 6911 C CA . SER B 1 157 ? -28.562 4.48 -1.411 1 33.88 157 SER B CA 1
ATOM 6912 C C . SER B 1 157 ? -27.422 3.99 -0.527 1 33.88 157 SER B C 1
ATOM 6914 O O . SER B 1 157 ? -26.25 4.359 -0.737 1 33.88 157 SER B O 1
ATOM 6916 N N . GLU B 1 158 ? -27.359 2.643 0.085 1 35.78 158 GLU B N 1
ATOM 6917 C CA . GLU B 1 158 ? -26.766 1.944 1.221 1 35.78 158 GLU B CA 1
ATOM 6918 C C . GLU B 1 158 ? -25.25 1.87 1.089 1 35.78 158 GLU B C 1
ATOM 6920 O O . GLU B 1 158 ? -24.547 1.639 2.074 1 35.78 158 GLU B O 1
ATOM 6925 N N . PHE B 1 159 ? -24.734 1.787 -0.002 1 35.44 159 PHE B N 1
ATOM 6926 C CA . PHE B 1 159 ? -23.359 1.277 0.004 1 35.44 159 PHE B CA 1
ATOM 6927 C C . PHE B 1 159 ? -22.359 2.422 0.035 1 35.44 159 PHE B C 1
ATOM 6929 O O . PHE B 1 159 ? -21.172 2.217 -0.208 1 35.44 159 PHE B O 1
ATOM 6936 N N . VAL B 1 160 ? -22.75 3.717 0.158 1 38 160 VAL B N 1
ATOM 6937 C CA . VAL B 1 160 ? -21.891 4.707 -0.485 1 38 160 VAL B CA 1
ATOM 6938 C C . VAL B 1 160 ? -20.781 5.133 0.475 1 38 160 VAL B C 1
ATOM 6940 O O . VAL B 1 160 ? -19.844 5.832 0.08 1 38 160 VAL B O 1
ATOM 6943 N N . VAL B 1 161 ? -20.125 4.652 1.388 1 40.31 161 VAL B N 1
ATOM 6944 C CA . VAL B 1 161 ? -19.312 5.703 2 1 40.31 161 VAL B CA 1
ATOM 6945 C C . VAL B 1 161 ? -18.047 5.914 1.187 1 40.31 161 VAL B C 1
ATOM 6947 O O . VAL B 1 161 ? -17.312 4.965 0.91 1 40.31 161 VAL B O 1
ATOM 6950 N N . ASP B 1 162 ? -17.891 7.078 0.413 1 45.66 162 ASP B N 1
ATOM 6951 C CA . ASP B 1 162 ? -16.703 7.574 -0.249 1 45.66 162 ASP B CA 1
ATOM 6952 C C . ASP B 1 162 ? -15.523 7.66 0.728 1 45.66 162 ASP B C 1
ATOM 6954 O O . ASP B 1 162 ? -15.43 8.609 1.512 1 45.66 162 ASP B O 1
ATOM 6958 N N . ARG B 1 163 ? -15 6.586 1.111 1 51.25 163 ARG B N 1
ATOM 6959 C CA . ARG B 1 163 ? -13.789 6.715 1.912 1 51.25 163 ARG B CA 1
ATOM 6960 C C . ARG B 1 163 ? -12.609 7.176 1.055 1 51.25 163 ARG B C 1
ATOM 6962 O O . ARG B 1 163 ? -11.922 6.352 0.446 1 51.25 163 ARG B O 1
ATOM 6969 N N . THR B 1 164 ? -12.672 8.5 0.693 1 59.12 164 THR B N 1
ATOM 6970 C CA . THR B 1 164 ? -11.531 9.086 0.002 1 59.12 164 THR B CA 1
ATOM 6971 C C . THR B 1 164 ? -10.289 9.07 0.896 1 59.12 164 THR B C 1
ATOM 6973 O O . THR B 1 164 ? -10.406 9.164 2.119 1 59.12 164 THR B O 1
ATOM 6976 N N . LEU B 1 165 ? -9.242 8.648 0.322 1 66.44 165 LEU B N 1
ATOM 6977 C CA . LEU B 1 165 ? -7.93 8.664 0.965 1 66.44 165 LEU B CA 1
ATOM 6978 C C . LEU B 1 165 ? -7.496 10.094 1.279 1 66.44 165 LEU B C 1
ATOM 6980 O O . LEU B 1 165 ? -7.734 11.008 0.489 1 66.44 165 LEU B O 1
ATOM 6984 N N . GLN B 1 166 ? -7.156 10.289 2.512 1 69.31 166 GLN B N 1
ATOM 6985 C CA . GLN B 1 166 ? -6.539 11.555 2.893 1 69.31 166 GLN B CA 1
ATOM 6986 C C . GLN B 1 166 ? -5.18 11.336 3.547 1 69.31 166 GLN B C 1
ATOM 6988 O O . GLN B 1 166 ? -5.102 10.836 4.672 1 69.31 166 GLN B O 1
ATOM 6993 N N . TRP B 1 167 ? -4.145 11.789 2.801 1 77.69 167 TRP B N 1
ATOM 6994 C CA . TRP B 1 167 ? -2.762 11.648 3.252 1 77.69 167 TRP B CA 1
ATOM 6995 C C . TRP B 1 167 ? -2.473 10.211 3.674 1 77.69 167 TRP B C 1
ATOM 6997 O O . TRP B 1 167 ? -2.219 9.344 2.83 1 77.69 167 TRP B O 1
ATOM 7007 N N . ASN B 1 168 ? -2.67 9.828 4.898 1 75.81 168 ASN B N 1
ATOM 7008 C CA . ASN B 1 168 ? -2.355 8.461 5.309 1 75.81 168 ASN B CA 1
ATOM 7009 C C . ASN B 1 168 ? -3.547 7.793 5.984 1 75.81 168 ASN B C 1
ATOM 7011 O O . ASN B 1 168 ? -3.385 6.793 6.688 1 75.81 168 ASN B O 1
ATOM 7015 N N . GLU B 1 169 ? -4.711 8.461 5.754 1 77.56 169 GLU B N 1
ATOM 7016 C CA . GLU B 1 169 ? -5.883 7.887 6.41 1 77.56 169 GLU B CA 1
ATOM 7017 C C . GLU B 1 169 ? -7.078 7.828 5.461 1 77.56 169 GLU B C 1
ATOM 7019 O O . GLU B 1 169 ? -7.066 8.461 4.402 1 77.56 169 GLU B O 1
ATOM 7024 N N . LEU B 1 170 ? -8.047 7.059 5.859 1 73.62 170 LEU B N 1
ATOM 7025 C CA . LEU B 1 170 ? -9.312 6.945 5.145 1 73.62 170 LEU B CA 1
ATOM 7026 C C . LEU B 1 170 ? -10.438 7.637 5.914 1 73.62 170 LEU B C 1
ATOM 7028 O O . LEU B 1 170 ? -10.5 7.551 7.141 1 73.62 170 LEU B O 1
ATOM 7032 N N . TYR B 1 171 ? -11.297 8.312 5.203 1 78.19 171 TYR B N 1
ATOM 7033 C CA . TYR B 1 171 ? -12.484 8.844 5.859 1 78.19 171 TYR B CA 1
ATOM 7034 C C . TYR B 1 171 ? -13.32 7.719 6.453 1 78.19 171 TYR B C 1
ATOM 7036 O O . TYR B 1 171 ? -13.484 6.664 5.836 1 78.19 171 TYR B O 1
ATOM 7044 N N . ARG B 1 172 ? -13.805 7.953 7.633 1 78.56 172 ARG B N 1
ATOM 7045 C CA . ARG B 1 172 ? -14.633 6.977 8.336 1 78.56 172 ARG B CA 1
ATOM 7046 C C . ARG B 1 172 ? -16.078 7.012 7.844 1 78.56 172 ARG B C 1
ATOM 7048 O O . ARG B 1 172 ? -16.531 8.023 7.309 1 78.56 172 ARG B O 1
ATOM 7055 N N . GLU B 1 173 ? -16.703 5.879 7.98 1 77.62 173 GLU B N 1
ATOM 7056 C CA . GLU B 1 173 ? -18.141 5.82 7.688 1 77.62 173 GLU B CA 1
ATOM 7057 C C . GLU B 1 173 ? -18.938 6.707 8.641 1 77.62 173 GLU B C 1
ATOM 7059 O O . GLU B 1 173 ? -19.875 7.387 8.227 1 77.62 173 GLU B O 1
ATOM 7064 N N . GLN B 1 174 ? -18.484 6.645 9.891 1 86.38 174 GLN B N 1
ATOM 7065 C CA . GLN B 1 174 ? -19.094 7.523 10.891 1 86.38 174 GLN B CA 1
ATOM 7066 C C . GLN B 1 174 ? -18.5 8.93 10.812 1 86.38 174 GLN B C 1
ATOM 7068 O O . GLN B 1 174 ? -17.328 9.102 10.445 1 86.38 174 GLN B O 1
ATOM 7073 N N . ARG B 1 175 ? -19.297 9.852 11.148 1 90.62 175 ARG B N 1
ATOM 7074 C CA . ARG B 1 175 ? -18.828 11.234 11.055 1 90.62 175 ARG B CA 1
ATOM 7075 C C . ARG B 1 175 ? -18.438 11.781 12.422 1 90.62 175 ARG B C 1
ATOM 7077 O O . ARG B 1 175 ? -19.078 11.453 13.43 1 90.62 175 ARG B O 1
ATOM 7084 N N . TYR B 1 176 ? -17.5 12.602 12.453 1 94.44 176 TYR B N 1
ATOM 7085 C CA . TYR B 1 176 ? -17.172 13.32 13.68 1 94.44 176 TYR B CA 1
ATOM 7086 C C . TYR B 1 176 ? -18.219 14.367 14.008 1 94.44 176 TYR B C 1
ATOM 7088 O O . TYR B 1 176 ? -18.844 14.938 13.109 1 94.44 176 TYR B O 1
ATOM 7096 N N . SER B 1 177 ? -18.406 14.523 15.242 1 97.56 177 SER B N 1
ATOM 7097 C CA . SER B 1 177 ? -19.266 15.578 15.781 1 97.56 177 SER B CA 1
ATOM 7098 C C . SER B 1 177 ? -18.656 16.203 17.031 1 97.56 177 SER B C 1
ATOM 7100 O O . SER B 1 177 ? -17.609 15.758 17.5 1 97.56 177 SER B O 1
ATOM 7102 N N . LEU B 1 178 ? -19.297 17.25 17.453 1 98.38 178 LEU B N 1
ATOM 7103 C CA . LEU B 1 178 ? -18.906 17.906 18.703 1 98.38 178 LEU B CA 1
ATOM 7104 C C . LEU B 1 178 ? -19.844 17.516 19.844 1 98.38 178 LEU B C 1
ATOM 7106 O O . LEU B 1 178 ? -21.062 17.469 19.672 1 98.38 178 LEU B O 1
ATOM 7110 N N . TRP B 1 179 ? -19.234 17.203 20.969 1 98.5 179 TRP B N 1
ATOM 7111 C CA . TRP B 1 179 ? -19.938 16.719 22.141 1 98.5 179 TRP B CA 1
ATOM 7112 C C . TRP B 1 179 ? -19.641 17.578 23.359 1 98.5 179 TRP B C 1
ATOM 7114 O O . TRP B 1 179 ? -18.5 18.016 23.562 1 98.5 179 TRP B O 1
ATOM 7124 N N . TYR B 1 180 ? -20.703 17.828 24.188 1 98.44 180 TYR B N 1
ATOM 7125 C CA . TYR B 1 180 ? -20.406 18.766 25.281 1 98.44 180 TYR B CA 1
ATOM 7126 C C . TYR B 1 180 ? -21.25 18.438 26.516 1 98.44 180 TYR B C 1
ATOM 7128 O O . TYR B 1 180 ? -22.234 17.703 26.422 1 98.44 180 TYR B O 1
ATOM 7136 N N . ASN B 1 181 ? -20.781 18.859 27.562 1 98.5 181 ASN B N 1
ATOM 7137 C CA . ASN B 1 181 ? -21.422 19.031 28.859 1 98.5 181 ASN B CA 1
ATOM 7138 C C . ASN B 1 181 ? -20.656 20.031 29.719 1 98.5 181 ASN B C 1
ATOM 7140 O O . ASN B 1 181 ? -19.891 20.844 29.203 1 98.5 181 ASN B O 1
ATOM 7144 N N . VAL B 1 182 ? -20.906 20 31.078 1 97.75 182 VAL B N 1
ATOM 7145 C CA . VAL B 1 182 ? -20.234 21 31.891 1 97.75 182 VAL B CA 1
ATOM 7146 C C . VAL B 1 182 ? -19.5 20.312 33.062 1 97.75 182 VAL B C 1
ATOM 7148 O O . VAL B 1 182 ? -19.969 19.281 33.562 1 97.75 182 VAL B O 1
ATOM 7151 N N . LEU B 1 183 ? -18.391 20.844 33.375 1 97.25 183 LEU B N 1
ATOM 7152 C CA . LEU B 1 183 ? -17.75 20.594 34.656 1 97.25 183 LEU B CA 1
ATOM 7153 C C . LEU B 1 183 ? -18.406 21.406 35.781 1 97.25 183 LEU B C 1
ATOM 7155 O O . LEU B 1 183 ? -18.656 22.609 35.594 1 97.25 183 LEU B O 1
ATOM 7159 N N . ARG B 1 184 ? -18.656 20.766 36.875 1 95.25 184 ARG B N 1
ATOM 7160 C CA . ARG B 1 184 ? -19.219 21.453 38.031 1 95.25 184 ARG B CA 1
ATOM 7161 C C . ARG B 1 184 ? -18.562 21 39.312 1 95.25 184 ARG B C 1
ATOM 7163 O O . ARG B 1 184 ? -17.953 19.922 39.344 1 95.25 184 ARG B O 1
ATOM 7170 N N . HIS B 1 185 ? -18.594 21.828 40.25 1 89.69 185 HIS B N 1
ATOM 7171 C CA . HIS B 1 185 ? -18.016 21.484 41.562 1 89.69 185 HIS B CA 1
ATOM 7172 C C . HIS B 1 185 ? -18.953 20.609 42.375 1 89.69 185 HIS B C 1
ATOM 7174 O O . HIS B 1 185 ? -20.172 20.812 42.344 1 89.69 185 HIS B O 1
ATOM 7180 N N . THR B 1 186 ? -18.281 19.688 42.938 1 80.38 186 THR B N 1
ATOM 7181 C CA . THR B 1 186 ? -19 18.922 43.938 1 80.38 186 THR B CA 1
ATOM 7182 C C . THR B 1 186 ? -19.031 19.688 45.281 1 80.38 186 THR B C 1
ATOM 7184 O O . THR B 1 186 ? -18.469 20.766 45.406 1 80.38 186 THR B O 1
ATOM 7187 N N . SER B 1 187 ? -19.641 18.969 46.219 1 76.62 187 SER B N 1
ATOM 7188 C CA . SER B 1 187 ? -19.688 19.5 47.594 1 76.62 187 SER B CA 1
ATOM 7189 C C . SER B 1 187 ? -18.281 19.562 48.188 1 76.62 187 SER B C 1
ATOM 7191 O O . SER B 1 187 ? -18.016 20.406 49.062 1 76.62 187 SER B O 1
ATOM 7193 N N . SER B 1 188 ? -17.406 18.734 47.875 1 71.81 188 SER B N 1
ATOM 7194 C CA . SER B 1 188 ? -16.047 18.672 48.375 1 71.81 188 SER B CA 1
ATOM 7195 C C . SER B 1 188 ? -15.102 19.5 47.531 1 71.81 188 SER B C 1
ATOM 7197 O O . SER B 1 188 ? -13.891 19.266 47.531 1 71.81 188 SER B O 1
ATOM 7199 N N . ARG B 1 189 ? -15.531 20.219 46.719 1 76.44 189 ARG B N 1
ATOM 7200 C CA . ARG B 1 189 ? -14.812 21.188 45.875 1 76.44 189 ARG B CA 1
ATOM 7201 C C . ARG B 1 189 ? -13.953 20.5 44.844 1 76.44 189 ARG B C 1
ATOM 7203 O O . ARG B 1 189 ? -12.836 20.938 44.562 1 76.44 189 ARG B O 1
ATOM 7210 N N . ARG B 1 190 ? -14.508 19.312 44.5 1 88.94 190 ARG B N 1
ATOM 7211 C CA . ARG B 1 190 ? -13.898 18.609 43.375 1 88.94 190 ARG B CA 1
ATOM 7212 C C . ARG B 1 190 ? -14.711 18.781 42.094 1 88.94 190 ARG B C 1
ATOM 7214 O O . ARG B 1 190 ? -15.922 18.984 42.156 1 88.94 190 ARG B O 1
ATOM 7221 N N . TRP B 1 191 ? -13.992 18.812 41.031 1 94.06 191 TRP B N 1
ATOM 7222 C CA . TRP B 1 191 ? -14.695 18.891 39.75 1 94.06 191 TRP B CA 1
ATOM 7223 C C . TRP B 1 191 ? -15.359 17.547 39.406 1 94.06 191 TRP B C 1
ATOM 7225 O O . TRP B 1 191 ? -14.812 16.484 39.719 1 94.06 191 TRP B O 1
ATOM 7235 N N . GLU B 1 192 ? -16.531 17.594 38.812 1 95.19 192 GLU B N 1
ATOM 7236 C CA . GLU B 1 192 ? -17.234 16.422 38.312 1 95.19 192 GLU B CA 1
ATOM 7237 C C . GLU B 1 192 ? -17.75 16.672 36.875 1 95.19 192 GLU B C 1
ATOM 7239 O O . GLU B 1 192 ? -17.984 17.812 36.5 1 95.19 192 GLU B O 1
ATOM 7244 N N . LEU B 1 193 ? -17.844 15.68 36.125 1 97.44 193 LEU B N 1
ATOM 7245 C CA . LEU B 1 193 ? -18.344 15.695 34.75 1 97.44 193 LEU B CA 1
ATOM 7246 C C . LEU B 1 193 ? -19.391 14.609 34.531 1 97.44 193 LEU B C 1
ATOM 7248 O O . LEU B 1 193 ? -19.109 13.422 34.75 1 97.44 193 LEU B O 1
ATOM 7252 N N . PRO B 1 194 ? -20.609 14.938 34.188 1 95.5 194 PRO B N 1
ATOM 7253 C CA . PRO B 1 194 ? -21.625 13.914 33.875 1 95.5 194 PRO B CA 1
ATOM 7254 C C . PRO B 1 194 ? -21.172 12.945 32.781 1 95.5 194 PRO B C 1
ATOM 7256 O O . PRO B 1 194 ? -20.547 13.359 31.812 1 95.5 194 PRO B O 1
ATOM 7259 N N . GLU B 1 195 ? -21.484 11.711 32.969 1 93.81 195 GLU B N 1
ATOM 7260 C CA . GLU B 1 195 ? -21.078 10.695 32 1 93.81 195 GLU B CA 1
ATOM 7261 C C . GLU B 1 195 ? -22.078 10.594 30.875 1 93.81 195 GLU B C 1
ATOM 7263 O O . GLU B 1 195 ? -22.469 9.492 30.469 1 93.81 195 GLU B O 1
ATOM 7268 N N . ILE B 1 196 ? -22.625 11.703 30.5 1 95.12 196 ILE B N 1
ATOM 7269 C CA . ILE B 1 196 ? -23.453 11.883 29.312 1 95.12 196 ILE B CA 1
ATOM 7270 C C . ILE B 1 196 ? -23.016 13.141 28.562 1 95.12 196 ILE B C 1
ATOM 7272 O O . ILE B 1 196 ? -22.875 14.211 29.156 1 95.12 196 ILE B O 1
ATOM 7276 N N . LEU B 1 197 ? -22.766 12.953 27.328 1 97.81 197 LEU B N 1
ATOM 7277 C CA . LEU B 1 197 ? -22.453 14.102 26.469 1 97.81 197 LEU B CA 1
ATOM 7278 C C . LEU B 1 197 ? -23.562 14.32 25.453 1 97.81 197 LEU B C 1
ATOM 7280 O O . LEU B 1 197 ? -24.156 13.367 24.938 1 97.81 197 LEU B O 1
ATOM 7284 N N . HIS B 1 198 ? -23.797 15.555 25.156 1 97.25 198 HIS B N 1
ATOM 7285 C CA . HIS B 1 198 ? -24.797 15.93 24.156 1 97.25 198 HIS B CA 1
ATOM 7286 C C . HIS B 1 198 ? -24.141 16.203 22.812 1 97.25 198 HIS B C 1
ATOM 7288 O O . HIS B 1 198 ? -23.062 16.812 22.734 1 97.25 198 HIS B O 1
ATOM 7294 N N . ASN B 1 199 ? -24.797 15.727 21.766 1 97.25 199 ASN B N 1
ATOM 7295 C CA . ASN B 1 199 ? -24.344 15.914 20.391 1 97.25 199 ASN B CA 1
ATOM 7296 C C . ASN B 1 199 ? -24.734 17.281 19.844 1 97.25 199 ASN B C 1
ATOM 7298 O O . ASN B 1 199 ? -25.922 17.609 19.75 1 97.25 199 ASN B O 1
ATOM 7302 N N . LEU B 1 200 ? -23.812 18.078 19.484 1 97.56 200 LEU B N 1
ATOM 7303 C CA . LEU B 1 200 ? -24.078 19.422 19 1 97.56 200 LEU B CA 1
ATOM 7304 C C . LEU B 1 200 ? -24.609 19.375 17.562 1 97.56 200 LEU B C 1
ATOM 7306 O O . LEU B 1 200 ? -25.422 20.219 17.188 1 97.56 200 LEU B O 1
ATOM 7310 N N . VAL B 1 201 ? -24.062 18.516 16.734 1 95.5 201 VAL B N 1
ATOM 7311 C CA . VAL B 1 201 ? -24.344 18.469 15.312 1 95.5 201 VAL B CA 1
ATOM 7312 C C . VAL B 1 201 ? -25.188 17.219 15 1 95.5 201 VAL B C 1
ATOM 7314 O O . VAL B 1 201 ? -24.641 16.188 14.625 1 95.5 201 VAL B O 1
ATOM 7317 N N . SER B 1 202 ? -26.406 17.344 14.914 1 84.38 202 SER B N 1
ATOM 7318 C CA . SER B 1 202 ? -27.297 16.203 14.711 1 84.38 202 SER B CA 1
ATOM 7319 C C . SER B 1 202 ? -27.531 15.961 13.227 1 84.38 202 SER B C 1
ATOM 7321 O O . SER B 1 202 ? -27.984 14.883 12.836 1 84.38 202 SER B O 1
ATOM 7323 N N . GLU B 1 203 ? -27.109 16.891 12.422 1 85.81 203 GLU B N 1
ATOM 7324 C CA . GLU B 1 203 ? -27.281 16.719 10.977 1 85.81 203 GLU B CA 1
ATOM 7325 C C . GLU B 1 203 ? -26.266 15.719 10.422 1 85.81 203 GLU B C 1
ATOM 7327 O O . GLU B 1 203 ? -25.078 15.781 10.734 1 85.81 203 GLU B O 1
ATOM 7332 N N . ASN B 1 204 ? -26.703 14.922 9.555 1 83.56 204 ASN B N 1
ATOM 7333 C CA . ASN B 1 204 ? -25.828 13.883 9.016 1 83.56 204 ASN B CA 1
ATOM 7334 C C . ASN B 1 204 ? -25.062 14.375 7.785 1 83.56 204 ASN B C 1
ATOM 7336 O O . ASN B 1 204 ? -24.266 13.633 7.215 1 83.56 204 ASN B O 1
ATOM 7340 N N . THR B 1 205 ? -25.219 15.602 7.402 1 86.62 205 THR B N 1
ATOM 7341 C CA . THR B 1 205 ? -24.547 16.125 6.215 1 86.62 205 THR B CA 1
ATOM 7342 C C . THR B 1 205 ? -23.375 17.016 6.598 1 86.62 205 THR B C 1
ATOM 7344 O O . THR B 1 205 ? -22.75 17.641 5.738 1 86.62 205 THR B O 1
ATOM 7347 N N . ILE B 1 206 ? -23.156 17.109 7.906 1 91.62 206 ILE B N 1
ATOM 7348 C CA . ILE B 1 206 ? -22.047 17.938 8.383 1 91.62 206 ILE B CA 1
ATOM 7349 C C . ILE B 1 206 ? -21.125 17.109 9.273 1 91.62 206 ILE B C 1
ATOM 7351 O O . ILE B 1 206 ? -21.578 16.453 10.219 1 91.62 206 ILE B O 1
ATOM 7355 N N . GLU B 1 207 ? -19.922 17.109 8.93 1 93 207 GLU B N 1
ATOM 7356 C CA . GLU B 1 207 ? -18.891 16.562 9.812 1 93 207 GLU B CA 1
ATOM 7357 C C . GLU B 1 207 ? -18.125 17.672 10.516 1 93 207 GLU B C 1
ATOM 7359 O O . GLU B 1 207 ? -17.594 18.578 9.859 1 93 207 GLU B O 1
ATOM 7364 N N . ALA B 1 208 ? -18.016 17.625 11.766 1 95.38 208 ALA B N 1
ATOM 7365 C CA . ALA B 1 208 ? -17.406 18.688 12.555 1 95.38 208 ALA B CA 1
ATOM 7366 C C . ALA B 1 208 ? -16.609 18.109 13.727 1 95.38 208 ALA B C 1
ATOM 7368 O O . ALA B 1 208 ? -16.984 17.078 14.289 1 95.38 208 ALA B O 1
ATOM 7369 N N . PRO B 1 209 ? -15.586 18.719 14.234 1 96.19 209 PRO B N 1
ATOM 7370 C CA . PRO B 1 209 ? -14.977 19.891 13.586 1 96.19 209 PRO B CA 1
ATOM 7371 C C . PRO B 1 209 ? -14.086 19.5 12.406 1 96.19 209 PRO B C 1
ATOM 7373 O O . PRO B 1 209 ? -13.695 18.344 12.273 1 96.19 209 PRO B O 1
ATOM 7376 N N . TYR B 1 210 ? -13.867 20.469 11.562 1 92.62 210 TYR B N 1
ATOM 7377 C CA . TYR B 1 210 ? -12.852 20.281 10.531 1 92.62 210 TYR B CA 1
ATOM 7378 C C . TYR B 1 210 ? -11.477 20.062 11.156 1 92.62 210 TYR B C 1
ATOM 7380 O O . TYR B 1 210 ? -11.164 20.641 12.203 1 92.62 210 TYR B O 1
ATOM 7388 N N . GLY B 1 211 ? -10.68 19.172 10.57 1 90.94 211 GLY B N 1
ATOM 7389 C CA . GLY B 1 211 ? -9.32 19 11.039 1 90.94 211 GLY B CA 1
ATOM 7390 C C . GLY B 1 211 ? -9.133 17.703 11.82 1 90.94 211 GLY B C 1
ATOM 7391 O O . GLY B 1 211 ? -8.055 17.453 12.367 1 90.94 211 GLY B O 1
ATOM 7392 N N . MET B 1 212 ? -10.141 16.844 11.852 1 91.56 212 MET B N 1
ATOM 7393 C CA . MET B 1 212 ? -10 15.578 12.555 1 91.56 212 MET B CA 1
ATOM 7394 C C . MET B 1 212 ? -9.117 14.609 11.773 1 91.56 212 MET B C 1
ATOM 7396 O O . MET B 1 212 ? -8.578 13.656 12.336 1 91.56 212 MET B O 1
ATOM 7400 N N . TYR B 1 213 ? -9 14.867 10.555 1 85.56 213 TYR B N 1
ATOM 7401 C CA . TYR B 1 213 ? -8.078 14.133 9.688 1 85.56 213 TYR B CA 1
ATOM 7402 C C . TYR B 1 213 ? -6.859 14.984 9.344 1 85.56 213 TYR B C 1
ATOM 7404 O O . TYR B 1 213 ? -6.848 16.188 9.594 1 85.56 213 TYR B O 1
ATOM 7412 N N . MET B 1 214 ? -5.766 14.195 8.93 1 68.69 214 MET B N 1
ATOM 7413 C CA . MET B 1 214 ? -4.562 14.938 8.57 1 68.69 214 MET B CA 1
ATOM 7414 C C . MET B 1 214 ? -4.852 15.922 7.438 1 68.69 214 MET B C 1
ATOM 7416 O O . MET B 1 214 ? -4.617 15.617 6.27 1 68.69 214 MET B O 1
ATOM 7420 N N . SER B 1 215 ? -6.164 16.422 7.668 1 53.97 215 SER B N 1
ATOM 7421 C CA . SER B 1 215 ? -6.555 17.359 6.613 1 53.97 215 SER B CA 1
ATOM 7422 C C . SER B 1 215 ? -6.594 18.781 7.129 1 53.97 215 SER B C 1
ATOM 7424 O O . SER B 1 215 ? -6.805 19.016 8.32 1 53.97 215 SER B O 1
ATOM 7426 N N . GLY B 1 216 ? -5.715 19.75 6.574 1 54.53 216 GLY B N 1
ATOM 7427 C CA . GLY B 1 216 ? -5.926 21.188 6.777 1 54.53 216 GLY B CA 1
ATOM 7428 C C . GLY B 1 216 ? -4.773 21.859 7.504 1 54.53 216 GLY B C 1
ATOM 7429 O O . GLY B 1 216 ? -3.938 21.188 8.109 1 54.53 216 GLY B O 1
ATOM 7430 N N . PRO B 1 217 ? -4.863 22.969 7.484 1 59.03 217 PRO B N 1
ATOM 7431 C CA . PRO B 1 217 ? -3.785 23.828 7.992 1 59.03 217 PRO B CA 1
ATOM 7432 C C . PRO B 1 217 ? -3.846 24.016 9.508 1 59.03 217 PRO B C 1
ATOM 7434 O O . PRO B 1 217 ? -2.887 24.5 10.109 1 59.03 217 PRO B O 1
ATOM 7437 N N . THR B 1 218 ? -5.02 23.578 10.07 1 73.81 218 THR B N 1
ATOM 7438 C CA . THR B 1 218 ? -5.223 23.844 11.492 1 73.81 218 THR B CA 1
ATOM 7439 C C . THR B 1 218 ? -5.676 22.578 12.219 1 73.81 218 THR B C 1
ATOM 7441 O O . THR B 1 218 ? -6.398 21.75 11.656 1 73.81 218 THR B O 1
ATOM 7444 N N . PRO B 1 219 ? -5.258 22.562 13.469 1 88.56 219 PRO B N 1
ATOM 7445 C CA . PRO B 1 219 ? -5.793 21.453 14.273 1 88.56 219 PRO B CA 1
ATOM 7446 C C . PRO B 1 219 ? -7.293 21.578 14.523 1 88.56 219 PRO B C 1
ATOM 7448 O O . PRO B 1 219 ? -7.848 22.688 14.445 1 88.56 219 PRO B O 1
ATOM 7451 N N . ALA B 1 220 ? -7.898 20.547 14.797 1 94.25 220 ALA B N 1
ATOM 7452 C CA . ALA B 1 220 ? -9.344 20.484 14.977 1 94.25 220 ALA B CA 1
ATOM 7453 C C . ALA B 1 220 ? -9.805 21.453 16.062 1 94.25 220 ALA B C 1
ATOM 7455 O O . ALA B 1 220 ? -10.852 22.094 15.938 1 94.25 220 ALA B O 1
ATOM 7456 N N . VAL B 1 221 ? -9.062 21.625 17.078 1 95.38 221 VAL B N 1
ATOM 7457 C CA . VAL B 1 221 ? -9.445 22.406 18.234 1 95.38 221 VAL B CA 1
ATOM 7458 C C . VAL B 1 221 ? -9.539 23.891 17.859 1 95.38 221 VAL B C 1
ATOM 7460 O O . VAL B 1 221 ? -10.211 24.672 18.531 1 95.38 221 VAL B O 1
ATOM 7463 N N . ASP B 1 222 ? -8.945 24.25 16.75 1 95.62 222 ASP B N 1
ATOM 7464 C CA . ASP B 1 222 ? -8.977 25.641 16.281 1 95.62 222 ASP B CA 1
ATOM 7465 C C . ASP B 1 222 ? -10.141 25.875 15.328 1 95.62 222 ASP B C 1
ATOM 7467 O O . ASP B 1 222 ? -10.328 27 14.836 1 95.62 222 ASP B O 1
ATOM 7471 N N . ASN B 1 223 ? -10.938 24.891 15.125 1 97 223 ASN B N 1
ATOM 7472 C CA . ASN B 1 223 ? -12.016 25.031 14.148 1 97 223 ASN B CA 1
ATOM 7473 C C . ASN B 1 223 ? -13.383 25.031 14.82 1 97 223 ASN B C 1
ATOM 7475 O O . ASN B 1 223 ? -14.406 24.797 14.172 1 97 223 ASN B O 1
ATOM 7479 N N . PHE B 1 224 ? -13.398 25.281 16.109 1 98.06 224 PHE B N 1
ATOM 7480 C CA . PHE B 1 224 ? -14.617 25.625 16.844 1 98.06 224 PHE B CA 1
ATOM 7481 C C . PHE B 1 224 ? -14.297 26.484 18.047 1 98.06 224 PHE B C 1
ATOM 7483 O O . PHE B 1 224 ? -13.148 26.547 18.484 1 98.06 224 PHE B O 1
ATOM 7490 N N . ASP B 1 225 ? -15.266 27.203 18.5 1 98.19 225 ASP B N 1
ATOM 7491 C CA . ASP B 1 225 ? -15.109 28.078 19.656 1 98.19 225 ASP B CA 1
ATOM 7492 C C . ASP B 1 225 ? -16.422 28.219 20.422 1 98.19 225 ASP B C 1
ATOM 7494 O O . ASP B 1 225 ? -17.484 27.875 19.906 1 98.19 225 ASP B O 1
ATOM 7498 N N . LEU B 1 226 ? -16.297 28.609 21.688 1 97.75 226 LEU B N 1
ATOM 7499 C CA . LEU B 1 226 ? -17.422 28.562 22.625 1 97.75 226 LEU B CA 1
ATOM 7500 C C . LEU B 1 226 ? -17.734 29.953 23.156 1 97.75 226 LEU B C 1
ATOM 7502 O O . LEU B 1 226 ? -16.828 30.75 23.422 1 97.75 226 LEU B O 1
ATOM 7506 N N . ALA B 1 227 ? -18.953 30.25 23.266 1 95.5 227 ALA B N 1
ATOM 7507 C CA . ALA B 1 227 ? -19.469 31.422 23.969 1 95.5 227 ALA B CA 1
ATOM 7508 C C . ALA B 1 227 ? -20.609 31.031 24.922 1 95.5 227 ALA B C 1
ATOM 7510 O O . ALA B 1 227 ? -21.078 29.891 24.891 1 95.5 227 ALA B O 1
ATOM 7511 N N . ASP B 1 228 ? -21 32 25.75 1 94.31 228 ASP B N 1
ATOM 7512 C CA . ASP B 1 228 ? -22.062 31.703 26.719 1 94.31 228 ASP B CA 1
ATOM 7513 C C . ASP B 1 228 ? -23.344 31.312 26 1 94.31 228 ASP B C 1
ATOM 7515 O O . ASP B 1 228 ? -24.078 30.438 26.453 1 94.31 228 ASP B O 1
ATOM 7519 N N . GLY B 1 229 ? -23.531 31.906 24.844 1 91.69 229 GLY B N 1
ATOM 7520 C CA . GLY B 1 229 ? -24.812 31.734 24.188 1 91.69 229 GLY B CA 1
ATOM 7521 C C . GLY B 1 229 ? -24.766 30.781 23 1 91.69 229 GLY B C 1
ATOM 7522 O O . GLY B 1 229 ? -25.75 30.609 22.297 1 91.69 229 GLY B O 1
ATOM 7523 N N . GLY B 1 230 ? -23.625 30.234 22.828 1 95.38 230 GLY B N 1
ATOM 7524 C CA . GLY B 1 230 ? -23.609 29.344 21.672 1 95.38 230 GLY B CA 1
ATOM 7525 C C . GLY B 1 230 ? -22.219 28.859 21.297 1 95.38 230 GLY B C 1
ATOM 7526 O O . GLY B 1 230 ? -21.25 29.156 22 1 95.38 230 GLY B O 1
ATOM 7527 N N . VAL B 1 231 ? -22.188 28 20.25 1 97.62 231 VAL B N 1
ATOM 7528 C CA . VAL B 1 231 ? -20.969 27.406 19.734 1 97.62 231 VAL B CA 1
ATOM 7529 C C . VAL B 1 231 ? -20.828 27.688 18.234 1 97.62 231 VAL B C 1
ATOM 7531 O O . VAL B 1 231 ? -21.797 27.562 17.484 1 97.62 231 VAL B O 1
ATOM 7534 N N . ALA B 1 232 ? -19.703 28.188 17.797 1 98.06 232 ALA B N 1
ATOM 7535 C CA . ALA B 1 232 ? -19.359 28.328 16.375 1 98.06 232 ALA B CA 1
ATOM 7536 C C . ALA B 1 232 ? -18.328 27.281 15.953 1 98.06 232 ALA B C 1
ATOM 7538 O O . ALA B 1 232 ? -17.422 26.953 16.719 1 98.06 232 ALA B O 1
ATOM 7539 N N . PHE B 1 233 ? -18.516 26.688 14.773 1 97.75 233 PHE B N 1
ATOM 7540 C CA . PHE B 1 233 ? -17.578 25.672 14.336 1 97.75 233 PHE B CA 1
ATOM 7541 C C . PHE B 1 233 ? -17.469 25.656 12.82 1 97.75 233 PHE B C 1
ATOM 7543 O O . PHE B 1 233 ? -18.266 26.266 12.125 1 97.75 233 PHE B O 1
ATOM 7550 N N . ILE B 1 234 ? -16.422 25.078 12.32 1 96.06 234 ILE B N 1
ATOM 7551 C CA . ILE B 1 234 ? -16.219 24.797 10.906 1 96.06 234 ILE B CA 1
ATOM 7552 C C . ILE B 1 234 ? -16.516 23.328 10.633 1 96.06 234 ILE B C 1
ATOM 7554 O O . ILE B 1 234 ? -16 22.438 11.312 1 96.06 234 ILE B O 1
ATOM 7558 N N . GLY B 1 235 ? -17.359 23.094 9.664 1 93.69 235 GLY B N 1
ATOM 7559 C CA . GLY B 1 235 ? -17.719 21.734 9.297 1 93.69 235 GLY B CA 1
ATOM 7560 C C . GLY B 1 235 ? -17.516 21.438 7.828 1 93.69 235 GLY B C 1
ATOM 7561 O O . GLY B 1 235 ? -17.609 22.328 6.984 1 93.69 235 GLY B O 1
ATOM 7562 N N . ARG B 1 236 ? -17.141 20.219 7.562 1 88.81 236 ARG B N 1
ATOM 7563 C CA . ARG B 1 236 ? -17.078 19.734 6.188 1 88.81 236 ARG B CA 1
ATOM 7564 C C . ARG B 1 236 ? -18.453 19.391 5.66 1 88.81 236 ARG B C 1
ATOM 7566 O O . ARG B 1 236 ? -19.266 18.766 6.359 1 88.81 236 ARG B O 1
ATOM 7573 N N . ASP B 1 237 ? -18.719 19.812 4.461 1 83.38 237 ASP B N 1
ATOM 7574 C CA . ASP B 1 237 ? -20 19.516 3.822 1 83.38 237 ASP B CA 1
ATOM 7575 C C . ASP B 1 237 ? -19.984 18.141 3.178 1 83.38 237 ASP B C 1
ATOM 7577 O O . ASP B 1 237 ? -19.266 17.891 2.213 1 83.38 237 ASP B O 1
ATOM 7581 N N . LEU B 1 238 ? -20.828 17.219 3.615 1 79.5 238 LEU B N 1
ATOM 7582 C CA . LEU B 1 238 ? -20.859 15.852 3.119 1 79.5 238 LEU B CA 1
ATOM 7583 C C . LEU B 1 238 ? -21.906 15.695 2.029 1 79.5 238 LEU B C 1
ATOM 7585 O O . LEU B 1 238 ? -22.016 14.633 1.405 1 79.5 238 LEU B O 1
ATOM 7589 N N . ALA B 1 239 ? -22.719 16.703 1.802 1 69.81 239 ALA B N 1
ATOM 7590 C CA . ALA B 1 239 ? -23.781 16.625 0.801 1 69.81 239 ALA B CA 1
ATOM 7591 C C . ALA B 1 239 ? -23.203 16.703 -0.612 1 69.81 239 ALA B C 1
ATOM 7593 O O . ALA B 1 239 ? -23.75 16.125 -1.546 1 69.81 239 ALA B O 1
ATOM 7594 N N . ARG B 1 240 ? -22.203 17.609 -0.913 1 60.19 240 ARG B N 1
ATOM 7595 C CA . ARG B 1 240 ? -21.703 17.844 -2.262 1 60.19 240 ARG B CA 1
ATOM 7596 C C . ARG B 1 240 ? -20.719 16.766 -2.688 1 60.19 240 ARG B C 1
ATOM 7598 O O . ARG B 1 240 ? -19.703 16.547 -2.018 1 60.19 240 ARG B O 1
ATOM 7605 N N . THR B 1 241 ? -21.125 16.062 -3.73 1 63.09 241 THR B N 1
ATOM 7606 C CA . THR B 1 241 ? -20.641 14.727 -4.043 1 63.09 241 THR B CA 1
ATOM 7607 C C . THR B 1 241 ? -19.578 14.773 -5.133 1 63.09 241 THR B C 1
ATOM 7609 O O . THR B 1 241 ? -19.078 13.734 -5.566 1 63.09 241 THR B O 1
ATOM 7612 N N . SER B 1 242 ? -19.25 16.047 -5.633 1 70.44 242 SER B N 1
ATOM 7613 C CA . SER B 1 242 ? -18.172 15.914 -6.625 1 70.44 242 SER B CA 1
ATOM 7614 C C . SER B 1 242 ? -16.828 15.703 -5.957 1 70.44 242 SER B C 1
ATOM 7616 O O . SER B 1 242 ? -16.562 16.266 -4.891 1 70.44 242 SER B O 1
ATOM 7618 N N . PRO B 1 243 ? -15.992 14.914 -6.578 1 73 243 PRO B N 1
ATOM 7619 C CA . PRO B 1 243 ? -14.664 14.68 -6.008 1 73 243 PRO B CA 1
ATOM 7620 C C . PRO B 1 243 ? -13.859 15.961 -5.832 1 73 243 PRO B C 1
ATOM 7622 O O . PRO B 1 243 ? -13.086 16.078 -4.879 1 73 243 PRO B O 1
ATOM 7625 N N . GLU B 1 244 ? -14.109 16.969 -6.621 1 76.25 244 GLU B N 1
ATOM 7626 C CA . GLU B 1 244 ? -13.344 18.203 -6.559 1 76.25 244 GLU B CA 1
ATOM 7627 C C . GLU B 1 244 ? -13.781 19.062 -5.371 1 76.25 244 GLU B C 1
ATOM 7629 O O . GLU B 1 244 ? -13.039 19.953 -4.934 1 76.25 244 GLU B O 1
ATOM 7634 N N . GLN B 1 245 ? -14.969 18.766 -4.805 1 75.5 245 GLN B N 1
ATOM 7635 C CA . GLN B 1 245 ? -15.523 19.578 -3.729 1 75.5 245 GLN B CA 1
ATOM 7636 C C . GLN B 1 245 ? -15.547 18.797 -2.414 1 75.5 245 GLN B C 1
ATOM 7638 O O . GLN B 1 245 ? -16.219 19.203 -1.462 1 75.5 245 GLN B O 1
ATOM 7643 N N . SER B 1 246 ? -14.812 17.766 -2.408 1 74.88 246 SER B N 1
ATOM 7644 C CA . SER B 1 246 ? -14.906 16.859 -1.27 1 74.88 246 SER B CA 1
ATOM 7645 C C . SER B 1 246 ? -14.305 17.484 -0.015 1 74.88 246 SER B C 1
ATOM 7647 O O . SER B 1 246 ? -14.625 17.078 1.103 1 74.88 246 SER B O 1
ATOM 7649 N N . GLU B 1 247 ? -13.516 18.578 -0.073 1 77.88 247 GLU B N 1
ATOM 7650 C CA . GLU B 1 247 ? -12.836 19.156 1.084 1 77.88 247 GLU B CA 1
ATOM 7651 C C . GLU B 1 247 ? -13.406 20.531 1.44 1 77.88 247 GLU B C 1
ATOM 7653 O O . GLU B 1 247 ? -12.812 21.266 2.23 1 77.88 247 GLU B O 1
ATOM 7658 N N . ASN B 1 248 ? -14.531 20.797 0.855 1 82.38 248 ASN B N 1
ATOM 7659 C CA . ASN B 1 248 ? -15.148 22.078 1.182 1 82.38 248 ASN B CA 1
ATOM 7660 C C . ASN B 1 248 ? -15.633 22.109 2.631 1 82.38 248 ASN B C 1
ATOM 7662 O O . ASN B 1 248 ? -16.188 21.141 3.129 1 82.38 248 ASN B O 1
ATOM 7666 N N . THR B 1 249 ? -15.305 23.188 3.264 1 88.56 249 THR B N 1
ATOM 7667 C CA . THR B 1 249 ? -15.719 23.391 4.648 1 88.56 249 THR B CA 1
ATOM 7668 C C . THR B 1 249 ? -16.406 24.75 4.816 1 88.56 249 THR B C 1
ATOM 7670 O O . THR B 1 249 ? -16.047 25.719 4.145 1 88.56 249 THR B O 1
ATOM 7673 N N . TYR B 1 250 ? -17.344 24.812 5.727 1 91.12 250 TYR B N 1
ATOM 7674 C CA . TYR B 1 250 ? -18.125 26.031 5.953 1 91.12 250 TYR B CA 1
ATOM 7675 C C . TYR B 1 250 ? -18.297 26.297 7.445 1 91.12 250 TYR B C 1
ATOM 7677 O O . TYR B 1 250 ? -18.188 25.375 8.266 1 91.12 250 TYR B O 1
ATOM 7685 N N . PRO B 1 251 ? -18.469 27.578 7.762 1 95.38 251 PRO B N 1
ATOM 7686 C CA . PRO B 1 251 ? -18.703 27.938 9.164 1 95.38 251 PRO B CA 1
ATOM 7687 C C . PRO B 1 251 ? -20.156 27.812 9.57 1 95.38 251 PRO B C 1
ATOM 7689 O O . PRO B 1 251 ? -21.062 28.109 8.773 1 95.38 251 PRO B O 1
ATOM 7692 N N . TYR B 1 252 ? -20.406 27.391 10.789 1 96.5 252 TYR B N 1
ATOM 7693 C CA . TYR B 1 252 ? -21.734 27.203 11.359 1 96.5 252 TYR B CA 1
ATOM 7694 C C . TYR B 1 252 ? -21.812 27.781 12.773 1 96.5 252 TYR B C 1
ATOM 7696 O O . TYR B 1 252 ? -20.781 27.969 13.43 1 96.5 252 TYR B O 1
ATOM 7704 N N . PHE B 1 253 ? -23.016 28.109 13.156 1 96.94 253 PHE B N 1
ATOM 7705 C CA . PHE B 1 253 ? -23.281 28.547 14.516 1 96.94 253 PHE B CA 1
ATOM 7706 C C . PHE B 1 253 ? -24.484 27.828 15.102 1 96.94 253 PHE B C 1
ATOM 7708 O O . PHE B 1 253 ? -25.469 27.578 14.398 1 96.94 253 PHE B O 1
ATOM 7715 N N . VAL B 1 254 ? -24.375 27.375 16.312 1 96.75 254 VAL B N 1
ATOM 7716 C CA . VAL B 1 254 ? -25.5 26.797 17.062 1 96.75 254 VAL B CA 1
ATOM 7717 C C . VAL B 1 254 ? -25.75 27.609 18.328 1 96.75 254 VAL B C 1
ATOM 7719 O O . VAL B 1 254 ? -24.875 27.719 19.188 1 96.75 254 VAL B O 1
ATOM 7722 N N . ALA B 1 255 ? -26.891 28.094 18.438 1 94.38 255 ALA B N 1
ATOM 7723 C CA . ALA B 1 255 ? -27.281 28.75 19.672 1 94.38 255 ALA B CA 1
ATOM 7724 C C . ALA B 1 255 ? -27.562 27.734 20.766 1 94.38 255 ALA B C 1
ATOM 7726 O O . ALA B 1 255 ? -28.219 26.719 20.531 1 94.38 255 ALA B O 1
ATOM 7727 N N . ILE B 1 256 ? -27.047 28.031 21.922 1 94.75 256 ILE B N 1
ATOM 7728 C CA . ILE B 1 256 ? -27.219 27.109 23.047 1 94.75 256 ILE B CA 1
ATOM 7729 C C . ILE B 1 256 ? -27.828 27.859 24.234 1 94.75 256 ILE B C 1
ATOM 7731 O O . ILE B 1 256 ? -27.281 28.859 24.688 1 94.75 256 ILE B O 1
ATOM 7735 N N . ASP B 1 257 ? -28.938 27.297 24.734 1 91.5 257 ASP B N 1
ATOM 7736 C CA . ASP B 1 257 ? -29.547 27.875 25.922 1 91.5 257 ASP B CA 1
ATOM 7737 C C . ASP B 1 257 ? -28.875 27.359 27.188 1 91.5 257 ASP B C 1
ATOM 7739 O O . ASP B 1 257 ? -28.719 28.094 28.172 1 91.5 257 ASP B O 1
ATOM 7743 N N . SER B 1 258 ? -28.625 26.109 27.156 1 94.75 258 SER B N 1
ATOM 7744 C CA . SER B 1 258 ? -27.938 25.469 28.281 1 94.75 258 SER B CA 1
ATOM 7745 C C . SER B 1 258 ? -26.984 24.391 27.781 1 94.75 258 SER B C 1
ATOM 7747 O O . SER B 1 258 ? -27.359 23.531 26.984 1 94.75 258 SER B O 1
ATOM 7749 N N . TYR B 1 259 ? -25.812 24.438 28.344 1 97.06 259 TYR B N 1
ATOM 7750 C CA . TYR B 1 259 ? -24.812 23.453 27.938 1 97.06 259 TYR B CA 1
ATOM 7751 C C . TYR B 1 259 ? -25.062 22.109 28.641 1 97.06 259 TYR B C 1
ATOM 7753 O O . TYR B 1 259 ? -24.328 21.156 28.438 1 97.06 259 TYR B O 1
ATOM 7761 N N . THR B 1 260 ? -26.094 22 29.406 1 96.25 260 THR B N 1
ATOM 7762 C CA . THR B 1 260 ? -26.422 20.75 30.094 1 96.25 260 THR B CA 1
ATOM 7763 C C . THR B 1 260 ? -27.547 20.016 29.375 1 96.25 260 THR B C 1
ATOM 7765 O O . THR B 1 260 ? -27.953 18.922 29.797 1 96.25 260 THR B O 1
ATOM 7768 N N . LEU B 1 261 ? -28.016 20.594 28.25 1 95.69 261 LEU B N 1
ATOM 7769 C CA . LEU B 1 261 ? -29.109 20.016 27.469 1 95.69 261 LEU B CA 1
ATOM 7770 C C . LEU B 1 261 ? -28.734 19.875 26 1 95.69 261 LEU B C 1
ATOM 7772 O O . LEU B 1 261 ? -27.812 20.562 25.531 1 95.69 261 LEU B O 1
ATOM 7776 N N . PRO B 1 262 ? -29.438 18.938 25.297 1 94.19 262 PRO B N 1
ATOM 7777 C CA . PRO B 1 262 ? -29.234 18.922 23.844 1 94.19 262 PRO B CA 1
ATOM 7778 C C . PRO B 1 262 ? -29.562 20.25 23.188 1 94.19 262 PRO B C 1
ATOM 7780 O O . PRO B 1 262 ? -30.391 21.016 23.688 1 94.19 262 PRO B O 1
ATOM 7783 N N . PRO B 1 263 ? -28.891 20.469 22.141 1 94.19 263 PRO B N 1
ATOM 7784 C CA . PRO B 1 263 ? -29.203 21.734 21.484 1 94.19 263 PRO B CA 1
ATOM 7785 C C . PRO B 1 263 ? -30.641 21.812 21 1 94.19 263 PRO B C 1
ATOM 7787 O O . PRO B 1 263 ? -31.188 20.844 20.469 1 94.19 263 PRO B O 1
ATOM 7790 N N . ALA B 1 264 ? -31.188 23 21.172 1 90.56 264 ALA B N 1
ATOM 7791 C CA . ALA B 1 264 ? -32.562 23.203 20.75 1 90.56 264 ALA B CA 1
ATOM 7792 C C . ALA B 1 264 ? -32.656 23.516 19.266 1 90.56 264 ALA B C 1
ATOM 7794 O O . ALA B 1 264 ? -33.719 23.359 18.641 1 90.56 264 ALA B O 1
ATOM 7795 N N . GLN B 1 265 ? -31.594 23.953 18.766 1 90.44 265 GLN B N 1
ATOM 7796 C CA . GLN B 1 265 ? -31.562 24.344 17.359 1 90.44 265 GLN B CA 1
ATOM 7797 C C . GLN B 1 265 ? -30.516 23.562 16.594 1 90.44 265 GLN B C 1
ATOM 7799 O O . GLN B 1 265 ? -29.516 23.109 17.156 1 90.44 265 GLN B O 1
ATOM 7804 N N . LYS B 1 266 ? -30.766 23.469 15.266 1 92.44 266 LYS B N 1
ATOM 7805 C CA . LYS B 1 266 ? -29.781 22.891 14.352 1 92.44 266 LYS B CA 1
ATOM 7806 C C . LYS B 1 266 ? -28.688 23.891 13.992 1 92.44 266 LYS B C 1
ATOM 7808 O O . LYS B 1 266 ? -28.875 25.109 14.156 1 92.44 266 LYS B O 1
ATOM 7813 N N . PRO B 1 267 ? -27.562 23.344 13.586 1 95.31 267 PRO B N 1
ATOM 7814 C CA . PRO B 1 267 ? -26.531 24.281 13.133 1 95.31 267 PRO B CA 1
ATOM 7815 C C . PRO B 1 267 ? -27.016 25.203 12.023 1 95.31 267 PRO B C 1
ATOM 7817 O O . PRO B 1 267 ? -27.641 24.75 11.062 1 95.31 267 PRO B O 1
ATOM 7820 N N . GLN B 1 268 ? -26.781 26.453 12.195 1 94.12 268 GLN B N 1
ATOM 7821 C CA . GLN B 1 268 ? -27.094 27.453 11.188 1 94.12 268 GLN B CA 1
ATOM 7822 C C . GLN B 1 268 ? -25.859 27.844 10.383 1 94.12 268 GLN B C 1
ATOM 7824 O O . GLN B 1 268 ? -24.828 28.219 10.953 1 94.12 268 GLN B O 1
ATOM 7829 N N . PRO B 1 269 ? -25.969 27.781 9.094 1 92.69 269 PRO B N 1
ATOM 7830 C CA . PRO B 1 269 ? -24.828 28.203 8.281 1 92.69 269 PRO B CA 1
ATOM 7831 C C . PRO B 1 269 ? -24.578 29.703 8.375 1 92.69 269 PRO B C 1
ATOM 7833 O O . PRO B 1 269 ? -25.516 30.5 8.422 1 92.69 269 PRO B O 1
ATOM 7836 N N . ILE B 1 270 ? -23.375 30.047 8.484 1 93.31 270 ILE B N 1
ATOM 7837 C CA . ILE B 1 270 ? -22.969 31.438 8.398 1 93.31 270 ILE B CA 1
ATOM 7838 C C . ILE B 1 270 ? -22.766 31.828 6.93 1 93.31 270 ILE B C 1
ATOM 7840 O O . ILE B 1 270 ? -22.094 31.109 6.18 1 93.31 270 ILE B O 1
ATOM 7844 N N . ALA B 1 271 ? -23.297 32.938 6.582 1 88.06 271 ALA B N 1
ATOM 7845 C CA . ALA B 1 271 ? -23.25 33.375 5.184 1 88.06 271 ALA B CA 1
ATOM 7846 C C . ALA B 1 271 ? -21.828 33.75 4.762 1 88.06 271 ALA B C 1
ATOM 7848 O O . ALA B 1 271 ? -21.156 34.5 5.449 1 88.06 271 ALA B O 1
ATOM 7849 N N . VAL B 1 272 ? -21.406 33.062 3.83 1 82.38 272 VAL B N 1
ATOM 7850 C CA . VAL B 1 272 ? -20.156 33.438 3.164 1 82.38 272 VAL B CA 1
ATOM 7851 C C . VAL B 1 272 ? -20.453 33.875 1.735 1 82.38 272 VAL B C 1
ATOM 7853 O O . VAL B 1 272 ? -21.5 33.562 1.176 1 82.38 272 VAL B O 1
ATOM 7856 N N . PRO B 1 273 ? -19.766 34.844 1.203 1 65.44 273 PRO B N 1
ATOM 7857 C CA . PRO B 1 273 ? -20.109 35.312 -0.145 1 65.44 273 PRO B CA 1
ATOM 7858 C C . PRO B 1 273 ? -20.344 34.156 -1.118 1 65.44 273 PRO B C 1
ATOM 7860 O O . PRO B 1 273 ? -19.656 33.125 -1.046 1 65.44 273 PRO B O 1
ATOM 7863 N N . PRO B 1 274 ? -21.734 34.062 -1.588 1 55.03 274 PRO B N 1
ATOM 7864 C CA . PRO B 1 274 ? -22.438 33 -2.307 1 55.03 274 PRO B CA 1
ATOM 7865 C C . PRO B 1 274 ? -21.531 32.188 -3.209 1 55.03 274 PRO B C 1
ATOM 7867 O O . PRO B 1 274 ? -21.734 30.969 -3.367 1 55.03 274 PRO B O 1
ATOM 7870 N N . SER B 1 275 ? -21 32.875 -4.09 1 50.94 275 SER B N 1
ATOM 7871 C CA . SER B 1 275 ? -20.375 32.125 -5.172 1 50.94 275 SER B CA 1
ATOM 7872 C C . SER B 1 275 ? -19.312 31.156 -4.641 1 50.94 275 SER B C 1
ATOM 7874 O O . SER B 1 275 ? -18.719 30.391 -5.406 1 50.94 275 SER B O 1
ATOM 7876 N N . LEU B 1 276 ? -19.281 30.969 -3.234 1 54.91 276 LEU B N 1
ATOM 7877 C CA . LEU B 1 276 ? -17.906 30.578 -2.898 1 54.91 276 LEU B CA 1
ATOM 7878 C C . LEU B 1 276 ? -17.875 29.125 -2.404 1 54.91 276 LEU B C 1
ATOM 7880 O O . LEU B 1 276 ? -18.516 28.797 -1.402 1 54.91 276 LEU B O 1
ATOM 7884 N N . GLN B 1 277 ? -17.688 28.203 -3.289 1 70.69 277 GLN B N 1
ATOM 7885 C CA . GLN B 1 277 ? -17.094 26.906 -2.986 1 70.69 277 GLN B CA 1
ATOM 7886 C C . GLN B 1 277 ? -15.688 27.062 -2.426 1 70.69 277 GLN B C 1
ATOM 7888 O O . GLN B 1 277 ? -14.852 27.75 -3.016 1 70.69 277 GLN B O 1
ATOM 7893 N N . GLY B 1 278 ? -15.602 26.875 -1.02 1 80.12 278 GLY B N 1
ATOM 7894 C CA . GLY B 1 278 ? -14.281 27.094 -0.461 1 80.12 278 GLY B CA 1
ATOM 7895 C C . GLY B 1 278 ? -14.055 26.328 0.836 1 80.12 278 GLY B C 1
ATOM 7896 O O . GLY B 1 278 ? -14.641 25.281 1.056 1 80.12 278 GLY B O 1
ATOM 7897 N N . GLN B 1 279 ? -13.039 26.875 1.506 1 85.5 279 GLN B N 1
ATOM 7898 C CA . GLN B 1 279 ? -12.625 26.219 2.744 1 85.5 279 GLN B CA 1
ATOM 7899 C C . GLN B 1 279 ? -12.5 27.234 3.883 1 85.5 279 GLN B C 1
ATOM 7901 O O . GLN B 1 279 ? -11.766 28.203 3.775 1 85.5 279 GLN B O 1
ATOM 7906 N N . ALA B 1 280 ? -13.25 26.984 4.879 1 90.62 280 ALA B N 1
ATOM 7907 C CA . ALA B 1 280 ? -13.148 27.75 6.113 1 90.62 280 ALA B CA 1
ATOM 7908 C C . ALA B 1 280 ? -12.203 27.078 7.105 1 90.62 280 ALA B C 1
ATOM 7910 O O . ALA B 1 280 ? -12.117 25.859 7.148 1 90.62 280 ALA B O 1
ATOM 7911 N N . SER B 1 281 ? -11.523 27.922 7.832 1 91.69 281 SER B N 1
ATOM 7912 C CA . SER B 1 281 ? -10.672 27.438 8.914 1 91.69 281 SER B CA 1
ATOM 7913 C C . SER B 1 281 ? -10.57 28.453 10.039 1 91.69 281 SER B C 1
ATOM 7915 O O . SER B 1 281 ? -11 29.609 9.883 1 91.69 281 SER B O 1
ATOM 7917 N N . CYS B 1 282 ? -10.102 28 11.141 1 95 282 CYS B N 1
ATOM 7918 C CA . CYS B 1 282 ? -9.844 28.859 12.297 1 95 282 CYS B CA 1
ATOM 7919 C C . CYS B 1 282 ? -11.109 29.594 12.719 1 95 282 CYS B C 1
ATOM 7921 O O . CYS B 1 282 ? -11.461 30.609 12.141 1 95 282 CYS B O 1
ATOM 7923 N N . MET B 1 283 ? -11.797 29.188 13.695 1 97 283 MET B N 1
ATOM 7924 C CA . MET B 1 283 ? -13.023 29.781 14.219 1 97 283 MET B CA 1
ATOM 7925 C C . MET B 1 283 ? -12.789 30.406 15.594 1 97 283 MET B C 1
ATOM 7927 O O . MET B 1 283 ? -12.219 29.766 16.469 1 97 283 MET B O 1
ATOM 7931 N N . ARG B 1 284 ? -13.211 31.688 15.711 1 97.69 284 ARG B N 1
ATOM 7932 C CA . ARG B 1 284 ? -13.086 32.375 17 1 97.69 284 ARG B CA 1
ATOM 7933 C C . ARG B 1 284 ? -14.352 33.156 17.328 1 97.69 284 ARG B C 1
ATOM 7935 O O . ARG B 1 284 ? -14.992 33.719 16.422 1 97.69 284 ARG B O 1
ATOM 7942 N N . LEU B 1 285 ? -14.641 33.188 18.578 1 97.19 285 LEU B N 1
ATOM 7943 C CA . LEU B 1 285 ? -15.672 34.062 19.125 1 97.19 285 LEU B CA 1
ATOM 7944 C C . LEU B 1 285 ? -15.055 35.156 19.984 1 97.19 285 LEU B C 1
ATOM 7946 O O . LEU B 1 285 ? -14.109 34.906 20.734 1 97.19 285 LEU B O 1
ATOM 7950 N N . SER B 1 286 ? -15.625 36.344 19.797 1 96 286 SER B N 1
ATOM 7951 C CA . SER B 1 286 ? -15.141 37.406 20.641 1 96 286 SER B CA 1
ATOM 7952 C C . SER B 1 286 ? -15.422 37.156 22.109 1 96 286 SER B C 1
ATOM 7954 O O . SER B 1 286 ? -16.297 36.344 22.438 1 96 286 SER B O 1
ATOM 7956 N N . PRO B 1 287 ? -14.664 37.844 22.969 1 93.38 287 PRO B N 1
ATOM 7957 C CA . PRO B 1 287 ? -14.844 37.562 24.391 1 93.38 287 PRO B CA 1
ATOM 7958 C C . PRO B 1 287 ? -16.281 37.75 24.859 1 93.38 287 PRO B C 1
ATOM 7960 O O . PRO B 1 287 ? -16.766 37.031 25.734 1 93.38 287 PRO B O 1
ATOM 7963 N N . ASP B 1 288 ? -17 38.719 24.281 1 92.69 288 ASP B N 1
ATOM 7964 C CA . ASP B 1 288 ? -18.375 39 24.688 1 92.69 288 ASP B CA 1
ATOM 7965 C C . ASP B 1 288 ? -19.359 38.094 23.938 1 92.69 288 ASP B C 1
ATOM 7967 O O . ASP B 1 288 ? -20.578 38.188 24.156 1 92.69 288 ASP B O 1
ATOM 7971 N N . GLY B 1 289 ? -18.891 37.344 23 1 93.31 289 GLY B N 1
ATOM 7972 C CA . GLY B 1 289 ? -19.719 36.375 22.297 1 93.31 289 GLY B CA 1
ATOM 7973 C C . GLY B 1 289 ? -20.562 37 21.203 1 93.31 289 GLY B C 1
ATOM 7974 O O . GLY B 1 289 ? -21.391 36.344 20.578 1 93.31 289 GLY B O 1
ATOM 7975 N N . THR B 1 290 ? -20.328 38.25 20.859 1 93.94 290 THR B N 1
ATOM 7976 C CA . THR B 1 290 ? -21.219 38.969 19.953 1 93.94 290 THR B CA 1
ATOM 7977 C C . THR B 1 290 ? -20.703 38.906 18.531 1 93.94 290 THR B C 1
ATOM 7979 O O . THR B 1 290 ? -21.438 39.188 17.578 1 93.94 290 THR B O 1
ATOM 7982 N N . THR B 1 291 ? -19.453 38.594 18.406 1 95.25 291 THR B N 1
ATOM 7983 C CA . THR B 1 291 ? -18.828 38.562 17.078 1 95.25 291 THR B CA 1
ATOM 7984 C C . THR B 1 291 ? -18.094 37.25 16.875 1 95.25 291 THR B C 1
ATOM 7986 O O . THR B 1 291 ? -17.422 36.75 17.781 1 95.25 291 THR B O 1
ATOM 7989 N N . LEU B 1 292 ? -18.281 36.719 15.75 1 96 292 LEU B N 1
ATOM 7990 C CA . LEU B 1 292 ? -17.5 35.562 15.352 1 96 292 LEU B CA 1
ATOM 7991 C C . LEU B 1 292 ? -16.562 35.875 14.203 1 96 292 LEU B C 1
ATOM 7993 O O . LEU B 1 292 ? -16.828 36.812 13.422 1 96 292 LEU B O 1
ATOM 7997 N N . GLY B 1 293 ? -15.453 35.219 14.125 1 95.81 293 GLY B N 1
ATOM 7998 C CA . GLY B 1 293 ? -14.5 35.344 13.039 1 95.81 293 GLY B CA 1
ATOM 7999 C C . GLY B 1 293 ? -13.977 34 12.539 1 95.81 293 GLY B C 1
ATOM 8000 O O . GLY B 1 293 ? -13.898 33.031 13.305 1 95.81 293 GLY B O 1
ATOM 8001 N N . PHE B 1 294 ? -13.68 33.969 11.289 1 94.56 294 PHE B N 1
ATOM 8002 C CA . PHE B 1 294 ? -13.086 32.781 10.672 1 94.56 294 PHE B CA 1
ATOM 8003 C C . PHE B 1 294 ? -12.273 33.156 9.445 1 94.56 294 PHE B C 1
ATOM 8005 O O . PHE B 1 294 ? -12.414 34.25 8.914 1 94.56 294 PHE B O 1
ATOM 8012 N N . LEU B 1 295 ? -11.367 32.281 9.062 1 91.69 295 LEU B N 1
ATOM 8013 C CA . LEU B 1 295 ? -10.617 32.438 7.82 1 91.69 295 LEU B CA 1
ATOM 8014 C C . LEU B 1 295 ? -11.289 31.672 6.68 1 91.69 295 LEU B C 1
ATOM 8016 O O . LEU B 1 295 ? -11.797 30.562 6.883 1 91.69 295 LEU B O 1
ATOM 8020 N N . PHE B 1 296 ? -11.375 32.312 5.547 1 89.06 296 PHE B N 1
ATOM 8021 C CA . PHE B 1 296 ? -12.039 31.688 4.418 1 89.06 296 PHE B CA 1
ATOM 8022 C C . PHE B 1 296 ? -11.242 31.891 3.135 1 89.06 296 PHE B C 1
ATOM 8024 O O . PHE B 1 296 ? -10.797 33 2.838 1 89.06 296 PHE B O 1
ATOM 8031 N N . ALA B 1 297 ? -10.992 30.703 2.557 1 83.06 297 ALA B N 1
ATOM 8032 C CA . ALA B 1 297 ? -10.359 30.703 1.239 1 83.06 297 ALA B CA 1
ATOM 8033 C C . ALA B 1 297 ? -11.359 30.328 0.15 1 83.06 297 ALA B C 1
ATOM 8035 O O . ALA B 1 297 ? -12.109 29.359 0.299 1 83.06 297 ALA B O 1
ATOM 8036 N N . ARG B 1 298 ? -11.57 31.125 -0.812 1 70.69 298 ARG B N 1
ATOM 8037 C CA . ARG B 1 298 ? -12.531 30.875 -1.88 1 70.69 298 ARG B CA 1
ATOM 8038 C C . ARG B 1 298 ? -12.078 29.734 -2.771 1 70.69 298 ARG B C 1
ATOM 8040 O O . ARG B 1 298 ? -10.875 29.516 -2.949 1 70.69 298 ARG B O 1
ATOM 8047 N N . GLU B 1 299 ? -13.219 29.062 -3.02 1 58.38 299 GLU B N 1
ATOM 8048 C CA . GLU B 1 299 ? -13.086 27.938 -3.939 1 58.38 299 GLU B CA 1
ATOM 8049 C C . GLU B 1 299 ? -12.539 28.391 -5.289 1 58.38 299 GLU B C 1
ATOM 8051 O O . GLU B 1 299 ? -12.664 29.562 -5.66 1 58.38 299 GLU B O 1
ATOM 8056 N N . GLY B 1 300 ? -12.008 27.719 -5.883 1 47.72 300 GLY B N 1
ATOM 8057 C CA . GLY B 1 300 ? -11.617 27.906 -7.27 1 47.72 300 GLY B CA 1
ATOM 8058 C C . GLY B 1 300 ? -10.125 28.078 -7.457 1 47.72 300 GLY B C 1
ATOM 8059 O O . GLY B 1 300 ? -9.672 28.703 -8.422 1 47.72 300 GLY B O 1
ATOM 8060 N N . GLY B 1 301 ? -9.359 27.469 -6.484 1 49.03 301 GLY B N 1
ATOM 8061 C CA . GLY B 1 301 ? -7.973 27.078 -6.664 1 49.03 301 GLY B CA 1
ATOM 8062 C C . GLY B 1 301 ? -7.043 27.688 -5.637 1 49.03 301 GLY B C 1
ATOM 8063 O O . GLY B 1 301 ? -5.852 27.375 -5.602 1 49.03 301 GLY B O 1
ATOM 8064 N N . ASP B 1 302 ? -7.562 28.688 -4.852 1 61.28 302 ASP B N 1
ATOM 8065 C CA . ASP B 1 302 ? -6.461 29.281 -4.105 1 61.28 302 ASP B CA 1
ATOM 8066 C C . ASP B 1 302 ? -6.629 29.047 -2.604 1 61.28 302 ASP B C 1
ATOM 8068 O O . ASP B 1 302 ? -6.949 29.984 -1.865 1 61.28 302 ASP B O 1
ATOM 8072 N N . VAL B 1 303 ? -6.539 27.781 -2.082 1 62.84 303 VAL B N 1
ATOM 8073 C CA . VAL B 1 303 ? -6.711 27.422 -0.677 1 62.84 303 VAL B CA 1
ATOM 8074 C C . VAL B 1 303 ? -5.75 28.234 0.185 1 62.84 303 VAL B C 1
ATOM 8076 O O . VAL B 1 303 ? -5.953 28.375 1.395 1 62.84 303 VAL B O 1
ATOM 8079 N N . GLU B 1 304 ? -4.875 28.812 -0.48 1 68.94 304 GLU B N 1
ATOM 8080 C CA . GLU B 1 304 ? -3.898 29.578 0.283 1 68.94 304 GLU B CA 1
ATOM 8081 C C . GLU B 1 304 ? -4.27 31.062 0.324 1 68.94 304 GLU B C 1
ATOM 8083 O O . GLU B 1 304 ? -3.656 31.844 1.054 1 68.94 304 GLU B O 1
ATOM 8088 N N . ASP B 1 305 ? -5.371 31.391 -0.291 1 79.69 305 ASP B N 1
ATOM 8089 C CA . ASP B 1 305 ? -5.82 32.781 -0.258 1 79.69 305 ASP B CA 1
ATOM 8090 C C . ASP B 1 305 ? -6.887 33 0.817 1 79.69 305 ASP B C 1
ATOM 8092 O O . ASP B 1 305 ? -8.008 33.406 0.516 1 79.69 305 ASP B O 1
ATOM 8096 N N . ARG B 1 306 ? -6.477 32.906 1.996 1 85.88 306 ARG B N 1
ATOM 8097 C CA . ARG B 1 306 ? -7.375 33.031 3.141 1 85.88 306 ARG B CA 1
ATOM 8098 C C . ARG B 1 306 ? -7.551 34.5 3.549 1 85.88 306 ARG B C 1
ATOM 8100 O O . ARG B 1 306 ? -6.59 35.281 3.555 1 85.88 306 ARG B O 1
ATOM 8107 N N . HIS B 1 307 ? -8.789 34.781 3.873 1 86.5 307 HIS B N 1
ATOM 8108 C CA . HIS B 1 307 ? -9.133 36.062 4.422 1 86.5 307 HIS B CA 1
ATOM 8109 C C . HIS B 1 307 ? -9.93 35.938 5.711 1 86.5 307 HIS B C 1
ATOM 8111 O O . HIS B 1 307 ? -10.68 34.969 5.883 1 86.5 307 HIS B O 1
ATOM 8117 N N . LEU B 1 308 ? -9.711 36.938 6.559 1 90.5 308 LEU B N 1
ATOM 8118 C CA . LEU B 1 308 ? -10.492 36.969 7.785 1 90.5 308 LEU B CA 1
ATOM 8119 C C . LEU B 1 308 ? -11.891 37.531 7.527 1 90.5 308 LEU B C 1
ATOM 8121 O O . LEU B 1 308 ? -12.031 38.625 6.977 1 90.5 308 LEU B O 1
ATOM 8125 N N . TYR B 1 309 ? -12.844 36.75 7.859 1 91 309 TYR B N 1
ATOM 8126 C CA . TYR B 1 309 ? -14.242 37.188 7.848 1 91 309 TYR B CA 1
ATOM 8127 C C . TYR B 1 309 ? -14.781 37.312 9.266 1 91 309 TYR B C 1
ATOM 8129 O O . TYR B 1 309 ? -14.484 36.5 10.133 1 91 309 TYR B O 1
ATOM 8137 N N . LEU B 1 310 ? -15.484 38.406 9.523 1 92.38 310 LEU B N 1
ATOM 8138 C CA . LEU B 1 310 ? -16.172 38.625 10.789 1 92.38 310 LEU B CA 1
ATOM 8139 C C . LEU B 1 310 ? -17.688 38.594 10.602 1 92.38 310 LEU B C 1
ATOM 8141 O O . LEU B 1 310 ? -18.172 38.875 9.5 1 92.38 310 LEU B O 1
ATOM 8145 N N . CYS B 1 311 ? -18.297 38.25 11.703 1 93 311 CYS B N 1
ATOM 8146 C CA . CYS B 1 311 ? -19.75 38.062 11.641 1 93 311 CYS B CA 1
ATOM 8147 C C . CYS B 1 311 ? -20.375 38.312 13.008 1 93 311 CYS B C 1
ATOM 8149 O O . CYS B 1 311 ? -20.016 37.688 13.992 1 93 311 CYS B O 1
ATOM 8151 N N . PRO B 1 312 ? -21.422 39.219 13.008 1 93 312 PRO B N 1
ATOM 8152 C CA . PRO B 1 312 ? -22.203 39.25 14.25 1 93 312 PRO B CA 1
ATOM 8153 C C . PRO B 1 312 ? -22.984 37.969 14.484 1 93 312 PRO B C 1
ATOM 8155 O O . PRO B 1 312 ? -23.578 37.438 13.555 1 93 312 PRO B O 1
ATOM 8158 N N . THR B 1 313 ? -23 37.562 15.727 1 93.25 313 THR B N 1
ATOM 8159 C CA . THR B 1 313 ? -23.672 36.281 16.047 1 93.25 313 THR B CA 1
ATOM 8160 C C . THR B 1 313 ? -25.172 36.438 15.891 1 93.25 313 THR B C 1
ATOM 8162 O O . THR B 1 313 ? -25.891 35.438 15.734 1 93.25 313 THR B O 1
ATOM 8165 N N . SER B 1 314 ? -25.688 37.625 15.867 1 91.62 314 SER B N 1
ATOM 8166 C CA . SER B 1 314 ? -27.125 37.875 15.789 1 91.62 314 SER B CA 1
ATOM 8167 C C . SER B 1 314 ? -27.625 37.719 14.352 1 91.62 314 SER B C 1
ATOM 8169 O O . SER B 1 314 ? -28.75 37.281 14.133 1 91.62 314 SER B O 1
ATOM 8171 N N . THR B 1 315 ? -26.812 38.031 13.328 1 92.19 315 THR B N 1
ATOM 8172 C CA . THR B 1 315 ? -27.281 38.031 11.945 1 92.19 315 THR B CA 1
ATOM 8173 C C . THR B 1 315 ? -26.672 36.875 11.148 1 92.19 315 THR B C 1
ATOM 8175 O O . THR B 1 315 ? -27.219 36.469 10.133 1 92.19 315 THR B O 1
ATOM 8178 N N . LEU B 1 316 ? -25.516 36.531 11.547 1 93.88 316 LEU B N 1
ATOM 8179 C CA . LEU B 1 316 ? -24.75 35.469 10.891 1 93.88 316 LEU B CA 1
ATOM 8180 C C . LEU B 1 316 ? -24.422 35.844 9.453 1 93.88 316 LEU B C 1
ATOM 8182 O O . LEU B 1 316 ? -24.391 34.969 8.57 1 93.88 316 LEU B O 1
ATOM 8186 N N . GLN B 1 317 ? -24.328 37.156 9.188 1 91.19 317 GLN B N 1
ATOM 8187 C CA . GLN B 1 317 ? -23.859 37.688 7.91 1 91.19 317 GLN B CA 1
ATOM 8188 C C . GLN B 1 317 ? -22.422 38.156 8.008 1 91.19 317 GLN B C 1
ATOM 8190 O O . GLN B 1 317 ? -22.125 39.156 8.688 1 91.19 317 GLN B O 1
ATOM 8195 N N . SER B 1 318 ? -21.609 37.438 7.316 1 89.81 318 SER B N 1
ATOM 8196 C CA . SER B 1 318 ? -20.188 37.719 7.461 1 89.81 318 SER B CA 1
ATOM 8197 C C . SER B 1 318 ? -19.734 38.812 6.477 1 89.81 318 SER B C 1
ATOM 8199 O O . SER B 1 318 ? -20.406 39.062 5.473 1 89.81 318 SER B O 1
ATOM 8201 N N . PHE B 1 319 ? -18.688 39.469 6.754 1 85.94 319 PHE B N 1
ATOM 8202 C CA . PHE B 1 319 ? -18.031 40.438 5.879 1 85.94 319 PHE B CA 1
ATOM 8203 C C . PHE B 1 319 ? -16.516 40.312 5.961 1 85.94 319 PHE B C 1
ATOM 8205 O O . PHE B 1 319 ? -15.984 39.875 6.977 1 85.94 319 PHE B O 1
ATOM 8212 N N . ASN B 1 320 ? -15.859 40.625 4.941 1 84.19 320 ASN B N 1
ATOM 8213 C CA . ASN B 1 320 ? -14.406 40.594 4.879 1 84.19 320 ASN B CA 1
ATOM 8214 C C . ASN B 1 320 ? -13.781 41.688 5.75 1 84.19 320 ASN B C 1
ATOM 8216 O O . ASN B 1 320 ? -13.961 42.875 5.488 1 84.19 320 ASN B O 1
ATOM 8220 N N . PHE B 1 321 ? -13.094 41.344 6.707 1 80.19 321 PHE B N 1
ATOM 8221 C CA . PHE B 1 321 ? -12.5 42.219 7.703 1 80.19 321 PHE B CA 1
ATOM 8222 C C . PHE B 1 321 ? -11.555 43.219 7.043 1 80.19 321 PHE B C 1
ATOM 8224 O O . PHE B 1 321 ? -11.594 44.406 7.352 1 80.19 321 PHE B O 1
ATOM 8231 N N . PHE B 1 322 ? -10.742 42.75 6.121 1 72.88 322 PHE B N 1
ATOM 8232 C CA . PHE B 1 322 ? -9.703 43.594 5.543 1 72.88 322 PHE B CA 1
ATOM 8233 C C . PHE B 1 322 ? -10.305 44.594 4.555 1 72.88 322 PHE B C 1
ATOM 8235 O O . PHE B 1 322 ? -9.734 45.656 4.309 1 72.88 322 PHE B O 1
ATOM 8242 N N . GLN B 1 323 ? -11.344 44.219 3.957 1 67 323 GLN B N 1
ATOM 8243 C CA . GLN B 1 323 ? -12.016 45.156 3.066 1 67 323 GLN B CA 1
ATOM 8244 C C . GLN B 1 323 ? -12.516 46.375 3.834 1 67 323 GLN B C 1
ATOM 8246 O O . GLN B 1 323 ? -12.578 47.469 3.287 1 67 323 GLN B O 1
ATOM 8251 N N . LEU B 1 324 ? -12.828 46.125 5.004 1 61 324 LEU B N 1
ATOM 8252 C CA . LEU B 1 324 ? -13.312 47.219 5.832 1 61 324 LEU B CA 1
ATOM 8253 C C . LEU B 1 324 ? -12.164 48.125 6.293 1 61 324 LEU B C 1
ATOM 8255 O O . LEU B 1 324 ? -12.328 49.344 6.418 1 61 324 LEU B O 1
ATOM 8259 N N . VAL B 1 325 ? -11.094 47.469 6.539 1 56.88 325 VAL B N 1
ATOM 8260 C CA . VAL B 1 325 ? -9.984 48.188 7.121 1 56.88 325 VAL B CA 1
ATOM 8261 C C . VAL B 1 325 ? -9.219 48.938 6.023 1 56.88 325 VAL B C 1
ATOM 8263 O O . VAL B 1 325 ? -8.922 50.125 6.148 1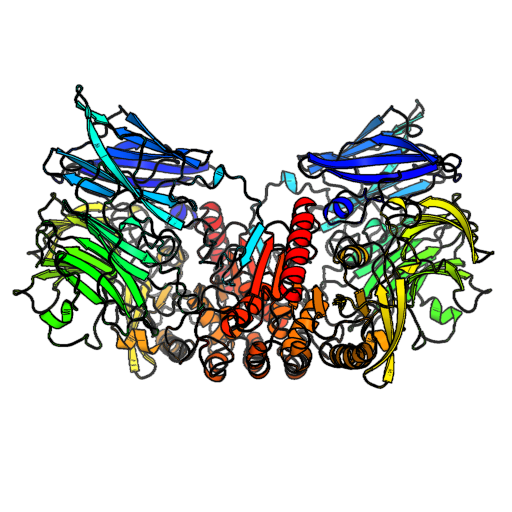 56.88 325 VAL B O 1
ATOM 8266 N N . SER B 1 326 ? -8.664 48.156 5.105 1 56.81 326 SER B N 1
ATOM 8267 C CA . SER B 1 326 ? -7.742 48.781 4.168 1 56.81 326 SER B CA 1
ATOM 8268 C C . SER B 1 326 ? -8.438 49.125 2.857 1 56.81 326 SER B C 1
ATOM 8270 O O . SER B 1 326 ? -7.867 49.844 2.012 1 56.81 326 SER B O 1
ATOM 8272 N N . ARG B 1 327 ? -9.859 49.219 2.66 1 52.88 327 ARG B N 1
ATOM 8273 C CA . ARG B 1 327 ? -10.578 49.438 1.404 1 52.88 327 ARG B CA 1
ATOM 8274 C C . ARG B 1 327 ? -9.82 48.812 0.235 1 52.88 327 ARG B C 1
ATOM 8276 O O . ARG B 1 327 ? -10.211 48.969 -0.922 1 52.88 327 ARG B O 1
ATOM 8283 N N . THR B 1 328 ? -8.609 48.406 0.269 1 47.94 328 THR B N 1
ATOM 8284 C CA . THR B 1 328 ? -7.828 47.844 -0.817 1 47.94 328 THR B CA 1
ATOM 8285 C C . THR B 1 328 ? -7.758 46.312 -0.677 1 47.94 328 THR B C 1
ATOM 8287 O O . THR B 1 328 ? -7.52 45.812 0.415 1 47.94 328 THR B O 1
ATOM 8290 N N . VAL B 1 329 ? -8.727 45.625 -1.342 1 50.41 329 VAL B N 1
ATOM 8291 C CA . VAL B 1 329 ? -8.664 44.156 -1.427 1 50.41 329 VAL B CA 1
ATOM 8292 C C . VAL B 1 329 ? -7.234 43.719 -1.699 1 50.41 329 VAL B C 1
ATOM 8294 O O . VAL B 1 329 ? -6.547 44.281 -2.543 1 50.41 329 VAL B O 1
ATOM 8297 N N . PRO B 1 330 ? -6.891 42.719 -1.223 1 54.75 330 PRO B N 1
ATOM 8298 C CA . PRO B 1 330 ? -5.531 42.312 -0.872 1 54.75 330 PRO B CA 1
ATOM 8299 C C . PRO B 1 330 ? -4.516 42.625 -1.967 1 54.75 330 PRO B C 1
ATOM 8301 O O . PRO B 1 330 ? -4.789 42.406 -3.148 1 54.75 330 PRO B O 1
ATOM 8304 N N . ALA B 1 331 ? -3.451 43.375 -1.677 1 60.25 331 ALA B N 1
ATOM 8305 C CA . ALA B 1 331 ? -2.309 43.812 -2.479 1 60.25 331 ALA B CA 1
ATOM 8306 C C . ALA B 1 331 ? -1.416 42.656 -2.844 1 60.25 331 ALA B C 1
ATOM 8308 O O . ALA B 1 331 ? -1.497 41.594 -2.225 1 60.25 331 ALA B O 1
ATOM 8309 N N . ASP B 1 332 ? -0.812 42.688 -3.959 1 67 332 ASP B N 1
ATOM 8310 C CA . ASP B 1 332 ? 0.186 41.75 -4.457 1 67 332 ASP B CA 1
ATOM 8311 C C . ASP B 1 332 ? 1.138 41.312 -3.346 1 67 332 ASP B C 1
ATOM 8313 O O . ASP B 1 332 ? 1.711 40.219 -3.4 1 67 332 ASP B O 1
ATOM 8317 N N . ASP B 1 333 ? 1.047 42 -2.217 1 77.12 333 ASP B N 1
ATOM 8318 C CA . ASP B 1 333 ? 2.01 41.75 -1.154 1 77.12 333 ASP B CA 1
ATOM 8319 C C . ASP B 1 333 ? 1.319 41.156 0.078 1 77.12 333 ASP B C 1
ATOM 8321 O O . ASP B 1 333 ? 1.927 41.062 1.146 1 77.12 333 ASP B O 1
ATOM 8325 N N . TYR B 1 334 ? 0.164 40.719 -0.096 1 83.38 334 TYR B N 1
ATOM 8326 C CA . TYR B 1 334 ? -0.622 40.156 1.004 1 83.38 334 TYR B CA 1
ATOM 8327 C C . TYR B 1 334 ? -0.154 38.75 1.36 1 83.38 334 TYR B C 1
ATOM 8329 O O . TYR B 1 334 ? 0.014 37.906 0.479 1 83.38 334 TYR B O 1
ATOM 8337 N N . ASN B 1 335 ? 0.176 38.531 2.652 1 90.44 335 ASN B N 1
ATOM 8338 C CA . ASN B 1 335 ? 0.451 37.219 3.209 1 90.44 335 ASN B CA 1
ATOM 8339 C C . ASN B 1 335 ? -0.698 36.719 4.086 1 90.44 335 ASN B C 1
ATOM 8341 O O . ASN B 1 335 ? -0.869 37.188 5.211 1 90.44 335 ASN B O 1
ATOM 8345 N N . PRO B 1 336 ? -1.486 35.812 3.553 1 89.12 336 PRO B N 1
ATOM 8346 C CA . PRO B 1 336 ? -2.686 35.375 4.273 1 89.12 336 PRO B CA 1
ATOM 8347 C C . PRO B 1 336 ? -2.371 34.812 5.66 1 89.12 336 PRO B C 1
ATOM 8349 O O . PRO B 1 336 ? -1.376 34.125 5.832 1 89.12 336 PRO B O 1
ATOM 8352 N N . PRO B 1 337 ? -3.25 35.156 6.672 1 91.38 337 PRO B N 1
ATOM 8353 C CA . PRO B 1 337 ? -3.055 34.562 7.996 1 91.38 337 PRO B CA 1
ATOM 8354 C C . PRO B 1 337 ? -3.355 33.062 8.031 1 91.38 337 PRO B C 1
ATOM 8356 O O . PRO B 1 337 ? -4.23 32.594 7.301 1 91.38 337 PRO B O 1
ATOM 8359 N N . THR B 1 338 ? -2.639 32.406 8.867 1 90.94 338 THR B N 1
ATOM 8360 C CA . THR B 1 338 ? -2.924 31 9.125 1 90.94 338 THR B CA 1
ATOM 8361 C C . THR B 1 338 ? -3.707 30.844 10.422 1 90.94 338 THR B C 1
ATOM 8363 O O . THR B 1 338 ? -4.332 29.797 10.648 1 90.94 338 THR B O 1
ATOM 8366 N N . ARG B 1 339 ? -3.646 31.797 11.273 1 94.25 339 ARG B N 1
ATOM 8367 C CA . ARG B 1 339 ? -4.363 31.859 12.539 1 94.25 339 ARG B CA 1
ATOM 8368 C C . ARG B 1 339 ? -4.695 33.281 12.914 1 94.25 339 ARG B C 1
ATOM 8370 O O . ARG B 1 339 ? -3.959 34.219 12.562 1 94.25 339 ARG B O 1
ATOM 8377 N N . PHE B 1 340 ? -5.777 33.469 13.602 1 95 340 PHE B N 1
ATOM 8378 C CA . PHE B 1 340 ? -6.09 34.75 14.203 1 95 340 PHE B CA 1
ATOM 8379 C C . PHE B 1 340 ? -6.816 34.562 15.531 1 95 340 PHE B C 1
ATOM 8381 O O . PHE B 1 340 ? -7.406 33.5 15.781 1 95 340 PHE B O 1
ATOM 8388 N N . ASP B 1 341 ? -6.719 35.5 16.344 1 96.94 341 ASP B N 1
ATOM 8389 C CA . ASP B 1 341 ? -7.473 35.594 17.594 1 96.94 341 ASP B CA 1
ATOM 8390 C C . ASP B 1 341 ? -7.945 37.031 17.859 1 96.94 341 ASP B C 1
ATOM 8392 O O . ASP B 1 341 ? -7.262 37.969 17.5 1 96.94 341 ASP B O 1
ATOM 8396 N N . PHE B 1 342 ? -9.125 37.125 18.5 1 96.62 342 PHE B N 1
ATOM 8397 C CA . PHE B 1 342 ? -9.516 38.406 19.078 1 96.62 342 PHE B CA 1
ATOM 8398 C C . PHE B 1 342 ? -8.617 38.781 20.25 1 96.62 342 PHE B C 1
ATOM 8400 O O . PHE B 1 342 ? -8.336 37.938 21.109 1 96.62 342 PHE B O 1
ATOM 8407 N N . ALA B 1 343 ? -8.18 39.969 20.25 1 96.31 343 ALA B N 1
ATOM 8408 C CA . ALA B 1 343 ? -7.246 40.375 21.281 1 96.31 343 ALA B CA 1
ATOM 8409 C C . ALA B 1 343 ? -7.961 41.219 22.359 1 96.31 343 ALA B C 1
ATOM 8411 O O . ALA B 1 343 ? -7.762 42.406 22.469 1 96.31 343 ALA B O 1
ATOM 8412 N N . GLY B 1 344 ? -8.758 40.594 23.109 1 93.31 344 GLY B N 1
ATOM 8413 C CA . GLY B 1 344 ? -9.367 41.219 24.281 1 93.31 344 GLY B CA 1
ATOM 8414 C C . GLY B 1 344 ? -10.711 41.844 23.984 1 93.31 344 GLY B C 1
ATOM 8415 O O . GLY B 1 344 ? -11.5 42.094 24.906 1 93.31 344 GLY B O 1
ATOM 8416 N N . ASP B 1 345 ? -10.945 42.156 22.812 1 92.81 345 ASP B N 1
ATOM 8417 C CA . ASP B 1 345 ? -12.234 42.688 22.391 1 92.81 345 ASP B CA 1
ATOM 8418 C C . ASP B 1 345 ? -12.578 42.281 20.969 1 92.81 345 ASP B C 1
ATOM 8420 O O . ASP B 1 345 ? -11.898 41.438 20.391 1 92.81 345 ASP B O 1
ATOM 8424 N N . ALA B 1 346 ? -13.688 42.812 20.438 1 90.5 346 ALA B N 1
ATOM 8425 C CA . ALA B 1 346 ? -14.164 42.406 19.109 1 90.5 346 ALA B CA 1
ATOM 8426 C C . ALA B 1 346 ? -13.516 43.25 18.016 1 90.5 346 ALA B C 1
ATOM 8428 O O . ALA B 1 346 ? -13.75 43 16.828 1 90.5 346 ALA B O 1
ATOM 8429 N N . TYR B 1 347 ? -12.602 44.156 18.406 1 88.06 347 TYR B N 1
ATOM 8430 C CA . TYR B 1 347 ? -12.086 45.094 17.406 1 88.06 347 TYR B CA 1
ATOM 8431 C C . TYR B 1 347 ? -10.578 44.938 17.25 1 88.06 347 TYR B C 1
ATOM 8433 O O . TYR B 1 347 ? -9.984 45.562 16.375 1 88.06 347 TYR B O 1
ATOM 8441 N N . SER B 1 348 ? -9.992 44.25 18.125 1 92.5 348 SER B N 1
ATOM 8442 C CA . SER B 1 348 ? -8.555 44 18.062 1 92.5 348 SER B CA 1
ATOM 8443 C C . SER B 1 348 ? -8.258 42.531 17.766 1 92.5 348 SER B C 1
ATOM 8445 O O . SER B 1 348 ? -8.945 41.656 18.266 1 92.5 348 SER B O 1
ATOM 8447 N N . CYS B 1 349 ? -7.199 42.375 16.875 1 94.75 349 CYS B N 1
ATOM 8448 C CA . CYS B 1 349 ? -6.871 41.031 16.484 1 94.75 349 CYS B CA 1
ATOM 8449 C C . CYS B 1 349 ? -5.363 40.812 16.453 1 94.75 349 CYS B C 1
ATOM 8451 O O . CYS B 1 349 ? -4.602 41.75 16.203 1 94.75 349 CYS B O 1
ATOM 8453 N N . VAL B 1 350 ? -4.934 39.625 16.781 1 96.56 350 VAL B N 1
ATOM 8454 C CA . VAL B 1 350 ? -3.586 39.125 16.531 1 96.56 350 VAL B CA 1
ATOM 8455 C C . VAL B 1 350 ? -3.623 38.094 15.414 1 96.56 350 VAL B C 1
ATOM 8457 O O . VAL B 1 350 ? -4.535 37.25 15.359 1 96.56 350 VAL B O 1
ATOM 8460 N N . PHE B 1 351 ? -2.643 38.219 14.477 1 94.31 351 PHE B N 1
ATOM 8461 C CA . PHE B 1 351 ? -2.539 37.344 13.328 1 94.31 351 PHE B CA 1
ATOM 8462 C C . PHE B 1 351 ? -1.2 36.594 13.32 1 94.31 351 PHE B C 1
ATOM 8464 O O . PHE B 1 351 ? -0.186 37.156 13.758 1 94.31 351 PHE B O 1
ATOM 8471 N N . MET B 1 352 ? -1.233 35.406 12.898 1 95.56 352 MET B N 1
ATOM 8472 C CA . MET B 1 352 ? -0.031 34.656 12.547 1 95.56 352 MET B CA 1
ATOM 8473 C C . MET B 1 352 ? 0.054 34.469 11.039 1 95.56 352 MET B C 1
ATOM 8475 O O . MET B 1 352 ? -0.919 34.031 10.406 1 95.56 352 MET B O 1
ATOM 8479 N N . SER B 1 353 ? 1.136 34.75 10.398 1 94.69 353 SER B N 1
ATOM 8480 C CA . SER B 1 353 ? 1.335 34.625 8.961 1 94.69 353 SER B CA 1
ATOM 8481 C C . SER B 1 353 ? 2.805 34.375 8.625 1 94.69 353 SER B C 1
ATOM 8483 O O . SER B 1 353 ? 3.678 34.562 9.477 1 94.69 353 SER B O 1
ATOM 8485 N N . GLU B 1 354 ? 3.012 33.938 7.426 1 95.44 354 GLU B N 1
ATOM 8486 C CA . GLU B 1 354 ? 4.383 33.781 6.941 1 95.44 354 GLU B CA 1
ATOM 8487 C C . GLU B 1 354 ? 4.863 35.062 6.258 1 95.44 354 GLU B C 1
ATOM 8489 O O . GLU B 1 354 ? 4.086 35.75 5.586 1 95.44 354 GLU B O 1
ATOM 8494 N N . ARG B 1 355 ? 6.133 35.375 6.523 1 95.69 355 ARG B N 1
ATOM 8495 C CA . ARG B 1 355 ? 6.754 36.531 5.883 1 95.69 355 ARG B CA 1
ATOM 8496 C C . ARG B 1 355 ? 8.258 36.312 5.715 1 95.69 355 ARG B C 1
ATOM 8498 O O . ARG B 1 355 ? 8.984 36.188 6.703 1 95.69 355 ARG B O 1
ATOM 8505 N N . CYS B 1 356 ? 8.719 36.281 4.484 1 95.44 356 CYS B N 1
ATOM 8506 C CA . CYS B 1 356 ? 10.125 36.219 4.105 1 95.44 356 CYS B CA 1
ATOM 8507 C C . CYS B 1 356 ? 10.867 35.156 4.887 1 95.44 356 CYS B C 1
ATOM 8509 O O . CYS B 1 356 ? 11.891 35.438 5.512 1 95.44 356 CYS B O 1
ATOM 8511 N N . GLY B 1 357 ? 10.297 34 4.902 1 96.88 357 GLY B N 1
ATOM 8512 C CA . GLY B 1 357 ? 10.953 32.844 5.492 1 96.88 357 GLY B CA 1
ATOM 8513 C C . GLY B 1 357 ? 10.773 32.781 6.996 1 96.88 357 GLY B C 1
ATOM 8514 O O . GLY B 1 357 ? 11.492 32.031 7.672 1 96.88 357 GLY B O 1
ATOM 8515 N N . ARG B 1 358 ? 9.875 33.625 7.539 1 97.75 358 ARG B N 1
ATOM 8516 C CA . ARG B 1 358 ? 9.523 33.594 8.953 1 97.75 358 ARG B CA 1
ATOM 8517 C C . ARG B 1 358 ? 8.023 33.375 9.148 1 97.75 358 ARG B C 1
ATOM 8519 O O . ARG B 1 358 ? 7.246 33.562 8.203 1 97.75 358 ARG B O 1
ATOM 8526 N N . VAL B 1 359 ? 7.668 32.875 10.32 1 97.5 359 VAL B N 1
ATOM 8527 C CA . VAL B 1 359 ? 6.281 32.969 10.773 1 97.5 359 VAL B CA 1
ATOM 8528 C C . VAL B 1 359 ? 6.148 34.062 11.82 1 97.5 359 VAL B C 1
ATOM 8530 O O . VAL B 1 359 ? 6.68 33.938 12.93 1 97.5 359 VAL B O 1
ATOM 8533 N N . VAL B 1 360 ? 5.359 35.062 11.5 1 97.56 360 VAL B N 1
ATOM 8534 C CA . VAL B 1 360 ? 5.352 36.281 12.289 1 97.56 360 VAL B CA 1
ATOM 8535 C C . VAL B 1 360 ? 3.994 36.438 12.969 1 97.56 360 VAL B C 1
ATOM 8537 O O . VAL B 1 360 ? 3.021 35.781 12.602 1 97.56 360 VAL B O 1
ATOM 8540 N N . LEU B 1 361 ? 4.02 37.25 14.016 1 98.06 361 LEU B N 1
ATOM 8541 C CA . LEU B 1 361 ? 2.791 37.719 14.656 1 98.06 361 LEU B CA 1
ATOM 8542 C C . LEU B 1 361 ? 2.572 39.219 14.414 1 98.06 361 LEU B C 1
ATOM 8544 O O . LEU B 1 361 ? 3.523 40 14.453 1 98.06 361 LEU B O 1
ATOM 8548 N N . SER B 1 362 ? 1.356 39.531 14.078 1 96 362 SER B N 1
ATOM 8549 C CA . SER B 1 362 ? 0.981 40.938 13.859 1 96 362 SER B CA 1
ATOM 8550 C C . SER B 1 362 ? -0.269 41.281 14.648 1 96 362 SER B C 1
ATOM 8552 O O . SER B 1 362 ? -1.036 40.406 15.055 1 96 362 SER B O 1
ATOM 8554 N N . TYR B 1 363 ? -0.367 42.5 14.945 1 95.38 363 TYR B N 1
ATOM 8555 C CA . TYR B 1 363 ? -1.476 43.062 15.711 1 95.38 363 TYR B CA 1
ATOM 8556 C C . TYR B 1 363 ? -2.193 44.156 14.922 1 95.38 363 TYR B C 1
ATOM 8558 O O . TYR B 1 363 ? -1.557 44.938 14.219 1 95.38 363 TYR B O 1
ATOM 8566 N N . LEU B 1 364 ? -3.508 44.094 14.984 1 92.31 364 LEU B N 1
ATOM 8567 C CA . LEU B 1 364 ? -4.32 45.1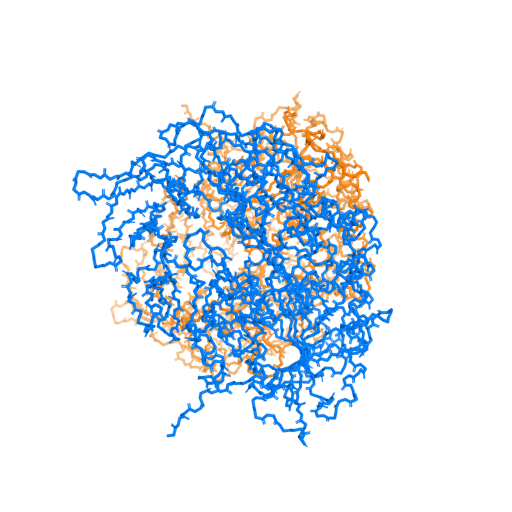25 14.328 1 92.31 364 LEU B CA 1
ATOM 8568 C C . LEU B 1 364 ? -5.496 45.531 15.203 1 92.31 364 LEU B C 1
ATOM 8570 O O . LEU B 1 364 ? -6.27 44.688 15.648 1 92.31 364 LEU B O 1
ATOM 8574 N N . LYS B 1 365 ? -5.613 46.688 15.469 1 88.31 365 LYS B N 1
ATOM 8575 C CA . LYS B 1 365 ? -6.777 47.281 16.125 1 88.31 365 LYS B CA 1
ATOM 8576 C C . LYS B 1 365 ? -7.578 48.125 15.156 1 88.31 365 LYS B C 1
ATOM 8578 O O . LYS B 1 365 ? -7.062 49.125 14.617 1 88.31 365 LYS B O 1
ATOM 8583 N N . LEU B 1 366 ? -8.805 47.75 15.062 1 82.56 366 LEU B N 1
ATOM 8584 C CA . LEU B 1 366 ? -9.664 48.5 14.164 1 82.56 366 LEU B CA 1
ATOM 8585 C C . LEU B 1 366 ? -9.781 49.969 14.617 1 82.56 366 LEU B C 1
ATOM 8587 O O . LEU B 1 366 ? -9.93 50.219 15.812 1 82.56 366 LEU B O 1
ATOM 8591 N N . GLY B 1 367 ? -9.789 50.844 13.625 1 79.62 367 GLY B N 1
ATOM 8592 C CA . GLY B 1 367 ? -9.906 52.25 13.914 1 79.62 367 GLY B CA 1
ATOM 8593 C C . GLY B 1 367 ? -8.57 52.906 14.211 1 79.62 367 GLY B C 1
ATOM 8594 O O . GLY B 1 367 ? -8.414 54.125 14.047 1 79.62 367 GLY B O 1
ATOM 8595 N N . GLU B 1 368 ? -7.684 52.125 14.633 1 81.25 368 GLU B N 1
ATOM 8596 C CA . GLU B 1 368 ? -6.379 52.656 14.977 1 81.25 368 GLU B CA 1
ATOM 8597 C C . GLU B 1 368 ? -5.336 52.312 13.914 1 81.25 368 GLU B C 1
ATOM 8599 O O . GLU B 1 368 ? -4.488 53.156 13.57 1 81.25 368 GLU B O 1
ATOM 8604 N N . HIS B 1 369 ? -5.371 51.156 13.492 1 80.56 369 HIS B N 1
ATOM 8605 C CA . HIS B 1 369 ? -4.383 50.656 12.523 1 80.56 369 HIS B CA 1
ATOM 8606 C C . HIS B 1 369 ? -5.004 50.5 11.141 1 80.56 369 HIS B C 1
ATOM 8608 O O . HIS B 1 369 ? -6.137 50.031 11.023 1 80.56 369 HIS B O 1
ATOM 8614 N N . ARG B 1 370 ? -4.262 50.906 10.133 1 77.75 370 ARG B N 1
ATOM 8615 C CA . ARG B 1 370 ? -4.699 50.719 8.75 1 77.75 370 ARG B CA 1
ATOM 8616 C C . ARG B 1 370 ? -4.27 49.344 8.227 1 77.75 370 ARG B C 1
ATOM 8618 O O . ARG B 1 370 ? -4.852 48.844 7.27 1 77.75 370 ARG B O 1
ATOM 8625 N N . SER B 1 371 ? -3.195 48.875 8.891 1 83.5 371 SER B N 1
ATOM 8626 C CA . SER B 1 371 ? -2.676 47.531 8.562 1 83.5 371 SER B CA 1
ATOM 8627 C C . SER B 1 371 ? -2.072 46.875 9.789 1 83.5 371 SER B C 1
ATOM 8629 O O . SER B 1 371 ? -1.709 47.531 10.758 1 83.5 371 SER B O 1
ATOM 8631 N N . PRO B 1 372 ? -2.055 45.594 9.688 1 88.38 372 PRO B N 1
ATOM 8632 C CA . PRO B 1 372 ? -1.458 44.906 10.828 1 88.38 372 PRO B CA 1
ATOM 8633 C C . PRO B 1 372 ? -0.02 45.344 11.102 1 88.38 372 PRO B C 1
ATOM 8635 O O . PRO B 1 372 ? 0.748 45.562 10.164 1 88.38 372 PRO B O 1
ATOM 8638 N N . VAL B 1 373 ? 0.312 45.438 12.32 1 92.31 373 VAL B N 1
ATOM 8639 C CA . VAL B 1 373 ? 1.661 45.781 12.758 1 92.31 373 VAL B CA 1
ATOM 8640 C C . VAL B 1 373 ? 2.369 44.562 13.281 1 92.31 373 VAL B C 1
ATOM 8642 O O . VAL B 1 373 ? 1.858 43.875 14.18 1 92.31 373 VAL B O 1
ATOM 8645 N N . THR B 1 374 ? 3.588 44.281 12.727 1 95.19 374 THR B N 1
ATOM 8646 C CA . THR B 1 374 ? 4.328 43.125 13.156 1 95.19 374 THR B CA 1
ATOM 8647 C C . THR B 1 374 ? 4.836 43.281 14.586 1 95.19 374 THR B C 1
ATOM 8649 O O . THR B 1 374 ? 5.457 44.281 14.914 1 95.19 374 THR B O 1
ATOM 8652 N N . ILE B 1 375 ? 4.602 42.312 15.438 1 97.62 375 ILE B N 1
ATOM 8653 C CA . ILE B 1 375 ? 4.996 42.438 16.844 1 97.62 375 ILE B CA 1
ATOM 8654 C C . ILE B 1 375 ? 6.016 41.344 17.172 1 97.62 375 ILE B C 1
ATOM 8656 O O . ILE B 1 375 ? 6.672 41.406 18.219 1 97.62 375 ILE B O 1
ATOM 8660 N N . PHE B 1 376 ? 6.152 40.344 16.406 1 97.62 376 PHE B N 1
ATOM 8661 C CA . PHE B 1 376 ? 7.109 39.25 16.547 1 97.62 376 PHE B CA 1
ATOM 8662 C C . PHE B 1 376 ? 7.582 38.781 15.188 1 97.62 376 PHE B C 1
ATOM 8664 O O . PHE B 1 376 ? 6.766 38.406 14.328 1 97.62 376 PHE B O 1
ATOM 8671 N N . GLU B 1 377 ? 8.828 38.656 14.875 1 95.38 377 GLU B N 1
ATOM 8672 C CA . GLU B 1 377 ? 9.32 38.281 13.547 1 95.38 377 GLU B CA 1
ATOM 8673 C C . GLU B 1 377 ? 10.602 37.438 13.656 1 95.38 377 GLU B C 1
ATOM 8675 O O . GLU B 1 377 ? 11.422 37.438 12.734 1 95.38 377 GLU B O 1
ATOM 8680 N N . ARG B 1 378 ? 10.773 36.75 14.711 1 91.06 378 ARG B N 1
ATOM 8681 C CA . ARG B 1 378 ? 11.961 35.906 14.914 1 91.06 378 ARG B CA 1
ATOM 8682 C C . ARG B 1 378 ? 11.625 34.438 14.734 1 91.06 378 ARG B C 1
ATOM 8684 O O . ARG B 1 378 ? 10.828 33.875 15.492 1 91.06 378 ARG B O 1
ATOM 8691 N N . GLY B 1 379 ? 12.281 33.844 13.742 1 96.19 379 GLY B N 1
ATOM 8692 C CA . GLY B 1 379 ? 12.086 32.406 13.562 1 96.19 379 GLY B CA 1
ATOM 8693 C C . GLY B 1 379 ? 10.68 32.062 13.102 1 96.19 379 GLY B C 1
ATOM 8694 O O . GLY B 1 379 ? 10.125 32.719 12.219 1 96.19 379 GLY B O 1
ATOM 8695 N N . THR B 1 380 ? 10.195 30.922 13.578 1 97.56 380 THR B N 1
ATOM 8696 C CA . THR B 1 380 ? 8.883 30.422 13.211 1 97.56 380 THR B CA 1
ATOM 8697 C C . THR B 1 380 ? 7.988 30.266 14.438 1 97.56 380 THR B C 1
ATOM 8699 O O . THR B 1 380 ? 8.219 29.391 15.281 1 97.56 380 THR B O 1
ATOM 8702 N N . ALA B 1 381 ? 7.016 31.172 14.555 1 98.06 381 ALA B N 1
ATOM 8703 C CA . ALA B 1 381 ? 6.043 31.062 15.641 1 98.06 381 ALA B CA 1
ATOM 8704 C C . ALA B 1 381 ? 5.141 29.859 15.453 1 98.06 381 ALA B C 1
ATOM 8706 O O . ALA B 1 381 ? 4.629 29.609 14.352 1 98.06 381 ALA B O 1
ATOM 8707 N N . ALA B 1 382 ? 5.016 29.078 16.5 1 96.06 382 ALA B N 1
ATOM 8708 C CA . ALA B 1 382 ? 4.145 27.906 16.484 1 96.06 382 ALA B CA 1
ATOM 8709 C C . ALA B 1 382 ? 2.811 28.203 17.156 1 96.06 382 ALA B C 1
ATOM 8711 O O . ALA B 1 382 ? 1.774 27.656 16.781 1 96.06 382 ALA B O 1
ATOM 8712 N N . ALA B 1 383 ? 2.869 28.984 18.234 1 96.94 383 ALA B N 1
ATOM 8713 C CA . ALA B 1 383 ? 1.678 29.312 19 1 96.94 383 ALA B CA 1
ATOM 8714 C C . ALA B 1 383 ? 1.897 30.594 19.812 1 96.94 383 ALA B C 1
ATOM 8716 O O . ALA B 1 383 ? 3.039 31 20.047 1 96.94 383 ALA B O 1
ATOM 8717 N N . TYR B 1 384 ? 0.824 31.219 20.188 1 98.12 384 TYR B N 1
ATOM 8718 C CA . TYR B 1 384 ? 0.846 32.375 21.078 1 98.12 384 TYR B CA 1
ATOM 8719 C C . TYR B 1 384 ? -0.395 32.375 21.969 1 98.12 384 TYR B C 1
ATOM 8721 O O . TYR B 1 384 ? -1.466 31.922 21.562 1 98.12 384 TYR B O 1
ATOM 8729 N N . TYR B 1 385 ? -0.198 32.906 23.188 1 97.94 385 TYR B N 1
ATOM 8730 C CA . TYR B 1 385 ? -1.262 33.062 24.156 1 97.94 385 TYR B CA 1
ATOM 8731 C C . TYR B 1 385 ? -1.061 34.344 24.969 1 97.94 385 TYR B C 1
ATOM 8733 O O . TYR B 1 385 ? 0.074 34.781 25.188 1 97.94 385 TYR B O 1
ATOM 8741 N N . PRO B 1 386 ? -2.221 35 25.359 1 97.94 386 PRO B N 1
ATOM 8742 C CA . PRO B 1 386 ? -1.991 36.031 26.359 1 97.94 386 PRO B CA 1
ATOM 8743 C C . PRO B 1 386 ? -1.324 35.5 27.625 1 97.94 386 PRO B C 1
ATOM 8745 O O . PRO B 1 386 ? -1.728 34.469 28.156 1 97.94 386 PRO B O 1
ATOM 8748 N N . LEU B 1 387 ? -0.305 36.188 28.062 1 98.06 387 LEU B N 1
ATOM 8749 C CA . LEU B 1 387 ? 0.396 35.75 29.25 1 98.06 387 LEU B CA 1
ATOM 8750 C C . LEU B 1 387 ? -0.557 35.656 30.438 1 98.06 387 LEU B C 1
ATOM 8752 O O . LEU B 1 387 ? -0.521 34.688 31.203 1 98.06 387 LEU B O 1
ATOM 8756 N N . VAL B 1 388 ? -1.319 36.719 30.656 1 97.5 388 VAL B N 1
ATOM 8757 C CA . VAL B 1 388 ? -2.389 36.75 31.641 1 97.5 388 VAL B CA 1
ATOM 8758 C C . VAL B 1 388 ? -3.746 36.688 30.938 1 97.5 388 VAL B C 1
ATOM 8760 O O . VAL B 1 388 ? -3.99 37.438 30 1 97.5 388 VAL B O 1
ATOM 8763 N N . HIS B 1 389 ? -4.566 35.812 31.484 1 94.75 389 HIS B N 1
ATOM 8764 C CA . HIS B 1 389 ? -5.867 35.594 30.859 1 94.75 389 HIS B CA 1
ATOM 8765 C C . HIS B 1 389 ? -6.594 36.906 30.641 1 94.75 389 HIS B C 1
ATOM 8767 O O . HIS B 1 389 ? -6.742 37.719 31.562 1 94.75 389 HIS B O 1
ATOM 8773 N N . GLY B 1 390 ? -6.961 37.156 29.375 1 92.94 390 GLY B N 1
ATOM 8774 C CA . GLY B 1 390 ? -7.758 38.312 29.031 1 92.94 390 GLY B CA 1
ATOM 8775 C C . GLY B 1 390 ? -6.922 39.562 28.734 1 92.94 390 GLY B C 1
ATOM 8776 O O . GLY B 1 390 ? -7.422 40.531 28.172 1 92.94 390 GLY B O 1
ATOM 8777 N N . ASP B 1 391 ? -5.68 39.562 29.062 1 96.62 391 ASP B N 1
ATOM 8778 C CA . ASP B 1 391 ? -4.785 40.688 28.828 1 96.62 391 ASP B CA 1
ATOM 8779 C C . ASP B 1 391 ? -3.863 40.438 27.641 1 96.62 391 ASP B C 1
ATOM 8781 O O . ASP B 1 391 ? -2.875 39.688 27.766 1 96.62 391 ASP B O 1
ATOM 8785 N N . TRP B 1 392 ? -4.102 41.094 26.594 1 97.06 392 TRP B N 1
ATOM 8786 C CA . TRP B 1 392 ? -3.398 40.812 25.344 1 97.06 392 TRP B CA 1
ATOM 8787 C C . TRP B 1 392 ? -2.246 41.812 25.141 1 97.06 392 TRP B C 1
ATOM 8789 O O . TRP B 1 392 ? -1.704 41.906 24.031 1 97.06 392 TRP B O 1
ATOM 8799 N N . SER B 1 393 ? -1.88 42.5 26.219 1 96.94 393 SER B N 1
ATOM 8800 C CA . SER B 1 393 ? -0.754 43.438 26.125 1 96.94 393 SER B CA 1
ATOM 8801 C C . SER B 1 393 ? 0.575 42.688 26.094 1 96.94 393 SER B C 1
ATOM 8803 O O . SER B 1 393 ? 1.58 43.219 25.609 1 96.94 393 SER B O 1
ATOM 8805 N N . ARG B 1 394 ? 0.573 41.531 26.688 1 98.12 394 ARG B N 1
ATOM 8806 C CA . ARG B 1 394 ? 1.733 40.656 26.672 1 98.12 394 ARG B CA 1
ATOM 8807 C C . ARG B 1 394 ? 1.35 39.25 26.203 1 98.12 394 ARG B C 1
ATOM 8809 O O . ARG B 1 394 ? 0.397 38.656 26.703 1 98.12 394 ARG B O 1
ATOM 8816 N N . LEU B 1 395 ? 2.098 38.812 25.219 1 98.62 395 LEU B N 1
ATOM 8817 C CA . LEU B 1 395 ? 1.839 37.469 24.656 1 98.62 395 LEU B CA 1
ATOM 8818 C C . LEU B 1 395 ? 2.986 36.531 24.969 1 98.62 395 LEU B C 1
ATOM 8820 O O . LEU B 1 395 ? 4.156 36.906 24.922 1 98.62 395 LEU B O 1
ATOM 8824 N N . LEU B 1 396 ? 2.693 35.312 25.453 1 98.69 396 LEU B N 1
ATOM 8825 C CA . LEU B 1 396 ? 3.646 34.219 25.484 1 98.69 396 LEU B CA 1
ATOM 8826 C C . LEU B 1 396 ? 3.715 33.531 24.125 1 98.69 396 LEU B C 1
ATOM 8828 O O . LEU B 1 396 ? 2.719 32.969 23.656 1 98.69 396 LEU B O 1
ATOM 8832 N N . VAL B 1 397 ? 4.879 33.562 23.484 1 98.62 397 VAL B N 1
ATOM 8833 C CA . VAL B 1 397 ? 5.066 33.031 22.141 1 98.62 397 VAL B CA 1
ATOM 8834 C C . VAL B 1 397 ? 5.977 31.797 22.203 1 98.62 397 VAL B C 1
ATOM 8836 O O . VAL B 1 397 ? 7.055 31.844 22.797 1 98.62 397 VAL B O 1
ATOM 8839 N N . SER B 1 398 ? 5.516 30.688 21.688 1 98.31 398 SER B N 1
ATOM 8840 C CA . SER B 1 398 ? 6.352 29.516 21.422 1 98.31 398 SER B CA 1
ATOM 8841 C C . SER B 1 398 ? 6.84 29.5 19.984 1 98.31 398 SER B C 1
ATOM 8843 O O . SER B 1 398 ? 6.043 29.609 19.047 1 98.31 398 SER B O 1
ATOM 8845 N N . SER B 1 399 ? 8.086 29.406 19.781 1 98.25 399 SER B N 1
ATOM 8846 C CA . SER B 1 399 ? 8.68 29.453 18.438 1 98.25 399 SER B CA 1
ATOM 8847 C C . SER B 1 399 ? 9.922 28.562 18.359 1 98.25 399 SER B C 1
ATOM 8849 O O . SER B 1 399 ? 10.305 27.938 19.359 1 98.25 399 SER B O 1
ATOM 8851 N N . SER B 1 400 ? 10.445 28.422 17.172 1 97.94 400 SER B N 1
ATOM 8852 C CA . SER B 1 400 ? 11.695 27.703 16.922 1 97.94 400 SER B CA 1
ATOM 8853 C C . SER B 1 400 ? 12.5 28.375 15.812 1 97.94 400 SER B C 1
ATOM 8855 O O . SER B 1 400 ? 12.047 29.344 15.203 1 97.94 400 SER B O 1
ATOM 8857 N N . SER B 1 401 ? 13.703 27.953 15.617 1 97.5 401 SER B N 1
ATOM 8858 C CA . SER B 1 401 ? 14.594 28.344 14.531 1 97.5 401 SER B CA 1
ATOM 8859 C C . SER B 1 401 ? 15.367 27.141 14 1 97.5 401 SER B C 1
ATOM 8861 O O . SER B 1 401 ? 15.203 26.031 14.492 1 97.5 401 SER B O 1
ATOM 8863 N N . PHE B 1 402 ? 16.203 27.375 13.008 1 97.19 402 PHE B N 1
ATOM 8864 C CA . PHE B 1 402 ? 17.031 26.297 12.477 1 97.19 402 PHE B CA 1
ATOM 8865 C C . PHE B 1 402 ? 17.938 25.719 13.562 1 97.19 402 PHE B C 1
ATOM 8867 O O . PHE B 1 402 ? 18.359 24.562 13.484 1 97.19 402 PHE B O 1
ATOM 8874 N N . ILE B 1 403 ? 18.188 26.562 14.633 1 96.31 403 ILE B N 1
ATOM 8875 C CA . ILE B 1 403 ? 19.234 26.156 15.555 1 96.31 403 ILE B CA 1
ATOM 8876 C C . ILE B 1 403 ? 18.641 25.891 16.938 1 96.31 403 ILE B C 1
ATOM 8878 O O . ILE B 1 403 ? 19.328 25.375 17.828 1 96.31 403 ILE B O 1
ATOM 8882 N N . ASP B 1 404 ? 17.359 26.234 17.125 1 96.62 404 ASP B N 1
ATOM 8883 C CA . ASP B 1 404 ? 16.703 26 18.406 1 96.62 404 ASP B CA 1
ATOM 8884 C C . ASP B 1 404 ? 15.312 25.406 18.219 1 96.62 404 ASP B C 1
ATOM 8886 O O . ASP B 1 404 ? 14.461 26.016 17.578 1 96.62 404 ASP B O 1
ATOM 8890 N N . CYS B 1 405 ? 15.039 24.328 18.906 1 96.38 405 CYS B N 1
ATOM 8891 C CA . CYS B 1 405 ? 13.828 23.547 18.641 1 96.38 405 CYS B CA 1
ATOM 8892 C C . CYS B 1 405 ? 12.648 24.094 19.422 1 96.38 405 CYS B C 1
ATOM 8894 O O . CYS B 1 405 ? 11.492 23.781 19.141 1 96.38 405 CYS B O 1
ATOM 8896 N N . SER B 1 406 ? 12.914 24.922 20.453 1 97.56 406 SER B N 1
ATOM 8897 C CA . SER B 1 406 ? 11.812 25.406 21.281 1 97.56 406 SER B CA 1
ATOM 8898 C C . SER B 1 406 ? 12.219 26.656 22.062 1 97.56 406 SER B C 1
ATOM 8900 O O . SER B 1 406 ? 13.109 26.609 22.906 1 97.56 406 SER B O 1
ATOM 8902 N N . LEU B 1 407 ? 11.602 27.719 21.734 1 97.5 407 LEU B N 1
ATOM 8903 C CA . LEU B 1 407 ? 11.773 29 22.422 1 97.5 407 LEU B CA 1
ATOM 8904 C C . LEU B 1 407 ? 10.445 29.5 22.969 1 97.5 407 LEU B C 1
ATOM 8906 O O . LEU B 1 407 ? 9.438 29.516 22.266 1 97.5 407 LEU B O 1
ATOM 8910 N N . TRP B 1 408 ? 10.43 29.844 24.297 1 98.31 408 TRP B N 1
ATOM 8911 C CA . TRP B 1 408 ? 9.289 30.484 24.938 1 98.31 408 TRP B CA 1
ATOM 8912 C C . TRP B 1 408 ? 9.633 31.906 25.359 1 98.31 408 TRP B C 1
ATOM 8914 O O . TRP B 1 408 ? 10.461 32.125 26.25 1 98.31 408 TRP B O 1
ATOM 8924 N N . GLN B 1 409 ? 8.938 32.906 24.719 1 98.19 409 GLN B N 1
ATOM 8925 C CA . GLN B 1 409 ? 9.273 34.281 24.969 1 98.19 409 GLN B CA 1
ATOM 8926 C C . GLN B 1 409 ? 8.016 35.125 25.188 1 98.19 409 GLN B C 1
ATOM 8928 O O . GLN B 1 409 ? 6.949 34.812 24.656 1 98.19 409 GLN B O 1
ATOM 8933 N N . VAL B 1 410 ? 8.141 36.125 25.969 1 98.44 410 VAL B N 1
ATOM 8934 C CA . VAL B 1 410 ? 7.062 37.094 26.203 1 98.44 410 VAL B CA 1
ATOM 8935 C C . VAL B 1 410 ? 7.246 38.312 25.281 1 98.44 410 VAL B C 1
ATOM 8937 O O . VAL B 1 410 ? 8.305 38.938 25.266 1 98.44 410 VAL B O 1
ATOM 8940 N N . VAL B 1 411 ? 6.254 38.594 24.547 1 98.62 411 VAL B N 1
ATOM 8941 C CA . VAL B 1 411 ? 6.25 39.719 23.609 1 98.62 411 VAL B CA 1
ATOM 8942 C C . VAL B 1 411 ? 5.336 40.844 24.125 1 98.62 411 VAL B C 1
ATOM 8944 O O . VAL B 1 411 ? 4.195 40.562 24.516 1 98.62 411 VAL B O 1
ATOM 8947 N N . ASP B 1 412 ? 5.859 42 24.172 1 98.31 412 ASP B N 1
ATOM 8948 C CA . ASP B 1 412 ? 5.039 43.156 24.469 1 98.31 412 ASP B CA 1
ATOM 8949 C C . ASP B 1 412 ? 4.414 43.75 23.203 1 98.31 412 ASP B C 1
ATOM 8951 O O . ASP B 1 412 ? 5.125 44.156 22.297 1 98.31 412 ASP B O 1
ATOM 8955 N N . VAL B 1 413 ? 3.125 43.812 23.172 1 97.06 413 VAL B N 1
ATOM 8956 C CA . VAL B 1 413 ? 2.404 44.156 21.953 1 97.06 413 VAL B CA 1
ATOM 8957 C C . VAL B 1 413 ? 2.629 45.656 21.641 1 97.06 413 VAL B C 1
ATOM 8959 O O . VAL B 1 413 ? 2.873 46 20.484 1 97.06 413 VAL B O 1
ATOM 8962 N N . ASP B 1 414 ? 2.607 46.469 22.578 1 94.25 414 ASP B N 1
ATOM 8963 C CA . ASP B 1 414 ? 2.787 47.906 22.375 1 94.25 414 ASP B CA 1
ATOM 8964 C C . ASP B 1 414 ? 4.234 48.219 22 1 94.25 414 ASP B C 1
ATOM 8966 O O . ASP B 1 414 ? 4.48 49 21.094 1 94.25 414 ASP B O 1
ATOM 8970 N N . ALA B 1 415 ? 5.16 47.562 22.688 1 96.38 415 ALA B N 1
ATOM 8971 C CA . ALA B 1 415 ? 6.578 47.812 22.422 1 96.38 415 ALA B CA 1
ATOM 8972 C C . ALA B 1 415 ? 7.035 47.094 21.156 1 96.38 415 ALA B C 1
ATOM 8974 O O . ALA B 1 415 ? 8.094 47.406 20.609 1 96.38 415 ALA B O 1
ATOM 8975 N N . GLN B 1 416 ? 6.297 46.188 20.781 1 95.69 416 GLN B N 1
ATOM 8976 C CA . GLN B 1 416 ? 6.562 45.406 19.562 1 95.69 416 GLN B CA 1
ATOM 8977 C C . GLN B 1 416 ? 7.922 44.719 19.641 1 95.69 416 GLN B C 1
ATOM 8979 O O . GLN B 1 416 ? 8.727 44.844 18.719 1 95.69 416 GLN B O 1
ATOM 8984 N N . ARG B 1 417 ? 8.172 44.094 20.75 1 96 417 ARG B N 1
ATOM 8985 C CA . ARG B 1 417 ? 9.453 43.406 20.922 1 96 417 ARG B CA 1
ATOM 8986 C C . ARG B 1 417 ? 9.359 42.344 22 1 96 417 ARG B C 1
ATOM 8988 O O . ARG B 1 417 ? 8.445 42.375 22.828 1 96 417 ARG B O 1
ATOM 8995 N N . VAL B 1 418 ? 10.273 41.438 21.953 1 97.31 418 VAL B N 1
ATOM 8996 C CA . VAL B 1 418 ? 10.438 40.438 23.016 1 97.31 418 VAL B CA 1
ATOM 8997 C C . VAL B 1 418 ? 10.969 41.156 24.281 1 97.31 418 VAL B C 1
ATOM 8999 O O . VAL B 1 418 ? 11.984 41.844 24.219 1 97.31 418 VAL B O 1
ATOM 9002 N N . VAL B 1 419 ? 10.375 40.875 25.406 1 97.44 419 VAL B N 1
ATOM 9003 C CA . VAL B 1 419 ? 10.789 41.594 26.625 1 97.44 419 VAL B CA 1
ATOM 9004 C C . VAL B 1 419 ? 11.352 40.594 27.625 1 97.44 419 VAL B C 1
ATOM 9006 O O . VAL B 1 419 ? 12.023 40.969 28.594 1 97.44 419 VAL B O 1
ATOM 9009 N N . ARG B 1 420 ? 11.094 39.344 27.391 1 96.94 420 ARG B N 1
ATOM 9010 C CA . ARG B 1 420 ? 11.57 38.281 28.297 1 96.94 420 ARG B CA 1
ATOM 9011 C C . ARG B 1 420 ? 11.656 36.938 27.578 1 96.94 420 ARG B C 1
ATOM 9013 O O . ARG B 1 420 ? 10.758 36.594 26.828 1 96.94 420 ARG B O 1
ATOM 9020 N N . THR B 1 421 ? 12.773 36.281 27.734 1 96.69 421 THR B N 1
ATOM 9021 C CA . THR B 1 421 ? 12.891 34.906 27.328 1 96.69 421 THR B CA 1
ATOM 9022 C C . THR B 1 421 ? 12.734 33.969 28.516 1 96.69 421 THR B C 1
ATOM 9024 O O . THR B 1 421 ? 13.547 34 29.453 1 96.69 421 THR B O 1
ATOM 9027 N N . ILE B 1 422 ? 11.703 33.156 28.484 1 97.06 422 ILE B N 1
ATOM 9028 C CA . ILE B 1 422 ? 11.422 32.25 29.594 1 97.06 422 ILE B CA 1
ATOM 9029 C C . ILE B 1 422 ? 12.289 31 29.469 1 97.06 422 ILE B C 1
ATOM 9031 O O . ILE B 1 422 ? 12.891 30.547 30.438 1 97.06 422 ILE B O 1
ATOM 9035 N N . SER B 1 423 ? 12.344 30.484 28.281 1 97 423 SER B N 1
ATOM 9036 C CA . SER B 1 423 ? 13.055 29.219 28.125 1 97 423 SER B CA 1
ATOM 9037 C C . SER B 1 423 ? 13.531 29.016 26.688 1 97 423 SER B C 1
ATOM 9039 O O . SER B 1 423 ? 12.82 29.344 25.734 1 97 423 SER B O 1
ATOM 9041 N N . SER B 1 424 ? 14.695 28.562 26.516 1 96.19 424 SER B N 1
ATOM 9042 C CA . SER B 1 424 ? 15.281 28.016 25.297 1 96.19 424 SER B CA 1
ATOM 9043 C C . SER B 1 424 ? 15.711 26.578 25.5 1 96.19 424 SER B C 1
ATOM 9045 O O . SER B 1 424 ? 16.5 26.266 26.391 1 96.19 424 SER B O 1
ATOM 9047 N N . ALA B 1 425 ? 15.188 25.688 24.641 1 94.88 425 ALA B N 1
ATOM 9048 C CA . ALA B 1 425 ? 15.484 24.281 24.828 1 94.88 425 ALA B CA 1
ATOM 9049 C C . ALA B 1 425 ? 16.953 23.984 24.578 1 94.88 425 ALA B C 1
ATOM 9051 O O . ALA B 1 425 ? 17.531 23.078 25.172 1 94.88 425 ALA B O 1
ATOM 9052 N N . THR B 1 426 ? 17.578 24.75 23.672 1 94.06 426 THR B N 1
ATOM 9053 C CA . THR B 1 426 ? 18.953 24.438 23.297 1 94.06 426 THR B CA 1
ATOM 9054 C C . THR B 1 426 ? 19.875 25.625 23.562 1 94.06 426 THR B C 1
ATOM 9056 O O . THR B 1 426 ? 21.016 25.656 23.078 1 94.06 426 THR B O 1
ATOM 9059 N N . ARG B 1 427 ? 19.484 26.609 24.266 1 93.75 427 ARG B N 1
ATOM 9060 C CA . ARG B 1 427 ? 20.25 27.828 24.531 1 93.75 427 ARG B CA 1
ATOM 9061 C C . ARG B 1 427 ? 20.734 28.469 23.234 1 93.75 427 ARG B C 1
ATOM 9063 O O . ARG B 1 427 ? 21.938 28.688 23.062 1 93.75 427 ARG B O 1
ATOM 9070 N N . ASP B 1 428 ? 19.797 28.703 22.375 1 93.25 428 ASP B N 1
ATOM 9071 C CA . ASP B 1 428 ? 20.047 29.312 21.062 1 93.25 428 ASP B CA 1
ATOM 9072 C C . ASP B 1 428 ? 21.047 28.484 20.266 1 93.25 428 ASP B C 1
ATOM 9074 O O . ASP B 1 428 ? 21.984 29.047 19.672 1 93.25 428 ASP B O 1
ATOM 9078 N N . GLY B 1 429 ? 20.984 27.234 20.391 1 94.06 429 GLY B N 1
ATOM 9079 C CA . GLY B 1 429 ? 21.75 26.328 19.578 1 94.06 429 GLY B CA 1
ATOM 9080 C C . GLY B 1 429 ? 23.016 25.828 20.266 1 94.06 429 GLY B C 1
ATOM 9081 O O . GLY B 1 429 ? 23.562 24.781 19.891 1 94.06 429 GLY B O 1
ATOM 9082 N N . GLU B 1 430 ? 23.469 26.344 21.328 1 94.31 430 GLU B N 1
ATOM 9083 C CA . GLU B 1 430 ? 24.75 26.062 21.953 1 94.31 430 GLU B CA 1
ATOM 9084 C C . GLU B 1 430 ? 24.828 24.625 22.438 1 94.31 430 GLU B C 1
ATOM 9086 O O . GLU B 1 430 ? 25.875 23.984 22.359 1 94.31 430 GLU B O 1
ATOM 9091 N N . LYS B 1 431 ? 23.734 24.156 22.969 1 93.5 431 LYS B N 1
ATOM 9092 C CA . LYS B 1 431 ? 23.719 22.797 23.516 1 93.5 431 LYS B CA 1
ATOM 9093 C C . LYS B 1 431 ? 24 21.766 22.422 1 93.5 431 LYS B C 1
ATOM 9095 O O . LYS B 1 431 ? 24.391 20.641 22.719 1 93.5 431 LYS B O 1
ATOM 9100 N N . LEU B 1 432 ? 23.828 22.141 21.203 1 94.38 432 LEU B N 1
ATOM 9101 C CA . LEU B 1 432 ? 24.016 21.219 20.078 1 94.38 432 LEU B CA 1
ATOM 9102 C C . LEU B 1 432 ? 25.188 21.656 19.203 1 94.38 432 LEU B C 1
ATOM 9104 O O . LEU B 1 432 ? 25.328 21.203 18.078 1 94.38 432 LEU B O 1
ATOM 9108 N N . GLY B 1 433 ? 25.938 22.641 19.688 1 94.44 433 GLY B N 1
ATOM 9109 C CA . GLY B 1 433 ? 27.094 23.141 18.953 1 94.44 433 GLY B CA 1
ATOM 9110 C C . GLY B 1 433 ? 26.703 24.031 17.781 1 94.44 433 GLY B C 1
ATOM 9111 O O . GLY B 1 433 ? 27.469 24.172 16.828 1 94.44 433 GLY B O 1
ATOM 9112 N N . LEU B 1 434 ? 25.531 24.562 17.797 1 97 434 LEU B N 1
ATOM 9113 C CA . LEU B 1 434 ? 25.047 25.406 16.719 1 97 434 LEU B CA 1
ATOM 9114 C C . LEU B 1 434 ? 25.078 26.875 17.125 1 97 434 LEU B C 1
ATOM 9116 O O . LEU B 1 434 ? 25.266 27.188 18.312 1 97 434 LEU B O 1
ATOM 9120 N N . HIS B 1 435 ? 24.984 27.797 16.141 1 95.88 435 HIS B N 1
ATOM 9121 C CA . HIS B 1 435 ? 24.906 29.219 16.438 1 95.88 435 HIS B CA 1
ATOM 9122 C C . HIS B 1 435 ? 24.266 29.984 15.281 1 95.88 435 HIS B C 1
ATOM 9124 O O . HIS B 1 435 ? 24.219 29.484 14.156 1 95.88 435 HIS B O 1
ATOM 9130 N N . ALA B 1 436 ? 23.797 31.156 15.523 1 95.06 436 ALA B N 1
ATOM 9131 C CA . ALA B 1 436 ? 22.984 31.953 14.609 1 95.06 436 ALA B CA 1
ATOM 9132 C C . ALA B 1 436 ? 23.766 32.312 13.352 1 95.06 436 ALA B C 1
ATOM 9134 O O . ALA B 1 436 ? 23.188 32.5 12.281 1 95.06 436 ALA B O 1
ATOM 9135 N N . GLU B 1 437 ? 25.078 32.406 13.422 1 96.19 437 GLU B N 1
ATOM 9136 C CA . GLU B 1 437 ? 25.922 32.812 12.297 1 96.19 437 GLU B CA 1
ATOM 9137 C C . GLU B 1 437 ? 25.922 31.75 11.188 1 96.19 437 GLU B C 1
ATOM 9139 O O . GLU B 1 437 ? 26.344 32.031 10.062 1 96.19 437 GLU B O 1
ATOM 9144 N N . MET B 1 438 ? 25.422 30.562 11.547 1 97.25 438 MET B N 1
ATOM 9145 C CA . MET B 1 438 ? 25.328 29.484 10.555 1 97.25 438 MET B CA 1
ATOM 9146 C C . MET B 1 438 ? 24.328 29.859 9.461 1 97.25 438 MET B C 1
ATOM 9148 O O . MET B 1 438 ? 24.391 29.312 8.352 1 97.25 438 MET B O 1
ATOM 9152 N N . VAL B 1 439 ? 23.375 30.734 9.805 1 97.94 439 VAL B N 1
ATOM 9153 C CA . VAL B 1 439 ? 22.234 30.984 8.914 1 97.94 439 VAL B CA 1
ATOM 9154 C C . VAL B 1 439 ? 22.406 32.344 8.258 1 97.94 439 VAL B C 1
ATOM 9156 O O . VAL B 1 439 ? 22.609 33.375 8.945 1 97.94 439 VAL B O 1
ATOM 9159 N N . SER B 1 440 ? 22.406 32.375 7.023 1 97.25 440 SER B N 1
ATOM 9160 C CA . SER B 1 440 ? 22.391 33.594 6.246 1 97.25 440 SER B CA 1
ATOM 9161 C C . SER B 1 440 ? 21.328 33.531 5.148 1 97.25 440 SER B C 1
ATOM 9163 O O . SER B 1 440 ? 20.625 32.531 4.996 1 97.25 440 SER B O 1
ATOM 9165 N N . GLU B 1 441 ? 21.062 34.656 4.508 1 96.88 441 GLU B N 1
ATOM 9166 C CA . GLU B 1 441 ? 20.062 34.781 3.457 1 96.88 441 GLU B CA 1
ATOM 9167 C C . GLU B 1 441 ? 20.656 35.406 2.193 1 96.88 441 GLU B C 1
ATOM 9169 O O . GLU B 1 441 ? 21.594 36.188 2.268 1 96.88 441 GLU B O 1
ATOM 9174 N N . LEU B 1 442 ? 20.203 34.906 1.105 1 94.88 442 LEU B N 1
ATOM 9175 C CA . LEU B 1 442 ? 20.594 35.469 -0.178 1 94.88 442 LEU B CA 1
ATOM 9176 C C . LEU B 1 442 ? 19.375 35.812 -1.023 1 94.88 442 LEU B C 1
ATOM 9178 O O . LEU B 1 442 ? 18.344 35.125 -0.939 1 94.88 442 LEU B O 1
ATOM 9182 N N . TRP B 1 443 ? 19.422 36.906 -1.762 1 94.69 443 TRP B N 1
ATOM 9183 C CA . TRP B 1 443 ? 18.406 37.312 -2.725 1 94.69 443 TRP B CA 1
ATOM 9184 C C . TRP B 1 443 ? 18.984 37.312 -4.141 1 94.69 443 TRP B C 1
ATOM 9186 O O . TRP B 1 443 ? 20.109 37.781 -4.363 1 94.69 443 TRP B O 1
ATOM 9196 N N . PHE B 1 444 ? 18.312 36.781 -5.09 1 90.69 444 PHE B N 1
ATOM 9197 C CA . PHE B 1 444 ? 18.75 36.656 -6.477 1 90.69 444 PHE B CA 1
ATOM 9198 C C . PHE B 1 444 ? 17.578 36.812 -7.434 1 90.69 444 PHE B C 1
ATOM 9200 O O . PHE B 1 444 ? 16.422 36.781 -7.016 1 90.69 444 PHE B O 1
ATOM 9207 N N . GLU B 1 445 ? 17.891 37.031 -8.719 1 91.06 445 GLU B N 1
ATOM 9208 C CA . GLU B 1 445 ? 16.844 37.156 -9.734 1 91.06 445 GLU B CA 1
ATOM 9209 C C . GLU B 1 445 ? 16.453 35.781 -10.273 1 91.06 445 GLU B C 1
ATOM 9211 O O . GLU B 1 445 ? 17.297 35 -10.727 1 91.06 445 GLU B O 1
ATOM 9216 N N . GLY B 1 446 ? 15.18 35.5 -10.109 1 91.94 446 GLY B N 1
ATOM 9217 C CA . GLY B 1 446 ? 14.648 34.25 -10.609 1 91.94 446 GLY B CA 1
ATOM 9218 C C . GLY B 1 446 ? 13.922 34.406 -11.938 1 91.94 446 GLY B C 1
ATOM 9219 O O . GLY B 1 446 ? 14.336 35.188 -12.797 1 91.94 446 GLY B O 1
ATOM 9220 N N . SER B 1 447 ? 12.945 33.531 -12.172 1 88.44 447 SER B N 1
ATOM 9221 C CA . SER B 1 447 ? 12.133 33.531 -13.383 1 88.44 447 SER B CA 1
ATOM 9222 C C . SER B 1 447 ? 11.453 34.875 -13.57 1 88.44 447 SER B C 1
ATOM 9224 O O . SER B 1 447 ? 10.914 35.469 -12.617 1 88.44 447 SER B O 1
ATOM 9226 N N . GLU B 1 448 ? 11.5 35.344 -14.773 1 90.19 448 GLU B N 1
ATOM 9227 C CA . GLU B 1 448 ? 10.852 36.594 -15.156 1 90.19 448 GLU B CA 1
ATOM 9228 C C . GLU B 1 448 ? 11.305 37.75 -14.273 1 90.19 448 GLU B C 1
ATOM 9230 O O . GLU B 1 448 ? 10.5 38.594 -13.891 1 90.19 448 GLU B O 1
ATOM 9235 N N . SER B 1 449 ? 12.438 37.656 -13.688 1 86.56 449 SER B N 1
ATOM 9236 C CA . SER B 1 449 ? 13.133 38.719 -12.945 1 86.56 449 SER B CA 1
ATOM 9237 C C . SER B 1 449 ? 12.523 38.906 -11.562 1 86.56 449 SER B C 1
ATOM 9239 O O . SER B 1 449 ? 12.68 39.969 -10.953 1 86.56 449 SER B O 1
ATOM 9241 N N . ALA B 1 450 ? 11.875 37.906 -11.156 1 90.31 450 ALA B N 1
ATOM 9242 C CA . ALA B 1 450 ? 11.352 37.969 -9.789 1 90.31 450 ALA B CA 1
ATOM 9243 C C . ALA B 1 450 ? 12.484 37.875 -8.766 1 90.31 450 ALA B C 1
ATOM 9245 O O . ALA B 1 450 ? 13.43 37.094 -8.961 1 90.31 450 ALA B O 1
ATOM 9246 N N . LEU B 1 451 ? 12.414 38.688 -7.738 1 91.06 451 LEU B N 1
ATOM 9247 C CA . LEU B 1 451 ? 13.375 38.594 -6.645 1 91.06 451 LEU B CA 1
ATOM 9248 C C . LEU B 1 451 ? 13.102 37.375 -5.773 1 91.06 451 LEU B C 1
ATOM 9250 O O . LEU B 1 451 ? 12.008 37.25 -5.227 1 91.06 451 LEU B O 1
ATOM 9254 N N . MET B 1 452 ? 14.055 36.531 -5.68 1 94.12 452 MET B N 1
ATOM 9255 C CA . MET B 1 452 ? 13.883 35.281 -4.977 1 94.12 452 MET B CA 1
ATOM 9256 C C . MET B 1 452 ? 14.75 35.219 -3.723 1 94.12 452 MET B C 1
ATOM 9258 O O . MET B 1 452 ? 15.844 35.812 -3.693 1 94.12 452 MET B O 1
ATOM 9262 N N . HIS B 1 453 ? 14.195 34.562 -2.742 1 97.25 453 HIS B N 1
ATOM 9263 C CA . HIS B 1 453 ? 14.828 34.406 -1.436 1 97.25 453 HIS B CA 1
ATOM 9264 C C . HIS B 1 453 ? 15.375 33 -1.252 1 97.25 453 HIS B C 1
ATOM 9266 O O . HIS B 1 453 ? 14.766 32.031 -1.701 1 97.25 453 HIS B O 1
ATOM 9272 N N . ALA B 1 454 ? 16.562 32.844 -0.631 1 98.19 454 ALA B N 1
ATOM 9273 C CA . ALA B 1 454 ? 17.062 31.547 -0.191 1 98.19 454 ALA B CA 1
ATOM 9274 C C . ALA B 1 454 ? 17.781 31.656 1.151 1 98.19 454 ALA B C 1
ATOM 9276 O O . ALA B 1 454 ? 18.484 32.625 1.411 1 98.19 454 ALA B O 1
ATOM 9277 N N . PHE B 1 455 ? 17.562 30.688 1.969 1 98.38 455 PHE B N 1
ATOM 9278 C CA . PHE B 1 455 ? 18.422 30.531 3.135 1 98.38 455 PHE B CA 1
ATOM 9279 C C . PHE B 1 455 ? 19.719 29.828 2.758 1 98.38 455 PHE B C 1
ATOM 9281 O O . PHE B 1 455 ? 19.734 28.969 1.86 1 98.38 455 PHE B O 1
ATOM 9288 N N . VAL B 1 456 ? 20.766 30.188 3.361 1 98.5 456 VAL B N 1
ATOM 9289 C CA . VAL B 1 456 ? 22.047 29.484 3.312 1 98.5 456 VAL B CA 1
ATOM 9290 C C . VAL B 1 456 ? 22.453 29.062 4.723 1 98.5 456 VAL B C 1
ATOM 9292 O O . VAL B 1 456 ? 22.672 29.922 5.586 1 98.5 456 VAL B O 1
ATOM 9295 N N . VAL B 1 457 ? 22.5 27.812 4.988 1 98.62 457 VAL B N 1
ATOM 9296 C CA . VAL B 1 457 ? 22.922 27.281 6.285 1 98.62 457 VAL B CA 1
ATOM 9297 C C . VAL B 1 457 ? 24.297 26.625 6.152 1 98.62 457 VAL B C 1
ATOM 9299 O O . VAL B 1 457 ? 24.453 25.641 5.418 1 98.62 457 VAL B O 1
ATOM 9302 N N . ARG B 1 458 ? 25.297 27.156 6.848 1 98.25 458 ARG B N 1
ATOM 9303 C CA . ARG B 1 458 ? 26.688 26.688 6.773 1 98.25 458 ARG B CA 1
ATOM 9304 C C . ARG B 1 458 ? 27.062 25.906 8.016 1 98.25 458 ARG B C 1
ATOM 9306 O O . ARG B 1 458 ? 26.391 25.984 9.047 1 98.25 458 ARG B O 1
ATOM 9313 N N . PRO B 1 459 ? 28.125 25.109 7.906 1 97.31 459 PRO B N 1
ATOM 9314 C CA . PRO B 1 459 ? 28.578 24.406 9.109 1 97.31 459 PRO B CA 1
ATOM 9315 C C . PRO B 1 459 ? 28.938 25.359 10.242 1 97.31 459 PRO B C 1
ATOM 9317 O O . PRO B 1 459 ? 29.359 26.5 9.992 1 97.31 459 PRO B O 1
ATOM 9320 N N . ALA B 1 460 ? 28.781 24.859 11.438 1 96.31 460 ALA B N 1
ATOM 9321 C CA . ALA B 1 460 ? 29.094 25.688 12.602 1 96.31 460 ALA B CA 1
ATOM 9322 C C . ALA B 1 460 ? 30.547 26.141 12.578 1 96.31 460 ALA B C 1
ATOM 9324 O O . ALA B 1 460 ? 30.875 27.234 13.023 1 96.31 460 ALA B O 1
ATOM 9325 N N . ALA B 1 461 ? 31.391 25.328 12.039 1 95.56 461 ALA B N 1
ATOM 9326 C CA . ALA B 1 461 ? 32.812 25.641 11.977 1 95.56 461 ALA B CA 1
ATOM 9327 C C . ALA B 1 461 ? 33.219 26.156 10.594 1 95.56 461 ALA B C 1
ATOM 9329 O O . ALA B 1 461 ? 34.344 25.984 10.148 1 95.56 461 ALA B O 1
ATOM 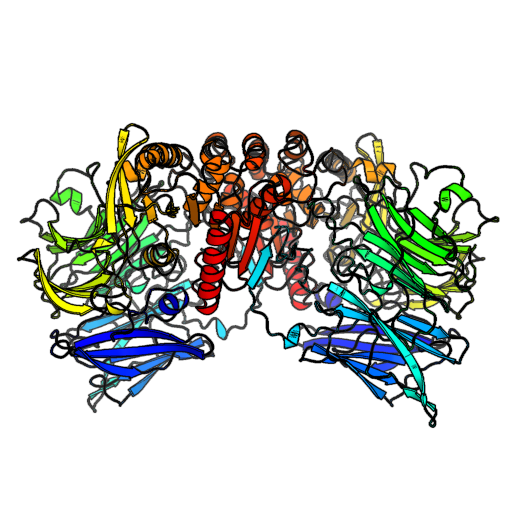9330 N N . PHE B 1 462 ? 32.375 26.781 9.898 1 97 462 PHE B N 1
ATOM 9331 C CA . PHE B 1 462 ? 32.562 27.266 8.539 1 97 462 PHE B CA 1
ATOM 9332 C C . PHE B 1 462 ? 33.781 28.188 8.453 1 97 462 PHE B C 1
ATOM 9334 O O . PHE B 1 462 ? 33.969 29.031 9.32 1 97 462 PHE B O 1
ATOM 9341 N N . ASP B 1 463 ? 34.562 27.938 7.438 1 97.12 463 ASP B N 1
ATOM 9342 C CA . ASP B 1 463 ? 35.719 28.734 7.055 1 97.12 463 ASP B CA 1
ATOM 9343 C C . ASP B 1 463 ? 35.625 29.203 5.605 1 97.12 463 ASP B C 1
ATOM 9345 O O . ASP B 1 463 ? 35.688 28.391 4.68 1 97.12 463 ASP B O 1
ATOM 9349 N N . VAL B 1 464 ? 35.5 30.516 5.402 1 95.19 464 VAL B N 1
ATOM 9350 C CA . VAL B 1 464 ? 35.219 31.094 4.09 1 95.19 464 VAL B CA 1
ATOM 9351 C C . VAL B 1 464 ? 36.375 30.797 3.141 1 95.19 464 VAL B C 1
ATOM 9353 O O . VAL B 1 464 ? 36.219 30.844 1.919 1 95.19 464 VAL B O 1
ATOM 9356 N N . THR B 1 465 ? 37.562 30.391 3.648 1 96.44 465 THR B N 1
ATOM 9357 C CA . THR B 1 465 ? 38.75 30.156 2.832 1 96.44 465 THR B CA 1
ATOM 9358 C C . THR B 1 465 ? 38.75 28.734 2.293 1 96.44 465 THR B C 1
ATOM 9360 O O . THR B 1 465 ? 39.594 28.391 1.443 1 96.44 465 THR B O 1
ATOM 9363 N N . LYS B 1 466 ? 37.812 27.984 2.732 1 97.25 466 LYS B N 1
ATOM 9364 C CA . LYS B 1 466 ? 37.719 26.594 2.287 1 97.25 466 LYS B CA 1
ATOM 9365 C C . LYS B 1 466 ? 36.594 26.422 1.282 1 97.25 466 LYS B C 1
ATOM 9367 O O . LYS B 1 466 ? 35.781 27.328 1.062 1 97.25 466 LYS B O 1
ATOM 9372 N N . THR B 1 467 ? 36.656 25.281 0.649 1 97.62 467 THR B N 1
ATOM 9373 C CA . THR B 1 467 ? 35.562 24.891 -0.232 1 97.62 467 THR B CA 1
ATOM 9374 C C . THR B 1 467 ? 34.75 23.75 0.388 1 97.62 467 THR B C 1
ATOM 9376 O O . THR B 1 467 ? 35.312 22.891 1.087 1 97.62 467 THR B O 1
ATOM 9379 N N . TYR B 1 468 ? 33.5 23.781 0.129 1 98.56 468 TYR B N 1
ATOM 9380 C CA . TYR B 1 468 ? 32.594 22.828 0.77 1 98.56 468 TYR B CA 1
ATOM 9381 C C . TYR B 1 468 ? 31.688 22.156 -0.257 1 98.56 468 TYR B C 1
ATOM 9383 O O . TYR B 1 468 ? 31.234 22.797 -1.213 1 98.56 468 TYR B O 1
ATOM 9391 N N . PRO B 1 469 ? 31.469 20.797 -0.102 1 98.62 469 PRO B N 1
ATOM 9392 C CA . PRO B 1 469 ? 30.281 20.266 -0.776 1 98.62 469 PRO B CA 1
ATOM 9393 C C . PRO B 1 469 ? 29 20.953 -0.335 1 98.62 469 PRO B C 1
ATOM 9395 O O . PRO B 1 469 ? 28.953 21.562 0.737 1 98.62 469 PRO B O 1
ATOM 9398 N N . TRP B 1 470 ? 28 20.875 -1.168 1 98.69 470 TRP B N 1
ATOM 9399 C CA . TRP B 1 470 ? 26.812 21.641 -0.826 1 98.69 470 TRP B CA 1
ATOM 9400 C C . TRP B 1 470 ? 25.547 20.922 -1.309 1 98.69 470 TRP B C 1
ATOM 9402 O O . TRP B 1 470 ? 25.625 20.016 -2.139 1 98.69 470 TRP B O 1
ATOM 9412 N N . ILE B 1 471 ? 24.438 21.266 -0.651 1 98.62 471 ILE B N 1
ATOM 9413 C CA . ILE B 1 471 ? 23.125 20.672 -0.887 1 98.62 471 ILE B CA 1
ATOM 9414 C C . ILE B 1 471 ? 22.156 21.734 -1.386 1 98.62 471 ILE B C 1
ATOM 9416 O O . ILE B 1 471 ? 22.047 22.812 -0.8 1 98.62 471 ILE B O 1
ATOM 9420 N N . LEU B 1 472 ? 21.516 21.484 -2.482 1 98.75 472 LEU B N 1
ATOM 9421 C CA . LEU B 1 472 ? 20.344 22.234 -2.902 1 98.75 472 LEU B CA 1
ATOM 9422 C C . LEU B 1 472 ? 19.062 21.516 -2.482 1 98.75 472 LEU B C 1
ATOM 9424 O O . LEU B 1 472 ? 18.859 20.344 -2.84 1 98.75 472 LEU B O 1
ATOM 9428 N N . SER B 1 473 ? 18.188 22.219 -1.73 1 98.5 473 SER B N 1
ATOM 9429 C CA . SER B 1 473 ? 17 21.547 -1.209 1 98.5 473 SER B CA 1
ATOM 9430 C C . SER B 1 473 ? 15.727 22.328 -1.555 1 98.5 473 SER B C 1
ATOM 9432 O O . SER B 1 473 ? 15.227 23.109 -0.734 1 98.5 473 SER B O 1
ATOM 9434 N N . PRO B 1 474 ? 15.141 22.109 -2.764 1 98.25 474 PRO B N 1
ATOM 9435 C CA . PRO B 1 474 ? 13.82 22.688 -3.01 1 98.25 474 PRO B CA 1
ATOM 9436 C C . PRO B 1 474 ? 12.766 22.172 -2.035 1 98.25 474 PRO B C 1
ATOM 9438 O O . PRO B 1 474 ? 12.789 20.984 -1.664 1 98.25 474 PRO B O 1
ATOM 9441 N N . HIS B 1 475 ? 11.906 23.031 -1.591 1 97.31 475 HIS B N 1
ATOM 9442 C CA . HIS B 1 475 ? 10.914 22.656 -0.594 1 97.31 475 HIS B CA 1
ATOM 9443 C C . HIS B 1 475 ? 9.742 21.922 -1.234 1 97.31 475 HIS B C 1
ATOM 9445 O O . HIS B 1 475 ? 9.602 21.906 -2.461 1 97.31 475 HIS B O 1
ATOM 9451 N N . GLY B 1 476 ? 8.875 21.312 -0.365 1 95.38 476 GLY B N 1
ATOM 9452 C CA . GLY B 1 476 ? 7.605 20.75 -0.81 1 95.38 476 GLY B CA 1
ATOM 9453 C C . GLY B 1 476 ? 6.57 21.812 -1.141 1 95.38 476 GLY B C 1
ATOM 9454 O O . GLY B 1 476 ? 6.828 23 -0.982 1 95.38 476 GLY B O 1
ATOM 9455 N N . GLY B 1 477 ? 5.344 21.328 -1.604 1 90.38 477 GLY B N 1
ATOM 9456 C CA . GLY B 1 477 ? 4.328 22.312 -1.959 1 90.38 477 GLY B CA 1
ATOM 9457 C C . GLY B 1 477 ? 3.414 21.844 -3.076 1 90.38 477 GLY B C 1
ATOM 9458 O O . GLY B 1 477 ? 2.885 20.734 -3.031 1 90.38 477 GLY B O 1
ATOM 9459 N N . PRO B 1 478 ? 3.174 22.734 -3.953 1 91.56 478 PRO B N 1
ATOM 9460 C CA . PRO B 1 478 ? 3.982 23.859 -4.445 1 91.56 478 PRO B CA 1
ATOM 9461 C C . PRO B 1 478 ? 3.844 25.109 -3.582 1 91.56 478 PRO B C 1
ATOM 9463 O O . PRO B 1 478 ? 4.73 25.969 -3.582 1 91.56 478 PRO B O 1
ATOM 9466 N N . GLU B 1 479 ? 2.699 25.297 -3.031 1 91.5 479 GLU B N 1
ATOM 9467 C CA . GLU B 1 479 ? 2.523 26.453 -2.176 1 91.5 479 GLU B CA 1
ATOM 9468 C C . GLU B 1 479 ? 2.973 26.172 -0.747 1 91.5 479 GLU B C 1
ATOM 9470 O O . GLU B 1 479 ? 2.189 25.688 0.07 1 91.5 479 GLU B O 1
ATOM 9475 N N . ALA B 1 480 ? 4.129 26.422 -0.47 1 93.5 480 ALA B N 1
ATOM 9476 C CA . ALA B 1 480 ? 4.828 26.266 0.8 1 93.5 480 ALA B CA 1
ATOM 9477 C C . ALA B 1 480 ? 6.145 27.031 0.808 1 93.5 480 ALA B C 1
ATOM 9479 O O . ALA B 1 480 ? 6.484 27.703 -0.171 1 93.5 480 ALA B O 1
ATOM 9480 N N . ALA B 1 481 ? 6.867 27 1.944 1 96.5 481 ALA B N 1
ATOM 9481 C CA . ALA B 1 481 ? 8.125 27.734 2.002 1 96.5 481 ALA B CA 1
ATOM 9482 C C . ALA B 1 481 ? 9.062 27.141 3.051 1 96.5 481 ALA B C 1
ATOM 9484 O O . ALA B 1 481 ? 8.617 26.438 3.967 1 96.5 481 ALA B O 1
ATOM 9485 N N . TRP B 1 482 ? 10.305 27.328 2.779 1 97.69 482 TRP B N 1
ATOM 9486 C CA . TRP B 1 482 ? 11.25 27.203 3.883 1 97.69 482 TRP B CA 1
ATOM 9487 C C . TRP B 1 482 ? 11.109 28.359 4.855 1 97.69 482 TRP B C 1
ATOM 9489 O O . TRP B 1 482 ? 11.102 29.531 4.445 1 97.69 482 TRP B O 1
ATOM 9499 N N . THR B 1 483 ? 10.914 28.031 6.043 1 97.44 483 THR B N 1
ATOM 9500 C CA . THR B 1 483 ? 10.938 29.016 7.117 1 97.44 483 THR B CA 1
ATOM 9501 C C . THR B 1 483 ? 12.023 28.688 8.133 1 97.44 483 THR B C 1
ATOM 9503 O O . THR B 1 483 ? 12.445 27.531 8.242 1 97.44 483 THR B O 1
ATOM 9506 N N . ASP B 1 484 ? 12.531 29.734 8.773 1 97.88 484 ASP B N 1
ATOM 9507 C CA . ASP B 1 484 ? 13.5 29.516 9.844 1 97.88 484 ASP B CA 1
ATOM 9508 C C . ASP B 1 484 ? 12.859 28.828 11.039 1 97.88 484 ASP B C 1
ATOM 9510 O O . ASP B 1 484 ? 12.539 29.469 12.039 1 97.88 484 ASP B O 1
ATOM 9514 N N . GLY B 1 485 ? 12.703 27.578 10.938 1 96.94 485 GLY B N 1
ATOM 9515 C CA . GLY B 1 485 ? 12.078 26.75 11.953 1 96.94 485 GLY B CA 1
ATOM 9516 C C . GLY B 1 485 ? 12.75 25.391 12.117 1 96.94 485 GLY B C 1
ATOM 9517 O O . GLY B 1 485 ? 13.547 24.984 11.266 1 96.94 485 GLY B O 1
ATOM 9518 N N . TRP B 1 486 ? 12.445 24.797 13.211 1 95.94 486 TRP B N 1
ATOM 9519 C CA . TRP B 1 486 ? 12.992 23.469 13.508 1 95.94 486 TRP B CA 1
ATOM 9520 C C . TRP B 1 486 ? 12.047 22.375 13.023 1 95.94 486 TRP B C 1
ATOM 9522 O O . TRP B 1 486 ? 10.922 22.25 13.516 1 95.94 486 TRP B O 1
ATOM 9532 N N . LYS B 1 487 ? 12.414 21.672 12.031 1 90.5 487 LYS B N 1
ATOM 9533 C CA . LYS B 1 487 ? 11.68 20.516 11.531 1 90.5 487 LYS B CA 1
ATOM 9534 C C . LYS B 1 487 ? 12.57 19.281 11.508 1 90.5 487 LYS B C 1
ATOM 9536 O O . LYS B 1 487 ? 13.75 19.359 11.172 1 90.5 487 LYS B O 1
ATOM 9541 N N . GLN B 1 488 ? 12.023 18.234 11.906 1 89.62 488 GLN B N 1
ATOM 9542 C CA . GLN B 1 488 ? 12.82 17 11.945 1 89.62 488 GLN B CA 1
ATOM 9543 C C . GLN B 1 488 ? 13.156 16.531 10.531 1 89.62 488 GLN B C 1
ATOM 9545 O O . GLN B 1 488 ? 14.25 16.016 10.297 1 89.62 488 GLN B O 1
ATOM 9550 N N . GLN B 1 489 ? 12.242 16.75 9.68 1 89.56 489 GLN B N 1
ATOM 9551 C CA . GLN B 1 489 ? 12.477 16.281 8.312 1 89.56 489 GLN B CA 1
ATOM 9552 C C . GLN B 1 489 ? 13.398 17.234 7.559 1 89.56 489 GLN B C 1
ATOM 9554 O O . GLN B 1 489 ? 13.258 18.453 7.652 1 89.56 489 GLN B O 1
ATOM 9559 N N . PHE B 1 490 ? 14.312 16.719 6.906 1 91 490 PHE B N 1
ATOM 9560 C CA . PHE B 1 490 ? 15.227 17.484 6.07 1 91 490 PHE B CA 1
ATOM 9561 C C . PHE B 1 490 ? 15.805 18.672 6.844 1 91 490 PHE B C 1
ATOM 9563 O O . PHE B 1 490 ? 15.758 19.812 6.379 1 91 490 PHE B O 1
ATOM 9570 N N . HIS B 1 491 ? 16.297 18.344 7.961 1 95.38 491 HIS B N 1
ATOM 9571 C CA . HIS B 1 491 ? 16.797 19.359 8.883 1 95.38 491 HIS B CA 1
ATOM 9572 C C . HIS B 1 491 ? 18.062 20.016 8.359 1 95.38 491 HIS B C 1
ATOM 9574 O O . HIS B 1 491 ? 19.109 19.375 8.289 1 95.38 491 HIS B O 1
ATOM 9580 N N . ALA B 1 492 ? 18.016 21.297 8.102 1 97 492 ALA B N 1
ATOM 9581 C CA . ALA B 1 492 ? 19.094 22.016 7.438 1 97 492 ALA B CA 1
ATOM 9582 C C . ALA B 1 492 ? 20.375 22 8.266 1 97 492 ALA B C 1
ATOM 9584 O O . ALA B 1 492 ? 21.469 21.75 7.738 1 97 492 ALA B O 1
ATOM 9585 N N . ALA B 1 493 ? 20.297 22.203 9.547 1 97.12 493 ALA B N 1
ATOM 9586 C CA . ALA B 1 493 ? 21.484 22.25 10.398 1 97.12 493 ALA B CA 1
ATOM 9587 C C . ALA B 1 493 ? 22.125 20.875 10.523 1 97.12 493 ALA B C 1
ATOM 9589 O O . ALA B 1 493 ? 23.344 20.75 10.633 1 97.12 493 ALA B O 1
ATOM 9590 N N . ALA B 1 494 ? 21.297 19.875 10.516 1 96.56 494 ALA B N 1
ATOM 9591 C CA . ALA B 1 494 ? 21.844 18.516 10.57 1 96.56 494 ALA B CA 1
ATOM 9592 C C . ALA B 1 494 ? 22.688 18.219 9.336 1 96.56 494 ALA B C 1
ATOM 9594 O O . ALA B 1 494 ? 23.75 17.594 9.438 1 96.56 494 ALA B O 1
ATOM 9595 N N . TRP B 1 495 ? 22.219 18.609 8.219 1 97.38 495 TRP B N 1
ATOM 9596 C CA . TRP B 1 495 ? 22.984 18.453 6.984 1 97.38 495 TRP B CA 1
ATOM 9597 C C . TRP B 1 495 ? 24.25 19.297 7.02 1 97.38 495 TRP B C 1
ATOM 9599 O O . TRP B 1 495 ? 25.328 18.844 6.609 1 97.38 495 TRP B O 1
ATOM 9609 N N . ALA B 1 496 ? 24.125 20.516 7.488 1 98 496 ALA B N 1
ATOM 9610 C CA . ALA B 1 496 ? 25.281 21.406 7.582 1 98 496 ALA B CA 1
ATOM 9611 C C . ALA B 1 496 ? 26.359 20.797 8.461 1 98 496 ALA B C 1
ATOM 9613 O O . ALA B 1 496 ? 27.547 20.875 8.133 1 98 496 ALA B O 1
ATOM 9614 N N . GLU B 1 497 ? 25.953 20.203 9.523 1 96.69 497 GLU B N 1
ATOM 9615 C CA . GLU B 1 497 ? 26.906 19.641 10.484 1 96.69 497 GLU B CA 1
ATOM 9616 C C . GLU B 1 497 ? 27.562 18.375 9.938 1 96.69 497 GLU B C 1
ATOM 9618 O O . GLU B 1 497 ? 28.516 17.859 10.523 1 96.69 497 GLU B O 1
ATOM 9623 N N . GLN B 1 498 ? 27.047 17.844 8.805 1 96.44 498 GLN B N 1
ATOM 9624 C CA . GLN B 1 498 ? 27.75 16.781 8.086 1 96.44 498 GLN B CA 1
ATOM 9625 C C . GLN B 1 498 ? 28.844 17.359 7.195 1 96.44 498 GLN B C 1
ATOM 9627 O O . GLN B 1 498 ? 29.578 16.609 6.539 1 96.44 498 GLN B O 1
ATOM 9632 N N . GLY B 1 499 ? 28.938 18.672 7.062 1 97.06 499 GLY B N 1
ATOM 9633 C CA . GLY B 1 499 ? 29.984 19.297 6.289 1 97.06 499 GLY B CA 1
ATOM 9634 C C . GLY B 1 499 ? 29.484 19.953 5.016 1 97.06 499 GLY B C 1
ATOM 9635 O O . GLY B 1 499 ? 30.281 20.375 4.172 1 97.06 499 GLY B O 1
ATOM 9636 N N . TYR B 1 500 ? 28.203 20.109 4.867 1 98.5 500 TYR B N 1
ATOM 9637 C CA . TYR B 1 500 ? 27.641 20.672 3.646 1 98.5 500 TYR B CA 1
ATOM 9638 C C . TYR B 1 500 ? 27.188 22.109 3.869 1 98.5 500 TYR B C 1
ATOM 9640 O O . TYR B 1 500 ? 26.688 22.453 4.949 1 98.5 500 TYR B O 1
ATOM 9648 N N . VAL B 1 501 ? 27.328 22.938 2.887 1 98.69 501 VAL B N 1
ATOM 9649 C CA . VAL B 1 501 ? 26.547 24.172 2.818 1 98.69 501 VAL B CA 1
ATOM 9650 C C . VAL B 1 501 ? 25.172 23.875 2.246 1 98.69 501 VAL B C 1
ATOM 9652 O O . VAL B 1 501 ? 25.047 23.281 1.171 1 98.69 501 VAL B O 1
ATOM 9655 N N . VAL B 1 502 ? 24.141 24.266 2.945 1 98.69 502 VAL B N 1
ATOM 9656 C CA . VAL B 1 502 ? 22.781 23.922 2.535 1 98.69 502 VAL B CA 1
ATOM 9657 C C . VAL B 1 502 ? 22.078 25.156 1.99 1 98.69 502 VAL B C 1
ATOM 9659 O O . VAL B 1 502 ? 21.984 26.172 2.676 1 98.69 502 VAL B O 1
ATOM 9662 N N . ILE B 1 503 ? 21.641 25.062 0.796 1 98.69 503 ILE B N 1
ATOM 9663 C CA . ILE B 1 503 ? 20.891 26.125 0.139 1 98.69 503 ILE B CA 1
ATOM 9664 C C . ILE B 1 503 ? 19.406 25.781 0.101 1 98.69 503 ILE B C 1
ATOM 9666 O O . ILE B 1 503 ? 19.016 24.75 -0.46 1 98.69 503 ILE B O 1
ATOM 9670 N N . LEU B 1 504 ? 18.531 26.625 0.713 1 98.62 504 LEU B N 1
ATOM 9671 C CA . LEU B 1 504 ? 17.094 26.422 0.817 1 98.62 504 LEU B CA 1
ATOM 9672 C C . LEU B 1 504 ? 16.328 27.516 0.09 1 98.62 504 LEU B C 1
ATOM 9674 O O . LEU B 1 504 ? 15.922 28.5 0.708 1 98.62 504 LEU B O 1
ATOM 9678 N N . PRO B 1 505 ? 16.031 27.312 -1.186 1 98.44 505 PRO B N 1
ATOM 9679 C CA . PRO B 1 505 ? 15.391 28.391 -1.961 1 98.44 505 PRO B CA 1
ATOM 9680 C C . PRO B 1 505 ? 13.875 28.438 -1.771 1 98.44 505 PRO B C 1
ATOM 9682 O O . PRO B 1 505 ? 13.234 27.391 -1.686 1 98.44 505 PRO B O 1
ATOM 9685 N N . ASN B 1 506 ? 13.32 29.578 -1.646 1 98.19 506 ASN B N 1
ATOM 9686 C CA . ASN B 1 506 ? 11.891 29.828 -1.769 1 98.19 506 ASN B CA 1
ATOM 9687 C C . ASN B 1 506 ? 11.523 30.281 -3.178 1 98.19 506 ASN B C 1
ATOM 9689 O O . ASN B 1 506 ? 11.508 31.484 -3.465 1 98.19 506 ASN B O 1
ATOM 9693 N N . ILE B 1 507 ? 11.211 29.297 -3.969 1 97.69 507 ILE B N 1
ATOM 9694 C CA . ILE B 1 507 ? 10.984 29.469 -5.398 1 97.69 507 ILE B CA 1
ATOM 9695 C C . ILE B 1 507 ? 9.555 29.953 -5.637 1 97.69 507 ILE B C 1
ATOM 9697 O O . ILE B 1 507 ? 8.766 30.062 -4.695 1 97.69 507 ILE B O 1
ATOM 9701 N N . THR B 1 508 ? 9.25 30.297 -6.902 1 96.38 508 THR B N 1
ATOM 9702 C CA . THR B 1 508 ? 7.891 30.703 -7.246 1 96.38 508 THR B CA 1
ATOM 9703 C C . THR B 1 508 ? 6.879 29.688 -6.707 1 96.38 508 THR B C 1
ATOM 9705 O O . THR B 1 508 ? 7.039 28.484 -6.887 1 96.38 508 THR B O 1
ATOM 9708 N N . GLY B 1 509 ? 5.816 30.219 -6.09 1 94.25 509 GLY B N 1
ATOM 9709 C CA . GLY B 1 509 ? 4.855 29.359 -5.402 1 94.25 509 GLY B CA 1
ATOM 9710 C C . GLY B 1 509 ? 5.004 29.391 -3.893 1 94.25 509 GLY B C 1
ATOM 9711 O O . GLY B 1 509 ? 4.09 29 -3.164 1 94.25 509 GLY B O 1
ATOM 9712 N N . SER B 1 510 ? 6.129 29.938 -3.389 1 96.38 510 SER B N 1
ATOM 9713 C CA . SER B 1 510 ? 6.395 29.953 -1.954 1 96.38 510 SER B CA 1
ATOM 9714 C C . SER B 1 510 ? 5.465 30.922 -1.23 1 96.38 510 SER B C 1
ATOM 9716 O O . SER B 1 510 ? 5.16 32 -1.748 1 96.38 510 SER B O 1
ATOM 9718 N N . THR B 1 511 ? 5.074 30.594 -0.119 1 94.19 511 THR B N 1
ATOM 9719 C CA . THR B 1 511 ? 4.27 31.438 0.751 1 94.19 511 THR B CA 1
ATOM 9720 C C . THR B 1 511 ? 5.156 32.438 1.511 1 94.19 511 THR B C 1
ATOM 9722 O O . THR B 1 511 ? 6.352 32.188 1.691 1 94.19 511 THR B O 1
ATOM 9725 N N . GLY B 1 512 ? 4.586 33.562 1.894 1 94.62 512 GLY B N 1
ATOM 9726 C CA . GLY B 1 512 ? 5.305 34.562 2.684 1 94.62 512 GLY B CA 1
ATOM 9727 C C . GLY B 1 512 ? 5.996 35.594 1.835 1 94.62 512 GLY B C 1
ATOM 9728 O O . GLY B 1 512 ? 6.711 36.469 2.361 1 94.62 512 GLY B O 1
ATOM 9729 N N . PHE B 1 513 ? 5.781 35.562 0.537 1 94.31 513 PHE B N 1
ATOM 9730 C CA . PHE B 1 513 ? 6.434 36.5 -0.366 1 94.31 513 PHE B CA 1
ATOM 9731 C C . PHE B 1 513 ? 5.41 37.219 -1.239 1 94.31 513 PHE B C 1
ATOM 9733 O O . PHE B 1 513 ? 5.727 37.656 -2.352 1 94.31 513 PHE B O 1
ATOM 9740 N N . GLY B 1 514 ? 4.188 37.25 -0.746 1 90.19 514 GLY B N 1
ATOM 9741 C CA . GLY B 1 514 ? 3.105 37.906 -1.448 1 90.19 514 GLY B CA 1
ATOM 9742 C C . GLY B 1 514 ? 2.246 36.969 -2.264 1 90.19 514 GLY B C 1
ATOM 9743 O O . GLY B 1 514 ? 2.699 35.906 -2.658 1 90.19 514 GLY B O 1
ATOM 9744 N N . THR B 1 515 ? 1.026 37.469 -2.551 1 87.62 515 THR B N 1
ATOM 9745 C CA . THR B 1 515 ? 0.039 36.656 -3.242 1 87.62 515 THR B CA 1
ATOM 9746 C C . THR B 1 515 ? 0.453 36.406 -4.691 1 87.62 515 THR B C 1
ATOM 9748 O O . THR B 1 515 ? 0.262 35.312 -5.227 1 87.62 515 THR B O 1
ATOM 9751 N N . LYS B 1 516 ? 0.967 37.375 -5.293 1 88.62 516 LYS B N 1
ATOM 9752 C CA . LYS B 1 516 ? 1.356 37.219 -6.695 1 88.62 516 LYS B CA 1
ATOM 9753 C C . LYS B 1 516 ? 2.455 36.188 -6.863 1 88.62 516 LYS B C 1
ATOM 9755 O O . LYS B 1 516 ? 2.383 35.344 -7.754 1 88.62 516 LYS B O 1
ATOM 9760 N N . PHE B 1 517 ? 3.5 36.312 -6.047 1 92.56 517 PHE B N 1
ATOM 9761 C CA . PHE B 1 517 ? 4.605 35.375 -6.105 1 92.56 517 PHE B CA 1
ATOM 9762 C C . PHE B 1 517 ? 4.109 33.938 -5.879 1 92.56 517 PHE B C 1
ATOM 9764 O O . PHE B 1 517 ? 4.496 33.031 -6.602 1 92.56 517 PHE B O 1
ATOM 9771 N N . ARG B 1 518 ? 3.268 33.75 -4.922 1 91.88 518 ARG B N 1
ATOM 9772 C CA . ARG B 1 518 ? 2.693 32.438 -4.605 1 91.88 518 ARG B CA 1
ATOM 9773 C C . ARG B 1 518 ? 1.832 31.938 -5.758 1 91.88 518 ARG B C 1
ATOM 9775 O O . ARG B 1 518 ? 2.016 30.812 -6.227 1 91.88 518 ARG B O 1
ATOM 9782 N N . ASP B 1 519 ? 0.969 32.781 -6.359 1 89.88 519 ASP B N 1
ATOM 9783 C CA . ASP B 1 519 ? -0.024 32.375 -7.352 1 89.88 519 ASP B CA 1
ATOM 9784 C C . ASP B 1 519 ? 0.627 32.125 -8.711 1 89.88 519 ASP B C 1
ATOM 9786 O O . ASP B 1 519 ? 0.055 31.422 -9.555 1 89.88 519 ASP B O 1
ATOM 9790 N N . ASN B 1 520 ? 1.781 32.594 -8.883 1 92.38 520 ASN B N 1
ATOM 9791 C CA . ASN B 1 520 ? 2.457 32.438 -10.164 1 92.38 520 ASN B CA 1
ATOM 9792 C C . ASN B 1 520 ? 2.869 31 -10.422 1 92.38 520 ASN B C 1
ATOM 9794 O O . ASN B 1 520 ? 3.246 30.641 -11.539 1 92.38 520 ASN B O 1
ATOM 9798 N N . VAL B 1 521 ? 2.766 30.188 -9.445 1 93.62 521 VAL B N 1
ATOM 9799 C CA . VAL B 1 521 ? 3.072 28.766 -9.656 1 93.62 521 VAL B CA 1
ATOM 9800 C C . VAL B 1 521 ? 1.915 28.094 -10.391 1 93.62 521 VAL B C 1
ATOM 9802 O O . VAL B 1 521 ? 2.1 27.062 -11.031 1 93.62 521 VAL B O 1
ATOM 9805 N N . ARG B 1 522 ? 0.7 28.656 -10.297 1 90 522 ARG B N 1
ATOM 9806 C CA . ARG B 1 522 ? -0.468 28.094 -10.961 1 90 522 ARG B CA 1
ATOM 9807 C C . ARG B 1 522 ? -0.269 28.047 -12.477 1 90 522 ARG B C 1
ATOM 9809 O O . ARG B 1 522 ? 0.168 29.031 -13.078 1 90 522 ARG B O 1
ATOM 9816 N N . GLY B 1 523 ? -0.545 26.875 -12.992 1 89.56 523 GLY B N 1
ATOM 9817 C CA . GLY B 1 523 ? -0.339 26.656 -14.414 1 89.56 523 GLY B CA 1
ATOM 9818 C C . GLY B 1 523 ? 1.126 26.562 -14.797 1 89.56 523 GLY B C 1
ATOM 9819 O O . GLY B 1 523 ? 1.466 26.562 -15.984 1 89.56 523 GLY B O 1
ATOM 9820 N N . SER B 1 524 ? 1.977 26.453 -13.75 1 94.12 524 SER B N 1
ATOM 9821 C CA . SER B 1 524 ? 3.4 26.516 -14.07 1 94.12 524 SER B CA 1
ATOM 9822 C C . SER B 1 524 ? 4.219 25.656 -13.109 1 94.12 524 SER B C 1
ATOM 9824 O O . SER B 1 524 ? 5.363 25.984 -12.797 1 94.12 524 SER B O 1
ATOM 9826 N N . TRP B 1 525 ? 3.664 24.578 -12.625 1 94.31 525 TRP B N 1
ATOM 9827 C CA . TRP B 1 525 ? 4.34 23.75 -11.633 1 94.31 525 TRP B CA 1
ATOM 9828 C C . TRP B 1 525 ? 5.766 23.438 -12.062 1 94.31 525 TRP B C 1
ATOM 9830 O O . TRP B 1 525 ? 6.707 23.594 -11.281 1 94.31 525 TRP B O 1
ATOM 9840 N N . GLY B 1 526 ? 5.984 23.047 -13.375 1 95.12 526 GLY B N 1
ATOM 9841 C CA . GLY B 1 526 ? 7.297 22.672 -13.891 1 95.12 526 GLY B CA 1
ATOM 9842 C C . GLY B 1 526 ? 7.941 23.766 -14.711 1 95.12 526 GLY B C 1
ATOM 9843 O O . GLY B 1 526 ? 8.922 23.531 -15.422 1 95.12 526 GLY B O 1
ATOM 9844 N N . GLY B 1 527 ? 7.383 24.953 -14.672 1 95.69 527 GLY B N 1
ATOM 9845 C CA . GLY B 1 527 ? 7.875 26.078 -15.453 1 95.69 527 GLY B CA 1
ATOM 9846 C C . GLY B 1 527 ? 8.68 27.078 -14.633 1 95.69 527 GLY B C 1
ATOM 9847 O O . GLY B 1 527 ? 9.875 26.859 -14.398 1 95.69 527 GLY B O 1
ATOM 9848 N N . ARG B 1 528 ? 7.988 27.953 -14.039 1 96.75 528 ARG B N 1
ATOM 9849 C CA . ARG B 1 528 ? 8.648 29.047 -13.328 1 96.75 528 ARG B CA 1
ATOM 9850 C C . ARG B 1 528 ? 9.5 28.531 -12.18 1 96.75 528 ARG B C 1
ATOM 9852 O O . ARG B 1 528 ? 10.641 28.969 -12 1 96.75 528 ARG B O 1
ATOM 9859 N N . PRO B 1 529 ? 8.969 27.594 -11.367 1 97.25 529 PRO B N 1
ATOM 9860 C CA . PRO B 1 529 ? 9.828 27.078 -10.297 1 97.25 529 PRO B CA 1
ATOM 9861 C C . PRO B 1 529 ? 11.109 26.438 -10.82 1 97.25 529 PRO B C 1
ATOM 9863 O O . PRO B 1 529 ? 12.18 26.625 -10.234 1 97.25 529 PRO B O 1
ATOM 9866 N N . VAL B 1 530 ? 11.039 25.672 -11.922 1 97.69 530 VAL B N 1
ATOM 9867 C CA . VAL B 1 530 ? 12.227 25.062 -12.523 1 97.69 530 VAL B CA 1
ATOM 9868 C C . VAL B 1 530 ? 13.172 26.156 -13.016 1 97.69 530 VAL B C 1
ATOM 9870 O O . VAL B 1 530 ? 14.383 26.078 -12.789 1 97.69 530 VAL B O 1
ATOM 9873 N N . GLU B 1 531 ? 12.633 27.156 -13.641 1 97.12 531 GLU B N 1
ATOM 9874 C CA . GLU B 1 531 ? 13.445 28.266 -14.117 1 97.12 531 GLU B CA 1
ATOM 9875 C C . GLU B 1 531 ? 14.125 28.984 -12.953 1 97.12 531 GLU B C 1
ATOM 9877 O O . GLU B 1 531 ? 15.266 29.438 -13.078 1 97.12 531 GLU B O 1
ATOM 9882 N N . ASP B 1 532 ? 13.398 29.109 -11.852 1 97.94 532 ASP B N 1
ATOM 9883 C CA . ASP B 1 532 ? 13.992 29.703 -10.656 1 97.94 532 ASP B CA 1
ATOM 9884 C C . ASP B 1 532 ? 15.219 28.906 -10.211 1 97.94 532 ASP B C 1
ATOM 9886 O O . ASP B 1 532 ? 16.25 29.5 -9.875 1 97.94 532 ASP B O 1
ATOM 9890 N N . LEU B 1 533 ? 15.125 27.625 -10.188 1 98.06 533 LEU B N 1
ATOM 9891 C CA . LEU B 1 533 ? 16.234 26.766 -9.773 1 98.06 533 LEU B CA 1
ATOM 9892 C C . LEU B 1 533 ? 17.406 26.891 -10.742 1 98.06 533 LEU B C 1
ATOM 9894 O O . LEU B 1 533 ? 18.562 26.875 -10.328 1 98.06 533 LEU B O 1
ATOM 9898 N N . LEU B 1 534 ? 17.125 26.984 -12.07 1 97.06 534 LEU B N 1
ATOM 9899 C CA . LEU B 1 534 ? 18.172 27.141 -13.07 1 97.06 534 LEU B CA 1
ATOM 9900 C C . LEU B 1 534 ? 18.938 28.438 -12.867 1 97.06 534 LEU B C 1
ATOM 9902 O O . LEU B 1 534 ? 20.172 28.469 -12.93 1 97.06 534 LEU B O 1
ATOM 9906 N N . GLN B 1 535 ? 18.188 29.453 -12.578 1 96.69 535 GLN B N 1
ATOM 9907 C CA . GLN B 1 535 ? 18.812 30.734 -12.336 1 96.69 535 GLN B CA 1
ATOM 9908 C C . GLN B 1 535 ? 19.641 30.719 -11.047 1 96.69 535 GLN B C 1
ATOM 9910 O O . GLN B 1 535 ? 20.719 31.297 -10.984 1 96.69 535 GLN B O 1
ATOM 9915 N N . LEU B 1 536 ? 19.094 30.109 -10.031 1 97.56 536 LEU B N 1
ATOM 9916 C CA . LEU B 1 536 ? 19.844 29.969 -8.781 1 97.56 536 LEU B CA 1
ATOM 9917 C C . LEU B 1 536 ? 21.156 29.219 -9 1 97.56 536 LEU B C 1
ATOM 9919 O O . LEU B 1 536 ? 22.188 29.625 -8.477 1 97.56 536 LEU B O 1
ATOM 9923 N N . MET B 1 537 ? 21.109 28.156 -9.766 1 97.25 537 MET B N 1
ATOM 9924 C CA . MET B 1 537 ? 22.297 27.375 -10.055 1 97.25 537 MET B CA 1
ATOM 9925 C C . MET B 1 537 ? 23.359 28.219 -10.742 1 97.25 537 MET B C 1
ATOM 9927 O O . MET B 1 537 ? 24.547 28.109 -10.438 1 97.25 537 MET B O 1
ATOM 9931 N N . LYS B 1 538 ? 22.938 29.062 -11.633 1 95.5 538 LYS B N 1
ATOM 9932 C CA . LYS B 1 538 ? 23.859 29.984 -12.281 1 95.5 538 LYS B CA 1
ATOM 9933 C C . LYS B 1 538 ? 24.5 30.938 -11.273 1 95.5 538 LYS B C 1
ATOM 9935 O O . LYS B 1 538 ? 25.703 31.172 -11.312 1 95.5 538 LYS B O 1
ATOM 9940 N N . HIS B 1 539 ? 23.719 31.422 -10.398 1 95.75 539 HIS B N 1
ATOM 9941 C CA . HIS B 1 539 ? 24.234 32.312 -9.367 1 95.75 539 HIS B CA 1
ATOM 9942 C C . HIS B 1 539 ? 25.234 31.609 -8.461 1 95.75 539 HIS B C 1
ATOM 9944 O O . HIS B 1 539 ? 26.266 32.156 -8.102 1 95.75 539 HIS B O 1
ATOM 9950 N N . LEU B 1 540 ? 24.938 30.422 -8.07 1 97.31 540 LEU B N 1
ATOM 9951 C CA . LEU B 1 540 ? 25.75 29.672 -7.117 1 97.31 540 LEU B CA 1
ATOM 9952 C C . LEU B 1 540 ? 27.109 29.312 -7.711 1 97.31 540 LEU B C 1
ATOM 9954 O O . LEU B 1 540 ? 28.062 29.031 -6.977 1 97.31 540 LEU B O 1
ATOM 9958 N N . GLU B 1 541 ? 27.234 29.328 -9.008 1 96 541 GLU B N 1
ATOM 9959 C CA . GLU B 1 541 ? 28.531 29.109 -9.648 1 96 541 GLU B CA 1
ATOM 9960 C C . GLU B 1 541 ? 29.516 30.219 -9.289 1 96 541 GLU B C 1
ATOM 9962 O O . GLU B 1 541 ? 30.734 30.031 -9.383 1 96 541 GLU B O 1
ATOM 9967 N N . THR B 1 542 ? 29 31.328 -8.867 1 95.25 542 THR B N 1
ATOM 9968 C CA . THR B 1 542 ? 29.859 32.469 -8.578 1 95.25 542 THR B CA 1
ATOM 9969 C C . THR B 1 542 ? 30.297 32.469 -7.113 1 95.25 542 THR B C 1
ATOM 9971 O O . THR B 1 542 ? 31.109 33.281 -6.695 1 95.25 542 THR B O 1
ATOM 9974 N N . VAL B 1 543 ? 29.781 31.562 -6.301 1 96.5 543 VAL B N 1
ATOM 9975 C CA . VAL B 1 543 ? 30.109 31.5 -4.883 1 96.5 543 VAL B CA 1
ATOM 9976 C C . VAL B 1 543 ? 31.359 30.672 -4.676 1 96.5 543 VAL B C 1
ATOM 9978 O O . VAL B 1 543 ? 31.344 29.438 -4.84 1 96.5 543 VAL B O 1
ATOM 9981 N N . PRO B 1 544 ? 32.438 31.219 -4.219 1 96.06 544 PRO B N 1
ATOM 9982 C CA . PRO B 1 544 ? 33.75 30.547 -4.285 1 96.06 544 PRO B CA 1
ATOM 9983 C C . PRO B 1 544 ? 33.844 29.375 -3.324 1 96.06 544 PRO B C 1
ATOM 9985 O O . PRO B 1 544 ? 34.594 28.422 -3.594 1 96.06 544 PRO B O 1
ATOM 9988 N N . TYR B 1 545 ? 33.156 29.422 -2.213 1 97.5 545 TYR B N 1
ATOM 9989 C CA . TYR B 1 545 ? 33.375 28.359 -1.226 1 97.5 545 TYR B CA 1
ATOM 9990 C C . TYR B 1 545 ? 32.5 27.156 -1.553 1 97.5 545 TYR B C 1
ATOM 9992 O O . TYR B 1 545 ? 32.531 26.141 -0.837 1 97.5 545 TYR B O 1
ATOM 10000 N N . LEU B 1 546 ? 31.75 27.188 -2.607 1 98.38 546 LEU B N 1
ATOM 10001 C CA . LEU B 1 546 ? 30.984 26.031 -3.045 1 98.38 546 LEU B CA 1
ATOM 10002 C C . LEU B 1 546 ? 31.797 25.203 -4.051 1 98.38 546 LEU B C 1
ATOM 10004 O O . LEU B 1 546 ? 32.219 25.719 -5.094 1 98.38 546 LEU B O 1
ATOM 10008 N N . ASP B 1 547 ? 32.031 23.969 -3.73 1 98.19 547 ASP B N 1
ATOM 10009 C CA . ASP B 1 547 ? 32.656 23.062 -4.676 1 98.19 547 ASP B CA 1
ATOM 10010 C C . ASP B 1 547 ? 31.703 22.656 -5.789 1 98.19 547 ASP B C 1
ATOM 10012 O O . ASP B 1 547 ? 30.766 21.875 -5.562 1 98.19 547 ASP B O 1
ATOM 10016 N N . GLN B 1 548 ? 31.938 23.031 -6.945 1 96.81 548 GLN B N 1
ATOM 10017 C CA . GLN B 1 548 ? 31 22.906 -8.055 1 96.81 548 GLN B CA 1
ATOM 10018 C C . GLN B 1 548 ? 30.891 21.453 -8.531 1 96.81 548 GLN B C 1
ATOM 10020 O O . GLN B 1 548 ? 29.953 21.109 -9.266 1 96.81 548 GLN B O 1
ATOM 10025 N N . ASP B 1 549 ? 31.734 20.562 -8.062 1 96.38 549 ASP B N 1
ATOM 10026 C CA . ASP B 1 549 ? 31.703 19.156 -8.453 1 96.38 549 ASP B CA 1
ATOM 10027 C C . ASP B 1 549 ? 31.062 18.297 -7.352 1 96.38 549 ASP B C 1
ATOM 10029 O O . ASP B 1 549 ? 30.906 17.094 -7.516 1 96.38 549 ASP B O 1
ATOM 10033 N N . LYS B 1 550 ? 30.719 18.922 -6.258 1 98.19 550 LYS B N 1
ATOM 10034 C CA . LYS B 1 550 ? 30.219 18.188 -5.102 1 98.19 550 LYS B CA 1
ATOM 10035 C C . LYS B 1 550 ? 28.875 18.75 -4.637 1 98.19 550 LYS B C 1
ATOM 10037 O O . LYS B 1 550 ? 28.688 19.047 -3.457 1 98.19 550 LYS B O 1
ATOM 10042 N N . ALA B 1 551 ? 27.953 18.797 -5.547 1 98.5 551 ALA B N 1
ATOM 10043 C CA . ALA B 1 551 ? 26.594 19.234 -5.258 1 98.5 551 ALA B CA 1
ATOM 10044 C C . ALA B 1 551 ? 25.625 18.047 -5.18 1 98.5 551 ALA B C 1
ATOM 10046 O O . ALA B 1 551 ? 25.688 17.141 -6.008 1 98.5 551 ALA B O 1
ATOM 10047 N N . VAL B 1 552 ? 24.828 18 -4.168 1 98.56 552 VAL B N 1
ATOM 10048 C CA . VAL B 1 552 ? 23.75 17.016 -4.012 1 98.56 552 VAL B CA 1
ATOM 10049 C C . VAL B 1 552 ? 22.406 17.734 -3.957 1 98.56 552 VAL B C 1
ATOM 10051 O O . VAL B 1 552 ? 22.266 18.781 -3.324 1 98.56 552 VAL B O 1
ATOM 10054 N N . ILE B 1 553 ? 21.406 17.266 -4.656 1 98.75 553 ILE B N 1
ATOM 10055 C CA . ILE B 1 553 ? 20.062 17.844 -4.586 1 98.75 553 ILE B CA 1
ATOM 10056 C C . ILE B 1 553 ? 19.156 16.906 -3.795 1 98.75 553 ILE B C 1
ATOM 10058 O O . ILE B 1 553 ? 19.172 15.695 -3.98 1 98.75 553 ILE B O 1
ATOM 10062 N N . ILE B 1 554 ? 18.438 17.469 -2.824 1 98.56 554 ILE B N 1
ATOM 10063 C CA . ILE B 1 554 ? 17.5 16.703 -2.004 1 98.56 554 ILE B CA 1
ATOM 10064 C C . ILE B 1 554 ? 16.125 17.359 -2.043 1 98.56 554 ILE B C 1
ATOM 10066 O O . ILE B 1 554 ? 16.016 18.594 -1.971 1 98.56 554 ILE B O 1
ATOM 10070 N N . GLY B 1 555 ? 15.102 16.641 -2.256 1 98 555 GLY B N 1
ATOM 10071 C CA . GLY B 1 555 ? 13.75 17.172 -2.293 1 98 555 GLY B CA 1
ATOM 10072 C C . GLY B 1 555 ? 12.695 16.172 -1.886 1 98 555 GLY B C 1
ATOM 10073 O O . GLY B 1 555 ? 12.797 14.984 -2.203 1 98 555 GLY B O 1
ATOM 10074 N N . ALA B 1 556 ? 11.656 16.672 -1.21 1 97.19 556 ALA B N 1
ATOM 10075 C CA . ALA B 1 556 ? 10.5 15.859 -0.817 1 97.19 556 ALA B CA 1
ATOM 10076 C C . ALA B 1 556 ? 9.219 16.406 -1.434 1 97.19 556 ALA B C 1
ATOM 10078 O O . ALA B 1 556 ? 9.07 17.609 -1.621 1 97.19 556 ALA B O 1
ATOM 10079 N N . SER B 1 557 ? 8.258 15.469 -1.718 1 96.88 557 SER B N 1
ATOM 10080 C CA . SER B 1 557 ? 6.961 15.875 -2.252 1 96.88 557 SER B CA 1
ATOM 10081 C C . SER B 1 557 ? 7.121 16.734 -3.502 1 96.88 557 SER B C 1
ATOM 10083 O O . SER B 1 557 ? 7.754 16.312 -4.469 1 96.88 557 SER B O 1
ATOM 10085 N N . PHE B 1 558 ? 6.734 18.031 -3.514 1 96.94 558 PHE B N 1
ATOM 10086 C CA . PHE B 1 558 ? 6.922 18.938 -4.637 1 96.94 558 PHE B CA 1
ATOM 10087 C C . PHE B 1 558 ? 8.398 19.156 -4.926 1 96.94 558 PHE B C 1
ATOM 10089 O O . PHE B 1 558 ? 8.797 19.297 -6.082 1 96.94 558 PHE B O 1
ATOM 10096 N N . GLY B 1 559 ? 9.266 19.156 -3.904 1 98.25 559 GLY B N 1
ATOM 10097 C CA . GLY B 1 559 ? 10.703 19.219 -4.113 1 98.25 559 GLY B CA 1
ATOM 10098 C C . GLY B 1 559 ? 11.242 18.047 -4.895 1 98.25 559 GLY B C 1
ATOM 10099 O O . GLY B 1 559 ? 12.148 18.203 -5.711 1 98.25 559 GLY B O 1
ATOM 10100 N N . ALA B 1 560 ? 10.703 16.891 -4.555 1 98.38 560 ALA B N 1
ATOM 10101 C CA . ALA B 1 560 ? 11.078 15.711 -5.332 1 98.38 560 ALA B CA 1
ATOM 10102 C C . ALA B 1 560 ? 10.555 15.805 -6.766 1 98.38 560 ALA B C 1
ATOM 10104 O O . ALA B 1 560 ? 11.203 15.336 -7.699 1 98.38 560 ALA B O 1
ATOM 10105 N N . TYR B 1 561 ? 9.383 16.391 -6.926 1 98.12 561 TYR B N 1
ATOM 10106 C CA . TYR B 1 561 ? 8.867 16.672 -8.258 1 98.12 561 TYR B CA 1
ATOM 10107 C C . TYR B 1 561 ? 9.812 17.594 -9.023 1 98.12 561 TYR B C 1
ATOM 10109 O O . TYR B 1 561 ? 10.023 17.422 -10.227 1 98.12 561 TYR B O 1
ATOM 10117 N N . MET B 1 562 ? 10.383 18.547 -8.383 1 98.56 562 MET B N 1
ATOM 10118 C CA . MET B 1 562 ? 11.383 19.406 -9.023 1 98.56 562 MET B CA 1
ATOM 10119 C C . MET B 1 562 ? 12.562 18.578 -9.523 1 98.56 562 MET B C 1
ATOM 10121 O O . MET B 1 562 ? 13.062 18.812 -10.625 1 98.56 562 MET B O 1
ATOM 10125 N N . ILE B 1 563 ? 13.016 17.641 -8.719 1 98.5 563 ILE B N 1
ATOM 10126 C CA . ILE B 1 563 ? 14.109 16.766 -9.141 1 98.5 563 ILE B CA 1
ATOM 10127 C C . ILE B 1 563 ? 13.688 15.969 -10.367 1 98.5 563 ILE B C 1
ATOM 10129 O O . ILE B 1 563 ? 14.453 15.852 -11.328 1 98.5 563 ILE B O 1
ATOM 10133 N N . SER B 1 564 ? 12.43 15.453 -10.328 1 98.25 564 SER B N 1
ATOM 10134 C CA . SER B 1 564 ? 11.906 14.734 -11.484 1 98.25 564 SER B CA 1
ATOM 10135 C C . SER B 1 564 ? 11.953 15.602 -12.742 1 98.25 564 SER B C 1
ATOM 10137 O O . SER B 1 564 ? 12.328 15.125 -13.812 1 98.25 564 SER B O 1
ATOM 10139 N N . CYS B 1 565 ? 11.562 16.828 -12.594 1 97.94 565 CYS B N 1
ATOM 10140 C CA . CYS B 1 565 ? 11.578 17.766 -13.719 1 97.94 565 CYS B CA 1
ATOM 10141 C C . CYS B 1 565 ? 13 18.031 -14.188 1 97.94 565 CYS B C 1
ATOM 10143 O O . CYS B 1 565 ? 13.273 18.016 -15.383 1 97.94 565 CYS B O 1
ATOM 10145 N N . LEU B 1 566 ? 13.898 18.203 -13.281 1 97.88 566 LEU B N 1
ATOM 10146 C CA . LEU B 1 566 ? 15.266 18.578 -13.602 1 97.88 566 LEU B CA 1
ATOM 10147 C C . LEU B 1 566 ? 16 17.438 -14.297 1 97.88 566 LEU B C 1
ATOM 10149 O O . LEU B 1 566 ? 16.984 17.672 -15.016 1 97.88 566 LEU B O 1
ATOM 10153 N N . CYS B 1 567 ? 15.562 16.203 -14.094 1 96.62 567 CYS B N 1
ATOM 10154 C CA . CYS B 1 567 ? 16.203 15.047 -14.695 1 96.62 567 CYS B CA 1
ATOM 10155 C C . CYS B 1 567 ? 16.156 15.125 -16.219 1 96.62 567 CYS B C 1
ATOM 10157 O O . CYS B 1 567 ? 16.922 14.445 -16.906 1 96.62 567 CYS B O 1
ATOM 10159 N N . SER B 1 568 ? 15.297 15.953 -16.766 1 94.75 568 SER B N 1
ATOM 10160 C CA . SER B 1 568 ? 15.234 16.109 -18.219 1 94.75 568 SER B CA 1
ATOM 10161 C C . SER B 1 568 ? 15.945 17.375 -18.672 1 94.75 568 SER B C 1
ATOM 10163 O O . SER B 1 568 ? 15.828 17.781 -19.828 1 94.75 568 SER B O 1
ATOM 10165 N N . HIS B 1 569 ? 16.594 18.016 -17.781 1 94.25 569 HIS B N 1
ATOM 10166 C CA . HIS B 1 569 ? 17.375 19.219 -18.078 1 94.25 569 HIS B CA 1
ATOM 10167 C C . HIS B 1 569 ? 18.875 18.953 -17.953 1 94.25 569 HIS B C 1
ATOM 10169 O O . HIS B 1 569 ? 19.297 18.188 -17.078 1 94.25 569 HIS B O 1
ATOM 10175 N N . GLU B 1 570 ? 19.672 19.688 -18.672 1 94.5 570 GLU B N 1
ATOM 10176 C CA . GLU B 1 570 ? 21.109 19.516 -18.672 1 94.5 570 GLU B CA 1
ATOM 10177 C C . GLU B 1 570 ? 21.703 19.844 -17.312 1 94.5 570 GLU B C 1
ATOM 10179 O O . GLU B 1 570 ? 22.719 19.266 -16.906 1 94.5 570 GLU B O 1
ATOM 10184 N N . VAL B 1 571 ? 21.062 20.641 -16.578 1 96.06 571 VAL B N 1
ATOM 10185 C CA . VAL B 1 571 ? 21.578 21.141 -15.312 1 96.06 571 VAL B CA 1
ATOM 10186 C C . VAL B 1 571 ? 21.734 19.984 -14.32 1 96.06 571 VAL B C 1
ATOM 10188 O O . VAL B 1 571 ? 22.531 20.078 -13.383 1 96.06 571 VAL B O 1
ATOM 10191 N N . VAL B 1 572 ? 21.016 18.938 -14.555 1 96.12 572 VAL B N 1
ATOM 10192 C CA . VAL B 1 572 ? 21 17.828 -13.609 1 96.12 572 VAL B CA 1
ATOM 10193 C C . VAL B 1 572 ? 22.391 17.203 -13.523 1 96.12 572 VAL B C 1
ATOM 10195 O O . VAL B 1 572 ? 22.75 16.594 -12.516 1 96.12 572 VAL B O 1
ATOM 10198 N N . THR B 1 573 ? 23.219 17.391 -14.539 1 95.81 573 THR B N 1
ATOM 10199 C CA . THR B 1 573 ? 24.562 16.797 -14.602 1 95.81 573 THR B CA 1
ATOM 10200 C C . THR B 1 573 ? 25.5 17.5 -13.617 1 95.81 573 THR B C 1
ATOM 10202 O O . THR B 1 573 ? 26.578 17 -13.328 1 95.81 573 THR B O 1
ATOM 10205 N N . LYS B 1 574 ? 25.094 18.641 -13.109 1 96.94 574 LYS B N 1
ATOM 10206 C CA . LYS B 1 574 ? 25.906 19.375 -12.141 1 96.94 574 LYS B CA 1
ATOM 10207 C C . LYS B 1 574 ? 25.859 18.719 -10.766 1 96.94 574 LYS B C 1
ATOM 10209 O O . LYS B 1 574 ? 26.688 19 -9.898 1 96.94 574 LYS B O 1
ATOM 10214 N N . PHE B 1 575 ? 24.938 17.828 -10.57 1 98.38 575 PHE B N 1
ATOM 10215 C CA . PHE B 1 575 ? 24.812 17.156 -9.273 1 98.38 575 PHE B CA 1
ATOM 10216 C C . PHE B 1 575 ? 25.516 15.805 -9.297 1 98.38 575 PHE B C 1
ATOM 10218 O O . PHE B 1 575 ? 25.359 15.039 -10.242 1 98.38 575 PHE B O 1
ATOM 10225 N N . CYS B 1 576 ? 26.266 15.508 -8.273 1 97.56 576 CYS B N 1
ATOM 10226 C CA . CYS B 1 576 ? 26.938 14.211 -8.172 1 97.56 576 CYS B CA 1
ATOM 10227 C C . CYS B 1 576 ? 26.078 13.203 -7.434 1 97.56 576 CYS B C 1
ATOM 10229 O O . CYS B 1 576 ? 26.375 12.008 -7.422 1 97.56 576 CYS B O 1
ATOM 10231 N N . GLY B 1 577 ? 24.953 13.68 -6.832 1 97.56 577 GLY B N 1
ATOM 10232 C CA . GLY B 1 577 ? 23.984 12.82 -6.148 1 97.56 577 GLY B CA 1
ATOM 10233 C C . GLY B 1 577 ? 22.641 13.477 -5.938 1 97.56 577 GLY B C 1
ATOM 10234 O O . GLY B 1 577 ? 22.516 14.695 -6.074 1 97.56 577 GLY B O 1
ATOM 10235 N N . ALA B 1 578 ? 21.656 12.664 -5.633 1 98.38 578 ALA B N 1
ATOM 10236 C CA . ALA B 1 578 ? 20.312 13.164 -5.352 1 98.38 578 ALA B CA 1
ATOM 10237 C C . ALA B 1 578 ? 19.594 12.289 -4.328 1 98.38 578 ALA B C 1
ATOM 10239 O O . ALA B 1 578 ? 19.922 11.109 -4.176 1 98.38 578 ALA B O 1
ATOM 10240 N N . ILE B 1 579 ? 18.719 12.867 -3.605 1 97.81 579 ILE B N 1
ATOM 10241 C CA . ILE B 1 579 ? 17.766 12.172 -2.736 1 97.81 579 ILE B CA 1
ATOM 10242 C C . ILE B 1 579 ? 16.344 12.594 -3.082 1 97.81 579 ILE B C 1
ATOM 10244 O O . ILE B 1 579 ? 15.984 13.766 -2.943 1 97.81 579 ILE B O 1
ATOM 10248 N N . TRP B 1 580 ? 15.594 11.695 -3.598 1 98.12 580 TRP B N 1
ATOM 10249 C CA . TRP B 1 580 ? 14.203 11.836 -4.023 1 98.12 580 TRP B CA 1
ATOM 10250 C C . TRP B 1 580 ? 13.258 11.195 -3.016 1 98.12 580 TRP B C 1
ATOM 10252 O O . TRP B 1 580 ? 13.25 9.969 -2.857 1 98.12 580 TRP B O 1
ATOM 10262 N N . HIS B 1 581 ? 12.406 12.047 -2.264 1 97.44 581 HIS B 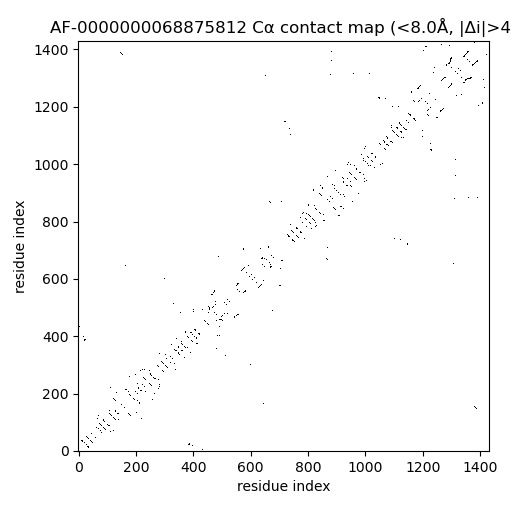N 1
ATOM 10263 C CA . HIS B 1 581 ? 11.578 11.516 -1.181 1 97.44 581 HIS B CA 1
ATOM 10264 C C . HIS B 1 581 ? 10.102 11.766 -1.445 1 97.44 581 HIS B C 1
ATOM 10266 O O . HIS B 1 581 ? 9.664 12.914 -1.532 1 97.44 581 HIS B O 1
ATOM 10272 N N . ASP B 1 582 ? 9.258 10.695 -1.521 1 96.19 582 ASP B N 1
ATOM 10273 C CA . ASP B 1 582 ? 7.809 10.773 -1.631 1 96.19 582 ASP B CA 1
ATOM 10274 C C . ASP B 1 582 ? 7.395 11.852 -2.635 1 96.19 582 ASP B C 1
ATOM 10276 O O . ASP B 1 582 ? 6.605 12.742 -2.309 1 96.19 582 ASP B O 1
ATOM 10280 N N . GLY B 1 583 ? 7.852 11.727 -3.863 1 97.31 583 GLY B N 1
ATOM 10281 C CA . GLY B 1 583 ? 7.656 12.742 -4.883 1 97.31 583 GLY B CA 1
ATOM 10282 C C . GLY B 1 583 ? 6.586 12.375 -5.895 1 97.31 583 GLY B C 1
ATOM 10283 O O . GLY B 1 583 ? 5.73 11.523 -5.625 1 97.31 583 GLY B O 1
ATOM 10284 N N . ILE B 1 584 ? 6.539 13.188 -6.984 1 96.94 584 ILE B N 1
ATOM 10285 C CA . ILE B 1 584 ? 5.617 13 -8.102 1 96.94 584 ILE B CA 1
ATOM 10286 C C . ILE B 1 584 ? 6.398 12.602 -9.352 1 96.94 584 ILE B C 1
ATOM 10288 O O . ILE B 1 584 ? 7.398 13.242 -9.695 1 96.94 584 ILE B O 1
ATOM 10292 N N . PHE B 1 585 ? 5.965 11.508 -9.984 1 95.56 585 PHE B N 1
ATOM 10293 C CA . PHE B 1 585 ? 6.586 11 -11.203 1 95.56 585 PHE B CA 1
ATOM 10294 C C . PHE B 1 585 ? 5.695 11.258 -12.406 1 95.56 585 PHE B C 1
ATOM 10296 O O . PHE B 1 585 ? 6.109 11.914 -13.367 1 95.56 585 PHE B O 1
ATOM 10303 N N . SER B 1 586 ? 4.473 10.805 -12.398 1 95.94 586 SER B N 1
ATOM 10304 C CA . SER B 1 586 ? 3.506 11.023 -13.477 1 95.94 586 SER B CA 1
ATOM 10305 C C . SER B 1 586 ? 2.35 11.898 -13.016 1 95.94 586 SER B C 1
ATOM 10307 O O . SER B 1 586 ? 1.457 11.438 -12.297 1 95.94 586 SER B O 1
ATOM 10309 N N . LEU B 1 587 ? 2.266 13.125 -13.578 1 94.06 587 LEU B N 1
ATOM 10310 C CA . LEU B 1 587 ? 1.32 14.117 -13.086 1 94.06 587 LEU B CA 1
ATOM 10311 C C . LEU B 1 587 ? -0.117 13.68 -13.344 1 94.06 587 LEU B C 1
ATOM 10313 O O . LEU B 1 587 ? -0.938 13.648 -12.422 1 94.06 587 LEU B O 1
ATOM 10317 N N . PRO B 1 588 ? -0.472 13.258 -14.586 1 92.75 588 PRO B N 1
ATOM 10318 C CA . PRO B 1 588 ? -1.874 12.906 -14.828 1 92.75 588 PRO B CA 1
ATOM 10319 C C . PRO B 1 588 ? -2.334 11.703 -14.016 1 92.75 588 PRO B C 1
ATOM 10321 O O . PRO B 1 588 ? -3.451 11.695 -13.492 1 92.75 588 PRO B O 1
ATOM 10324 N N . THR B 1 589 ? -1.501 10.703 -13.93 1 92.25 589 THR B N 1
ATOM 10325 C CA . THR B 1 589 ? -1.887 9.5 -13.195 1 92.25 589 THR B CA 1
ATOM 10326 C C . THR B 1 589 ? -1.876 9.75 -11.695 1 92.25 589 THR B C 1
ATOM 10328 O O . THR B 1 589 ? -2.732 9.242 -10.969 1 92.25 589 THR B O 1
ATOM 10331 N N . TRP B 1 590 ? -0.887 10.547 -11.25 1 93.56 590 TRP B N 1
ATOM 10332 C CA . TRP B 1 590 ? -0.78 10.898 -9.836 1 93.56 590 TRP B CA 1
ATOM 10333 C C . TRP B 1 590 ? -2.055 11.57 -9.344 1 93.56 590 TRP B C 1
ATOM 10335 O O . TRP B 1 590 ? -2.564 11.242 -8.273 1 93.56 590 TRP B O 1
ATOM 10345 N N . LEU B 1 591 ? -2.609 12.43 -10.117 1 91.62 591 LEU B N 1
ATOM 10346 C CA . LEU B 1 591 ? -3.814 13.156 -9.727 1 91.62 591 LEU B CA 1
ATOM 10347 C C . LEU B 1 591 ? -4.98 12.195 -9.508 1 91.62 591 LEU B C 1
ATOM 10349 O O . LEU B 1 591 ? -5.738 12.344 -8.547 1 91.62 591 LEU B O 1
ATOM 10353 N N . LEU B 1 592 ? -5.051 11.195 -10.32 1 91.75 592 LEU B N 1
ATOM 10354 C CA . LEU B 1 592 ? -6.176 10.273 -10.258 1 91.75 592 LEU B CA 1
ATOM 10355 C C . LEU B 1 592 ? -5.945 9.203 -9.195 1 91.75 592 LEU B C 1
ATOM 10357 O O . LEU B 1 592 ? -6.887 8.523 -8.781 1 91.75 592 LEU B O 1
ATOM 10361 N N . GLN B 1 593 ? -4.758 9.039 -8.773 1 90.88 593 GLN B N 1
ATOM 10362 C CA . GLN B 1 593 ? -4.422 7.98 -7.824 1 90.88 593 GLN B CA 1
ATOM 10363 C C . GLN B 1 593 ? -4.43 8.508 -6.391 1 90.88 593 GLN B C 1
ATOM 10365 O O . GLN B 1 593 ? -4.383 7.723 -5.438 1 90.88 593 GLN B O 1
ATOM 10370 N N . THR B 1 594 ? -4.547 9.766 -6.223 1 88.38 594 THR B N 1
ATOM 10371 C CA . THR B 1 594 ? -4.324 10.359 -4.91 1 88.38 594 THR B CA 1
ATOM 10372 C C . THR B 1 594 ? -5.516 11.219 -4.5 1 88.38 594 THR B C 1
ATOM 10374 O O . THR B 1 594 ? -6.586 11.141 -5.105 1 88.38 594 THR B O 1
ATOM 10377 N N . ASP B 1 595 ? -5.371 11.922 -3.4 1 78.56 595 ASP B N 1
ATOM 10378 C CA . ASP B 1 595 ? -6.422 12.789 -2.871 1 78.56 595 ASP B CA 1
ATOM 10379 C C . ASP B 1 595 ? -6.332 14.188 -3.469 1 78.56 595 ASP B C 1
ATOM 10381 O O . ASP B 1 595 ? -6.91 15.141 -2.934 1 78.56 595 ASP B O 1
ATOM 10385 N N . GLN B 1 596 ? -5.656 14.336 -4.566 1 79.62 596 GLN B N 1
ATOM 10386 C CA . GLN B 1 596 ? -5.328 15.672 -5.062 1 79.62 596 GLN B CA 1
ATOM 10387 C C . GLN B 1 596 ? -6.25 16.078 -6.207 1 79.62 596 GLN B C 1
ATOM 10389 O O . GLN B 1 596 ? -5.898 16.938 -7.023 1 79.62 596 GLN B O 1
ATOM 10394 N N . ILE B 1 597 ? -7.414 15.469 -6.301 1 78.12 597 ILE B N 1
ATOM 10395 C CA . ILE B 1 597 ? -8.406 15.969 -7.242 1 78.12 597 ILE B CA 1
ATOM 10396 C C . ILE B 1 597 ? -9.102 17.203 -6.656 1 78.12 597 ILE B C 1
ATOM 10398 O O . ILE B 1 597 ? -10.094 17.062 -5.93 1 78.12 597 ILE B O 1
ATOM 10402 N N . VAL B 1 598 ? -8.5 18.344 -6.867 1 72.56 598 VAL B N 1
ATOM 10403 C CA . VAL B 1 598 ? -8.992 19.594 -6.32 1 72.56 598 VAL B CA 1
ATOM 10404 C C . VAL B 1 598 ? -9 20.672 -7.406 1 72.56 598 VAL B C 1
ATOM 10406 O O . VAL B 1 598 ? -8.172 20.641 -8.32 1 72.56 598 VAL B O 1
ATOM 10409 N N . HIS B 1 599 ? -9.938 21.5 -7.398 1 73.69 599 HIS B N 1
ATOM 10410 C CA . HIS B 1 599 ? -10 22.625 -8.328 1 73.69 599 HIS B CA 1
ATOM 10411 C C . HIS B 1 599 ? -9.305 23.859 -7.75 1 73.69 599 HIS B C 1
ATOM 10413 O O . HIS B 1 599 ? -9.969 24.781 -7.27 1 73.69 599 HIS B O 1
ATOM 10419 N N . ASP B 1 600 ? -7.957 23.922 -7.867 1 72.06 600 ASP B N 1
ATOM 10420 C CA . ASP B 1 600 ? -7.234 25.031 -7.266 1 72.06 600 ASP B CA 1
ATOM 10421 C C . ASP B 1 600 ? -6.555 25.891 -8.328 1 72.06 600 ASP B C 1
ATOM 10423 O O . ASP B 1 600 ? -5.762 26.781 -8.008 1 72.06 600 ASP B O 1
ATOM 10427 N N . GLY B 1 601 ? -6.82 25.562 -9.578 1 77.69 601 GLY B N 1
ATOM 10428 C CA . GLY B 1 601 ? -6.262 26.344 -10.672 1 77.69 601 GLY B CA 1
ATOM 10429 C C . GLY B 1 601 ? -4.855 25.922 -11.055 1 77.69 601 GLY B C 1
ATOM 10430 O O . GLY B 1 601 ? -4.25 26.5 -11.961 1 77.69 601 GLY B O 1
ATOM 10431 N N . SER B 1 602 ? -4.34 24.906 -10.414 1 83.06 602 SER B N 1
ATOM 10432 C CA . SER B 1 602 ? -2.975 24.469 -10.664 1 83.06 602 SER B CA 1
ATOM 10433 C C . SER B 1 602 ? -2.783 24.062 -12.125 1 83.06 602 SER B C 1
ATOM 10435 O O . SER B 1 602 ? -1.717 24.297 -12.703 1 83.06 602 SER B O 1
ATOM 10437 N N . PHE B 1 603 ? -3.791 23.516 -12.703 1 86.75 603 PHE B N 1
ATOM 10438 C CA . PHE B 1 603 ? -3.656 23.016 -14.062 1 86.75 603 PHE B CA 1
ATOM 10439 C C . PHE B 1 603 ? -4.789 23.531 -14.945 1 86.75 603 PHE B C 1
ATOM 10441 O O . PHE B 1 603 ? -5.27 22.812 -15.828 1 86.75 603 PHE B O 1
ATOM 10448 N N . GLY B 1 604 ? -5.223 24.688 -14.617 1 80.88 604 GLY B N 1
ATOM 10449 C CA . GLY B 1 604 ? -6.277 25.312 -15.398 1 80.88 604 GLY B CA 1
ATOM 10450 C C . GLY B 1 604 ? -7.66 25.109 -14.805 1 80.88 604 GLY B C 1
ATOM 10451 O O . GLY B 1 604 ? -7.855 25.266 -13.602 1 80.88 604 GLY B O 1
ATOM 10452 N N . ALA B 1 605 ? -8.602 24.75 -15.664 1 74 605 ALA B N 1
ATOM 10453 C CA . ALA B 1 605 ? -10.008 24.703 -15.273 1 74 605 ALA B CA 1
ATOM 10454 C C . ALA B 1 605 ? -10.312 23.469 -14.445 1 74 605 ALA B C 1
ATOM 10456 O O . ALA B 1 605 ? -11.273 23.438 -13.68 1 74 605 ALA B O 1
ATOM 10457 N N . SER B 1 606 ? -9.469 22.469 -14.695 1 77 606 SER B N 1
ATOM 10458 C CA . SER B 1 606 ? -9.742 21.219 -13.984 1 77 606 SER B CA 1
ATOM 10459 C C . SER B 1 606 ? -8.469 20.422 -13.781 1 77 606 SER B C 1
ATOM 10461 O O . SER B 1 606 ? -7.484 20.594 -14.5 1 77 606 SER B O 1
ATOM 10463 N N . THR B 1 607 ? -8.586 19.609 -12.758 1 81.88 607 THR B N 1
ATOM 10464 C CA . THR B 1 607 ? -7.48 18.688 -12.5 1 81.88 607 THR B CA 1
ATOM 10465 C C . THR B 1 607 ? -7.711 17.359 -13.211 1 81.88 607 THR B C 1
ATOM 10467 O O . THR B 1 607 ? -6.82 16.516 -13.242 1 81.88 607 THR B O 1
ATOM 10470 N N . PHE B 1 608 ? -8.875 17.203 -13.828 1 88.75 608 PHE B N 1
ATOM 10471 C CA . PHE B 1 608 ? -9.109 15.953 -14.547 1 88.75 608 PHE B CA 1
ATOM 10472 C C . PHE B 1 608 ? -8.289 15.906 -15.828 1 88.75 608 PHE B C 1
ATOM 10474 O O . PHE B 1 608 ? -8.312 16.844 -16.625 1 88.75 608 PHE B O 1
ATOM 10481 N N . PRO B 1 609 ? -7.59 14.797 -16.047 1 91.44 609 PRO B N 1
ATOM 10482 C CA . PRO B 1 609 ? -6.625 14.719 -17.141 1 91.44 609 PRO B CA 1
ATOM 10483 C C . PRO B 1 609 ? -7.289 14.805 -18.516 1 91.44 609 PRO B C 1
ATOM 10485 O O . PRO B 1 609 ? -6.609 15.008 -19.531 1 91.44 609 PRO B O 1
ATOM 10488 N N . TRP B 1 610 ? -8.625 14.633 -18.625 1 93.06 610 TRP B N 1
ATOM 10489 C CA . TRP B 1 610 ? -9.281 14.68 -19.938 1 93.06 610 TRP B CA 1
ATOM 10490 C C . TRP B 1 610 ? -9.797 16.094 -20.234 1 93.06 610 TRP B C 1
ATOM 10492 O O . TRP B 1 610 ? -10.242 16.375 -21.344 1 93.06 610 TRP B O 1
ATOM 10502 N N . ILE B 1 611 ? -9.672 16.969 -19.25 1 91.62 611 ILE B N 1
ATOM 10503 C CA . ILE B 1 611 ? -10.016 18.375 -19.453 1 91.62 611 ILE B CA 1
ATOM 10504 C C . ILE B 1 611 ? -8.742 19.188 -19.656 1 91.62 611 ILE B C 1
ATOM 10506 O O . ILE B 1 611 ? -7.961 19.391 -18.719 1 91.62 611 ILE B O 1
ATOM 10510 N N . GLN B 1 612 ? -8.445 19.719 -20.844 1 90.06 612 GLN B N 1
ATOM 10511 C CA . GLN B 1 612 ? -7.254 20.453 -21.234 1 90.06 612 GLN B CA 1
ATOM 10512 C C . GLN B 1 612 ? -5.988 19.656 -20.922 1 90.06 612 GLN B C 1
ATOM 10514 O O . GLN B 1 612 ? -5.141 20.125 -20.156 1 90.06 612 GLN B O 1
ATOM 10519 N N . PRO B 1 613 ? -5.906 18.453 -21.5 1 92.81 613 PRO B N 1
ATOM 10520 C CA . PRO B 1 613 ? -4.82 17.531 -21.172 1 92.81 613 PRO B CA 1
ATOM 10521 C C . PRO B 1 613 ? -3.438 18.125 -21.406 1 92.81 613 PRO B C 1
ATOM 10523 O O . PRO B 1 613 ? -2.467 17.719 -20.75 1 92.81 613 PRO B O 1
ATOM 10526 N N . ALA B 1 614 ? -3.322 19.156 -22.219 1 93.44 614 ALA B N 1
ATOM 10527 C CA . ALA B 1 614 ? -2.037 19.781 -22.531 1 93.44 614 ALA B CA 1
ATOM 10528 C C . ALA B 1 614 ? -1.442 20.453 -21.297 1 93.44 614 ALA B C 1
ATOM 10530 O O . ALA B 1 614 ? -0.22 20.5 -21.141 1 93.44 614 ALA B O 1
ATOM 10531 N N . ASN B 1 615 ? -2.293 20.953 -20.406 1 91.94 615 ASN B N 1
ATOM 10532 C CA . ASN B 1 615 ? -1.847 21.641 -19.203 1 91.94 615 ASN B CA 1
ATOM 10533 C C . ASN B 1 615 ? -1.07 20.703 -18.281 1 91.94 615 ASN B C 1
ATOM 10535 O O . ASN B 1 615 ? -0.121 21.109 -17.609 1 91.94 615 ASN B O 1
ATOM 10539 N N . LEU B 1 616 ? -1.482 19.469 -18.266 1 92.31 616 LEU B N 1
ATOM 10540 C CA . LEU B 1 616 ? -0.792 18.469 -17.453 1 92.31 616 LEU B CA 1
ATOM 10541 C C . LEU B 1 616 ? 0.432 17.938 -18.188 1 92.31 616 LEU B C 1
ATOM 10543 O O . LEU B 1 616 ? 1.498 17.781 -17.578 1 92.31 616 LEU B O 1
ATOM 10547 N N . ALA B 1 617 ? 0.302 17.734 -19.469 1 93.06 617 ALA B N 1
ATOM 10548 C CA . ALA B 1 617 ? 1.359 17.125 -20.266 1 93.06 617 ALA B CA 1
ATOM 10549 C C . ALA B 1 617 ? 2.596 18.016 -20.312 1 93.06 617 ALA B C 1
ATOM 10551 O O . ALA B 1 617 ? 3.725 17.516 -20.359 1 93.06 617 ALA B O 1
ATOM 10552 N N . GLN B 1 618 ? 2.385 19.219 -20.328 1 93.38 618 GLN B N 1
ATOM 10553 C CA . GLN B 1 618 ? 3.471 20.188 -20.516 1 93.38 618 GLN B CA 1
ATOM 10554 C C . GLN B 1 618 ? 4.512 20.047 -19.406 1 93.38 618 GLN B C 1
ATOM 10556 O O . GLN B 1 618 ? 5.703 20.281 -19.625 1 93.38 618 GLN B O 1
ATOM 10561 N N . PHE B 1 619 ? 4.148 19.672 -18.25 1 93.31 619 PHE B N 1
ATOM 10562 C CA . PHE B 1 619 ? 5.086 19.641 -17.125 1 93.31 619 PHE B CA 1
ATOM 10563 C C . PHE B 1 619 ? 5.16 18.234 -16.531 1 93.31 619 PHE B C 1
ATOM 10565 O O . PHE B 1 619 ? 5.551 18.062 -15.383 1 93.31 619 PHE B O 1
ATOM 10572 N N . ASP B 1 620 ? 4.73 17.281 -17.297 1 96.25 620 ASP B N 1
ATOM 10573 C CA . ASP B 1 620 ? 4.75 15.891 -16.844 1 96.25 620 ASP B CA 1
ATOM 10574 C C . ASP B 1 620 ? 6.141 15.281 -17 1 96.25 620 ASP B C 1
ATOM 10576 O O . ASP B 1 620 ? 6.609 15.07 -18.109 1 96.25 620 ASP B O 1
ATOM 10580 N N . PRO B 1 621 ? 6.797 14.898 -15.852 1 96.81 621 PRO B N 1
ATOM 10581 C CA . PRO B 1 621 ? 8.117 14.266 -15.961 1 96.81 621 PRO B CA 1
ATOM 10582 C C . PRO B 1 621 ? 8.07 12.914 -16.656 1 96.81 621 PRO B C 1
ATOM 10584 O O . PRO B 1 621 ? 9.086 12.445 -17.172 1 96.81 621 PRO B O 1
ATOM 10587 N N . ALA B 1 622 ? 6.922 12.281 -16.688 1 96.38 622 ALA B N 1
ATOM 10588 C CA . ALA B 1 622 ? 6.812 10.906 -17.172 1 96.38 622 ALA B CA 1
ATOM 10589 C C . ALA B 1 622 ? 6.586 10.867 -18.688 1 96.38 622 ALA B C 1
ATOM 10591 O O . ALA B 1 622 ? 6.371 9.797 -19.25 1 96.38 622 ALA B O 1
ATOM 10592 N N . ARG B 1 623 ? 6.594 12.016 -19.328 1 95.75 623 ARG B N 1
ATOM 10593 C CA . ARG B 1 623 ? 6.531 12 -20.797 1 95.75 623 ARG B CA 1
ATOM 10594 C C . ARG B 1 623 ? 7.699 11.219 -21.391 1 95.75 623 ARG B C 1
ATOM 10596 O O . ARG B 1 623 ? 8.828 11.328 -20.922 1 95.75 623 ARG B O 1
ATOM 10603 N N . PRO B 1 624 ? 7.434 10.469 -22.469 1 94.75 624 PRO B N 1
ATOM 10604 C CA . PRO B 1 624 ? 8.477 9.594 -23 1 94.75 624 PRO B CA 1
ATOM 10605 C C . PRO B 1 624 ? 9.734 10.359 -23.422 1 94.75 624 PRO B C 1
ATOM 10607 O O . PRO B 1 624 ? 10.852 9.883 -23.219 1 94.75 624 PRO B O 1
ATOM 10610 N N . ASP B 1 625 ? 9.594 11.523 -24.062 1 95.31 625 ASP B N 1
ATOM 10611 C CA . ASP B 1 625 ? 10.75 12.305 -24.484 1 95.31 625 ASP B CA 1
ATOM 10612 C C . ASP B 1 625 ? 11.57 12.766 -23.297 1 95.31 625 ASP B C 1
ATOM 10614 O O . ASP B 1 625 ? 12.797 12.844 -23.359 1 95.31 625 ASP B O 1
ATOM 10618 N N . ARG B 1 626 ? 10.953 13.07 -22.172 1 96.25 626 ARG B N 1
ATOM 10619 C CA . ARG B 1 626 ? 11.648 13.461 -20.953 1 96.25 626 ARG B CA 1
ATOM 10620 C C . ARG B 1 626 ? 12.305 12.258 -20.281 1 96.25 626 ARG B C 1
ATOM 10622 O O . ARG B 1 626 ? 13.445 12.344 -19.812 1 96.25 626 ARG B O 1
ATOM 10629 N N . LEU B 1 627 ? 11.57 11.164 -20.25 1 95.94 627 LEU B N 1
ATOM 10630 C CA . LEU B 1 627 ? 12.102 9.945 -19.641 1 95.94 627 LEU B CA 1
ATOM 10631 C C . LEU B 1 627 ? 13.398 9.523 -20.328 1 95.94 627 LEU B C 1
ATOM 10633 O O . LEU B 1 627 ? 14.305 9 -19.672 1 95.94 627 LEU B O 1
ATOM 10637 N N . ALA B 1 628 ? 13.469 9.727 -21.594 1 94.38 628 ALA B N 1
ATOM 10638 C CA . ALA B 1 628 ? 14.672 9.367 -22.344 1 94.38 628 ALA B CA 1
ATOM 10639 C C . ALA B 1 628 ? 15.891 10.117 -21.828 1 94.38 628 ALA B C 1
ATOM 10641 O O . ALA B 1 628 ? 17.016 9.633 -21.906 1 94.38 628 ALA B O 1
ATOM 10642 N N . GLN B 1 629 ? 15.68 11.25 -21.188 1 95.44 629 GLN B N 1
ATOM 10643 C CA . GLN B 1 629 ? 16.766 12.102 -20.719 1 95.44 629 GLN B CA 1
ATOM 10644 C C . GLN B 1 629 ? 17.203 11.711 -19.312 1 95.44 629 GLN B C 1
ATOM 10646 O O . GLN B 1 629 ? 18.234 12.195 -18.828 1 95.44 629 GLN B O 1
ATOM 10651 N N . PHE B 1 630 ? 16.547 10.766 -18.672 1 95.12 630 PHE B N 1
ATOM 10652 C CA . PHE B 1 630 ? 16.875 10.352 -17.312 1 95.12 630 PHE B CA 1
ATOM 10653 C C . PHE B 1 630 ? 18.203 9.617 -17.281 1 95.12 630 PHE B C 1
ATOM 10655 O O . PHE B 1 630 ? 18.766 9.391 -16.203 1 95.12 630 PHE B O 1
ATOM 10662 N N . ARG B 1 631 ? 18.797 9.305 -18.391 1 91.88 631 ARG B N 1
ATOM 10663 C CA . ARG B 1 631 ? 20.109 8.672 -18.453 1 91.88 631 ARG B CA 1
ATOM 10664 C C . ARG B 1 631 ? 21.188 9.586 -17.891 1 91.88 631 ARG B C 1
ATOM 10666 O O . ARG B 1 631 ? 22.25 9.125 -17.484 1 91.88 631 ARG B O 1
ATOM 10673 N N . HIS B 1 632 ? 20.859 10.898 -17.797 1 93.5 632 HIS B N 1
ATOM 10674 C CA . HIS B 1 632 ? 21.828 11.875 -17.297 1 93.5 632 HIS B CA 1
ATOM 10675 C C . HIS B 1 632 ? 21.609 12.141 -15.812 1 93.5 632 HIS B C 1
ATOM 10677 O O . HIS B 1 632 ? 22.344 12.922 -15.203 1 93.5 632 HIS B O 1
ATOM 10683 N N . ALA B 1 633 ? 20.688 11.469 -15.203 1 95.88 633 ALA B N 1
ATOM 10684 C CA . ALA B 1 633 ? 20.375 11.688 -13.789 1 95.88 633 ALA B CA 1
ATOM 10685 C C . ALA B 1 633 ? 21.562 11.305 -12.914 1 95.88 633 ALA B C 1
ATOM 10687 O O . ALA B 1 633 ? 22.312 10.375 -13.234 1 95.88 633 ALA B O 1
ATOM 10688 N N . PRO B 1 634 ? 21.828 12.039 -11.852 1 96.38 634 PRO B N 1
ATOM 10689 C CA . PRO B 1 634 ? 22.844 11.602 -10.883 1 96.38 634 PRO B CA 1
ATOM 10690 C C . PRO B 1 634 ? 22.422 10.367 -10.094 1 96.38 634 PRO B C 1
ATOM 10692 O O . PRO B 1 634 ? 21.234 10.008 -10.094 1 96.38 634 PRO B O 1
ATOM 10695 N N . PRO B 1 635 ? 23.469 9.727 -9.453 1 94.81 635 PRO B N 1
ATOM 10696 C CA . PRO B 1 635 ? 23.047 8.695 -8.5 1 94.81 635 PRO B CA 1
ATOM 10697 C C . PRO B 1 635 ? 21.984 9.188 -7.527 1 94.81 635 PRO B C 1
ATOM 10699 O O . PRO B 1 635 ? 22.109 10.273 -6.961 1 94.81 635 PRO B O 1
ATOM 10702 N N . THR B 1 636 ? 20.922 8.383 -7.41 1 96.31 636 THR B N 1
ATOM 10703 C CA . THR B 1 636 ? 19.797 8.906 -6.66 1 96.31 636 THR B CA 1
ATOM 10704 C C . THR B 1 636 ? 19.297 7.891 -5.637 1 96.31 636 THR B C 1
ATOM 10706 O O . THR B 1 636 ? 19.078 6.723 -5.969 1 96.31 636 THR B O 1
ATOM 10709 N N . LEU B 1 637 ? 19.188 8.289 -4.359 1 95.5 637 LEU B N 1
ATOM 10710 C CA . LEU B 1 637 ? 18.469 7.559 -3.334 1 95.5 637 LEU B CA 1
ATOM 10711 C C . LEU B 1 637 ? 16.984 7.906 -3.367 1 95.5 637 LEU B C 1
ATOM 10713 O O . LEU B 1 637 ? 16.609 9.062 -3.17 1 95.5 637 LEU B O 1
ATOM 10717 N N . VAL B 1 638 ? 16.172 6.934 -3.688 1 95.62 638 VAL B N 1
ATOM 10718 C CA . VAL B 1 638 ? 14.719 7.102 -3.699 1 95.62 638 VAL B CA 1
ATOM 10719 C C . VAL B 1 638 ? 14.125 6.57 -2.395 1 95.62 638 VAL B C 1
ATOM 10721 O O . VAL B 1 638 ? 14.398 5.434 -2.002 1 95.62 638 VAL B O 1
ATOM 10724 N N . THR B 1 639 ? 13.312 7.395 -1.658 1 94.19 639 THR B N 1
ATOM 10725 C CA . THR B 1 639 ? 12.742 6.973 -0.385 1 94.19 639 THR B CA 1
ATOM 10726 C C . THR B 1 639 ? 11.234 7.215 -0.366 1 94.19 639 THR B C 1
ATOM 10728 O O . THR B 1 639 ? 10.734 8.117 -1.046 1 94.19 639 THR B O 1
ATOM 10731 N N . SER B 1 640 ? 10.477 6.375 0.352 1 93 640 SER B N 1
ATOM 10732 C CA . SER B 1 640 ? 9.023 6.508 0.409 1 93 640 SER B CA 1
ATOM 10733 C C . SER B 1 640 ? 8.453 5.82 1.646 1 93 640 SER B C 1
ATOM 10735 O O . SER B 1 640 ? 9.047 4.867 2.162 1 93 640 SER B O 1
ATOM 10737 N N . GLY B 1 641 ? 7.352 6.395 2.186 1 90.81 641 GLY B N 1
ATOM 10738 C CA . GLY B 1 641 ? 6.496 5.695 3.135 1 90.81 641 GLY B CA 1
ATOM 10739 C C . GLY B 1 641 ? 5.316 5.004 2.479 1 90.81 641 GLY B C 1
ATOM 10740 O O . GLY B 1 641 ? 4.602 5.609 1.68 1 90.81 641 GLY B O 1
ATOM 10741 N N . ASP B 1 642 ? 5.055 3.773 2.85 1 87.19 642 ASP B N 1
ATOM 10742 C CA . ASP B 1 642 ? 4.07 2.951 2.15 1 87.19 642 ASP B CA 1
ATOM 10743 C C . ASP B 1 642 ? 2.648 3.396 2.484 1 87.19 642 ASP B C 1
ATOM 10745 O O . ASP B 1 642 ? 1.705 3.07 1.761 1 87.19 642 ASP B O 1
ATOM 10749 N N . ARG B 1 643 ? 2.479 4.133 3.533 1 85.19 643 ARG B N 1
ATOM 10750 C CA . ARG B 1 643 ? 1.148 4.582 3.93 1 85.19 643 ARG B CA 1
ATOM 10751 C C . ARG B 1 643 ? 0.881 6.004 3.439 1 85.19 643 ARG B C 1
ATOM 10753 O O . ARG B 1 643 ? -0.044 6.664 3.912 1 85.19 643 ARG B O 1
ATOM 10760 N N . ASP B 1 644 ? 1.707 6.512 2.543 1 90.44 644 ASP B N 1
ATOM 10761 C CA . ASP B 1 644 ? 1.521 7.836 1.959 1 90.44 644 ASP B CA 1
ATOM 10762 C C . ASP B 1 644 ? 0.494 7.797 0.829 1 90.44 644 ASP B C 1
ATOM 10764 O O . ASP B 1 644 ? 0.779 7.293 -0.259 1 90.44 644 ASP B O 1
ATOM 10768 N N . TYR B 1 645 ? -0.653 8.445 1.002 1 86.12 645 TYR B N 1
ATOM 10769 C CA . TYR B 1 645 ? -1.691 8.453 -0.021 1 86.12 645 TYR B CA 1
ATOM 10770 C C . TYR B 1 645 ? -1.604 9.719 -0.874 1 86.12 645 TYR B C 1
ATOM 10772 O O . TYR B 1 645 ? -2.246 9.805 -1.923 1 86.12 645 TYR B O 1
ATOM 10780 N N . ARG B 1 646 ? -0.752 10.641 -0.48 1 90.62 646 ARG B N 1
ATOM 10781 C CA . ARG B 1 646 ? -0.511 11.859 -1.248 1 90.62 646 ARG B CA 1
ATOM 10782 C C . ARG B 1 646 ? 0.518 11.617 -2.348 1 90.62 646 ARG B C 1
ATOM 10784 O O . ARG B 1 646 ? 0.395 12.156 -3.449 1 90.62 646 ARG B O 1
ATOM 10791 N N . SER B 1 647 ? 1.529 10.93 -2 1 93.81 647 SER B N 1
ATOM 10792 C CA . SER B 1 647 ? 2.559 10.453 -2.922 1 93.81 647 SER B CA 1
ATOM 10793 C C . SER B 1 647 ? 2.826 8.961 -2.732 1 93.81 647 SER B C 1
ATOM 10795 O O . SER B 1 647 ? 3.818 8.578 -2.109 1 93.81 647 SER B O 1
ATOM 10797 N N . PRO B 1 648 ? 2.004 8.164 -3.379 1 91.56 648 PRO B N 1
ATOM 10798 C CA . PRO B 1 648 ? 2.082 6.727 -3.119 1 91.56 648 PRO B CA 1
ATOM 10799 C C . PRO B 1 648 ? 3.42 6.125 -3.535 1 91.56 648 PRO B C 1
ATOM 10801 O O . PRO B 1 648 ? 4.094 6.656 -4.422 1 91.56 648 PRO B O 1
ATOM 10804 N N . THR B 1 649 ? 3.783 5 -2.877 1 91.69 649 THR B N 1
ATOM 10805 C CA . THR B 1 649 ? 5.047 4.316 -3.115 1 91.69 649 THR B CA 1
ATOM 10806 C C . THR B 1 649 ? 5.191 3.936 -4.586 1 91.69 649 THR B C 1
ATOM 10808 O O . THR B 1 649 ? 6.305 3.82 -5.098 1 91.69 649 THR B O 1
ATOM 10811 N N . THR B 1 650 ? 4.117 3.816 -5.301 1 92.81 650 THR B N 1
ATOM 10812 C CA . THR B 1 650 ? 4.172 3.469 -6.715 1 92.81 650 THR B CA 1
ATOM 10813 C C . THR B 1 650 ? 4.867 4.566 -7.516 1 92.81 650 THR B C 1
ATOM 10815 O O . THR B 1 650 ? 5.523 4.289 -8.523 1 92.81 650 THR B O 1
ATOM 10818 N N . GLU B 1 651 ? 4.738 5.852 -7.121 1 95.5 651 GLU B N 1
ATOM 10819 C CA . GLU B 1 651 ? 5.5 6.93 -7.746 1 95.5 651 GLU B CA 1
ATOM 10820 C C . GLU B 1 651 ? 7 6.727 -7.559 1 95.5 651 GLU B C 1
ATOM 10822 O O . GLU B 1 651 ? 7.777 6.926 -8.492 1 95.5 651 GLU B O 1
ATOM 10827 N N . ALA B 1 652 ? 7.375 6.344 -6.352 1 93.75 652 ALA B N 1
ATOM 10828 C CA . ALA B 1 652 ? 8.781 6.082 -6.043 1 93.75 652 ALA B CA 1
ATOM 10829 C C . ALA B 1 652 ? 9.312 4.914 -6.867 1 93.75 652 ALA B C 1
ATOM 10831 O O . ALA B 1 652 ? 10.422 4.977 -7.398 1 93.75 652 ALA B O 1
ATOM 10832 N N . LEU B 1 653 ? 8.523 3.873 -6.992 1 91.38 653 LEU B N 1
ATOM 10833 C CA . LEU B 1 653 ? 8.922 2.703 -7.766 1 91.38 653 LEU B CA 1
ATOM 10834 C C . LEU B 1 653 ? 9.117 3.061 -9.234 1 91.38 653 LEU B C 1
ATOM 10836 O O . LEU B 1 653 ? 10.094 2.633 -9.859 1 91.38 653 LEU B O 1
ATOM 10840 N N . ALA B 1 654 ? 8.18 3.811 -9.781 1 94.31 654 ALA B N 1
ATOM 10841 C CA . ALA B 1 654 ? 8.281 4.215 -11.18 1 94.31 654 ALA B CA 1
ATOM 10842 C C . ALA B 1 654 ? 9.547 5.035 -11.422 1 94.31 654 ALA B C 1
ATOM 10844 O O . ALA B 1 654 ? 10.266 4.805 -12.398 1 94.31 654 ALA B O 1
ATOM 10845 N N . PHE B 1 655 ? 9.82 5.969 -10.562 1 95.75 655 PHE B N 1
ATOM 10846 C CA . PHE B 1 655 ? 11.023 6.785 -10.672 1 95.75 655 PHE B CA 1
ATOM 10847 C C . PHE B 1 655 ? 12.273 5.922 -10.562 1 95.75 655 PHE B C 1
ATOM 10849 O O . PHE B 1 655 ? 13.18 6.031 -11.398 1 95.75 655 PHE B O 1
ATOM 10856 N N . PHE B 1 656 ? 12.328 4.996 -9.594 1 92.31 656 PHE B N 1
ATOM 10857 C CA . PHE B 1 656 ? 13.453 4.113 -9.328 1 92.31 656 PHE B CA 1
ATOM 10858 C C . PHE B 1 656 ? 13.734 3.217 -10.531 1 92.31 656 PHE B C 1
ATOM 10860 O O . PHE B 1 656 ? 14.875 3.109 -10.984 1 92.31 656 PHE B O 1
ATOM 10867 N N . LYS B 1 657 ? 12.727 2.713 -11.016 1 89 657 LYS B N 1
ATOM 10868 C CA . LYS B 1 657 ? 12.891 1.775 -12.125 1 89 657 LYS B CA 1
ATOM 10869 C C . LYS B 1 657 ? 13.273 2.502 -13.406 1 89 657 LYS B C 1
ATOM 10871 O O . LYS B 1 657 ? 14.008 1.959 -14.242 1 89 657 LYS B O 1
ATOM 10876 N N . THR B 1 658 ? 12.742 3.705 -13.594 1 93.12 658 THR B N 1
ATOM 10877 C CA . THR B 1 658 ? 13.188 4.512 -14.727 1 93.12 658 THR B CA 1
ATOM 10878 C C . THR B 1 658 ? 14.688 4.766 -14.648 1 93.12 658 THR B C 1
ATOM 10880 O O . THR B 1 658 ? 15.398 4.617 -15.648 1 93.12 658 THR B O 1
ATOM 10883 N N . LEU B 1 659 ? 15.172 5.141 -13.445 1 92.75 659 LEU B N 1
ATOM 10884 C CA . LEU B 1 659 ? 16.609 5.355 -13.266 1 92.75 659 LEU B CA 1
ATOM 10885 C C . LEU B 1 659 ? 17.391 4.086 -13.586 1 92.75 659 LEU B C 1
ATOM 10887 O O . LEU B 1 659 ? 18.359 4.121 -14.352 1 92.75 659 LEU B O 1
ATOM 10891 N N . ARG B 1 660 ? 16.938 2.996 -13.117 1 86.75 660 ARG B N 1
ATOM 10892 C CA . ARG B 1 660 ? 17.609 1.723 -13.359 1 86.75 660 ARG B CA 1
ATOM 10893 C C . ARG B 1 660 ? 17.594 1.359 -14.836 1 86.75 660 ARG B C 1
ATOM 10895 O O . ARG B 1 660 ? 18.609 0.903 -15.383 1 86.75 660 ARG B O 1
ATOM 10902 N N . GLY B 1 661 ? 16.438 1.522 -15.375 1 86.25 661 GLY B N 1
ATOM 10903 C CA . GLY B 1 661 ? 16.312 1.237 -16.797 1 86.25 661 GLY B CA 1
ATOM 10904 C C . GLY B 1 661 ? 17.203 2.1 -17.656 1 86.25 661 GLY B C 1
ATOM 10905 O O . GLY B 1 661 ? 17.641 1.677 -18.734 1 86.25 661 GLY B O 1
ATOM 10906 N N . GLN B 1 662 ? 17.547 3.293 -17.172 1 89.56 662 GLN B N 1
ATOM 10907 C CA . GLN B 1 662 ? 18.375 4.246 -17.891 1 89.56 662 GLN B CA 1
ATOM 10908 C C . GLN B 1 662 ? 19.844 4.078 -17.531 1 89.56 662 GLN B C 1
ATOM 10910 O O . GLN B 1 662 ? 20.703 4.793 -18.047 1 89.56 662 GLN B O 1
ATOM 10915 N N . GLY B 1 663 ? 20.125 3.176 -16.656 1 85.69 663 GLY B N 1
ATOM 10916 C CA . GLY B 1 663 ? 21.5 2.9 -16.266 1 85.69 663 GLY B CA 1
ATOM 10917 C C . GLY B 1 663 ? 22.047 3.885 -15.242 1 85.69 663 GLY B C 1
ATOM 10918 O O . GLY B 1 663 ? 23.25 4.012 -15.078 1 85.69 663 GLY B O 1
ATOM 10919 N N . ALA B 1 664 ? 21.219 4.688 -14.617 1 89.88 664 ALA B N 1
ATOM 10920 C CA . ALA B 1 664 ? 21.641 5.566 -13.531 1 89.88 664 ALA B CA 1
ATOM 10921 C C . ALA B 1 664 ? 21.672 4.82 -12.203 1 89.88 664 ALA B C 1
ATOM 10923 O O . ALA B 1 664 ? 20.719 4.113 -11.867 1 89.88 664 ALA B O 1
ATOM 10924 N N . PRO B 1 665 ? 22.766 4.957 -11.422 1 88.88 665 PRO B N 1
ATOM 10925 C CA . PRO B 1 665 ? 22.766 4.316 -10.102 1 88.88 665 PRO B CA 1
ATOM 10926 C C . PRO B 1 665 ? 21.625 4.797 -9.211 1 88.88 665 PRO B C 1
ATOM 10928 O O . PRO B 1 665 ? 21.344 5.996 -9.164 1 88.88 665 PRO B O 1
ATOM 10931 N N . ALA B 1 666 ? 20.984 3.881 -8.641 1 90.44 666 ALA B N 1
ATOM 10932 C CA . ALA B 1 666 ? 19.844 4.242 -7.797 1 90.44 666 ALA B CA 1
ATOM 10933 C C . ALA B 1 666 ? 19.703 3.27 -6.633 1 90.44 666 ALA B C 1
ATOM 10935 O O . ALA B 1 666 ? 20.094 2.104 -6.734 1 90.44 666 ALA B O 1
ATOM 10936 N N . ALA B 1 667 ? 19.234 3.738 -5.535 1 88.38 667 ALA B N 1
ATOM 10937 C CA . ALA B 1 667 ? 18.844 2.951 -4.371 1 88.38 667 ALA B CA 1
ATOM 10938 C C . ALA B 1 667 ? 17.422 3.293 -3.93 1 88.38 667 ALA B C 1
ATOM 10940 O O . ALA B 1 667 ? 16.922 4.387 -4.203 1 88.38 667 ALA B O 1
ATOM 10941 N N . LEU B 1 668 ? 16.703 2.301 -3.344 1 89 668 LEU B N 1
ATOM 10942 C CA . LEU B 1 668 ? 15.336 2.473 -2.873 1 89 668 LEU B CA 1
ATOM 10943 C C . LEU B 1 668 ? 15.227 2.15 -1.387 1 89 668 LEU B C 1
ATOM 10945 O O . LEU B 1 668 ? 15.664 1.083 -0.946 1 89 668 LEU B O 1
ATOM 10949 N N . LEU B 1 669 ? 14.75 3.084 -0.578 1 89.12 669 LEU B N 1
ATOM 10950 C CA . LEU B 1 669 ? 14.461 2.91 0.841 1 89.12 669 LEU B CA 1
ATOM 10951 C C . LEU B 1 669 ? 12.984 3.152 1.126 1 89.12 669 LEU B C 1
ATOM 10953 O O . LEU B 1 669 ? 12.484 4.266 0.945 1 89.12 669 LEU B O 1
ATOM 10957 N N . THR B 1 670 ? 12.242 2.115 1.52 1 88.06 670 THR B N 1
ATOM 10958 C CA . THR B 1 670 ? 10.82 2.266 1.826 1 88.06 670 THR B CA 1
ATOM 10959 C C . THR B 1 670 ? 10.531 1.847 3.264 1 88.06 670 THR B C 1
ATOM 10961 O O . THR B 1 670 ? 11.242 1.011 3.828 1 88.06 670 THR B O 1
ATOM 10964 N N . PHE B 1 671 ? 9.547 2.457 3.867 1 87.62 671 PHE B N 1
ATOM 10965 C CA . PHE B 1 671 ? 9.07 2.146 5.211 1 87.62 671 PHE B CA 1
ATOM 10966 C C . PHE B 1 671 ? 7.609 1.723 5.188 1 87.62 671 PHE B C 1
ATOM 10968 O O . PHE B 1 671 ? 6.73 2.523 4.859 1 87.62 671 PHE B O 1
ATOM 10975 N N . ALA B 1 672 ? 7.332 0.521 5.605 1 82 672 ALA B N 1
ATOM 10976 C CA . ALA B 1 672 ? 5.996 -0.056 5.477 1 82 672 ALA B CA 1
ATOM 10977 C C . ALA B 1 672 ? 5.008 0.638 6.41 1 82 672 ALA B C 1
ATOM 10979 O O . ALA B 1 672 ? 3.814 0.714 6.113 1 82 672 ALA B O 1
ATOM 10980 N N . ASP B 1 673 ? 5.488 1.187 7.5 1 84.81 673 ASP B N 1
ATOM 10981 C CA . ASP B 1 673 ? 4.59 1.703 8.523 1 84.81 673 ASP B CA 1
ATOM 10982 C C . ASP B 1 673 ? 4.688 3.223 8.625 1 84.81 673 ASP B C 1
ATOM 10984 O O . ASP B 1 673 ? 4.371 3.803 9.672 1 84.81 673 ASP B O 1
ATOM 10988 N N . GLU B 1 674 ? 5.148 3.869 7.551 1 89.31 674 GLU B N 1
ATOM 10989 C CA . GLU B 1 674 ? 5.316 5.32 7.586 1 89.31 674 GLU B CA 1
ATOM 10990 C C . GLU B 1 674 ? 4.457 6 6.523 1 89.31 674 GLU B C 1
ATOM 10992 O O . GLU B 1 674 ? 4.137 5.395 5.496 1 89.31 674 GLU B O 1
ATOM 10997 N N . GLY B 1 675 ? 4.129 7.246 6.852 1 89.56 675 GLY B N 1
ATOM 10998 C CA . GLY B 1 675 ? 3.451 8.109 5.891 1 89.56 675 GLY B CA 1
ATOM 10999 C C . GLY B 1 675 ? 4.398 9.023 5.137 1 89.56 675 GLY B C 1
ATOM 11000 O O . GLY B 1 675 ? 5.543 8.648 4.863 1 89.56 675 GLY B O 1
ATOM 11001 N N . HIS B 1 676 ? 4 10.18 4.762 1 90.19 676 HIS B N 1
ATOM 11002 C CA . HIS B 1 676 ? 4.621 11.117 3.836 1 90.19 676 HIS B CA 1
ATOM 11003 C C . HIS B 1 676 ? 5.949 11.633 4.383 1 90.19 676 HIS B C 1
ATOM 11005 O O . HIS B 1 676 ? 6.883 11.891 3.619 1 90.19 676 HIS B O 1
ATOM 11011 N N . TRP B 1 677 ? 6.148 11.703 5.707 1 89.12 677 TRP B N 1
ATOM 11012 C CA . TRP B 1 677 ? 7.289 12.438 6.242 1 89.12 677 TRP B CA 1
ATOM 11013 C C . TRP B 1 677 ? 8.195 11.516 7.055 1 89.12 677 TRP B C 1
ATOM 11015 O O . TRP B 1 677 ? 9.242 11.938 7.543 1 89.12 677 TRP B O 1
ATOM 11025 N N . ILE B 1 678 ? 7.91 10.281 7.23 1 89.69 678 ILE B N 1
ATOM 11026 C CA . ILE B 1 678 ? 8.672 9.289 7.984 1 89.69 678 ILE B CA 1
ATOM 11027 C C . ILE B 1 678 ? 8.891 9.789 9.414 1 89.69 678 ILE B C 1
ATOM 11029 O O . ILE B 1 678 ? 10.023 9.836 9.898 1 89.69 678 ILE B O 1
ATOM 11033 N N . THR B 1 679 ? 7.867 10.172 10.094 1 87.31 679 THR B N 1
ATOM 11034 C CA . THR B 1 679 ? 8 10.734 11.43 1 87.31 679 THR B CA 1
ATOM 11035 C C . THR B 1 679 ? 7.191 9.93 12.445 1 87.31 679 THR B C 1
ATOM 11037 O O . THR B 1 679 ? 7.117 10.297 13.617 1 87.31 679 THR B O 1
ATOM 11040 N N . ASP B 1 680 ? 6.613 8.859 11.984 1 85.56 680 ASP B N 1
ATOM 11041 C CA . ASP B 1 680 ? 5.754 8.102 12.891 1 85.56 680 ASP B CA 1
ATOM 11042 C C . ASP B 1 680 ? 6.582 7.32 13.906 1 85.56 680 ASP B C 1
ATOM 11044 O O . ASP B 1 680 ? 6.191 7.199 15.07 1 85.56 680 ASP B O 1
ATOM 11048 N N . ARG B 1 681 ? 7.66 6.844 13.547 1 89.56 681 ARG B N 1
ATOM 11049 C CA . ARG B 1 681 ? 8.594 6.137 14.43 1 89.56 681 ARG B CA 1
ATOM 11050 C C . ARG B 1 681 ? 9.977 6.777 14.383 1 89.56 681 ARG B C 1
ATOM 11052 O O . ARG B 1 681 ? 10.602 6.848 13.328 1 89.56 681 ARG B O 1
ATOM 11059 N N . GLU B 1 682 ? 10.477 7.086 15.477 1 93 682 GLU B N 1
ATOM 11060 C CA . GLU B 1 682 ? 11.758 7.789 15.578 1 93 682 GLU B CA 1
ATOM 11061 C C . GLU B 1 682 ? 12.891 6.945 15.016 1 93 682 GLU B C 1
ATOM 11063 O O . GLU B 1 682 ? 13.828 7.477 14.414 1 93 682 GLU B O 1
ATOM 11068 N N . GLU B 1 683 ? 12.805 5.668 15.188 1 91.62 683 GLU B N 1
ATOM 11069 C CA . GLU B 1 683 ? 13.852 4.785 14.672 1 91.62 683 GLU B CA 1
ATOM 11070 C C . GLU B 1 683 ? 13.891 4.809 13.148 1 91.62 683 GLU B C 1
ATOM 11072 O O . GLU B 1 683 ? 14.961 4.668 12.555 1 91.62 683 GLU B O 1
ATOM 11077 N N . ASN B 1 684 ? 12.742 4.891 12.523 1 91.44 684 ASN B N 1
ATOM 11078 C CA . ASN B 1 684 ? 12.695 5.012 11.07 1 91.44 684 ASN B CA 1
ATOM 11079 C C . ASN B 1 684 ? 13.328 6.316 10.594 1 91.44 684 ASN B C 1
ATOM 11081 O O . ASN B 1 684 ? 14.047 6.336 9.586 1 91.44 684 ASN B O 1
ATOM 11085 N N . ALA B 1 685 ? 13.023 7.387 11.32 1 93.5 685 ALA B N 1
ATOM 11086 C CA . ALA B 1 685 ? 13.641 8.664 10.984 1 93.5 685 ALA B CA 1
ATOM 11087 C C . ALA B 1 685 ? 15.164 8.586 11.102 1 93.5 685 ALA B C 1
ATOM 11089 O O . ALA B 1 685 ? 15.883 9.125 10.266 1 93.5 685 ALA B O 1
ATOM 11090 N N . LEU B 1 686 ? 15.641 7.949 12.164 1 93.31 686 LEU B N 1
ATOM 11091 C CA . LEU B 1 686 ? 17.078 7.75 12.344 1 93.31 686 LEU B CA 1
ATOM 11092 C C . LEU B 1 686 ? 17.672 6.996 11.164 1 93.31 686 LEU B C 1
ATOM 11094 O O . LEU B 1 686 ? 18.703 7.395 10.625 1 93.31 686 LEU B O 1
ATOM 11098 N N . ARG B 1 687 ? 17 5.949 10.789 1 91.12 687 ARG B N 1
ATOM 11099 C CA . ARG B 1 687 ? 17.469 5.16 9.648 1 91.12 687 ARG B CA 1
ATOM 11100 C C . ARG B 1 687 ? 17.484 5.996 8.375 1 91.12 687 ARG B C 1
ATOM 11102 O O . ARG B 1 687 ? 18.391 5.883 7.562 1 91.12 687 ARG B O 1
ATOM 11109 N N . TRP B 1 688 ? 16.469 6.734 8.195 1 93.12 688 TRP B N 1
ATOM 11110 C CA . TRP B 1 688 ? 16.406 7.605 7.027 1 93.12 688 TRP B CA 1
ATOM 11111 C C . TRP B 1 688 ? 17.609 8.531 6.977 1 93.12 688 TRP B C 1
ATOM 11113 O O . TRP B 1 688 ? 18.312 8.602 5.961 1 93.12 688 TRP B O 1
ATOM 11123 N N . TYR B 1 689 ? 17.953 9.211 8.102 1 94.62 689 TYR B N 1
ATOM 11124 C CA . TYR B 1 689 ? 19.062 10.156 8.141 1 94.62 689 TYR B CA 1
ATOM 11125 C C . TYR B 1 689 ? 20.391 9.438 7.93 1 94.62 689 TYR B C 1
ATOM 11127 O O . TYR B 1 689 ? 21.234 9.898 7.152 1 94.62 689 TYR B O 1
ATOM 11135 N N . ARG B 1 690 ? 20.578 8.328 8.578 1 93.12 690 ARG B N 1
ATOM 11136 C CA . ARG B 1 690 ? 21.828 7.586 8.43 1 93.12 690 ARG B CA 1
ATOM 11137 C C . ARG B 1 690 ? 22.047 7.191 6.969 1 93.12 690 ARG B C 1
ATOM 11139 O O . ARG B 1 690 ? 23.156 7.359 6.441 1 93.12 690 ARG B O 1
ATOM 11146 N N . THR B 1 691 ? 20.984 6.719 6.371 1 92.12 691 THR B N 1
ATOM 11147 C CA . THR B 1 691 ? 21.078 6.281 4.984 1 92.12 691 THR B CA 1
ATOM 11148 C C . THR B 1 691 ? 21.312 7.469 4.055 1 92.12 691 THR B C 1
ATOM 11150 O O . THR B 1 691 ? 22.156 7.402 3.156 1 92.12 691 THR B O 1
ATOM 11153 N N . ALA B 1 692 ? 20.578 8.523 4.258 1 94.44 692 ALA B N 1
ATOM 11154 C CA . ALA B 1 692 ? 20.703 9.719 3.424 1 94.44 692 ALA B CA 1
ATOM 11155 C C . ALA B 1 692 ? 22.094 10.344 3.545 1 94.44 692 ALA B C 1
ATOM 11157 O O . ALA B 1 692 ? 22.703 10.688 2.539 1 94.44 692 ALA B O 1
ATOM 11158 N N . PHE B 1 693 ? 22.625 10.461 4.773 1 96.06 693 PHE B N 1
ATOM 11159 C CA . PHE B 1 693 ? 23.969 11.008 4.996 1 96.06 693 PHE B CA 1
ATOM 11160 C C . PHE B 1 693 ? 25.031 10.156 4.316 1 96.06 693 PHE B C 1
ATOM 11162 O O . PHE B 1 693 ? 25.922 10.672 3.654 1 96.06 693 PHE B O 1
ATOM 11169 N N . ALA B 1 694 ? 24.844 8.883 4.465 1 94.25 694 ALA B N 1
ATOM 11170 C CA . ALA B 1 694 ? 25.828 7.969 3.873 1 94.25 694 ALA B CA 1
ATOM 11171 C C . ALA B 1 694 ? 25.781 8.039 2.35 1 94.25 694 ALA B C 1
ATOM 11173 O O . ALA B 1 694 ? 26.828 7.98 1.691 1 94.25 694 ALA B O 1
ATOM 11174 N N . TRP B 1 695 ? 24.609 8.125 1.795 1 94.5 695 TRP B N 1
ATOM 11175 C CA . TRP B 1 695 ? 24.453 8.203 0.346 1 94.5 695 TRP B CA 1
ATOM 11176 C C . TRP B 1 695 ? 25.125 9.461 -0.204 1 94.5 695 TRP B C 1
ATOM 11178 O O . TRP B 1 695 ? 25.906 9.398 -1.152 1 94.5 695 TRP B O 1
ATOM 11188 N N . ALA B 1 696 ? 24.781 10.586 0.382 1 96.81 696 ALA B N 1
ATOM 11189 C CA . ALA B 1 696 ? 25.359 11.852 -0.063 1 96.81 696 ALA B CA 1
ATOM 11190 C C . ALA B 1 696 ? 26.875 11.82 0.031 1 96.81 696 ALA B C 1
ATOM 11192 O O . ALA B 1 696 ? 27.578 12.266 -0.886 1 96.81 696 ALA B O 1
ATOM 11193 N N . LYS B 1 697 ? 27.375 11.297 1.102 1 96.31 697 LYS B N 1
ATOM 11194 C CA . LYS B 1 697 ? 28.812 11.188 1.294 1 96.31 697 LYS B CA 1
ATOM 11195 C C . LYS B 1 697 ? 29.453 10.32 0.212 1 96.31 697 LYS B C 1
ATOM 11197 O O . LYS B 1 697 ? 30.484 10.672 -0.344 1 96.31 697 LYS B O 1
ATOM 11202 N N . SER B 1 698 ? 28.812 9.219 -0.097 1 94.38 698 SER B N 1
ATOM 11203 C CA . SER B 1 698 ? 29.312 8.312 -1.12 1 94.38 698 SER B CA 1
ATOM 11204 C C . SER B 1 698 ? 29.359 8.984 -2.486 1 94.38 698 SER B C 1
ATOM 11206 O O . SER B 1 698 ? 30.281 8.773 -3.266 1 94.38 698 SER B O 1
ATOM 11208 N N . CYS B 1 699 ? 28.375 9.789 -2.783 1 95.62 699 CYS B N 1
ATOM 11209 C CA . CYS B 1 699 ? 28.328 10.5 -4.051 1 95.62 699 CYS B CA 1
ATOM 11210 C C . CYS B 1 699 ? 29.406 11.57 -4.117 1 95.62 699 CYS B C 1
ATOM 11212 O O . CYS B 1 699 ? 30.125 11.672 -5.113 1 95.62 699 CYS B O 1
ATOM 11214 N N . VAL B 1 700 ? 29.562 12.312 -3.031 1 97.25 700 VAL B N 1
ATOM 11215 C CA . VAL B 1 700 ? 30.5 13.43 -2.98 1 97.25 700 VAL B CA 1
ATOM 11216 C C . VAL B 1 700 ? 31.938 12.898 -3.021 1 97.25 700 VAL B C 1
ATOM 11218 O O . VAL B 1 700 ? 32.812 13.531 -3.602 1 97.25 700 VAL B O 1
ATOM 11221 N N . GLU B 1 701 ? 32.156 11.758 -2.459 1 95.69 701 GLU B N 1
ATOM 11222 C CA . GLU B 1 701 ? 33.469 11.164 -2.424 1 95.69 701 GLU B CA 1
ATOM 11223 C C . GLU B 1 701 ? 33.781 10.383 -3.701 1 95.69 701 GLU B C 1
ATOM 11225 O O . GLU B 1 701 ? 34.875 9.898 -3.896 1 95.69 701 GLU B O 1
ATOM 11230 N N . GLY B 1 702 ? 32.781 10.25 -4.492 1 92.31 702 GLY B N 1
ATOM 11231 C CA . GLY B 1 702 ? 33 9.586 -5.77 1 92.31 702 GLY B CA 1
ATOM 11232 C C . GLY B 1 702 ? 32.938 8.078 -5.676 1 92.31 702 GLY B C 1
ATOM 11233 O O . GLY B 1 702 ? 33.344 7.375 -6.609 1 92.31 702 GLY B O 1
ATOM 11234 N N . ARG B 1 703 ? 32.438 7.547 -4.598 1 91.81 703 ARG B N 1
ATOM 11235 C CA . ARG B 1 703 ? 32.312 6.102 -4.453 1 91.81 703 ARG B CA 1
ATOM 11236 C C . ARG B 1 703 ? 31.141 5.582 -5.281 1 91.81 703 ARG B C 1
ATOM 11238 O O . ARG B 1 703 ? 31.125 4.422 -5.695 1 91.81 703 ARG B O 1
ATOM 11245 N N . ILE B 1 704 ? 30.172 6.402 -5.48 1 89.62 704 ILE B N 1
ATOM 11246 C CA . ILE B 1 704 ? 29.047 6.156 -6.387 1 89.62 704 ILE B CA 1
ATOM 11247 C C . ILE B 1 704 ? 29.016 7.23 -7.469 1 89.62 704 ILE B C 1
ATOM 11249 O O . ILE B 1 704 ? 28.984 8.43 -7.168 1 89.62 704 ILE B O 1
ATOM 11253 N N . ARG B 1 705 ? 29.156 6.902 -8.719 1 90.12 705 ARG B N 1
ATOM 11254 C CA . ARG B 1 705 ? 29.172 7.855 -9.82 1 90.12 705 ARG B CA 1
ATOM 11255 C C . ARG B 1 705 ? 28.344 7.355 -11 1 90.12 705 ARG B C 1
ATOM 11257 O O . ARG B 1 705 ? 28.078 6.156 -11.117 1 90.12 705 ARG B O 1
ATOM 11264 N N . ARG B 1 706 ? 27.891 8.273 -11.727 1 85.81 706 ARG B N 1
ATOM 11265 C CA . ARG B 1 706 ? 27.266 7.895 -13 1 85.81 706 ARG B CA 1
ATOM 11266 C C . ARG B 1 706 ? 28.172 6.945 -13.781 1 85.81 706 ARG B C 1
ATOM 11268 O O . ARG B 1 706 ? 29.391 7.125 -13.82 1 85.81 706 ARG B O 1
ATOM 11275 N N . GLY B 1 707 ? 27.531 5.934 -14.406 1 77.75 707 GLY B N 1
ATOM 11276 C CA . GLY B 1 707 ? 28.312 4.957 -15.148 1 77.75 707 GLY B CA 1
ATOM 11277 C C . GLY B 1 707 ? 28.641 3.715 -14.336 1 77.75 707 GLY B C 1
ATOM 11278 O O . GLY B 1 707 ? 29.141 2.732 -14.875 1 77.75 707 GLY B O 1
ATOM 11279 N N . ASP B 1 708 ? 28.344 3.688 -13.07 1 76.06 708 ASP B N 1
ATOM 11280 C CA . ASP B 1 708 ? 28.672 2.568 -12.188 1 76.06 708 ASP B CA 1
ATOM 11281 C C . ASP B 1 708 ? 27.656 1.432 -12.352 1 76.06 708 ASP B C 1
ATOM 11283 O O . ASP B 1 708 ? 27.75 0.413 -11.664 1 76.06 708 ASP B O 1
ATOM 11287 N N . VAL B 1 709 ? 26.844 1.366 -13.344 1 72.19 709 VAL B N 1
ATOM 11288 C CA . VAL B 1 709 ? 25.875 0.286 -13.531 1 72.19 709 VAL B CA 1
ATOM 11289 C C . VAL B 1 709 ? 26.516 -0.826 -14.375 1 72.19 709 VAL B C 1
ATOM 11291 O O . VAL B 1 709 ? 27.234 -0.554 -15.328 1 72.19 709 VAL B O 1
ATOM 11294 N N . ASP B 1 710 ? 26.297 -2.059 -13.859 1 65.5 710 ASP B N 1
ATOM 11295 C CA . ASP B 1 710 ? 27.016 -3.201 -14.406 1 65.5 710 ASP B CA 1
ATOM 11296 C C . ASP B 1 710 ? 26.219 -3.873 -15.523 1 65.5 710 ASP B C 1
ATOM 11298 O O . ASP B 1 710 ? 26.531 -5 -15.914 1 65.5 710 ASP B O 1
ATOM 11302 N N . TYR B 1 711 ? 25.141 -3.303 -15.891 1 61.31 711 TYR B N 1
ATOM 11303 C CA . TYR B 1 711 ? 24.422 -3.963 -16.984 1 61.31 711 TYR B CA 1
ATOM 11304 C C . TYR B 1 711 ? 24.266 -3.027 -18.172 1 61.31 711 TYR B C 1
ATOM 11306 O O . TYR B 1 711 ? 24.438 -1.812 -18.047 1 61.31 711 TYR B O 1
ATOM 11314 N N . SER B 1 712 ? 24.156 -3.719 -19.438 1 51.56 712 SER B N 1
ATOM 11315 C CA . SER B 1 712 ? 24 -2.957 -20.672 1 51.56 712 SER B CA 1
ATOM 11316 C C . SER B 1 712 ? 22.625 -2.291 -20.734 1 51.56 712 SER B C 1
ATOM 11318 O O . SER B 1 712 ? 21.641 -2.859 -20.266 1 51.56 712 SER B O 1
ATOM 11320 N N . ILE B 1 713 ? 22.594 -0.995 -20.953 1 53.72 713 ILE B N 1
ATOM 11321 C CA . ILE B 1 713 ? 21.375 -0.219 -21.156 1 53.72 713 ILE B CA 1
ATOM 11322 C C . ILE B 1 713 ? 20.812 -0.493 -22.547 1 53.72 713 ILE B C 1
ATOM 11324 O O . ILE B 1 713 ? 21.547 -0.565 -23.516 1 53.72 713 ILE B O 1
ATOM 11328 N N . SER B 1 714 ? 19.594 -1.06 -22.625 1 49.31 714 SER B N 1
ATOM 11329 C CA . SER B 1 714 ? 18.953 -1.232 -23.922 1 49.31 714 SER B CA 1
ATOM 11330 C C . SER B 1 714 ? 18.906 0.083 -24.688 1 49.31 714 SER B C 1
ATOM 11332 O O . SER B 1 714 ? 18.547 1.119 -24.141 1 49.31 714 SER B O 1
ATOM 11334 N N . GLU B 1 715 ? 19.828 0.219 -25.797 1 48.41 715 GLU B N 1
ATOM 11335 C CA . GLU B 1 715 ? 19.797 1.385 -26.672 1 48.41 715 GLU B CA 1
ATOM 11336 C C . GLU B 1 715 ? 18.453 1.478 -27.406 1 48.41 715 GLU B C 1
ATOM 11338 O O . GLU B 1 715 ? 17.891 0.458 -27.812 1 48.41 715 GLU B O 1
#